Protein AF-A0A0S9NI67-F1 (afdb_monomer_lite)

Sequence (1006 aa):
MTTLAERILPFLQQALQQIPQDSADAERLDRALQRLTSRPRQDFFQALGRPPAPTCGIWAAYLLSLLAQWDDARAADHAVTLGARRELHPSTGDDACNRLLDAACGVLSLLGWMAWDGTTAHAAHAADAADAADLPVQLAAAADALAEMEQPDQAYDFLALALYAAGPALPALRERVAGQGMALALAAKRPHQVAVCAMALAKAVQEIADADAGQRLRAFKLTEIAIERLQQCPQPWRSEVARTLVDHVRMRDWLHVLAVPLLLLVDAEHQPPGLAQHIGLAEWQPRVATGRLQDHAAQLAEQVGLQRWELEIDQALHALESPPVLAAASVDPITWTLEHPAHRRAVPHSRSFLRERDFDRHLVELAHEITHVLSYLGHLGGALTCLRLANHDNEGTLWSLAVQPGTPREELLRRVGQGPAPLPAGDAGQLMRAEIGVELAAKARALQDVWTPWLEGLAVFGETAADPAADPSRIHRVAEALRGMVDFMAQGDGTAAQVRAQVDAHVREFEQRCAQAIGRRSPMRLDQVLRHDGRPYFAGYVAVRSVLASWRRTLGTPLHGAQAFDLLLHATRFSTSPAIPDLALPSETFERAARHAMADWVRGLADVGADVLALFLAPSSPDEGGSTLVWEGFALRAPAPGDAPVGEKQAAWIRDRMTQALASWNTPEDAQTRAAWGGSCAALADSYAMAMAAYRRSAPAVAMQQRLETLVDERITMGGLLPIGRTDASFHLVVDPDAAEAALTLQLRTTDAHVETGRPSSNLLWQPIPVDDAQAVAQRHADTAEPRMQVTRVIDLMGLVVPGQPTHLLAMRYGDWFAVRGTTPQADAALQADAGRAAHLRAMLRMRLHPTPAERMVGEQFFAEDGALQRTLHWLGEPVPWHTEADPVDMAPWVARVADRTRRTLDTGMRRARVAAASHAMLAALLPGAAALARGLVDEGFAQFTAGVPHLRSDTIDLLLATARAPLAGTAADALAAALQAHGVHLFQPTPAGWDVCPATPGHPT

pLDDT: mean 84.62, std 10.37, range [28.7, 96.81]

Structure (mmCIF, N/CA/C/O backbone):
data_AF-A0A0S9NI67-F1
#
_entry.id   AF-A0A0S9NI67-F1
#
loop_
_atom_site.group_PDB
_atom_site.id
_atom_site.type_symbol
_atom_site.label_atom_id
_atom_site.label_alt_id
_atom_site.label_comp_id
_atom_site.label_asym_id
_atom_site.label_entity_id
_atom_site.label_seq_id
_atom_site.pdbx_PDB_ins_code
_atom_site.Cartn_x
_atom_site.Cartn_y
_atom_site.Cartn_z
_atom_site.occupancy
_atom_site.B_iso_or_equiv
_atom_site.auth_seq_id
_atom_site.auth_comp_id
_atom_site.auth_asym_id
_atom_site.auth_atom_id
_atom_site.pdbx_PDB_model_num
ATOM 1 N N . MET A 1 1 ? 14.131 -13.755 -51.905 1.00 51.50 1 MET A N 1
ATOM 2 C CA . MET A 1 1 ? 15.291 -14.569 -51.478 1.00 51.50 1 MET A CA 1
ATOM 3 C C . MET A 1 1 ? 16.587 -13.935 -51.956 1.00 51.50 1 MET A C 1
ATOM 5 O O . MET A 1 1 ? 17.356 -13.530 -51.096 1.00 51.50 1 MET A O 1
ATOM 9 N N . THR A 1 2 ? 16.759 -13.700 -53.264 1.00 53.47 2 THR A N 1
ATOM 10 C CA . THR A 1 2 ? 17.839 -12.858 -53.834 1.00 53.47 2 THR A CA 1
ATOM 11 C C . THR A 1 2 ? 17.936 -11.503 -53.123 1.00 53.47 2 THR A C 1
ATOM 13 O O . THR A 1 2 ? 18.983 -11.144 -52.606 1.00 53.47 2 THR A O 1
ATOM 16 N N . THR A 1 3 ? 16.792 -10.857 -52.887 1.00 67.69 3 THR A N 1
ATOM 17 C CA . THR A 1 3 ? 16.691 -9.564 -52.189 1.00 67.69 3 THR A CA 1
ATOM 18 C C . THR A 1 3 ? 17.118 -9.542 -50.713 1.00 67.69 3 THR A C 1
ATOM 20 O O . THR A 1 3 ? 17.361 -8.458 -50.191 1.00 67.69 3 THR A O 1
ATOM 23 N N . LEU A 1 4 ? 17.164 -10.685 -50.010 1.00 76.50 4 LEU A N 1
ATOM 24 C CA . LEU A 1 4 ? 17.553 -10.745 -48.589 1.00 76.50 4 LEU A CA 1
ATOM 25 C C . LEU A 1 4 ? 19.059 -11.000 -48.449 1.00 76.50 4 LEU A C 1
ATOM 27 O O . LEU A 1 4 ? 19.723 -10.301 -47.690 1.00 76.50 4 LEU A O 1
ATOM 31 N N . ALA A 1 5 ? 19.603 -11.939 -49.228 1.00 80.62 5 ALA A N 1
ATOM 32 C CA . ALA A 1 5 ? 21.043 -12.185 -49.288 1.00 80.62 5 ALA A CA 1
ATOM 33 C C . ALA A 1 5 ? 21.797 -10.946 -49.809 1.00 80.62 5 ALA A C 1
ATOM 35 O O . ALA A 1 5 ? 22.738 -10.495 -49.163 1.00 80.62 5 ALA A O 1
ATOM 36 N N . GLU A 1 6 ? 21.306 -10.310 -50.883 1.00 83.31 6 GLU A N 1
ATOM 37 C CA . GLU A 1 6 ? 21.850 -9.045 -51.416 1.00 83.31 6 GLU A CA 1
ATOM 38 C C . GLU A 1 6 ? 21.914 -7.929 -50.362 1.00 83.31 6 GLU A C 1
ATOM 40 O O . GLU A 1 6 ? 22.778 -7.058 -50.428 1.00 83.31 6 GLU A O 1
ATOM 45 N N . ARG A 1 7 ? 21.007 -7.955 -49.376 1.00 85.69 7 ARG A N 1
ATOM 46 C CA . ARG A 1 7 ? 20.975 -6.984 -48.280 1.00 85.69 7 ARG A CA 1
ATOM 47 C C . ARG A 1 7 ? 21.879 -7.354 -47.117 1.00 85.69 7 ARG A C 1
ATOM 49 O O . ARG A 1 7 ? 22.389 -6.437 -46.505 1.00 85.69 7 ARG A O 1
ATOM 56 N N . ILE A 1 8 ? 22.056 -8.633 -46.785 1.00 89.69 8 ILE A N 1
ATOM 57 C CA . ILE A 1 8 ? 22.800 -9.068 -45.586 1.00 89.69 8 ILE A CA 1
ATOM 58 C C . ILE A 1 8 ? 24.306 -9.188 -45.855 1.00 89.69 8 ILE A C 1
ATOM 60 O O . ILE A 1 8 ? 25.120 -8.791 -45.020 1.00 89.69 8 ILE A O 1
ATOM 64 N N . LEU A 1 9 ? 24.689 -9.729 -47.015 1.00 90.75 9 LEU A N 1
ATOM 65 C CA . LEU A 1 9 ? 26.085 -10.064 -47.319 1.00 90.75 9 LEU A CA 1
ATOM 66 C C . LEU A 1 9 ? 27.042 -8.856 -47.262 1.00 90.75 9 LEU A C 1
ATOM 68 O O . LEU A 1 9 ? 28.126 -9.020 -46.699 1.00 90.75 9 LEU A O 1
ATOM 72 N N . PRO A 1 10 ? 26.674 -7.644 -47.737 1.00 92.75 10 PRO A N 1
ATOM 73 C CA . PRO A 1 10 ? 27.548 -6.475 -47.615 1.00 92.75 10 PRO A CA 1
ATOM 74 C C . PRO A 1 10 ? 27.863 -6.101 -46.158 1.00 92.75 10 PRO A C 1
ATOM 76 O O . PRO A 1 10 ? 29.004 -5.760 -45.846 1.00 92.75 10 PRO A O 1
ATOM 79 N N . PHE A 1 11 ? 26.889 -6.222 -45.248 1.00 92.31 11 PHE A N 1
ATOM 80 C CA . PHE A 1 11 ? 27.092 -5.912 -43.827 1.00 92.31 11 PHE A CA 1
ATOM 81 C C . PHE A 1 11 ? 27.949 -6.972 -43.133 1.00 92.31 11 PHE A C 1
ATOM 83 O O . PHE A 1 11 ? 28.836 -6.626 -42.357 1.00 92.31 11 PHE A O 1
ATOM 90 N N . LEU A 1 12 ? 27.758 -8.258 -43.457 1.00 92.56 12 LEU A N 1
ATOM 91 C CA . LEU A 1 12 ? 28.650 -9.331 -42.994 1.00 92.56 12 LEU A CA 1
ATOM 92 C C . LEU A 1 12 ? 30.088 -9.125 -43.451 1.00 92.56 12 LEU A C 1
ATOM 94 O O . LEU A 1 12 ? 31.010 -9.295 -42.657 1.00 92.56 12 LEU A O 1
ATOM 98 N N . GLN A 1 13 ? 30.285 -8.724 -44.705 1.00 93.75 13 GLN A N 1
ATOM 99 C CA . GLN A 1 13 ? 31.614 -8.419 -45.217 1.00 93.75 13 GLN A CA 1
ATOM 100 C C . GLN A 1 13 ? 32.269 -7.286 -44.417 1.00 93.75 13 GLN A C 1
ATOM 102 O O . GLN A 1 13 ? 33.420 -7.415 -44.003 1.00 93.75 13 GLN A O 1
ATOM 107 N N . GLN A 1 14 ? 31.536 -6.203 -44.158 1.00 93.19 14 GLN A N 1
ATOM 108 C CA . GLN A 1 14 ? 32.037 -5.064 -43.390 1.00 93.19 14 GLN A CA 1
ATOM 109 C C . GLN A 1 14 ? 32.339 -5.416 -41.921 1.00 93.19 14 GLN A C 1
ATOM 111 O O . GLN A 1 14 ? 33.360 -4.975 -41.388 1.00 93.19 14 GLN A O 1
ATOM 116 N N . ALA A 1 15 ? 31.495 -6.235 -41.287 1.00 92.88 15 ALA A N 1
ATOM 117 C CA . ALA A 1 15 ? 31.676 -6.693 -39.909 1.00 92.88 15 ALA A CA 1
ATOM 118 C C . ALA A 1 15 ? 32.904 -7.599 -39.759 1.00 92.88 15 ALA A C 1
ATOM 120 O O . ALA A 1 15 ? 33.728 -7.404 -38.869 1.00 92.88 15 ALA A O 1
ATOM 121 N N . LEU A 1 16 ? 33.082 -8.557 -40.673 1.00 94.06 16 LEU A N 1
ATOM 122 C CA . LEU A 1 16 ? 34.231 -9.466 -40.652 1.00 94.06 16 LEU A CA 1
ATOM 123 C C . LEU A 1 16 ? 35.561 -8.739 -40.894 1.00 94.06 16 LEU A C 1
ATOM 125 O O . LEU A 1 16 ? 36.592 -9.178 -40.391 1.00 94.06 16 LEU A O 1
ATOM 129 N N . GLN A 1 17 ? 35.550 -7.611 -41.611 1.00 93.50 17 GLN A N 1
ATOM 130 C CA . GLN A 1 17 ? 36.730 -6.755 -41.786 1.00 93.50 17 GLN A CA 1
ATOM 131 C C . GLN A 1 17 ? 37.182 -6.060 -40.492 1.00 93.50 17 GLN A C 1
ATOM 133 O O . GLN A 1 17 ? 38.319 -5.597 -40.438 1.00 93.50 17 GLN A O 1
ATOM 138 N N . GLN A 1 18 ? 36.334 -5.997 -39.458 1.00 90.81 18 GLN A N 1
ATOM 139 C CA . GLN A 1 18 ? 36.712 -5.438 -38.153 1.00 90.81 18 GLN A CA 1
ATOM 140 C C . GLN A 1 18 ? 37.578 -6.396 -37.330 1.00 90.81 18 GLN A C 1
ATOM 142 O O . GLN A 1 18 ? 38.221 -5.969 -36.374 1.00 90.81 18 GLN A O 1
ATOM 147 N N . ILE A 1 19 ? 37.607 -7.686 -37.681 1.00 91.75 19 ILE A N 1
ATOM 148 C CA . ILE A 1 19 ? 38.430 -8.669 -36.981 1.00 91.75 19 ILE A CA 1
ATOM 149 C C . ILE A 1 19 ? 39.880 -8.505 -37.460 1.00 91.75 19 ILE A C 1
ATOM 151 O O . ILE A 1 19 ? 40.165 -8.753 -38.638 1.00 91.75 19 ILE A O 1
ATOM 155 N N . PRO A 1 20 ? 40.815 -8.100 -36.578 1.00 86.81 20 PRO A N 1
ATOM 156 C CA . PRO A 1 20 ? 42.189 -7.852 -36.976 1.00 86.81 20 PRO A CA 1
ATOM 157 C C . PRO A 1 20 ? 42.858 -9.147 -37.443 1.00 86.81 20 PRO A C 1
ATOM 159 O O . PRO A 1 20 ? 42.723 -10.204 -36.825 1.00 86.81 20 PRO A O 1
ATOM 162 N N . GLN A 1 21 ? 43.610 -9.038 -38.534 1.00 87.69 21 GLN A N 1
ATOM 163 C CA . GLN A 1 21 ? 44.495 -10.087 -39.028 1.00 87.69 21 GLN A CA 1
ATOM 164 C C . GLN A 1 21 ? 45.925 -9.675 -38.720 1.00 87.69 21 GLN A C 1
ATOM 166 O O . GLN A 1 21 ? 46.374 -8.611 -39.157 1.00 87.69 21 GLN A O 1
ATOM 171 N N . ASP A 1 22 ? 46.639 -10.496 -37.957 1.00 84.62 22 ASP A N 1
ATOM 172 C CA . ASP A 1 22 ? 48.048 -10.235 -37.701 1.00 84.62 22 ASP A CA 1
ATOM 173 C C . ASP A 1 22 ? 48.934 -10.717 -38.869 1.00 84.62 22 ASP A C 1
ATOM 175 O O . ASP A 1 22 ? 48.500 -11.376 -39.821 1.00 84.62 22 ASP A O 1
ATOM 179 N N . SER A 1 23 ? 50.215 -10.351 -38.831 1.00 82.38 23 SER A N 1
ATOM 180 C CA . SER A 1 23 ? 51.167 -10.743 -39.874 1.00 82.38 23 SER A CA 1
ATOM 181 C C . SER A 1 23 ? 51.423 -12.255 -39.920 1.00 82.38 23 SER A C 1
ATOM 183 O O . SER A 1 23 ? 51.791 -12.775 -40.977 1.00 82.38 23 SER A O 1
ATOM 185 N N . ALA A 1 24 ? 51.210 -12.971 -38.811 1.00 82.69 24 ALA A N 1
ATOM 186 C CA . ALA A 1 24 ? 51.348 -14.421 -38.751 1.00 82.69 24 ALA A CA 1
ATOM 187 C C . ALA A 1 24 ? 50.158 -15.122 -39.424 1.00 82.69 24 ALA A C 1
ATOM 189 O O . ALA A 1 24 ? 50.347 -16.122 -40.122 1.00 82.69 24 ALA A O 1
ATOM 190 N N . ASP A 1 25 ? 48.953 -14.573 -39.286 1.00 84.56 25 ASP A N 1
ATOM 191 C CA . ASP A 1 25 ? 47.746 -15.020 -39.971 1.00 84.56 25 ASP A CA 1
ATOM 192 C C . ASP A 1 25 ? 47.911 -14.899 -41.483 1.00 84.56 25 ASP A C 1
ATOM 194 O O . ASP A 1 25 ? 47.687 -15.878 -42.197 1.00 84.56 25 ASP A O 1
ATOM 198 N N . ALA A 1 26 ? 48.401 -13.753 -41.968 1.00 82.19 26 ALA A N 1
ATOM 199 C CA . ALA A 1 26 ? 48.655 -13.527 -43.392 1.00 82.19 26 ALA A CA 1
ATOM 200 C C . ALA A 1 26 ? 49.644 -14.553 -43.985 1.00 82.19 26 ALA A C 1
ATOM 202 O O . ALA A 1 26 ? 49.389 -15.140 -45.039 1.00 82.19 26 ALA A O 1
ATOM 203 N N . GLU A 1 27 ? 50.746 -14.840 -43.282 1.00 83.75 27 GLU A N 1
ATOM 204 C CA . GLU A 1 27 ? 51.738 -15.836 -43.711 1.00 83.75 27 GLU A CA 1
ATOM 205 C C . GLU A 1 27 ? 51.172 -17.273 -43.677 1.00 83.75 27 GLU A C 1
ATOM 207 O O . GLU A 1 27 ? 51.515 -18.133 -44.495 1.00 83.75 27 GLU A O 1
ATOM 212 N N . ARG A 1 28 ? 50.293 -17.575 -42.713 1.00 85.00 28 ARG A N 1
ATOM 213 C CA . ARG A 1 28 ? 49.604 -18.874 -42.623 1.00 85.00 28 ARG A CA 1
ATOM 214 C C . ARG A 1 28 ? 48.576 -19.051 -43.738 1.00 85.00 28 ARG A C 1
ATOM 216 O O . ARG A 1 28 ? 48.523 -20.137 -44.317 1.00 85.00 28 ARG A O 1
ATOM 223 N N . LEU A 1 29 ? 47.814 -18.006 -44.051 1.00 85.00 29 LEU A N 1
ATOM 224 C CA . LEU A 1 29 ? 46.865 -17.965 -45.162 1.00 85.00 29 LEU A CA 1
ATOM 225 C C . LEU A 1 29 ? 47.575 -18.212 -46.498 1.00 85.00 29 LEU A C 1
ATOM 227 O O . LEU A 1 29 ? 47.173 -19.117 -47.228 1.00 85.00 29 LEU A O 1
ATOM 231 N N . ASP A 1 30 ? 48.680 -17.512 -46.777 1.00 82.62 30 ASP A N 1
ATOM 232 C CA . ASP A 1 30 ? 49.451 -17.695 -48.017 1.00 82.62 30 ASP A CA 1
ATOM 233 C C . ASP A 1 30 ? 49.990 -19.133 -48.158 1.00 82.62 30 ASP A C 1
ATOM 235 O O . ASP A 1 30 ? 49.796 -19.799 -49.179 1.00 82.62 30 ASP A O 1
ATOM 239 N N . ARG A 1 31 ? 50.556 -19.696 -47.079 1.00 83.44 31 ARG A N 1
ATOM 240 C CA . ARG A 1 31 ? 51.002 -21.103 -47.059 1.00 83.44 31 ARG A CA 1
ATOM 241 C C . ARG A 1 31 ? 49.861 -22.097 -47.283 1.00 83.44 31 ARG A C 1
ATOM 243 O O . ARG A 1 31 ? 50.063 -23.115 -47.952 1.00 83.44 31 ARG A O 1
ATOM 250 N N . ALA A 1 32 ? 48.681 -21.847 -46.717 1.00 83.25 32 ALA A N 1
ATOM 251 C CA . ALA A 1 32 ? 47.516 -22.703 -46.921 1.00 83.25 32 ALA A CA 1
ATOM 252 C C . ALA A 1 32 ? 47.019 -22.634 -48.372 1.00 83.25 32 ALA A C 1
ATOM 254 O O . ALA A 1 32 ? 46.774 -23.679 -48.976 1.00 83.25 32 ALA A O 1
ATOM 255 N N . LEU A 1 33 ? 46.966 -21.440 -48.968 1.00 82.06 33 LEU A N 1
ATOM 256 C CA . LEU A 1 33 ? 46.588 -21.242 -50.372 1.00 82.06 33 LEU A CA 1
ATOM 257 C C . LEU A 1 33 ? 47.565 -21.938 -51.337 1.00 82.06 33 LEU A C 1
ATOM 259 O O . LEU A 1 33 ? 47.136 -22.635 -52.261 1.00 82.06 33 LEU A O 1
ATOM 263 N N . GLN A 1 34 ? 48.876 -21.859 -51.083 1.00 82.44 34 GLN A N 1
ATOM 264 C CA . GLN A 1 34 ? 49.893 -22.594 -51.854 1.00 82.44 34 GLN A CA 1
ATOM 265 C C . GLN A 1 34 ? 49.700 -24.123 -51.769 1.00 82.44 34 GLN A C 1
ATOM 267 O O . GLN A 1 34 ? 49.846 -24.849 -52.762 1.00 82.44 34 GLN A O 1
ATOM 272 N N . ARG A 1 35 ? 49.316 -24.643 -50.594 1.00 83.00 35 ARG A N 1
ATOM 273 C CA . ARG A 1 35 ? 49.005 -26.072 -50.404 1.00 83.00 35 ARG A CA 1
ATOM 274 C C . ARG A 1 35 ? 47.723 -26.488 -51.117 1.00 83.00 35 ARG A C 1
ATOM 276 O O . ARG A 1 35 ? 47.720 -27.530 -51.761 1.00 83.00 35 ARG A O 1
ATOM 283 N N . LEU A 1 36 ? 46.670 -25.677 -51.062 1.00 80.38 36 LEU A N 1
ATOM 284 C CA . LEU A 1 36 ? 45.416 -25.946 -51.774 1.00 80.38 36 LEU A CA 1
ATOM 285 C C . LEU A 1 36 ? 45.613 -25.926 -53.295 1.00 80.38 36 LEU A C 1
ATOM 287 O O . LEU A 1 36 ? 45.056 -26.768 -53.993 1.00 80.38 36 LEU A O 1
ATOM 291 N N . THR A 1 37 ? 46.492 -25.055 -53.798 1.00 79.50 37 THR A N 1
ATOM 292 C CA . THR A 1 37 ? 46.861 -25.002 -55.225 1.00 79.50 37 THR A CA 1
ATOM 293 C C . THR A 1 37 ? 47.552 -26.290 -55.687 1.00 79.50 37 THR A C 1
ATOM 295 O O . THR A 1 37 ? 47.301 -26.782 -56.784 1.00 79.50 37 THR A O 1
ATOM 298 N N . SER A 1 38 ? 48.402 -26.876 -54.837 1.00 78.12 38 SER A N 1
ATOM 299 C CA . SER A 1 38 ? 49.089 -28.145 -55.128 1.00 78.12 38 SER A CA 1
ATOM 300 C C . SER A 1 38 ? 48.270 -29.396 -54.769 1.00 78.12 38 SER A C 1
ATOM 302 O O . SER A 1 38 ? 48.579 -30.487 -55.252 1.00 78.12 38 SER A O 1
ATOM 304 N N . ARG A 1 39 ? 47.224 -29.265 -53.939 1.00 79.69 39 ARG A N 1
ATOM 305 C CA . ARG A 1 39 ? 46.339 -30.350 -53.474 1.00 79.69 39 ARG A CA 1
ATOM 306 C C . ARG A 1 39 ? 44.876 -29.880 -53.402 1.00 79.69 39 ARG A C 1
ATOM 308 O O . ARG A 1 39 ? 44.337 -29.716 -52.308 1.00 79.69 39 ARG A O 1
ATOM 315 N N . PRO A 1 40 ? 44.183 -29.757 -54.546 1.00 70.50 40 PRO A N 1
ATOM 316 C CA . PRO A 1 40 ? 42.860 -29.124 -54.620 1.00 70.50 40 PRO A CA 1
ATOM 317 C C . PRO A 1 40 ? 41.718 -29.893 -53.930 1.00 70.50 40 PRO A C 1
ATOM 319 O O . PRO A 1 40 ? 40.606 -29.389 -53.860 1.00 70.50 40 PRO A O 1
ATOM 322 N N . ARG A 1 41 ? 41.958 -31.115 -53.428 1.00 74.19 41 ARG A N 1
ATOM 323 C CA . ARG A 1 41 ? 40.977 -31.911 -52.660 1.00 74.19 41 ARG A CA 1
ATOM 324 C C . ARG A 1 41 ? 41.138 -31.799 -51.137 1.00 74.19 41 ARG A C 1
ATOM 326 O O . ARG A 1 41 ? 40.405 -32.463 -50.411 1.00 74.19 41 ARG A O 1
ATOM 333 N N . GLN A 1 42 ? 42.128 -31.050 -50.653 1.00 77.12 42 GLN A N 1
ATOM 334 C CA . GLN A 1 42 ? 42.377 -30.878 -49.222 1.00 77.12 42 GLN A CA 1
ATOM 335 C C . GLN A 1 42 ? 41.449 -29.794 -48.650 1.00 77.12 42 GLN A C 1
ATOM 337 O O . GLN A 1 42 ? 41.224 -28.781 -49.302 1.00 77.12 42 GLN A O 1
ATOM 342 N N . ASP A 1 43 ? 40.912 -29.995 -47.442 1.00 82.00 43 ASP A N 1
ATOM 343 C CA . ASP A 1 43 ? 40.102 -28.971 -46.767 1.00 82.00 43 ASP A CA 1
ATOM 344 C C . ASP A 1 43 ? 40.963 -27.761 -46.344 1.00 82.00 43 ASP A C 1
ATOM 346 O O . ASP A 1 43 ? 42.137 -27.924 -45.996 1.00 82.00 43 ASP A O 1
ATOM 350 N N . PHE A 1 44 ? 40.391 -26.550 -46.351 1.00 84.00 44 PHE A N 1
ATOM 351 C CA . PHE A 1 44 ? 41.101 -25.312 -46.005 1.00 84.00 44 PHE A CA 1
ATOM 352 C C . PHE A 1 44 ? 41.756 -25.374 -44.617 1.00 84.00 44 PHE A C 1
ATOM 354 O O . PHE A 1 44 ? 42.949 -25.084 -44.482 1.00 84.00 44 PHE A O 1
ATOM 361 N N . PHE A 1 45 ? 41.031 -25.840 -43.594 1.00 84.38 45 PHE A N 1
ATOM 362 C CA . PHE A 1 45 ? 41.565 -25.924 -42.234 1.00 84.38 45 PHE A CA 1
ATOM 363 C C . PHE A 1 45 ? 42.590 -27.053 -42.087 1.00 84.38 45 PHE A C 1
ATOM 365 O O . PHE A 1 45 ? 43.533 -26.945 -41.302 1.00 84.38 45 PHE A O 1
ATOM 372 N N . GLN A 1 46 ? 42.497 -28.099 -42.912 1.00 82.88 46 GLN A N 1
ATOM 373 C CA . GLN A 1 46 ? 43.554 -29.110 -43.016 1.00 82.88 46 GLN A CA 1
ATOM 374 C C . GLN A 1 46 ? 44.811 -28.570 -43.714 1.00 82.88 46 GLN A C 1
ATOM 376 O O . GLN A 1 46 ? 45.922 -29.010 -43.404 1.00 82.88 46 GLN A O 1
ATOM 381 N N . ALA A 1 47 ? 44.664 -27.641 -44.662 1.00 82.44 47 ALA A N 1
ATOM 382 C CA . ALA A 1 47 ? 45.776 -27.016 -45.375 1.00 82.44 47 ALA A CA 1
ATOM 383 C C . ALA A 1 47 ? 46.578 -26.048 -44.488 1.00 82.44 47 ALA A C 1
ATOM 385 O O . ALA A 1 47 ? 47.785 -25.904 -44.704 1.00 82.44 47 ALA A O 1
ATOM 386 N N . LEU A 1 48 ? 45.968 -25.481 -43.438 1.00 81.81 48 LEU A N 1
ATOM 387 C CA . LEU A 1 48 ? 46.667 -24.683 -42.417 1.00 81.81 48 LEU A CA 1
ATOM 388 C C . LEU A 1 48 ? 47.749 -25.490 -41.661 1.00 81.81 48 LEU A C 1
ATOM 390 O O . LEU A 1 48 ? 48.771 -24.927 -41.270 1.00 81.81 48 LEU A O 1
ATOM 394 N N . GLY A 1 49 ? 47.605 -26.818 -41.546 1.00 73.62 49 GLY A N 1
ATOM 395 C CA . GLY A 1 49 ? 48.550 -27.712 -40.853 1.00 73.62 49 GLY A CA 1
ATOM 396 C C . GLY A 1 49 ? 48.295 -27.854 -39.341 1.00 73.62 49 GLY A C 1
ATOM 397 O O . GLY A 1 49 ? 47.463 -27.156 -38.774 1.00 73.62 49 GLY A O 1
ATOM 398 N N . ARG A 1 50 ? 48.987 -28.795 -38.675 1.00 70.69 50 ARG A N 1
ATOM 399 C CA . ARG A 1 50 ? 48.896 -29.035 -37.213 1.00 70.69 50 ARG A CA 1
ATOM 400 C C . ARG A 1 50 ? 50.033 -28.320 -36.455 1.00 70.69 50 ARG A C 1
ATOM 402 O O . ARG A 1 50 ? 51.150 -28.342 -36.971 1.00 70.69 50 ARG A O 1
ATOM 409 N N . PRO A 1 51 ? 49.843 -28.055 -35.144 1.00 66.81 51 PRO A N 1
ATOM 410 C CA . PRO A 1 51 ? 49.268 -26.854 -34.488 1.00 66.81 51 PRO A CA 1
ATOM 411 C C . PRO A 1 51 ? 50.126 -25.572 -34.649 1.00 66.81 51 PRO A C 1
ATOM 413 O O . PRO A 1 51 ? 51.291 -25.698 -35.033 1.00 66.81 51 PRO A O 1
ATOM 416 N N . PRO A 1 52 ? 49.610 -24.351 -34.340 1.00 66.44 52 PRO A N 1
ATOM 417 C CA . PRO A 1 52 ? 48.429 -24.006 -33.514 1.00 66.44 52 PRO A CA 1
ATOM 418 C C . PRO A 1 52 ? 47.076 -23.926 -34.246 1.00 66.44 52 PRO A C 1
ATOM 420 O O . PRO A 1 52 ? 47.018 -23.913 -35.474 1.00 66.44 52 PRO A O 1
ATOM 423 N N . ALA A 1 53 ? 45.988 -23.878 -33.464 1.00 79.62 53 ALA A N 1
ATOM 424 C CA . ALA A 1 53 ? 44.607 -23.655 -33.913 1.00 79.62 53 ALA A CA 1
ATOM 425 C C . ALA A 1 53 ? 44.475 -22.408 -34.825 1.00 79.62 53 ALA A C 1
ATOM 427 O O . ALA A 1 53 ? 45.376 -21.553 -34.838 1.00 79.62 53 ALA A O 1
ATOM 428 N N . PRO A 1 54 ? 43.418 -22.304 -35.654 1.00 86.69 54 PRO A N 1
ATOM 429 C CA . PRO A 1 54 ? 43.144 -21.064 -36.376 1.00 86.69 54 PRO A CA 1
ATOM 430 C C . PRO A 1 54 ? 42.894 -19.922 -35.378 1.00 86.69 54 PRO A C 1
ATOM 432 O O . PRO A 1 54 ? 42.407 -20.141 -34.274 1.00 86.69 54 PRO A O 1
ATOM 435 N N . THR A 1 55 ? 43.256 -18.702 -35.740 1.00 91.44 55 THR A N 1
ATOM 436 C CA . THR A 1 55 ? 42.907 -17.488 -34.986 1.00 91.44 55 THR A CA 1
ATOM 437 C C . THR A 1 55 ? 41.577 -16.930 -35.499 1.00 91.44 55 THR A C 1
ATOM 439 O O . THR A 1 55 ? 41.073 -17.373 -36.539 1.00 91.44 55 THR A O 1
ATOM 442 N N . CYS A 1 56 ? 41.014 -15.932 -34.811 1.00 91.50 56 CYS A N 1
ATOM 443 C CA . CYS A 1 56 ? 39.850 -15.202 -35.323 1.00 91.50 56 CYS A CA 1
ATOM 444 C C . CYS A 1 56 ? 40.143 -14.542 -36.687 1.00 91.50 56 CYS A C 1
ATOM 446 O O . CYS A 1 56 ? 39.296 -14.585 -37.578 1.00 91.50 56 CYS A O 1
ATOM 448 N N . GLY A 1 57 ? 41.357 -14.012 -36.892 1.00 90.88 57 GLY A N 1
ATOM 449 C CA . GLY A 1 57 ? 41.778 -13.395 -38.155 1.00 90.88 57 GLY A CA 1
ATOM 450 C C . GLY A 1 57 ? 41.777 -14.370 -39.338 1.00 90.88 57 GLY A C 1
ATOM 451 O O . GLY A 1 57 ? 41.275 -14.039 -40.415 1.00 90.88 57 GLY A O 1
ATOM 452 N N . ILE A 1 58 ? 42.248 -15.608 -39.135 1.00 91.50 58 ILE A N 1
ATOM 453 C CA . ILE A 1 58 ? 42.218 -16.665 -40.166 1.00 91.50 58 ILE A CA 1
ATOM 454 C C . ILE A 1 58 ? 40.781 -17.043 -40.543 1.00 91.50 58 ILE A C 1
ATOM 456 O O . ILE A 1 58 ? 40.480 -17.217 -41.726 1.00 91.50 58 ILE A O 1
ATOM 460 N N . TRP A 1 59 ? 39.891 -17.163 -39.557 1.00 93.25 59 TRP A N 1
ATOM 461 C CA . TRP A 1 59 ? 38.476 -17.440 -39.807 1.00 93.25 59 TRP A CA 1
ATOM 462 C C . TRP A 1 59 ? 37.788 -16.295 -40.552 1.00 93.25 59 TRP A C 1
ATOM 464 O O . TRP A 1 59 ? 37.086 -16.547 -41.531 1.00 93.25 59 TRP A O 1
ATOM 474 N N . ALA A 1 60 ? 38.038 -15.045 -40.157 1.00 93.00 60 ALA A N 1
ATOM 475 C CA . ALA A 1 60 ? 37.505 -13.875 -40.848 1.00 93.00 60 ALA A CA 1
ATOM 476 C C . ALA A 1 60 ? 37.953 -13.833 -42.318 1.00 93.00 60 ALA A C 1
ATOM 478 O O . ALA A 1 60 ? 37.126 -13.645 -43.208 1.00 93.00 60 ALA A O 1
ATOM 479 N N . ALA A 1 61 ? 39.238 -14.094 -42.595 1.00 90.44 61 ALA A N 1
ATOM 480 C CA . ALA A 1 61 ? 39.765 -14.176 -43.960 1.00 90.44 61 ALA A CA 1
ATOM 481 C C . ALA A 1 61 ? 39.075 -15.268 -44.792 1.00 90.44 61 ALA A C 1
ATOM 483 O O . ALA A 1 61 ? 38.721 -15.043 -45.952 1.00 90.44 61 ALA A O 1
ATOM 484 N N . TYR A 1 62 ? 38.867 -16.445 -44.195 1.00 91.12 62 TYR A N 1
ATOM 485 C CA . TYR A 1 62 ? 38.176 -17.556 -44.843 1.00 91.12 62 TYR A CA 1
ATOM 486 C C . TYR A 1 62 ? 36.733 -17.184 -45.208 1.00 91.12 62 TYR A C 1
ATOM 488 O O . TYR A 1 62 ? 36.340 -17.335 -46.366 1.00 91.12 62 TYR A O 1
ATOM 496 N N . LEU A 1 63 ? 35.971 -16.623 -44.264 1.00 92.50 63 LEU A N 1
ATOM 497 C CA . LEU A 1 63 ? 34.592 -16.194 -44.507 1.00 92.50 63 LEU A CA 1
ATOM 498 C C . LEU A 1 63 ? 34.505 -15.059 -45.539 1.00 92.50 63 LEU A C 1
ATOM 500 O O . LEU A 1 63 ? 33.650 -15.104 -46.418 1.00 92.50 63 LEU A O 1
ATOM 504 N N . LEU A 1 64 ? 35.423 -14.087 -45.508 1.00 91.88 64 LEU A N 1
ATOM 505 C CA . LEU A 1 64 ? 35.509 -13.027 -46.521 1.00 91.88 64 LEU A CA 1
ATOM 506 C C . LEU A 1 64 ? 35.791 -13.585 -47.924 1.00 91.88 64 LEU A C 1
ATOM 508 O O . LEU A 1 64 ? 35.221 -13.106 -48.904 1.00 91.88 64 LEU A O 1
ATOM 512 N N . SER A 1 65 ? 36.637 -14.617 -48.030 1.00 88.19 65 SER A N 1
ATOM 513 C CA . SER A 1 65 ? 36.905 -15.284 -49.311 1.00 88.19 65 SER A CA 1
ATOM 514 C C . SER A 1 65 ? 35.679 -16.023 -49.851 1.00 88.19 65 SER A C 1
ATOM 516 O O . SER A 1 65 ? 35.443 -16.011 -51.059 1.00 88.19 65 SER A O 1
ATOM 518 N N . LEU A 1 66 ? 34.880 -16.613 -48.956 1.00 87.88 66 LEU A N 1
ATOM 519 C CA . LEU A 1 66 ? 33.628 -17.275 -49.302 1.00 87.88 66 LEU A CA 1
ATOM 520 C C . LEU A 1 66 ? 32.578 -16.257 -49.770 1.00 87.88 66 LEU A C 1
ATOM 522 O O . LEU A 1 66 ? 31.943 -16.470 -50.798 1.00 87.88 66 LEU A O 1
ATOM 526 N N . LEU A 1 67 ? 32.450 -15.127 -49.065 1.00 88.31 67 LEU A N 1
ATOM 527 C CA . LEU A 1 67 ? 31.572 -14.013 -49.439 1.00 88.31 67 LEU A CA 1
ATOM 528 C C . LEU A 1 67 ? 31.904 -13.446 -50.826 1.00 88.31 67 LEU A C 1
ATOM 530 O O . LEU A 1 67 ? 31.004 -13.187 -51.617 1.00 88.31 67 LEU A O 1
ATOM 534 N N . ALA A 1 68 ? 33.190 -13.298 -51.156 1.00 87.12 68 ALA A N 1
ATOM 535 C CA . ALA A 1 68 ? 33.621 -12.806 -52.467 1.00 87.12 68 ALA A CA 1
ATOM 536 C C . ALA A 1 68 ? 33.258 -13.749 -53.632 1.00 87.12 68 ALA A C 1
ATOM 538 O O . ALA A 1 68 ? 33.268 -13.329 -54.786 1.00 87.12 68 ALA A O 1
ATOM 539 N N . GLN A 1 69 ? 32.965 -15.018 -53.336 1.00 87.12 69 GLN A N 1
ATOM 540 C CA . GLN A 1 69 ? 32.595 -16.047 -54.311 1.00 87.12 69 GLN A CA 1
ATOM 541 C C . GLN A 1 69 ? 31.109 -16.411 -54.230 1.00 87.12 69 GLN A C 1
ATOM 543 O O . GLN A 1 69 ? 30.708 -17.399 -54.831 1.00 87.12 69 GLN A O 1
ATOM 548 N N . TRP A 1 70 ? 30.293 -15.642 -53.500 1.00 83.12 70 TRP A N 1
ATOM 549 C CA . TRP A 1 70 ? 28.917 -16.024 -53.170 1.00 83.12 70 TRP A CA 1
ATOM 550 C C . TRP A 1 70 ? 28.020 -16.289 -54.393 1.00 83.12 70 TRP A C 1
ATOM 552 O O . TRP A 1 70 ? 27.136 -17.138 -54.326 1.00 83.12 70 TRP A O 1
ATOM 562 N N . ASP A 1 71 ? 28.277 -15.619 -55.521 1.00 79.75 71 ASP A N 1
ATOM 563 C CA . ASP A 1 71 ? 27.545 -15.826 -56.780 1.00 79.75 71 ASP A CA 1
ATOM 564 C C . ASP A 1 71 ? 27.909 -17.145 -57.506 1.00 79.75 71 ASP A C 1
ATOM 566 O O . ASP A 1 71 ? 27.250 -17.525 -58.477 1.00 79.75 71 ASP A O 1
ATOM 570 N N . ASP A 1 72 ? 28.946 -17.866 -57.060 1.00 77.88 72 ASP A N 1
ATOM 571 C CA . ASP A 1 72 ? 29.249 -19.230 -57.508 1.00 77.88 72 ASP A CA 1
ATOM 572 C C . ASP A 1 72 ? 28.362 -20.222 -56.740 1.00 77.88 72 ASP A C 1
ATOM 574 O O . ASP A 1 72 ? 28.395 -20.277 -55.510 1.00 77.88 72 ASP A O 1
ATOM 578 N N . ALA A 1 73 ? 27.611 -21.066 -57.456 1.00 68.00 73 ALA A N 1
ATOM 579 C CA . ALA A 1 73 ? 26.773 -22.113 -56.861 1.00 68.00 73 ALA A CA 1
ATOM 580 C C . ALA A 1 73 ? 27.541 -22.987 -55.846 1.00 68.00 73 ALA A C 1
ATOM 582 O O . ALA A 1 73 ? 26.976 -23.430 -54.852 1.00 68.00 73 ALA A O 1
ATOM 583 N N . ARG A 1 74 ? 28.856 -23.169 -56.032 1.00 71.50 74 ARG A N 1
ATOM 584 C CA . ARG A 1 74 ? 29.712 -23.926 -55.102 1.00 71.50 74 ARG A CA 1
ATOM 585 C C . ARG A 1 74 ? 29.963 -23.225 -53.764 1.00 71.50 74 ARG A C 1
ATOM 587 O O . ARG A 1 74 ? 30.306 -23.894 -52.790 1.00 71.50 74 ARG A O 1
ATOM 594 N N . ALA A 1 75 ? 29.852 -21.900 -53.698 1.00 73.88 75 ALA A N 1
ATOM 595 C CA . ALA A 1 75 ? 30.051 -21.146 -52.463 1.00 73.88 75 ALA A CA 1
ATOM 596 C C . ALA A 1 75 ? 28.852 -21.294 -51.515 1.00 73.88 75 ALA A C 1
ATOM 598 O O . ALA A 1 75 ? 29.054 -21.515 -50.320 1.00 73.88 75 ALA A O 1
ATOM 599 N N . ALA A 1 76 ? 27.625 -21.275 -52.047 1.00 69.06 76 ALA A N 1
ATOM 600 C CA . ALA A 1 76 ? 26.413 -21.582 -51.283 1.00 69.06 76 ALA A CA 1
ATOM 601 C C . ALA A 1 76 ? 26.448 -23.016 -50.719 1.00 69.06 76 ALA A C 1
ATOM 603 O O . ALA A 1 76 ? 26.168 -23.224 -49.536 1.00 69.06 76 ALA A O 1
ATOM 604 N N . ASP A 1 77 ? 26.910 -23.977 -51.528 1.00 76.75 77 ASP A N 1
ATOM 605 C CA . ASP A 1 77 ? 27.107 -25.371 -51.121 1.00 76.75 77 ASP A CA 1
ATOM 606 C C . ASP A 1 77 ? 28.103 -25.522 -49.964 1.00 76.75 77 ASP A C 1
ATOM 608 O O . ASP A 1 77 ? 27.896 -26.298 -49.028 1.00 76.75 77 ASP A O 1
ATOM 612 N N . HIS A 1 78 ? 29.201 -24.766 -50.000 1.00 79.19 78 HIS A N 1
ATOM 613 C CA . HIS A 1 78 ? 30.173 -24.758 -48.911 1.00 79.19 78 HIS A CA 1
ATOM 614 C C . HIS A 1 78 ? 29.628 -24.091 -47.642 1.00 79.19 78 HIS A C 1
ATOM 616 O O . HIS A 1 78 ? 29.930 -24.566 -46.539 1.00 79.19 78 HIS A O 1
ATOM 622 N N . ALA A 1 79 ? 28.819 -23.037 -47.790 1.00 84.31 79 ALA A N 1
ATOM 623 C CA . ALA A 1 79 ? 28.270 -22.268 -46.679 1.00 84.31 79 ALA A CA 1
ATOM 624 C C . ALA A 1 79 ? 27.401 -23.127 -45.744 1.00 84.31 79 ALA A C 1
ATOM 626 O O . ALA A 1 79 ? 27.533 -23.018 -44.528 1.00 84.31 79 ALA A O 1
ATOM 627 N N . VAL A 1 80 ? 26.624 -24.067 -46.297 1.00 83.81 80 VAL A N 1
ATOM 628 C CA . VAL A 1 80 ? 25.790 -25.040 -45.560 1.00 83.81 80 VAL A CA 1
ATOM 629 C C . VAL A 1 80 ? 26.556 -25.796 -44.458 1.00 83.81 80 VAL A C 1
ATOM 631 O O . VAL A 1 80 ? 25.989 -26.162 -43.431 1.00 83.81 80 VAL A O 1
ATOM 634 N N . THR A 1 81 ? 27.862 -26.018 -44.640 1.00 84.75 81 THR A N 1
ATOM 635 C CA . THR A 1 81 ? 28.690 -26.802 -43.704 1.00 84.75 81 THR A CA 1
ATOM 636 C C . THR A 1 81 ? 29.456 -25.962 -42.676 1.00 84.75 81 THR A C 1
ATOM 638 O O . THR A 1 81 ? 30.212 -26.525 -41.879 1.00 84.75 81 THR A O 1
ATOM 641 N N . LEU A 1 82 ? 29.305 -24.631 -42.677 1.00 87.69 82 LEU A N 1
ATOM 642 C CA . LEU A 1 82 ? 30.132 -23.739 -41.854 1.00 87.69 82 LEU A CA 1
ATOM 643 C C . LEU A 1 82 ? 29.939 -23.952 -40.352 1.00 87.69 82 LEU A C 1
ATOM 645 O O . LEU A 1 82 ? 30.938 -23.960 -39.637 1.00 87.69 82 LEU A O 1
ATOM 649 N N . GLY A 1 83 ? 28.709 -24.190 -39.881 1.00 83.62 83 GLY A N 1
ATOM 650 C CA . GLY A 1 83 ? 28.445 -24.475 -38.462 1.00 83.62 83 GLY A CA 1
ATOM 651 C C . GLY A 1 83 ? 29.262 -25.665 -37.939 1.00 83.62 83 GLY A C 1
ATOM 652 O O . GLY A 1 83 ? 30.051 -25.525 -37.007 1.00 83.62 83 GLY A O 1
ATOM 653 N N . ALA A 1 84 ? 29.190 -26.810 -38.626 1.00 82.88 84 ALA A N 1
ATOM 654 C CA . ALA A 1 84 ? 29.962 -28.003 -38.262 1.00 82.88 84 ALA A CA 1
ATOM 655 C C . ALA A 1 84 ? 31.484 -27.779 -38.363 1.00 82.88 84 ALA A C 1
ATOM 657 O O . ALA A 1 84 ? 32.258 -28.276 -37.544 1.00 82.88 84 ALA A O 1
ATOM 658 N N . ARG A 1 85 ? 31.944 -27.004 -39.356 1.00 87.50 85 ARG A N 1
ATOM 659 C CA . ARG A 1 85 ? 33.369 -26.653 -39.487 1.00 87.50 85 ARG A CA 1
ATOM 660 C C . ARG A 1 85 ? 33.846 -25.771 -38.334 1.00 87.50 85 ARG A C 1
ATOM 662 O O . ARG A 1 85 ? 34.979 -25.941 -37.883 1.00 87.50 85 ARG A O 1
ATOM 669 N N . ARG A 1 86 ? 33.002 -24.854 -37.859 1.00 90.50 86 ARG A N 1
ATOM 670 C CA . ARG A 1 86 ? 33.311 -23.948 -36.750 1.00 90.50 86 ARG A CA 1
ATOM 671 C C . ARG A 1 86 ? 33.497 -24.700 -35.434 1.00 90.50 86 ARG A C 1
ATOM 673 O O . ARG A 1 86 ? 34.446 -24.403 -34.710 1.00 90.50 86 ARG A O 1
ATOM 680 N N . GLU A 1 87 ? 32.668 -25.714 -35.185 1.00 86.25 87 GLU A N 1
ATOM 681 C CA . GLU A 1 87 ? 32.787 -26.616 -34.029 1.00 86.25 87 GLU A CA 1
ATOM 682 C C . GLU A 1 87 ? 34.058 -27.476 -34.080 1.00 86.25 87 GLU A C 1
ATOM 684 O O . GLU A 1 87 ? 34.742 -27.654 -33.072 1.00 86.25 87 GLU A O 1
ATOM 689 N N . LEU A 1 88 ? 34.409 -27.994 -35.261 1.00 86.44 88 LEU A N 1
ATOM 690 C CA . LEU A 1 88 ? 35.595 -28.839 -35.449 1.00 86.44 88 LEU A CA 1
ATOM 691 C C . LEU A 1 88 ? 36.914 -28.058 -35.376 1.00 86.44 88 LEU A C 1
ATOM 693 O O . LEU A 1 88 ? 37.965 -28.633 -35.070 1.00 86.44 88 LEU A O 1
ATOM 697 N N . HIS A 1 89 ? 36.877 -26.759 -35.674 1.00 88.25 89 HIS A N 1
ATOM 698 C CA . HIS A 1 89 ? 38.055 -25.902 -35.751 1.00 88.25 89 HIS A CA 1
ATOM 699 C C . HIS A 1 89 ? 37.850 -24.593 -34.977 1.00 88.25 89 HIS A C 1
ATOM 701 O O . HIS A 1 89 ? 37.813 -23.520 -35.586 1.00 88.25 89 HIS A O 1
ATOM 707 N N . PRO A 1 90 ? 37.750 -24.646 -33.636 1.00 87.31 90 PRO A N 1
ATOM 708 C CA . PRO A 1 90 ? 37.546 -23.448 -32.844 1.00 87.31 90 PRO A CA 1
ATOM 709 C C . PRO A 1 90 ? 38.728 -22.481 -32.985 1.00 87.31 90 PRO A C 1
ATOM 711 O O . PRO A 1 90 ? 39.886 -22.911 -32.951 1.00 87.31 90 PRO A O 1
ATOM 714 N N . SER A 1 91 ? 38.455 -21.184 -33.144 1.00 88.25 91 SER A N 1
ATOM 715 C CA . SER A 1 91 ? 39.496 -20.165 -33.089 1.00 88.25 91 SER A CA 1
ATOM 716 C C . SER A 1 91 ? 39.988 -19.903 -31.674 1.00 88.25 91 SER A C 1
ATOM 718 O O . SER A 1 91 ? 39.224 -19.914 -30.713 1.00 88.25 91 SER A O 1
ATOM 720 N N . THR A 1 92 ? 41.274 -19.591 -31.560 1.00 83.38 92 THR A N 1
ATOM 721 C CA . THR A 1 92 ? 41.837 -18.934 -30.376 1.00 83.38 92 THR A CA 1
ATOM 722 C C . THR A 1 92 ? 41.780 -17.420 -30.564 1.00 83.38 92 THR A C 1
ATOM 724 O O . THR A 1 92 ? 42.174 -16.936 -31.628 1.00 83.38 92 THR A O 1
ATOM 727 N N . GLY A 1 93 ? 41.339 -16.668 -29.555 1.00 78.88 93 GLY A N 1
ATOM 728 C CA . GLY A 1 93 ? 41.303 -15.206 -29.623 1.00 78.88 93 GLY A CA 1
ATOM 729 C C . GLY A 1 93 ? 40.243 -14.589 -28.719 1.00 78.88 93 GLY A C 1
ATOM 730 O O . GLY A 1 93 ? 39.715 -15.261 -27.841 1.00 78.88 93 GLY A O 1
ATOM 731 N N . ASP A 1 94 ? 39.962 -13.312 -28.966 1.00 87.75 94 ASP A N 1
ATOM 732 C CA . ASP A 1 94 ? 38.957 -12.507 -28.272 1.00 87.75 94 ASP A CA 1
ATOM 733 C C . ASP A 1 94 ? 37.543 -13.123 -28.342 1.00 87.75 94 ASP A C 1
ATOM 735 O O . ASP A 1 94 ? 37.122 -13.637 -29.386 1.00 87.75 94 ASP A O 1
ATOM 739 N N . ASP A 1 95 ? 36.815 -13.082 -27.224 1.00 91.44 95 ASP A N 1
ATOM 740 C CA . ASP A 1 95 ? 35.500 -13.717 -27.088 1.00 91.44 95 ASP A CA 1
ATOM 741 C C . ASP A 1 95 ? 34.437 -13.043 -27.968 1.00 91.44 95 ASP A C 1
ATOM 743 O O . ASP A 1 95 ? 33.604 -13.740 -28.555 1.00 91.44 95 ASP A O 1
ATOM 747 N N . ALA A 1 96 ? 34.469 -11.713 -28.113 1.00 90.06 96 ALA A N 1
ATOM 748 C CA . ALA A 1 96 ? 33.522 -10.990 -28.962 1.00 90.06 96 ALA A CA 1
ATOM 749 C C . ALA A 1 96 ? 33.763 -11.306 -30.446 1.00 90.06 96 ALA A C 1
ATOM 751 O O . ALA A 1 96 ? 32.820 -11.621 -31.174 1.00 90.06 96 ALA A O 1
ATOM 752 N N . CYS A 1 97 ? 35.028 -11.367 -30.873 1.00 93.12 97 CYS A N 1
ATOM 753 C CA . CYS A 1 97 ? 35.392 -11.821 -32.217 1.00 93.12 97 CYS A CA 1
ATOM 754 C C . CYS A 1 97 ? 34.912 -13.255 -32.494 1.00 93.12 97 CYS A C 1
ATOM 756 O O . CYS A 1 97 ? 34.398 -13.538 -33.575 1.00 93.12 97 CYS A O 1
ATOM 758 N N . ASN A 1 98 ? 35.058 -14.166 -31.525 1.00 92.88 98 ASN A N 1
ATOM 759 C CA . ASN A 1 98 ? 34.573 -15.540 -31.662 1.00 92.88 98 ASN A CA 1
ATOM 760 C C . ASN A 1 98 ? 33.047 -15.600 -31.812 1.00 92.88 98 ASN A C 1
ATOM 762 O O . ASN A 1 98 ? 32.570 -16.300 -32.704 1.00 92.88 98 ASN A O 1
ATOM 766 N N . ARG A 1 99 ? 32.295 -14.833 -31.011 1.00 94.19 99 ARG A N 1
ATOM 767 C CA . ARG A 1 99 ? 30.829 -14.761 -31.129 1.00 94.19 99 ARG A CA 1
ATOM 768 C C . ARG A 1 99 ? 30.376 -14.152 -32.455 1.00 94.19 99 ARG A C 1
ATOM 770 O O . ARG A 1 99 ? 29.423 -14.653 -33.047 1.00 94.19 99 ARG A O 1
ATOM 777 N N . LEU A 1 100 ? 31.076 -13.131 -32.961 1.00 95.44 100 LEU A N 1
ATOM 778 C CA . LEU A 1 100 ? 30.800 -12.568 -34.286 1.00 95.44 100 LEU A CA 1
ATOM 779 C C . LEU A 1 100 ? 31.018 -13.608 -35.394 1.00 95.44 100 LEU A C 1
ATOM 781 O O . LEU A 1 100 ? 30.203 -13.715 -36.308 1.00 95.44 100 LEU A O 1
ATOM 785 N N . LEU A 1 101 ? 32.092 -14.399 -35.308 1.00 95.12 101 LEU A N 1
ATOM 786 C CA . LEU A 1 101 ? 32.371 -15.475 -36.263 1.00 95.12 101 LEU A CA 1
ATOM 787 C C . LEU A 1 101 ? 31.333 -16.597 -36.199 1.00 95.12 101 LEU A C 1
ATOM 789 O O . LEU A 1 101 ? 30.929 -17.097 -37.249 1.00 95.12 101 LEU A O 1
ATOM 793 N N . ASP A 1 102 ? 30.891 -16.976 -35.000 1.00 94.50 102 ASP A N 1
ATOM 794 C CA . ASP A 1 102 ? 29.842 -17.985 -34.804 1.00 94.50 102 ASP A CA 1
ATOM 795 C C . ASP A 1 102 ? 28.530 -17.524 -35.443 1.00 94.50 102 ASP A C 1
ATOM 797 O O . ASP A 1 102 ? 27.944 -18.245 -36.255 1.00 94.50 102 ASP A O 1
ATOM 801 N N . ALA A 1 103 ? 28.137 -16.278 -35.168 1.00 93.56 103 ALA A N 1
ATOM 802 C CA . ALA A 1 103 ? 26.962 -15.656 -35.758 1.00 93.56 103 ALA A CA 1
ATOM 803 C C . ALA A 1 103 ? 27.068 -15.543 -37.287 1.00 93.56 103 ALA A C 1
ATOM 805 O O . ALA A 1 103 ? 26.143 -15.924 -38.003 1.00 93.56 103 ALA A O 1
ATOM 806 N N . ALA A 1 104 ? 28.211 -15.091 -37.816 1.00 94.31 104 ALA A N 1
ATOM 807 C CA . ALA A 1 104 ? 28.447 -14.991 -39.256 1.00 94.31 104 ALA A CA 1
ATOM 808 C C . ALA A 1 104 ? 28.402 -16.364 -39.951 1.00 94.31 104 ALA A C 1
ATOM 810 O O . ALA A 1 104 ? 27.798 -16.490 -41.017 1.00 94.31 104 ALA A O 1
ATOM 811 N N . CYS A 1 105 ? 28.984 -17.404 -39.342 1.00 92.94 105 CYS A N 1
ATOM 812 C CA . CYS A 1 105 ? 28.884 -18.779 -39.837 1.00 92.94 105 CYS A CA 1
ATOM 813 C C . CYS A 1 105 ? 27.432 -19.267 -39.835 1.00 92.94 105 CYS A C 1
ATOM 815 O O . CYS A 1 105 ? 27.008 -19.890 -40.810 1.00 92.94 105 CYS A O 1
ATOM 817 N N . GLY A 1 106 ? 26.670 -18.967 -38.779 1.00 90.56 106 GLY A N 1
ATOM 818 C CA . GLY A 1 106 ? 25.244 -19.279 -38.688 1.00 90.56 106 GLY A CA 1
ATOM 819 C C . GLY A 1 106 ? 24.435 -18.602 -39.796 1.00 90.56 106 GLY A C 1
ATOM 820 O O . GLY A 1 106 ? 23.740 -19.282 -40.548 1.00 90.56 106 GLY A O 1
ATOM 821 N N . VAL A 1 107 ? 24.592 -17.283 -39.971 1.00 91.06 107 VAL A N 1
ATOM 822 C CA . VAL A 1 107 ? 23.914 -16.522 -41.034 1.00 91.06 107 VAL A CA 1
ATOM 823 C C . VAL A 1 107 ? 24.259 -17.075 -42.418 1.00 91.06 107 VAL A C 1
ATOM 825 O O . VAL A 1 107 ? 23.358 -17.321 -43.216 1.00 91.06 107 VAL A O 1
ATOM 828 N N . LEU A 1 108 ? 25.543 -17.308 -42.711 1.00 90.69 108 LEU A N 1
ATOM 829 C CA . LEU A 1 108 ? 25.969 -17.830 -44.013 1.00 90.69 108 LEU A CA 1
ATOM 830 C C . LEU A 1 108 ? 25.491 -19.264 -44.250 1.00 90.69 108 LEU A C 1
ATOM 832 O O . LEU A 1 108 ? 25.084 -19.576 -45.365 1.00 90.69 108 LEU A O 1
ATOM 836 N N . SER A 1 109 ? 25.475 -20.114 -43.220 1.00 88.94 109 SER A N 1
ATOM 837 C CA . SER A 1 109 ? 24.922 -21.472 -43.329 1.00 88.94 109 SER A CA 1
ATOM 838 C C . SER A 1 109 ? 23.445 -21.431 -43.699 1.00 88.94 109 SER A C 1
ATOM 840 O O . SER A 1 109 ? 23.032 -22.115 -44.632 1.00 88.94 109 SER A O 1
ATOM 842 N N . LEU A 1 110 ? 22.663 -20.588 -43.020 1.00 86.62 110 LEU A N 1
ATOM 843 C CA . LEU A 1 110 ? 21.231 -20.429 -43.277 1.00 86.62 110 LEU A CA 1
ATOM 844 C C . LEU A 1 110 ? 20.964 -19.845 -44.669 1.00 86.62 110 LEU A C 1
ATOM 846 O O . LEU A 1 110 ? 20.129 -20.368 -45.402 1.00 86.62 110 LEU A O 1
ATOM 850 N N . LEU A 1 111 ? 21.714 -18.818 -45.083 1.00 85.38 111 LEU A N 1
ATOM 851 C CA . LEU A 1 111 ? 21.616 -18.274 -46.442 1.00 85.38 111 LEU A CA 1
ATOM 852 C C . LEU A 1 111 ? 22.035 -19.301 -47.509 1.00 85.38 111 LEU A C 1
ATOM 854 O O . LEU A 1 111 ? 21.433 -19.331 -48.581 1.00 85.38 111 LEU A O 1
ATOM 858 N N . GLY A 1 112 ? 23.023 -20.153 -47.216 1.00 83.81 112 GLY A N 1
ATOM 859 C CA . GLY A 1 112 ? 23.446 -21.261 -48.073 1.00 83.81 112 GLY A CA 1
ATOM 860 C C . GLY A 1 112 ? 22.352 -22.315 -48.236 1.00 83.81 112 GLY A C 1
ATOM 861 O O . GLY A 1 112 ? 22.010 -22.666 -49.362 1.00 83.81 112 GLY A O 1
ATOM 862 N N . TRP A 1 113 ? 21.730 -22.743 -47.131 1.00 80.75 113 TRP A N 1
ATOM 863 C CA . TRP A 1 113 ? 20.572 -23.646 -47.150 1.00 80.75 113 TRP A CA 1
ATOM 864 C C . TRP A 1 113 ? 19.405 -23.063 -47.954 1.00 80.75 113 TRP A C 1
ATOM 866 O O . TRP A 1 113 ? 18.823 -23.747 -48.795 1.00 80.75 113 TRP A O 1
ATOM 876 N N . MET A 1 114 ? 19.113 -21.775 -47.757 1.00 77.00 114 MET A N 1
ATOM 877 C CA . MET A 1 114 ? 18.087 -21.051 -48.509 1.00 77.00 114 MET A CA 1
ATOM 878 C C . MET A 1 114 ? 18.405 -20.961 -50.012 1.00 77.00 114 MET A C 1
ATOM 880 O O . MET A 1 114 ? 17.497 -21.045 -50.836 1.00 77.00 114 MET A O 1
ATOM 884 N N . ALA A 1 115 ? 19.672 -20.779 -50.393 1.00 76.06 115 ALA A N 1
ATOM 885 C CA . ALA A 1 115 ? 20.090 -20.727 -51.796 1.00 76.06 115 ALA A CA 1
ATOM 886 C C . ALA A 1 115 ? 20.068 -22.113 -52.470 1.00 76.06 115 ALA A C 1
ATOM 888 O O . ALA A 1 115 ? 19.684 -22.215 -53.637 1.00 76.06 115 ALA A O 1
ATOM 889 N N . TRP A 1 116 ? 20.414 -23.171 -51.727 1.00 70.44 116 TRP A N 1
ATOM 890 C CA . TRP A 1 116 ? 20.416 -24.562 -52.195 1.00 70.44 116 TRP A CA 1
ATOM 891 C C . TRP A 1 116 ? 19.010 -25.040 -52.611 1.00 70.44 116 TRP A C 1
ATOM 893 O O . TRP A 1 116 ? 18.843 -25.707 -53.637 1.00 70.44 116 TRP A O 1
ATOM 903 N N . ASP A 1 117 ? 17.972 -24.650 -51.862 1.00 62.19 117 ASP A N 1
ATOM 904 C CA . ASP A 1 117 ? 16.581 -25.097 -52.062 1.00 62.19 117 ASP A CA 1
ATOM 905 C C . ASP A 1 117 ? 15.927 -24.560 -53.360 1.00 62.19 117 ASP A C 1
ATOM 907 O O . ASP A 1 117 ? 14.936 -25.098 -53.855 1.00 62.19 117 ASP A O 1
ATOM 911 N N . GLY A 1 118 ? 16.530 -23.550 -54.004 1.00 56.69 118 GLY A N 1
ATOM 912 C CA . GLY A 1 118 ? 16.101 -23.044 -55.317 1.00 56.69 118 GLY A CA 1
ATOM 913 C C . GLY A 1 118 ? 16.319 -24.020 -56.485 1.00 56.69 118 GLY A C 1
ATOM 914 O O . GLY A 1 118 ? 15.819 -23.779 -57.588 1.00 56.69 118 GLY A O 1
ATOM 915 N N . THR A 1 119 ? 17.037 -25.128 -56.263 1.00 53.28 119 THR A N 1
ATOM 916 C CA . THR A 1 119 ? 17.362 -26.137 -57.281 1.00 53.28 119 THR A CA 1
ATOM 917 C C . THR A 1 119 ? 16.771 -27.508 -56.921 1.00 53.28 119 THR A C 1
ATOM 919 O O . THR A 1 119 ? 17.342 -28.283 -56.169 1.00 53.28 119 THR A O 1
ATOM 922 N N . THR A 1 120 ? 15.571 -27.788 -57.444 1.00 50.38 120 THR A N 1
ATOM 923 C CA . THR A 1 120 ? 14.844 -29.081 -57.492 1.00 50.38 120 THR A CA 1
ATOM 924 C C . THR A 1 120 ? 15.432 -30.286 -56.722 1.00 50.38 120 THR A C 1
ATOM 926 O O . THR A 1 120 ? 16.398 -30.885 -57.190 1.00 50.38 120 THR A O 1
ATOM 929 N N . ALA A 1 121 ? 14.733 -30.722 -55.655 1.00 44.84 121 ALA A N 1
ATOM 930 C CA . ALA A 1 121 ? 14.375 -32.121 -55.301 1.00 44.84 121 ALA A CA 1
ATOM 931 C C . ALA A 1 121 ? 14.414 -32.470 -53.793 1.00 44.84 121 ALA A C 1
ATOM 933 O O . ALA A 1 121 ? 14.062 -33.599 -53.453 1.00 44.84 121 ALA A O 1
ATOM 934 N N . HIS A 1 122 ? 14.801 -31.575 -52.877 1.00 47.22 122 HIS A N 1
ATOM 935 C CA . HIS A 1 122 ? 14.911 -31.884 -51.431 1.00 47.22 122 HIS A CA 1
ATOM 936 C C . HIS A 1 122 ? 14.108 -30.930 -50.519 1.00 47.22 122 HIS A C 1
ATOM 938 O O . HIS A 1 122 ? 14.523 -30.605 -49.413 1.00 47.22 122 HIS A O 1
ATOM 944 N N . ALA A 1 123 ? 12.889 -30.574 -50.934 1.00 45.12 123 ALA A N 1
ATOM 945 C CA . ALA A 1 123 ? 11.973 -29.674 -50.213 1.00 45.12 123 ALA A CA 1
ATOM 946 C C . ALA A 1 123 ? 11.420 -30.209 -48.864 1.00 45.12 123 ALA A C 1
ATOM 948 O O . ALA A 1 123 ? 10.570 -29.573 -48.250 1.00 45.12 123 ALA A O 1
ATOM 949 N N . ALA A 1 124 ? 11.843 -31.392 -48.401 1.00 46.56 124 ALA A N 1
ATOM 950 C CA . ALA A 1 124 ? 11.266 -32.061 -47.228 1.00 46.56 124 ALA A CA 1
ATOM 951 C C . ALA A 1 124 ? 12.096 -31.928 -45.934 1.00 46.56 124 ALA A C 1
ATOM 953 O O . ALA A 1 124 ? 11.627 -32.360 -44.886 1.00 46.56 124 ALA A O 1
ATOM 954 N N . HIS A 1 125 ? 13.308 -31.358 -45.984 1.00 46.44 125 HIS A N 1
ATOM 955 C CA . HIS A 1 125 ? 14.158 -31.180 -44.792 1.00 46.44 125 HIS A CA 1
ATOM 956 C C . HIS A 1 125 ? 14.350 -29.722 -44.352 1.00 46.44 125 HIS A C 1
ATOM 958 O O . HIS A 1 125 ? 14.585 -29.506 -43.175 1.00 46.44 125 HIS A O 1
ATOM 964 N N . ALA A 1 126 ? 14.171 -28.733 -45.234 1.00 43.66 126 ALA A N 1
ATOM 965 C CA . ALA A 1 126 ? 14.302 -27.306 -44.894 1.00 43.66 126 ALA A CA 1
ATOM 966 C C . ALA A 1 126 ? 12.972 -26.632 -44.480 1.00 43.66 126 ALA A C 1
ATOM 968 O O . ALA A 1 126 ? 12.934 -25.443 -44.179 1.00 43.66 126 ALA A O 1
ATOM 969 N N . ALA A 1 127 ? 11.863 -27.380 -44.495 1.00 42.97 127 ALA A N 1
ATOM 970 C CA . ALA A 1 127 ? 10.521 -26.877 -44.196 1.00 42.97 127 ALA A CA 1
ATOM 971 C C . ALA A 1 127 ? 10.104 -27.054 -42.725 1.00 42.97 127 ALA A C 1
ATOM 973 O O . ALA A 1 127 ? 8.931 -26.857 -42.403 1.00 42.97 127 ALA A O 1
ATOM 974 N N . ASP A 1 128 ? 11.033 -27.400 -41.829 1.00 48.69 128 ASP A N 1
ATOM 975 C CA . ASP A 1 128 ? 10.794 -27.169 -40.410 1.00 48.69 128 ASP A CA 1
ATOM 976 C C . ASP A 1 128 ? 10.967 -25.670 -40.154 1.00 48.69 128 ASP A C 1
ATOM 978 O O . ASP A 1 128 ? 12.036 -25.094 -40.333 1.00 48.69 128 ASP A O 1
ATOM 982 N N . ALA A 1 129 ? 9.884 -25.018 -39.728 1.00 48.28 129 ALA A N 1
ATOM 983 C CA . ALA A 1 129 ? 9.820 -23.587 -39.422 1.00 48.28 129 ALA A CA 1
ATOM 984 C C . ALA A 1 129 ? 10.856 -23.103 -38.375 1.00 48.28 129 ALA A C 1
ATOM 986 O O . ALA A 1 129 ? 10.934 -21.904 -38.110 1.00 48.28 129 ALA A O 1
ATOM 987 N N . ALA A 1 130 ? 11.634 -24.019 -37.789 1.00 49.16 130 ALA A N 1
ATOM 988 C CA . ALA A 1 130 ? 12.719 -23.753 -36.857 1.00 49.16 130 ALA A CA 1
ATOM 989 C C . ALA A 1 130 ? 13.901 -23.012 -37.517 1.00 49.16 130 ALA A C 1
ATOM 991 O O . ALA A 1 130 ? 14.357 -22.013 -36.967 1.00 49.16 130 ALA A O 1
ATOM 992 N N . ASP A 1 131 ? 14.319 -23.392 -38.730 1.00 60.31 131 ASP A N 1
ATOM 993 C CA . ASP A 1 131 ? 15.570 -22.875 -39.320 1.00 60.31 131 ASP A CA 1
ATOM 994 C C . ASP A 1 131 ? 15.440 -21.428 -39.841 1.00 60.31 131 ASP A C 1
ATOM 996 O O . ASP A 1 131 ? 16.382 -20.635 -39.795 1.00 60.31 131 ASP A O 1
ATOM 1000 N N . ALA A 1 132 ? 14.248 -21.021 -40.294 1.00 62.59 132 ALA A N 1
ATOM 1001 C CA . ALA A 1 132 ? 13.999 -19.644 -40.739 1.00 62.59 132 ALA A CA 1
ATOM 1002 C C . ALA A 1 132 ? 13.950 -18.635 -39.573 1.00 62.59 132 ALA A C 1
ATOM 1004 O O . ALA A 1 132 ? 14.204 -17.444 -39.775 1.00 62.59 132 ALA A O 1
ATOM 1005 N N . ALA A 1 133 ? 13.640 -19.096 -38.356 1.00 71.75 133 ALA A N 1
ATOM 1006 C CA . ALA A 1 133 ? 13.645 -18.264 -37.155 1.00 71.75 133 ALA A CA 1
ATOM 1007 C C . ALA A 1 133 ? 15.063 -17.987 -36.633 1.00 71.75 133 ALA A C 1
ATOM 1009 O O . ALA A 1 133 ? 15.282 -16.966 -35.976 1.00 71.75 133 ALA A O 1
ATOM 1010 N N . ASP A 1 134 ? 16.029 -18.840 -36.979 1.00 85.06 134 ASP A N 1
ATOM 1011 C CA . ASP A 1 134 ? 17.407 -18.722 -36.512 1.00 85.06 134 ASP A CA 1
ATOM 1012 C C . ASP A 1 134 ? 18.175 -17.594 -37.203 1.00 85.06 134 ASP A C 1
ATOM 1014 O O . ASP A 1 134 ? 19.025 -16.964 -36.579 1.00 85.06 134 ASP A O 1
ATOM 1018 N N . LEU A 1 135 ? 17.850 -17.252 -38.452 1.00 87.81 135 LEU A N 1
ATOM 1019 C CA . LEU A 1 135 ? 18.535 -16.176 -39.181 1.00 87.81 135 LEU A CA 1
ATOM 1020 C C . LEU A 1 135 ? 18.493 -14.831 -38.421 1.00 87.81 135 LEU A C 1
ATOM 1022 O O . LEU A 1 135 ? 19.553 -14.257 -38.158 1.00 87.81 135 LEU A O 1
ATOM 1026 N N . PRO A 1 136 ? 17.320 -14.318 -38.012 1.00 88.94 136 PRO A N 1
ATOM 1027 C CA . PRO A 1 136 ? 17.246 -13.106 -37.202 1.00 88.94 136 PRO A CA 1
ATOM 1028 C C . PRO A 1 136 ? 17.849 -13.255 -35.794 1.00 88.94 136 PRO A C 1
ATOM 1030 O O . PRO A 1 136 ? 18.292 -12.255 -35.231 1.00 88.94 136 PRO A O 1
ATOM 1033 N N . VAL A 1 137 ? 17.935 -14.469 -35.232 1.00 89.81 137 VAL A N 1
ATOM 1034 C CA . VAL A 1 137 ? 18.672 -14.720 -33.976 1.00 89.81 137 VAL A CA 1
ATOM 1035 C C . VAL A 1 137 ? 20.177 -14.552 -34.184 1.00 89.81 137 VAL A C 1
ATOM 1037 O O . VAL A 1 137 ? 20.818 -13.862 -33.394 1.00 89.81 137 VAL A O 1
ATOM 1040 N N . GLN A 1 138 ? 20.729 -15.121 -35.256 1.00 92.38 138 GLN A N 1
ATOM 1041 C CA . GLN A 1 138 ? 22.152 -15.007 -35.579 1.00 92.38 138 GLN A CA 1
ATOM 1042 C C . GLN A 1 138 ? 22.532 -13.565 -35.942 1.00 92.38 138 GLN A C 1
ATOM 1044 O O . GLN A 1 138 ? 23.564 -13.070 -35.502 1.00 92.38 138 GLN A O 1
ATOM 1049 N N . LEU A 1 139 ? 21.672 -12.842 -36.666 1.00 93.06 139 LEU A N 1
ATOM 1050 C CA . LEU A 1 139 ? 21.877 -11.415 -36.937 1.00 93.06 139 LEU A CA 1
ATOM 1051 C C . LEU A 1 139 ? 21.904 -10.578 -35.646 1.00 93.06 139 LEU A C 1
ATOM 1053 O O . LEU A 1 139 ? 22.756 -9.704 -35.506 1.00 93.06 139 LEU A O 1
ATOM 1057 N N . ALA A 1 140 ? 21.022 -10.866 -34.684 1.00 90.44 140 ALA A N 1
ATOM 1058 C CA . ALA A 1 140 ? 21.042 -10.202 -33.380 1.00 90.44 140 ALA A CA 1
ATOM 1059 C C . ALA A 1 140 ? 22.298 -10.558 -32.561 1.00 90.44 140 ALA A C 1
ATOM 1061 O O . ALA A 1 140 ? 22.902 -9.679 -31.957 1.00 90.44 140 ALA A O 1
ATOM 1062 N N . ALA A 1 141 ? 22.743 -11.818 -32.598 1.00 91.31 141 ALA A N 1
ATOM 1063 C CA . ALA A 1 141 ? 23.979 -12.243 -31.938 1.00 91.31 141 ALA A CA 1
ATOM 1064 C C . ALA A 1 141 ? 25.228 -11.570 -32.540 1.00 91.31 141 ALA A C 1
ATOM 1066 O O . ALA A 1 141 ? 26.134 -11.173 -31.806 1.00 91.31 141 ALA A O 1
ATOM 1067 N N . ALA A 1 142 ? 25.262 -11.386 -33.866 1.00 93.56 142 ALA A N 1
ATOM 1068 C CA . ALA A 1 142 ? 26.310 -10.613 -34.531 1.00 93.56 142 ALA A CA 1
ATOM 1069 C C . ALA A 1 142 ? 26.305 -9.147 -34.072 1.00 93.56 142 ALA A C 1
ATOM 1071 O O . ALA A 1 142 ? 27.370 -8.576 -33.846 1.00 93.56 142 ALA A O 1
ATOM 1072 N N . ALA A 1 143 ? 25.123 -8.550 -33.886 1.00 92.19 143 A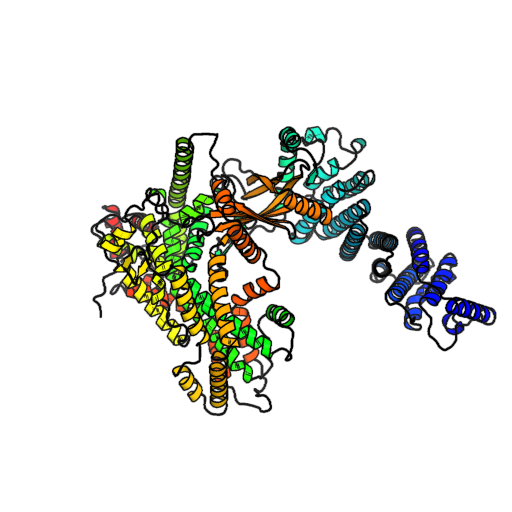LA A N 1
ATOM 1073 C CA . ALA A 1 143 ? 25.008 -7.197 -33.356 1.00 92.19 143 ALA A CA 1
ATOM 1074 C C . ALA A 1 143 ? 25.529 -7.070 -31.917 1.00 92.19 143 ALA A C 1
ATOM 1076 O O . ALA A 1 143 ? 26.262 -6.125 -31.633 1.00 92.19 143 ALA A O 1
ATOM 1077 N N . ASP A 1 144 ? 25.201 -8.017 -31.032 1.00 89.94 144 ASP A N 1
ATOM 1078 C CA . ASP A 1 144 ? 25.703 -8.029 -29.650 1.00 89.94 144 ASP A CA 1
ATOM 1079 C C . ASP A 1 144 ? 27.242 -8.110 -29.628 1.00 89.94 144 ASP A C 1
ATOM 1081 O O . ASP A 1 144 ? 27.905 -7.343 -28.929 1.00 89.94 144 ASP A O 1
ATOM 1085 N N . ALA A 1 145 ? 27.827 -8.971 -30.469 1.00 92.25 145 ALA A N 1
ATOM 1086 C CA . ALA A 1 145 ? 29.277 -9.074 -30.609 1.00 92.25 145 ALA A CA 1
ATOM 1087 C C . ALA A 1 145 ? 29.914 -7.775 -31.141 1.00 92.25 145 ALA A C 1
ATOM 1089 O O . ALA A 1 145 ? 30.918 -7.315 -30.602 1.00 92.25 145 ALA A O 1
ATOM 1090 N N . LEU A 1 146 ? 29.316 -7.147 -32.158 1.00 92.00 146 LEU A N 1
ATOM 1091 C CA . LEU A 1 146 ? 29.787 -5.869 -32.704 1.00 92.00 146 LEU A CA 1
ATOM 1092 C C . LEU A 1 146 ? 29.685 -4.726 -31.687 1.00 92.00 146 LEU A C 1
ATOM 1094 O O . LEU A 1 146 ? 30.573 -3.877 -31.636 1.00 92.00 146 LEU A O 1
ATOM 1098 N N . ALA A 1 147 ? 28.638 -4.705 -30.863 1.00 88.50 147 ALA A N 1
ATOM 1099 C CA . ALA A 1 147 ? 28.495 -3.724 -29.794 1.00 88.50 147 ALA A CA 1
ATOM 1100 C C . ALA A 1 147 ? 29.621 -3.852 -28.753 1.00 88.50 147 ALA A C 1
ATOM 1102 O O . ALA A 1 147 ? 30.186 -2.838 -28.344 1.00 88.50 147 ALA A O 1
ATOM 1103 N N . GLU A 1 148 ? 29.990 -5.079 -28.374 1.00 90.44 148 GLU A N 1
ATOM 1104 C CA . GLU A 1 148 ? 31.124 -5.343 -27.476 1.00 90.44 148 GLU A CA 1
ATOM 1105 C C . GLU A 1 148 ? 32.484 -5.011 -28.103 1.00 90.44 148 GLU A C 1
ATOM 1107 O O . GLU A 1 148 ? 33.401 -4.599 -27.398 1.00 90.44 148 GLU A O 1
ATOM 1112 N N . MET A 1 149 ? 32.600 -5.116 -29.429 1.00 91.19 149 MET A N 1
ATOM 1113 C CA . MET A 1 149 ? 33.769 -4.666 -30.196 1.00 91.19 149 MET A CA 1
ATOM 1114 C C . MET A 1 149 ? 33.798 -3.140 -30.432 1.00 91.19 149 MET A C 1
ATOM 1116 O O . MET A 1 149 ? 34.580 -2.662 -31.256 1.00 91.19 149 MET A O 1
ATOM 1120 N N . GLU A 1 150 ? 32.938 -2.373 -29.753 1.00 89.75 150 GLU A N 1
ATOM 1121 C CA . GLU A 1 150 ? 32.802 -0.917 -29.897 1.00 89.75 150 GLU A CA 1
ATOM 1122 C C . GLU A 1 150 ? 32.449 -0.465 -31.334 1.00 89.75 150 GLU A C 1
ATOM 1124 O O . GLU A 1 150 ? 32.844 0.612 -31.781 1.00 89.75 150 GLU A O 1
ATOM 1129 N N . GLN A 1 151 ? 31.657 -1.267 -32.064 1.00 90.19 151 GLN A N 1
ATOM 1130 C CA . GLN A 1 151 ? 31.153 -0.980 -33.421 1.00 90.19 151 GLN A CA 1
ATOM 1131 C C . GLN A 1 151 ? 29.626 -0.728 -33.444 1.00 90.19 151 GLN A C 1
ATOM 1133 O O . GLN A 1 151 ? 28.876 -1.484 -34.071 1.00 90.19 151 GLN A O 1
ATOM 1138 N N . PRO A 1 152 ? 29.114 0.332 -32.785 1.00 84.56 152 PRO A N 1
ATOM 1139 C CA . PRO A 1 152 ? 27.677 0.522 -32.560 1.00 84.56 152 PRO A CA 1
ATOM 1140 C C . PRO A 1 152 ? 26.862 0.783 -33.835 1.00 84.56 152 PRO A C 1
ATOM 1142 O O . PRO A 1 152 ? 25.718 0.340 -33.915 1.00 84.56 152 PRO A O 1
ATOM 1145 N N . ASP A 1 153 ? 27.430 1.465 -34.838 1.00 85.19 153 ASP A N 1
ATOM 1146 C CA . ASP A 1 153 ? 26.726 1.731 -36.103 1.00 85.19 153 ASP A CA 1
ATOM 1147 C C . ASP A 1 153 ? 26.480 0.410 -36.869 1.00 85.19 153 ASP A C 1
ATOM 1149 O O . ASP A 1 153 ? 25.367 0.153 -37.321 1.00 85.19 153 ASP A O 1
ATOM 1153 N N . GLN A 1 154 ? 27.477 -0.484 -36.917 1.00 88.94 154 GLN A N 1
ATOM 1154 C CA . GLN A 1 154 ? 27.325 -1.803 -37.545 1.00 88.94 154 GLN A CA 1
ATOM 1155 C C . GLN A 1 154 ? 26.399 -2.705 -36.724 1.00 88.94 154 GLN A C 1
ATOM 1157 O O . GLN A 1 154 ? 25.540 -3.378 -37.288 1.00 88.94 154 GLN A O 1
ATOM 1162 N N . ALA A 1 155 ? 26.509 -2.688 -35.391 1.00 89.25 155 ALA A N 1
ATOM 1163 C CA . ALA A 1 155 ? 25.586 -3.418 -34.524 1.00 89.25 155 ALA A CA 1
ATOM 1164 C C . ALA A 1 155 ? 24.121 -3.017 -34.786 1.00 89.25 155 ALA A C 1
ATOM 1166 O O . ALA A 1 155 ? 23.244 -3.876 -34.886 1.00 89.25 155 ALA A O 1
ATOM 1167 N N . TYR A 1 156 ? 23.855 -1.719 -34.968 1.00 87.81 156 TYR A N 1
ATOM 1168 C CA . TYR A 1 156 ? 22.525 -1.227 -35.317 1.00 87.81 156 TYR A CA 1
ATOM 1169 C C . TYR A 1 156 ? 22.031 -1.766 -36.666 1.00 87.81 156 TYR A C 1
ATOM 1171 O O . TYR A 1 156 ? 20.898 -2.245 -36.752 1.00 87.81 156 TYR A O 1
ATOM 1179 N N . ASP A 1 157 ? 22.871 -1.732 -37.703 1.00 88.75 157 ASP A N 1
ATOM 1180 C CA . ASP A 1 157 ? 22.510 -2.238 -39.031 1.00 88.75 157 ASP A CA 1
ATOM 1181 C C . ASP A 1 157 ? 22.128 -3.725 -38.990 1.00 88.75 157 ASP A C 1
ATOM 1183 O O . ASP A 1 157 ? 21.128 -4.140 -39.584 1.00 88.75 157 ASP A O 1
ATOM 1187 N N . PHE A 1 158 ? 22.861 -4.528 -38.212 1.00 90.94 158 PHE A N 1
ATOM 1188 C CA . PHE A 1 158 ? 22.538 -5.938 -37.998 1.00 90.94 158 PHE A CA 1
ATOM 1189 C C . PHE A 1 158 ? 21.210 -6.143 -37.262 1.00 90.94 158 PHE A C 1
ATOM 1191 O O . PHE A 1 158 ? 20.454 -7.049 -37.618 1.00 90.94 158 PHE A O 1
ATOM 1198 N N . LEU A 1 159 ? 20.863 -5.287 -36.298 1.00 90.38 159 LEU A N 1
ATOM 1199 C CA . LEU A 1 159 ? 19.551 -5.337 -35.641 1.00 90.38 159 LEU A CA 1
ATOM 1200 C C . LEU A 1 159 ? 18.421 -4.903 -36.576 1.00 90.38 159 LEU A C 1
ATOM 1202 O O . LEU A 1 159 ? 17.342 -5.496 -36.544 1.00 90.38 159 LEU A O 1
ATOM 1206 N N . ALA A 1 160 ? 18.654 -3.926 -37.454 1.00 86.94 160 ALA A N 1
ATOM 1207 C CA . ALA A 1 160 ? 17.691 -3.550 -38.487 1.00 86.94 160 ALA A CA 1
ATOM 1208 C C . ALA A 1 160 ? 17.452 -4.706 -39.478 1.00 86.94 160 ALA A C 1
ATOM 1210 O O . ALA A 1 160 ? 16.302 -5.008 -39.817 1.00 86.94 160 ALA A O 1
ATOM 1211 N N . LEU A 1 161 ? 18.517 -5.408 -39.885 1.00 89.19 161 LEU A N 1
ATOM 1212 C CA . LEU A 1 161 ? 18.424 -6.628 -40.692 1.00 89.19 161 LEU A CA 1
ATOM 1213 C C . LEU A 1 161 ? 17.701 -7.756 -39.943 1.00 89.19 161 LEU A C 1
ATOM 1215 O O . LEU A 1 161 ? 16.860 -8.431 -40.535 1.00 89.19 161 LEU A O 1
ATOM 1219 N N . ALA A 1 162 ? 17.967 -7.931 -38.646 1.00 89.62 162 ALA A N 1
ATOM 1220 C CA . ALA A 1 162 ? 17.276 -8.908 -37.809 1.00 89.62 162 ALA A CA 1
ATOM 1221 C C . ALA A 1 162 ? 15.771 -8.601 -37.695 1.00 89.62 162 ALA A C 1
ATOM 1223 O O . ALA A 1 162 ? 14.946 -9.503 -37.846 1.00 89.62 162 ALA A O 1
ATOM 1224 N N . LEU A 1 163 ? 15.384 -7.331 -37.511 1.00 86.06 163 LEU A N 1
ATOM 1225 C CA . LEU A 1 163 ? 13.976 -6.910 -37.513 1.00 86.06 163 LEU A CA 1
ATOM 1226 C C . LEU A 1 163 ? 13.296 -7.180 -38.855 1.00 86.06 163 LEU A C 1
ATOM 1228 O O . LEU A 1 163 ? 12.143 -7.614 -38.881 1.00 86.06 163 LEU A O 1
ATOM 1232 N N . TYR A 1 164 ? 14.005 -6.931 -39.958 1.00 84.69 164 TYR A N 1
ATOM 1233 C CA . TYR A 1 164 ? 13.513 -7.209 -41.303 1.00 84.69 164 TYR A CA 1
ATOM 1234 C C . TYR A 1 164 ? 13.331 -8.717 -41.542 1.00 84.69 164 TYR A C 1
ATOM 1236 O O . TYR A 1 164 ? 12.302 -9.128 -42.079 1.00 84.69 164 TYR A O 1
ATOM 1244 N N . ALA A 1 165 ? 14.289 -9.539 -41.103 1.00 84.12 165 ALA A N 1
ATOM 1245 C CA . ALA A 1 165 ? 14.278 -10.989 -41.290 1.00 84.12 165 ALA A CA 1
ATOM 1246 C C . ALA A 1 165 ? 13.260 -11.722 -40.395 1.00 84.12 165 ALA A C 1
ATOM 1248 O O . ALA A 1 165 ? 12.684 -12.713 -40.832 1.00 84.12 165 ALA A O 1
ATOM 1249 N N . ALA A 1 166 ? 12.992 -11.238 -39.175 1.00 82.44 166 ALA A N 1
ATOM 1250 C CA . ALA A 1 166 ? 12.072 -11.886 -38.231 1.00 82.44 166 ALA A CA 1
ATOM 1251 C C . ALA A 1 166 ? 10.612 -11.952 -38.710 1.00 82.44 166 ALA A C 1
ATOM 1253 O O . ALA A 1 166 ? 9.891 -12.879 -38.342 1.00 82.44 166 ALA A O 1
ATOM 1254 N N . GLY A 1 167 ? 10.169 -11.006 -39.548 1.00 73.94 167 GLY A N 1
ATOM 1255 C CA . GLY A 1 167 ? 8.804 -10.977 -40.084 1.00 73.94 167 GLY A CA 1
ATOM 1256 C C . GLY A 1 167 ? 7.691 -10.939 -39.010 1.00 73.94 167 GLY A C 1
ATOM 1257 O O . GLY A 1 167 ? 7.941 -10.987 -37.808 1.00 73.94 167 GLY A O 1
ATOM 1258 N N . PRO A 1 168 ? 6.409 -10.833 -39.394 1.00 71.00 168 PRO A N 1
ATOM 1259 C CA . PRO A 1 168 ? 5.294 -10.778 -38.436 1.00 71.00 168 PRO A CA 1
ATOM 1260 C C . PRO A 1 168 ? 5.032 -12.095 -37.683 1.00 71.00 168 PRO A C 1
ATOM 1262 O O . PRO A 1 168 ? 4.297 -12.098 -36.703 1.00 71.00 168 PRO A O 1
ATOM 1265 N N . ALA A 1 169 ? 5.636 -13.209 -38.103 1.00 75.00 169 ALA A N 1
ATOM 1266 C CA . ALA A 1 169 ? 5.445 -14.517 -37.475 1.00 75.00 169 ALA A CA 1
ATOM 1267 C C . ALA A 1 169 ? 6.270 -14.725 -36.185 1.00 75.00 169 ALA A C 1
ATOM 1269 O O . ALA A 1 169 ? 5.981 -15.656 -35.437 1.00 75.00 169 ALA A O 1
ATOM 1270 N N . LEU A 1 170 ? 7.269 -13.872 -35.902 1.00 81.94 170 LEU A N 1
ATOM 1271 C CA . LEU A 1 170 ? 8.172 -13.998 -34.742 1.00 81.94 170 LEU A CA 1
ATOM 1272 C C . LEU A 1 170 ? 8.149 -12.744 -33.837 1.00 81.94 170 LEU A C 1
ATOM 1274 O O . LEU A 1 170 ? 9.166 -12.063 -33.668 1.00 81.94 170 LEU A O 1
ATOM 1278 N N . PRO A 1 171 ? 7.001 -12.409 -33.226 1.00 81.81 171 PRO A N 1
ATOM 1279 C CA . PRO A 1 171 ? 6.813 -11.164 -32.477 1.00 81.81 171 PRO A CA 1
ATOM 1280 C C . PRO A 1 171 ? 7.715 -11.043 -31.240 1.00 81.81 171 PRO A C 1
ATOM 1282 O O . PRO A 1 171 ? 8.261 -9.971 -30.996 1.00 81.81 171 PRO A O 1
ATOM 1285 N N . ALA A 1 172 ? 7.954 -12.133 -30.501 1.00 84.25 172 ALA A N 1
ATOM 1286 C CA . ALA A 1 172 ? 8.842 -12.123 -29.332 1.00 84.25 172 ALA A CA 1
ATOM 1287 C C . ALA A 1 172 ? 10.302 -11.803 -29.705 1.00 84.25 172 ALA A C 1
ATOM 1289 O O . ALA A 1 172 ? 10.993 -11.066 -29.001 1.00 84.25 172 ALA A O 1
ATOM 1290 N N . LEU A 1 173 ? 10.765 -12.318 -30.849 1.00 84.56 173 LEU A N 1
ATOM 1291 C CA . LEU A 1 173 ? 12.088 -12.002 -31.378 1.00 84.56 173 LEU A CA 1
ATOM 1292 C C . LEU A 1 173 ? 12.164 -10.535 -31.808 1.00 84.56 173 LEU A C 1
ATOM 1294 O O . LEU A 1 173 ? 13.121 -9.849 -31.460 1.00 84.56 173 LEU A O 1
ATOM 1298 N N . ARG A 1 174 ? 11.136 -10.031 -32.501 1.00 87.44 174 ARG A N 1
ATOM 1299 C CA . ARG A 1 174 ? 11.059 -8.617 -32.901 1.00 87.44 174 ARG A CA 1
ATOM 1300 C C . ARG A 1 174 ? 11.037 -7.674 -31.710 1.00 87.44 174 ARG A C 1
ATOM 1302 O O . ARG A 1 174 ? 11.705 -6.648 -31.758 1.00 87.44 174 ARG A O 1
ATOM 1309 N N . GLU A 1 175 ? 10.321 -8.029 -30.649 1.00 89.75 175 GLU A N 1
ATOM 1310 C CA . GLU A 1 175 ? 10.315 -7.276 -29.397 1.00 89.75 175 GLU A CA 1
ATOM 1311 C C . GLU A 1 175 ? 11.733 -7.171 -28.816 1.00 89.75 175 GLU A C 1
ATOM 1313 O O . GLU A 1 175 ? 12.221 -6.067 -28.570 1.00 89.75 175 GLU A O 1
ATOM 1318 N N . ARG A 1 176 ? 12.425 -8.310 -28.668 1.00 88.38 176 ARG A N 1
ATOM 1319 C CA . ARG A 1 176 ? 13.797 -8.359 -28.145 1.00 88.38 176 ARG A CA 1
ATOM 1320 C C . ARG A 1 176 ? 14.763 -7.525 -28.990 1.00 88.38 176 ARG A C 1
ATOM 1322 O O . ARG A 1 176 ? 15.471 -6.683 -28.445 1.00 88.38 176 ARG A O 1
ATOM 1329 N N . VAL A 1 177 ? 14.758 -7.735 -30.306 1.00 89.69 177 VAL A N 1
ATOM 1330 C CA . VAL A 1 177 ? 15.665 -7.056 -31.245 1.00 89.69 177 VAL A CA 1
ATOM 1331 C C . VAL A 1 177 ? 15.386 -5.551 -31.285 1.00 89.69 177 VAL A C 1
ATOM 1333 O O . VAL A 1 177 ? 16.322 -4.755 -31.259 1.00 89.69 177 VAL A O 1
ATOM 1336 N N . ALA A 1 178 ? 14.116 -5.131 -31.285 1.00 91.06 178 ALA A N 1
ATOM 1337 C CA . ALA A 1 178 ? 13.764 -3.713 -31.237 1.00 91.06 178 ALA A CA 1
ATOM 1338 C C . ALA A 1 178 ? 14.187 -3.067 -29.908 1.00 91.06 178 ALA A C 1
ATOM 1340 O O . ALA A 1 178 ? 14.677 -1.938 -29.905 1.00 91.06 178 ALA A O 1
ATOM 1341 N N . GLY A 1 179 ? 14.055 -3.791 -28.790 1.00 90.69 179 GLY A N 1
ATOM 1342 C CA . GLY A 1 179 ? 14.544 -3.358 -27.481 1.00 90.69 179 GLY A CA 1
ATOM 1343 C C . GLY A 1 179 ? 16.064 -3.164 -27.450 1.00 90.69 179 GLY A C 1
ATOM 1344 O O . GLY A 1 179 ? 16.532 -2.104 -27.032 1.00 90.69 179 GLY A O 1
ATOM 1345 N N . GLN A 1 180 ? 16.828 -4.139 -27.955 1.00 88.50 180 GLN A N 1
ATOM 1346 C CA . GLN A 1 180 ? 18.289 -4.041 -28.099 1.00 88.50 180 GLN A CA 1
ATOM 1347 C C . GLN A 1 180 ? 18.687 -2.864 -29.002 1.00 88.50 180 GLN A C 1
ATOM 1349 O O . GLN A 1 180 ? 19.525 -2.042 -28.629 1.00 88.50 180 GLN A O 1
ATOM 1354 N N . GLY A 1 181 ? 18.032 -2.729 -30.160 1.00 88.75 181 GLY A N 1
ATOM 1355 C CA . GLY A 1 181 ? 18.310 -1.658 -31.118 1.00 88.75 181 GLY A CA 1
ATOM 1356 C C . GLY A 1 181 ? 18.012 -0.274 -30.552 1.00 88.75 181 GLY A C 1
ATOM 1357 O O . GLY A 1 181 ? 18.759 0.670 -30.801 1.00 88.75 181 GLY A O 1
ATOM 1358 N N . MET A 1 182 ? 16.952 -0.144 -29.750 1.00 89.94 182 MET A N 1
ATOM 1359 C CA . MET A 1 182 ? 16.637 1.101 -29.051 1.00 89.94 182 MET A CA 1
ATOM 1360 C C . MET A 1 182 ? 17.717 1.455 -28.021 1.00 89.94 182 MET A C 1
ATOM 1362 O O . MET A 1 182 ? 18.132 2.611 -27.964 1.00 89.94 182 MET A O 1
ATOM 1366 N N . ALA A 1 183 ? 18.199 0.481 -27.241 1.00 88.38 183 ALA A N 1
ATOM 1367 C CA . ALA A 1 183 ? 19.251 0.699 -26.248 1.00 88.38 183 ALA A CA 1
ATOM 1368 C C . ALA A 1 183 ? 20.570 1.165 -26.891 1.00 88.38 183 ALA A C 1
ATOM 1370 O O . ALA A 1 183 ? 21.167 2.140 -26.432 1.00 88.38 183 ALA A O 1
ATOM 1371 N N . LEU A 1 184 ? 20.982 0.532 -27.995 1.00 87.12 184 LEU A N 1
ATOM 1372 C CA . LEU A 1 184 ? 22.169 0.942 -28.754 1.00 87.12 184 LEU A CA 1
ATOM 1373 C C . LEU A 1 184 ? 22.010 2.334 -29.369 1.00 87.12 184 LEU A C 1
ATOM 1375 O O . LEU A 1 184 ? 22.899 3.173 -29.233 1.00 87.12 184 LEU A O 1
ATOM 1379 N N . ALA A 1 185 ? 20.862 2.614 -29.991 1.00 87.69 185 ALA A N 1
ATOM 1380 C CA . ALA A 1 185 ? 20.594 3.919 -30.589 1.00 87.69 185 ALA A CA 1
ATOM 1381 C C . ALA A 1 185 ? 20.571 5.053 -29.546 1.00 87.69 185 ALA A C 1
ATOM 1383 O O . ALA A 1 185 ? 21.025 6.165 -29.833 1.00 87.69 185 ALA A O 1
ATOM 1384 N N . LEU A 1 186 ? 20.081 4.777 -28.329 1.00 87.06 186 LEU A N 1
ATOM 1385 C CA . LEU A 1 186 ? 20.137 5.707 -27.197 1.00 87.06 186 LEU A CA 1
ATOM 1386 C C . LEU A 1 186 ? 21.582 5.956 -26.753 1.00 87.06 186 LEU A C 1
ATOM 1388 O O . LEU A 1 186 ? 21.982 7.115 -26.632 1.00 87.06 186 LEU A O 1
ATOM 1392 N N . ALA A 1 187 ? 22.381 4.898 -26.582 1.00 85.75 187 ALA A N 1
ATOM 1393 C CA . ALA A 1 187 ? 23.797 5.016 -26.225 1.00 85.75 187 ALA A CA 1
ATOM 1394 C C . ALA A 1 187 ? 24.591 5.822 -27.272 1.00 85.75 187 ALA A C 1
ATOM 1396 O O . ALA A 1 187 ? 25.412 6.670 -26.920 1.00 85.75 187 ALA A O 1
ATOM 1397 N N . ALA A 1 188 ? 24.279 5.627 -28.557 1.00 84.81 188 ALA A N 1
ATOM 1398 C CA . ALA A 1 188 ? 24.875 6.352 -29.677 1.00 84.81 188 ALA A CA 1
ATOM 1399 C C . ALA A 1 188 ? 24.273 7.755 -29.917 1.00 84.81 188 ALA A C 1
ATOM 1401 O O . ALA A 1 188 ? 24.727 8.472 -30.811 1.00 84.81 188 ALA A O 1
ATOM 1402 N N . LYS A 1 189 ? 23.251 8.167 -29.146 1.00 87.88 189 LYS A N 1
ATOM 1403 C CA . LYS A 1 189 ? 22.534 9.451 -29.286 1.00 87.88 189 LYS A CA 1
ATOM 1404 C C . LYS A 1 189 ? 21.998 9.699 -30.707 1.00 87.88 189 LYS A C 1
ATOM 1406 O O . LYS A 1 189 ? 22.107 10.802 -31.246 1.00 87.88 189 LYS A O 1
ATOM 1411 N N . ARG A 1 190 ? 21.408 8.672 -31.331 1.00 89.00 190 ARG A N 1
ATOM 1412 C CA . ARG A 1 190 ? 20.853 8.711 -32.699 1.00 89.00 190 ARG A CA 1
ATOM 1413 C C . ARG A 1 190 ? 19.312 8.768 -32.664 1.00 89.00 190 ARG A C 1
ATOM 1415 O O . ARG A 1 190 ? 18.658 7.730 -32.739 1.00 89.00 190 ARG A O 1
ATOM 1422 N N . PRO A 1 191 ? 18.677 9.954 -32.592 1.00 88.38 191 PRO A N 1
ATOM 1423 C CA . PRO A 1 191 ? 17.237 10.068 -32.310 1.00 88.38 191 PRO A CA 1
ATOM 1424 C C . PRO A 1 191 ? 16.322 9.437 -33.375 1.00 88.38 191 PRO A C 1
ATOM 1426 O O . PRO A 1 191 ? 15.264 8.912 -33.046 1.00 88.38 191 PRO A O 1
ATOM 1429 N N . HIS A 1 192 ? 16.725 9.435 -34.648 1.00 89.69 192 HIS A N 1
ATOM 1430 C CA . HIS A 1 192 ? 15.970 8.775 -35.722 1.00 89.69 192 HIS A CA 1
ATOM 1431 C C . HIS A 1 192 ? 15.961 7.249 -35.575 1.00 89.69 192 HIS A C 1
ATOM 1433 O O . HIS A 1 192 ? 14.908 6.627 -35.683 1.00 89.69 192 HIS A O 1
ATOM 1439 N N . GLN A 1 193 ? 17.105 6.655 -35.234 1.00 89.88 193 GLN A N 1
ATOM 1440 C CA . GLN A 1 193 ? 17.220 5.224 -34.966 1.00 89.88 193 GLN A CA 1
ATOM 1441 C C . GLN A 1 193 ? 16.408 4.810 -33.733 1.00 89.88 193 GLN A C 1
ATOM 1443 O O . GLN A 1 193 ? 15.725 3.786 -33.764 1.00 89.88 193 GLN A O 1
ATOM 1448 N N . VAL A 1 194 ? 16.420 5.636 -32.678 1.00 91.00 194 VAL A N 1
ATOM 1449 C CA . VAL A 1 194 ? 15.587 5.432 -31.481 1.00 91.00 194 VAL A CA 1
ATOM 1450 C C . VAL A 1 194 ? 14.103 5.425 -31.848 1.00 91.00 194 VAL A C 1
ATOM 1452 O O . VAL A 1 194 ? 13.385 4.521 -31.427 1.00 91.00 194 VAL A O 1
ATOM 1455 N N . ALA A 1 195 ? 13.641 6.382 -32.659 1.00 91.19 195 ALA A N 1
ATOM 1456 C CA . ALA A 1 195 ? 12.244 6.456 -33.086 1.00 91.19 195 ALA A CA 1
ATOM 1457 C C . ALA A 1 195 ? 11.814 5.233 -33.920 1.00 91.19 195 ALA A C 1
ATOM 1459 O O . ALA A 1 195 ? 10.745 4.670 -33.676 1.00 91.19 195 ALA A O 1
ATOM 1460 N N . VAL A 1 196 ? 12.662 4.773 -34.850 1.00 90.69 196 VAL A N 1
ATOM 1461 C CA . VAL A 1 196 ? 12.410 3.556 -35.645 1.00 90.69 196 VAL A CA 1
ATOM 1462 C C . VAL A 1 196 ? 12.310 2.320 -34.748 1.00 90.69 196 VAL A C 1
ATOM 1464 O O . VAL A 1 196 ? 11.364 1.542 -34.881 1.00 90.69 196 VAL A O 1
ATOM 1467 N N . CYS A 1 197 ? 13.240 2.149 -33.804 1.00 92.00 197 CYS A N 1
ATOM 1468 C CA . CYS A 1 197 ? 13.225 1.017 -32.877 1.00 92.00 197 CYS A CA 1
ATOM 1469 C C . CYS A 1 197 ? 12.035 1.071 -31.911 1.00 92.00 197 CYS A C 1
ATOM 1471 O O . CYS A 1 197 ? 11.403 0.043 -31.678 1.00 92.00 197 CYS A O 1
ATOM 1473 N N . ALA A 1 198 ? 11.671 2.252 -31.401 1.00 92.75 198 ALA A N 1
ATOM 1474 C CA . ALA A 1 198 ? 10.501 2.426 -30.541 1.00 92.75 198 ALA A CA 1
ATOM 1475 C C . ALA A 1 198 ? 9.196 2.082 -31.281 1.00 92.75 198 ALA A C 1
ATOM 1477 O O . ALA A 1 198 ? 8.360 1.348 -30.753 1.00 92.75 198 ALA A O 1
ATOM 1478 N N . MET A 1 199 ? 9.050 2.529 -32.535 1.00 93.88 199 MET A N 1
ATOM 1479 C CA . MET A 1 199 ? 7.935 2.132 -33.401 1.00 93.88 199 MET A CA 1
ATOM 1480 C C . MET A 1 199 ? 7.926 0.615 -33.644 1.00 93.88 199 MET A C 1
ATOM 1482 O O . MET A 1 199 ? 6.874 -0.018 -33.536 1.00 93.88 199 MET A O 1
ATOM 1486 N N . ALA A 1 200 ? 9.076 0.019 -33.975 1.00 91.06 200 ALA A N 1
ATOM 1487 C CA . ALA A 1 200 ? 9.182 -1.416 -34.233 1.00 91.06 200 ALA A CA 1
ATOM 1488 C C . ALA A 1 200 ? 8.818 -2.250 -32.994 1.00 91.06 200 ALA A C 1
ATOM 1490 O O . ALA A 1 200 ? 8.103 -3.247 -33.126 1.00 91.06 200 ALA A O 1
ATOM 1491 N N . LEU A 1 201 ? 9.250 -1.808 -31.809 1.00 92.25 201 LEU A N 1
ATOM 1492 C CA . LEU A 1 201 ? 8.918 -2.407 -30.520 1.00 92.25 201 LEU A CA 1
ATOM 1493 C C . LEU A 1 201 ? 7.415 -2.318 -30.243 1.00 92.25 201 LEU A C 1
ATOM 1495 O O . LEU A 1 201 ? 6.786 -3.340 -29.969 1.00 92.25 201 LEU A O 1
ATOM 1499 N N . ALA A 1 202 ? 6.826 -1.124 -30.371 1.00 92.56 202 ALA A N 1
ATOM 1500 C CA . ALA A 1 202 ? 5.390 -0.929 -30.193 1.00 92.56 202 ALA A CA 1
ATOM 1501 C C . ALA A 1 202 ? 4.595 -1.853 -31.128 1.00 92.56 202 ALA A C 1
ATOM 1503 O O . ALA A 1 202 ? 3.741 -2.607 -30.667 1.00 92.56 202 ALA A O 1
ATOM 1504 N N . LYS A 1 203 ? 4.940 -1.888 -32.422 1.00 90.56 203 LYS A N 1
ATOM 1505 C CA . LYS A 1 203 ? 4.294 -2.758 -33.413 1.00 90.56 203 LYS A CA 1
ATOM 1506 C C . LYS A 1 203 ? 4.418 -4.249 -33.069 1.00 90.56 203 LYS A C 1
ATOM 1508 O O . LYS A 1 203 ? 3.431 -4.969 -33.187 1.00 90.56 203 LYS A O 1
ATOM 1513 N N . ALA A 1 204 ? 5.592 -4.714 -32.639 1.00 89.06 204 ALA A N 1
ATOM 1514 C CA . ALA A 1 204 ? 5.801 -6.120 -32.283 1.00 89.06 204 ALA A CA 1
ATOM 1515 C C . ALA A 1 204 ? 4.893 -6.562 -31.122 1.00 89.06 204 ALA A C 1
ATOM 1517 O O . ALA A 1 204 ? 4.279 -7.625 -31.192 1.00 89.06 204 ALA A O 1
ATOM 1518 N N . VAL A 1 205 ? 4.741 -5.720 -30.093 1.00 90.19 205 VAL A N 1
ATOM 1519 C CA . VAL A 1 205 ? 3.850 -6.017 -28.958 1.00 90.19 205 VAL A CA 1
ATOM 1520 C C . VAL A 1 205 ? 2.376 -5.913 -29.368 1.00 90.19 205 VAL A C 1
ATOM 1522 O O . VAL A 1 205 ? 1.569 -6.745 -28.962 1.00 90.19 205 VAL A O 1
ATOM 1525 N N . GLN A 1 206 ? 2.011 -4.956 -30.231 1.00 89.75 206 GLN A N 1
ATOM 1526 C CA . GLN A 1 206 ? 0.649 -4.837 -30.773 1.00 89.75 206 GLN A CA 1
ATOM 1527 C C . GLN A 1 206 ? 0.196 -6.088 -31.548 1.00 89.75 206 GLN A C 1
ATOM 1529 O O . GLN A 1 206 ? -0.982 -6.439 -31.500 1.00 89.75 206 GLN A O 1
ATOM 1534 N N . GLU A 1 207 ? 1.102 -6.758 -32.270 1.00 86.19 207 GLU A N 1
ATOM 1535 C CA . GLU A 1 207 ? 0.806 -7.960 -33.071 1.00 86.19 207 GLU A CA 1
ATOM 1536 C C . GLU A 1 207 ? 0.373 -9.168 -32.216 1.00 86.19 207 GLU A C 1
ATOM 1538 O O . GLU A 1 207 ? -0.380 -10.008 -32.703 1.00 86.19 207 GLU A O 1
ATOM 1543 N N . ILE A 1 208 ? 0.776 -9.231 -30.942 1.00 85.25 208 ILE A N 1
ATOM 1544 C CA . ILE A 1 208 ? 0.401 -10.308 -30.001 1.00 85.25 208 ILE A CA 1
ATOM 1545 C C . ILE A 1 208 ? -0.583 -9.870 -28.915 1.00 85.25 208 ILE A C 1
ATOM 1547 O O . ILE A 1 208 ? -1.047 -10.696 -28.130 1.00 85.25 208 ILE A O 1
ATOM 1551 N N . ALA A 1 209 ? -0.910 -8.579 -28.856 1.00 86.75 209 ALA A N 1
ATOM 1552 C CA . ALA A 1 209 ? -1.706 -8.012 -27.777 1.00 86.75 209 ALA A CA 1
ATOM 1553 C C . ALA A 1 209 ? -3.196 -8.364 -27.847 1.00 86.75 209 ALA A C 1
ATOM 1555 O O . ALA A 1 209 ? -3.877 -8.337 -26.825 1.00 86.75 209 ALA A O 1
ATOM 1556 N N . ASP A 1 210 ? -3.731 -8.712 -29.019 1.00 80.38 210 ASP A N 1
ATOM 1557 C CA . ASP A 1 210 ? -5.182 -8.833 -29.200 1.00 80.38 210 ASP A CA 1
ATOM 1558 C C . ASP A 1 210 ? -5.828 -9.920 -28.320 1.00 80.38 210 ASP A C 1
ATOM 1560 O O . ASP A 1 210 ? -7.014 -9.809 -28.014 1.00 80.38 210 ASP A O 1
ATOM 1564 N N . ALA A 1 211 ? -5.077 -10.914 -27.837 1.00 75.50 211 ALA A N 1
ATOM 1565 C CA . ALA A 1 211 ? -5.601 -11.978 -26.974 1.00 75.50 211 ALA A CA 1
ATOM 1566 C C . ALA A 1 211 ? -5.544 -11.681 -25.459 1.00 75.50 211 ALA A C 1
ATOM 1568 O O . ALA A 1 211 ? -6.239 -12.354 -24.700 1.00 75.50 211 ALA A O 1
ATOM 1569 N N . ASP A 1 212 ? -4.758 -10.697 -25.004 1.00 83.62 212 ASP A N 1
ATOM 1570 C CA . ASP A 1 212 ? -4.507 -10.451 -23.575 1.00 83.62 212 ASP A CA 1
ATOM 1571 C C . ASP A 1 212 ? -4.635 -8.966 -23.203 1.00 83.62 212 ASP A C 1
ATOM 1573 O O . ASP A 1 212 ? -3.944 -8.107 -23.749 1.00 83.62 212 ASP A O 1
ATOM 1577 N N . ALA A 1 213 ? -5.490 -8.650 -22.226 1.00 83.94 213 ALA A N 1
ATOM 1578 C CA . ALA A 1 213 ? -5.717 -7.271 -21.781 1.00 83.94 213 ALA A CA 1
ATOM 1579 C C . ALA A 1 213 ? -4.440 -6.614 -21.221 1.00 83.94 213 ALA A C 1
ATOM 1581 O O . ALA A 1 213 ? -4.200 -5.429 -21.464 1.00 83.94 213 ALA A O 1
ATOM 1582 N N . GLY A 1 214 ? -3.585 -7.387 -20.538 1.00 87.56 214 GLY A N 1
ATOM 1583 C CA . GLY A 1 214 ? -2.292 -6.911 -20.045 1.00 87.56 214 GLY A CA 1
ATOM 1584 C C . GLY A 1 214 ? -1.352 -6.500 -21.181 1.00 87.56 214 GLY A C 1
ATOM 1585 O O . GLY A 1 214 ? -0.757 -5.420 -21.137 1.00 87.56 214 GLY A O 1
ATOM 1586 N N . GLN A 1 215 ? -1.271 -7.310 -22.239 1.00 89.19 215 GLN A N 1
ATOM 1587 C CA . GLN A 1 215 ? -0.504 -6.986 -23.442 1.00 89.19 215 GLN A CA 1
ATOM 1588 C C . GLN A 1 215 ? -1.091 -5.797 -24.212 1.00 89.19 215 GLN A C 1
ATOM 1590 O O . GLN A 1 215 ? -0.315 -4.985 -24.713 1.00 89.19 215 GLN A O 1
ATOM 1595 N N . ARG A 1 216 ? -2.422 -5.620 -24.269 1.00 92.38 216 ARG A N 1
ATOM 1596 C CA . ARG A 1 216 ? -3.032 -4.407 -24.862 1.00 92.38 216 ARG A CA 1
ATOM 1597 C C . ARG A 1 216 ? -2.613 -3.149 -24.116 1.00 92.38 216 ARG A C 1
ATOM 1599 O O . ARG A 1 216 ? -2.157 -2.193 -24.739 1.00 92.38 216 ARG A O 1
ATOM 1606 N N . LEU A 1 217 ? -2.694 -3.165 -22.784 1.00 92.50 217 LEU A N 1
ATOM 1607 C CA . LEU A 1 217 ? -2.249 -2.046 -21.953 1.00 92.50 217 LEU A CA 1
ATOM 1608 C C . LEU A 1 217 ? -0.758 -1.744 -22.171 1.00 92.50 217 LEU A C 1
ATOM 1610 O O . LEU A 1 217 ? -0.365 -0.586 -22.320 1.00 92.50 217 LEU A O 1
ATOM 1614 N N . ARG A 1 218 ? 0.080 -2.785 -22.237 1.00 92.62 218 ARG A N 1
ATOM 1615 C CA . ARG A 1 218 ? 1.514 -2.653 -22.521 1.00 92.62 218 ARG A CA 1
ATOM 1616 C C . ARG A 1 218 ? 1.775 -2.058 -23.907 1.00 92.62 218 ARG A C 1
ATOM 1618 O O . ARG A 1 218 ? 2.572 -1.132 -24.026 1.00 92.62 218 ARG A O 1
ATOM 1625 N N . ALA A 1 219 ? 1.102 -2.562 -24.939 1.00 93.75 219 ALA A N 1
ATOM 1626 C CA . ALA A 1 219 ? 1.213 -2.065 -26.305 1.00 93.75 219 ALA A CA 1
ATOM 1627 C C . ALA A 1 219 ? 0.764 -0.602 -26.423 1.00 93.75 219 ALA A C 1
ATOM 1629 O O . ALA A 1 219 ? 1.415 0.178 -27.119 1.00 93.75 219 ALA A O 1
ATOM 1630 N N . PHE A 1 220 ? -0.297 -0.210 -25.710 1.00 95.69 220 PHE A N 1
ATOM 1631 C CA . PHE A 1 220 ? -0.746 1.180 -25.634 1.00 95.69 220 PHE A CA 1
ATOM 1632 C C . PHE A 1 220 ? 0.358 2.079 -25.065 1.00 95.69 220 PHE A C 1
ATOM 1634 O O . PHE A 1 220 ? 0.779 3.022 -25.732 1.00 95.69 220 PHE A O 1
ATOM 1641 N N . LYS A 1 221 ? 0.917 1.726 -23.896 1.00 95.12 221 LYS A N 1
ATOM 1642 C CA . LYS A 1 221 ? 2.008 2.484 -23.253 1.00 95.12 221 LYS A CA 1
ATOM 1643 C C . LYS A 1 221 ? 3.264 2.576 -24.129 1.00 95.12 221 LYS A C 1
ATOM 1645 O O . LYS A 1 221 ? 3.867 3.639 -24.230 1.00 95.12 221 LYS A O 1
ATOM 1650 N N . LEU A 1 222 ? 3.648 1.487 -24.800 1.00 95.31 222 LEU A N 1
ATOM 1651 C CA . LEU A 1 222 ? 4.778 1.491 -25.740 1.00 95.31 222 LEU A CA 1
ATOM 1652 C C . LEU A 1 222 ? 4.518 2.374 -26.966 1.00 95.31 222 LEU A C 1
ATOM 1654 O O . LEU A 1 222 ? 5.448 2.978 -27.494 1.00 95.31 222 LEU A O 1
ATOM 1658 N N . THR A 1 223 ? 3.264 2.471 -27.408 1.00 96.50 223 THR A N 1
ATOM 1659 C CA . THR A 1 223 ? 2.875 3.358 -28.510 1.00 96.50 223 THR A CA 1
ATOM 1660 C C . THR A 1 223 ? 2.933 4.824 -28.082 1.00 96.50 223 THR A C 1
ATOM 1662 O O . THR A 1 223 ? 3.435 5.640 -28.851 1.00 96.50 223 THR A O 1
ATOM 1665 N N . GLU A 1 224 ? 2.508 5.163 -26.856 1.00 96.38 224 GLU A N 1
ATOM 1666 C CA . GLU A 1 224 ? 2.721 6.509 -26.300 1.00 96.38 224 GLU A CA 1
ATOM 1667 C C . GLU A 1 224 ? 4.223 6.846 -26.242 1.00 96.38 224 GLU A C 1
ATOM 1669 O O . GLU A 1 224 ? 4.628 7.888 -26.745 1.00 96.38 224 GLU A O 1
ATOM 1674 N N . ILE A 1 225 ? 5.076 5.936 -25.749 1.00 95.69 225 ILE A N 1
ATOM 1675 C CA . ILE A 1 225 ? 6.541 6.132 -25.746 1.00 95.69 225 ILE A CA 1
ATOM 1676 C C . ILE A 1 225 ? 7.076 6.358 -27.170 1.00 95.69 225 ILE A C 1
ATOM 1678 O O . ILE A 1 225 ? 7.909 7.235 -27.391 1.00 95.69 225 ILE A O 1
ATOM 1682 N N . ALA A 1 226 ? 6.598 5.599 -28.162 1.00 96.31 226 ALA A N 1
ATOM 1683 C CA . ALA A 1 226 ? 7.007 5.788 -29.554 1.00 96.31 226 ALA A CA 1
ATOM 1684 C C . ALA A 1 226 ? 6.612 7.174 -30.100 1.00 96.31 226 ALA A C 1
ATOM 1686 O O . ALA A 1 226 ? 7.403 7.782 -30.820 1.00 96.31 226 ALA A O 1
ATOM 1687 N N . ILE A 1 227 ? 5.439 7.702 -29.728 1.00 96.06 227 ILE A N 1
ATOM 1688 C CA . ILE A 1 227 ? 5.004 9.068 -30.072 1.00 96.06 227 ILE A CA 1
ATOM 1689 C C . ILE A 1 227 ? 5.964 10.110 -29.484 1.00 96.06 227 ILE A C 1
ATOM 1691 O O . ILE A 1 227 ? 6.424 10.995 -30.208 1.00 96.06 227 ILE A O 1
ATOM 1695 N N . GLU A 1 228 ? 6.329 9.974 -28.209 1.00 95.31 228 GLU A N 1
ATOM 1696 C CA . GLU A 1 228 ? 7.275 10.883 -27.545 1.00 95.31 228 GLU A CA 1
ATOM 1697 C C . GLU A 1 228 ? 8.674 10.826 -28.198 1.00 95.31 228 GLU A C 1
ATOM 1699 O O . GLU A 1 228 ? 9.327 11.851 -28.415 1.00 95.31 228 GLU A O 1
ATOM 1704 N N . ARG A 1 229 ? 9.134 9.636 -28.613 1.00 94.62 229 ARG A N 1
ATOM 1705 C CA . ARG A 1 229 ? 10.387 9.489 -29.383 1.00 94.62 229 ARG A CA 1
ATOM 1706 C C . ARG A 1 229 ? 10.316 10.124 -30.765 1.00 94.62 229 ARG A C 1
ATOM 1708 O O . ARG A 1 229 ? 11.307 10.690 -31.226 1.00 94.62 229 ARG A O 1
ATOM 1715 N N . LEU A 1 230 ? 9.162 10.057 -31.423 1.00 94.69 230 LEU A N 1
ATOM 1716 C CA . LEU A 1 230 ? 8.951 10.705 -32.716 1.00 94.69 230 LEU A CA 1
ATOM 1717 C C . LEU A 1 230 ? 8.992 12.228 -32.602 1.00 94.69 230 LEU A C 1
ATOM 1719 O O . LEU A 1 230 ? 9.594 12.878 -33.455 1.00 94.69 230 LEU A O 1
ATOM 1723 N N . GLN A 1 231 ? 8.445 12.808 -31.532 1.00 91.50 231 GLN A N 1
ATOM 1724 C CA . GLN A 1 231 ? 8.579 14.246 -31.277 1.00 91.50 231 GLN A CA 1
ATOM 1725 C C . GLN A 1 231 ? 10.045 14.689 -31.166 1.00 91.50 231 GLN A C 1
ATOM 1727 O O . GLN A 1 231 ? 10.420 15.728 -31.711 1.00 91.50 231 GLN A O 1
ATOM 1732 N N . GLN A 1 232 ? 10.892 13.876 -30.530 1.00 89.75 232 GLN A N 1
ATOM 1733 C CA . GLN A 1 232 ? 12.336 14.124 -30.403 1.00 89.75 232 GLN A CA 1
ATOM 1734 C C . GLN A 1 232 ? 13.111 13.884 -31.717 1.00 89.75 232 GLN A C 1
ATOM 1736 O O . GLN A 1 232 ? 14.268 14.287 -31.849 1.00 89.75 232 GLN A O 1
ATOM 1741 N N . CYS A 1 233 ? 12.494 13.231 -32.705 1.00 91.81 233 CYS A N 1
ATOM 1742 C CA . CYS A 1 233 ? 13.106 12.901 -33.987 1.00 91.81 233 CYS A CA 1
ATOM 1743 C C . CYS A 1 233 ? 13.102 14.110 -34.945 1.00 91.81 233 CYS A C 1
ATOM 1745 O O . CYS A 1 233 ? 12.078 14.790 -35.044 1.00 91.81 233 CYS A O 1
ATOM 1747 N N . PRO A 1 234 ? 14.197 14.404 -35.673 1.00 90.94 234 PRO A N 1
ATOM 1748 C CA . PRO A 1 234 ? 14.203 15.443 -36.706 1.00 90.94 234 PRO A CA 1
ATOM 1749 C C . PRO A 1 234 ? 13.439 15.022 -37.977 1.00 90.94 234 PRO A C 1
ATOM 1751 O O . PRO A 1 234 ? 13.250 13.837 -38.253 1.00 90.94 234 PRO A O 1
ATOM 1754 N N . GLN A 1 235 ? 13.042 16.002 -38.793 1.00 88.19 235 GLN A N 1
ATOM 1755 C CA . GLN A 1 235 ? 12.521 15.756 -40.147 1.00 88.19 235 GLN A CA 1
ATOM 1756 C C . GLN A 1 235 ? 13.638 15.285 -41.104 1.00 88.19 235 GLN A C 1
ATOM 1758 O O . GLN A 1 235 ? 14.796 15.657 -40.889 1.00 88.19 235 GLN A O 1
ATOM 1763 N N . PRO A 1 236 ? 13.339 14.496 -42.160 1.00 90.50 236 PRO A N 1
ATOM 1764 C CA . PRO A 1 236 ? 12.022 13.964 -42.559 1.00 90.50 236 PRO A CA 1
ATOM 1765 C C . PRO A 1 236 ? 11.600 12.684 -41.807 1.00 90.50 236 PRO A C 1
ATOM 1767 O O . PRO A 1 236 ? 10.455 12.246 -41.905 1.00 90.50 236 PRO A O 1
ATOM 1770 N N . TRP A 1 237 ? 12.510 12.086 -41.031 1.00 89.50 237 TRP A N 1
ATOM 1771 C CA . TRP A 1 237 ? 12.306 10.796 -40.361 1.00 89.50 237 TRP A CA 1
ATOM 1772 C C . TRP A 1 237 ? 11.093 10.777 -39.430 1.00 89.50 237 TRP A C 1
ATOM 1774 O O . TRP A 1 237 ? 10.378 9.778 -39.379 1.00 89.50 237 TRP A O 1
ATOM 1784 N N . ARG A 1 238 ? 10.824 11.886 -38.730 1.00 92.62 238 ARG A N 1
ATOM 1785 C CA . ARG A 1 238 ? 9.615 12.041 -37.909 1.00 92.62 238 ARG A CA 1
ATOM 1786 C C . ARG A 1 238 ? 8.348 11.719 -38.705 1.00 92.62 238 ARG A C 1
ATOM 1788 O O . ARG A 1 238 ? 7.575 10.864 -38.281 1.00 92.62 238 ARG A O 1
ATOM 1795 N N . SER A 1 239 ? 8.158 12.376 -39.849 1.00 92.12 239 SER A N 1
ATOM 1796 C CA . SER A 1 239 ? 6.974 12.225 -40.700 1.00 92.12 239 SER A CA 1
ATOM 1797 C C . SER A 1 239 ? 6.872 10.816 -41.297 1.00 92.12 239 SER A C 1
ATOM 1799 O O . SER A 1 239 ? 5.812 10.187 -41.242 1.00 92.12 239 SER A O 1
ATOM 1801 N N . GLU A 1 240 ? 7.984 10.263 -41.791 1.00 91.25 240 GLU A N 1
ATOM 1802 C CA . GLU A 1 240 ? 8.024 8.920 -42.392 1.00 91.25 240 GLU A CA 1
ATOM 1803 C C . GLU A 1 240 ? 7.673 7.805 -41.393 1.00 91.25 240 GLU A C 1
ATOM 1805 O O . GLU A 1 240 ? 6.850 6.921 -41.674 1.00 91.25 240 GLU A O 1
ATOM 1810 N N . VAL A 1 241 ? 8.267 7.854 -40.198 1.00 92.12 241 VAL A N 1
ATOM 1811 C CA . VAL A 1 241 ? 8.039 6.847 -39.156 1.00 92.12 241 VAL A CA 1
ATOM 1812 C C . VAL A 1 241 ? 6.649 7.029 -38.531 1.00 92.12 241 VAL A C 1
ATOM 1814 O O . VAL A 1 241 ? 5.945 6.037 -38.325 1.00 92.12 241 VAL A O 1
ATOM 1817 N N . ALA A 1 242 ? 6.192 8.272 -38.319 1.00 93.81 242 ALA A N 1
ATOM 1818 C CA . ALA A 1 242 ? 4.840 8.548 -37.830 1.00 93.81 242 ALA A CA 1
ATOM 1819 C C . ALA A 1 242 ? 3.767 7.992 -38.776 1.00 93.81 242 ALA A C 1
ATOM 1821 O O . ALA A 1 242 ? 2.866 7.292 -38.317 1.00 93.81 242 ALA A O 1
ATOM 1822 N N . ARG A 1 243 ? 3.895 8.210 -40.095 1.00 92.75 243 ARG A N 1
ATOM 1823 C CA . ARG A 1 243 ? 2.986 7.632 -41.105 1.00 92.75 243 ARG A CA 1
ATOM 1824 C C . ARG A 1 243 ? 2.896 6.114 -40.997 1.00 92.75 243 ARG A C 1
ATOM 1826 O O . ARG A 1 243 ? 1.801 5.561 -40.975 1.00 92.75 243 ARG A O 1
ATOM 1833 N N . THR A 1 244 ? 4.047 5.455 -40.877 1.00 90.06 244 THR A N 1
ATOM 1834 C CA . THR A 1 244 ? 4.104 3.995 -40.736 1.00 90.06 244 THR A CA 1
ATOM 1835 C C . THR A 1 244 ? 3.356 3.532 -39.485 1.00 90.06 244 THR A C 1
ATOM 1837 O O . THR A 1 244 ? 2.628 2.540 -39.532 1.00 90.06 244 THR A O 1
ATOM 1840 N N . LEU A 1 245 ? 3.488 4.249 -38.366 1.00 91.75 245 LEU A N 1
ATOM 1841 C CA . LEU A 1 245 ? 2.806 3.905 -37.119 1.00 91.75 245 LEU A CA 1
ATOM 1842 C C . LEU A 1 245 ? 1.295 4.201 -37.160 1.00 91.75 245 LEU A C 1
ATOM 1844 O O . LEU A 1 245 ? 0.521 3.395 -36.639 1.00 91.75 245 LEU A O 1
ATOM 1848 N N . VAL A 1 246 ? 0.862 5.288 -37.819 1.00 93.31 246 VAL A N 1
ATOM 1849 C CA . VAL A 1 246 ? -0.566 5.636 -38.006 1.00 93.31 246 VAL A CA 1
ATOM 1850 C C . VAL A 1 246 ? -1.338 4.464 -38.603 1.00 93.31 246 VAL A C 1
ATOM 1852 O O . VAL A 1 246 ? -2.401 4.108 -38.089 1.00 93.31 246 VAL A O 1
ATOM 1855 N N . ASP A 1 247 ? -0.795 3.846 -39.652 1.00 86.31 247 ASP A N 1
ATOM 1856 C CA . ASP A 1 247 ? -1.454 2.736 -40.344 1.00 86.31 247 ASP A CA 1
ATOM 1857 C C . ASP A 1 247 ? -1.659 1.525 -39.423 1.00 86.31 247 ASP A C 1
ATOM 1859 O O . ASP A 1 247 ? -2.664 0.833 -39.529 1.00 86.31 247 ASP A O 1
ATOM 1863 N N . HIS A 1 248 ? -0.760 1.291 -38.463 1.00 86.50 248 HIS A N 1
ATOM 1864 C CA . HIS A 1 248 ? -0.864 0.163 -37.528 1.00 86.50 248 HIS A CA 1
ATOM 1865 C C . HIS A 1 248 ? -1.808 0.444 -36.359 1.00 86.50 248 HIS A C 1
ATOM 1867 O O . HIS A 1 248 ? -2.551 -0.444 -35.933 1.00 86.50 248 HIS A O 1
ATOM 1873 N N . VAL A 1 249 ? -1.789 1.680 -35.858 1.00 92.12 249 VAL A N 1
ATOM 1874 C CA . VAL A 1 249 ? -2.635 2.148 -34.753 1.00 92.12 249 VAL A CA 1
ATOM 1875 C C . VAL A 1 249 ? -4.105 2.198 -35.174 1.00 92.12 249 VAL A C 1
ATOM 1877 O O . VAL A 1 249 ? -4.974 1.784 -34.411 1.00 92.12 249 VAL A O 1
ATOM 1880 N N . ARG A 1 250 ? -4.399 2.630 -36.409 1.00 88.69 250 ARG A N 1
ATOM 1881 C CA . ARG A 1 250 ? -5.775 2.705 -36.938 1.00 88.69 250 ARG A CA 1
ATOM 1882 C C . ARG A 1 250 ? -6.448 1.350 -37.144 1.00 88.69 250 ARG A C 1
ATOM 1884 O O . ARG A 1 250 ? -7.670 1.292 -37.157 1.00 88.69 250 ARG A O 1
ATOM 1891 N N . MET A 1 251 ? -5.676 0.276 -37.293 1.00 86.88 251 MET A N 1
ATOM 1892 C CA . MET A 1 251 ? -6.211 -1.079 -37.484 1.00 86.88 251 MET A CA 1
ATOM 1893 C C . MET A 1 251 ? -6.733 -1.710 -36.185 1.00 86.88 251 MET A C 1
ATOM 1895 O O . MET A 1 251 ? -7.249 -2.824 -36.220 1.00 86.88 251 MET A O 1
ATOM 1899 N N . ARG A 1 252 ? -6.572 -1.035 -35.037 1.00 89.81 252 ARG A N 1
ATOM 1900 C CA . ARG A 1 252 ? -6.934 -1.548 -33.712 1.00 89.81 252 ARG A CA 1
ATOM 1901 C C . ARG A 1 252 ? -7.800 -0.545 -32.963 1.00 89.81 252 ARG A C 1
ATOM 1903 O O . ARG A 1 252 ? -7.335 0.526 -32.572 1.00 89.81 252 ARG A O 1
ATOM 1910 N N . ASP A 1 253 ? -9.033 -0.943 -32.670 1.00 89.69 253 ASP A N 1
ATOM 1911 C CA . ASP A 1 253 ? -10.021 -0.094 -31.993 1.00 89.69 253 ASP A CA 1
ATOM 1912 C C . ASP A 1 253 ? -9.545 0.409 -30.624 1.00 89.69 253 ASP A C 1
ATOM 1914 O O . ASP A 1 253 ? -9.937 1.481 -30.185 1.00 89.69 253 ASP A O 1
ATOM 1918 N N . TRP A 1 254 ? -8.661 -0.315 -29.940 1.00 90.62 254 TRP A N 1
ATOM 1919 C CA . TRP A 1 254 ? -8.141 0.082 -28.630 1.00 90.62 254 TRP A CA 1
ATOM 1920 C C . TRP A 1 254 ? -6.913 1.010 -28.684 1.00 90.62 254 TRP A C 1
ATOM 1922 O O . TRP A 1 254 ? -6.468 1.483 -27.641 1.00 90.62 254 TRP A O 1
ATOM 1932 N N . LEU A 1 255 ? -6.379 1.307 -29.875 1.00 93.75 255 LEU A N 1
ATOM 1933 C CA . LEU A 1 255 ? -5.277 2.260 -30.079 1.00 93.75 255 LEU A CA 1
ATOM 1934 C C . LEU A 1 255 ? -5.698 3.520 -30.838 1.00 93.75 255 LEU A C 1
ATOM 1936 O O . LEU A 1 255 ? -4.949 4.490 -30.831 1.00 93.75 255 LEU A O 1
ATOM 1940 N N . HIS A 1 256 ? -6.864 3.529 -31.492 1.00 90.81 256 HIS A N 1
ATOM 1941 C CA . HIS A 1 256 ? -7.251 4.563 -32.461 1.00 90.81 256 HIS A CA 1
ATOM 1942 C C . HIS A 1 256 ? -7.092 6.013 -31.960 1.00 90.81 256 HIS A C 1
ATOM 1944 O O . HIS A 1 256 ? -6.758 6.891 -32.754 1.00 90.81 256 HIS A O 1
ATOM 1950 N N . VAL A 1 257 ? -7.278 6.270 -30.659 1.00 92.44 257 VAL A N 1
ATOM 1951 C CA . VAL A 1 257 ? -7.098 7.602 -30.055 1.00 92.44 257 VAL A CA 1
ATOM 1952 C C . VAL A 1 257 ? -5.663 8.129 -30.209 1.00 92.44 257 VAL A C 1
ATOM 1954 O O . VAL A 1 257 ? -5.458 9.322 -30.414 1.00 92.44 257 VAL A O 1
ATOM 1957 N N . LEU A 1 258 ? -4.668 7.235 -30.225 1.00 95.38 258 LEU A N 1
ATOM 1958 C CA . LEU A 1 258 ? -3.256 7.558 -30.443 1.00 95.38 258 LEU A CA 1
ATOM 1959 C C . LEU A 1 258 ? -2.947 7.903 -31.909 1.00 95.38 258 LEU A C 1
ATOM 1961 O O . LEU A 1 258 ? -1.848 8.357 -32.216 1.00 95.38 258 LEU A O 1
ATOM 1965 N N . ALA A 1 259 ? -3.898 7.739 -32.837 1.00 93.25 259 ALA A N 1
ATOM 1966 C CA . ALA A 1 259 ? -3.707 8.184 -34.215 1.00 93.25 259 ALA A CA 1
ATOM 1967 C C . ALA A 1 259 ? -3.681 9.715 -34.319 1.00 93.25 259 ALA A C 1
ATOM 1969 O O . ALA A 1 259 ? -2.999 10.246 -35.189 1.00 93.25 259 ALA A O 1
ATOM 1970 N N . VAL A 1 260 ? -4.395 10.428 -33.442 1.00 91.56 260 VAL A N 1
ATOM 1971 C CA . VAL A 1 260 ? -4.424 11.899 -33.420 1.00 91.56 260 VAL A CA 1
ATOM 1972 C C . VAL A 1 260 ? -3.036 12.511 -33.225 1.00 91.56 260 VAL A C 1
ATOM 1974 O O . VAL A 1 260 ? -2.616 13.254 -34.115 1.00 91.56 260 VAL A O 1
ATOM 1977 N N . PRO A 1 261 ? -2.296 12.205 -32.140 1.00 92.94 261 PRO A N 1
ATOM 1978 C CA . PRO A 1 261 ? -0.960 12.759 -31.961 1.00 92.94 261 PRO A CA 1
ATOM 1979 C C . PRO A 1 261 ? -0.036 12.385 -33.123 1.00 92.94 261 PRO A C 1
ATOM 1981 O O . PRO A 1 261 ? 0.682 13.240 -33.625 1.00 92.94 261 PRO A O 1
ATOM 1984 N N . LEU A 1 262 ? -0.117 11.154 -33.638 1.00 94.44 262 LEU A N 1
ATOM 1985 C CA . LEU A 1 262 ? 0.695 10.729 -34.779 1.00 94.44 262 LEU A CA 1
ATOM 1986 C C . LEU A 1 262 ? 0.399 11.515 -36.060 1.00 94.44 262 LEU A C 1
ATOM 1988 O O . LEU A 1 262 ? 1.333 11.919 -36.743 1.00 94.44 262 LEU A O 1
ATOM 1992 N N . LEU A 1 263 ? -0.873 11.768 -36.382 1.00 93.31 263 LEU A N 1
ATOM 1993 C CA . LEU A 1 263 ? -1.257 12.552 -37.562 1.00 93.31 263 LEU A CA 1
ATOM 1994 C C . LEU A 1 263 ? -0.747 13.992 -37.486 1.00 93.31 263 LEU A C 1
ATOM 1996 O O . LEU A 1 263 ? -0.394 14.556 -38.514 1.00 93.31 263 LEU A O 1
ATOM 2000 N N . LEU A 1 264 ? -0.671 14.565 -36.284 1.00 91.81 264 LEU A N 1
ATOM 2001 C CA . LEU A 1 264 ? -0.110 15.900 -36.065 1.00 91.81 264 LEU A CA 1
ATOM 2002 C C . LEU A 1 264 ? 1.429 15.931 -36.140 1.00 91.81 264 LEU A C 1
ATOM 2004 O O . LEU A 1 264 ? 2.001 17.011 -36.254 1.00 91.81 264 LEU A O 1
ATOM 2008 N N . LEU A 1 265 ? 2.104 14.774 -36.105 1.00 92.31 265 LEU A N 1
ATOM 2009 C CA . LEU A 1 265 ? 3.554 14.649 -36.328 1.00 92.31 265 LEU A CA 1
ATOM 2010 C C . LEU A 1 265 ? 3.927 14.404 -37.797 1.00 92.31 265 LEU A C 1
ATOM 2012 O O . LEU A 1 265 ? 5.106 14.470 -38.148 1.00 92.31 265 LEU A O 1
ATOM 2016 N N . VAL A 1 266 ? 2.940 14.114 -38.645 1.00 91.81 266 VAL A N 1
ATOM 2017 C CA . VAL A 1 266 ? 3.104 13.955 -40.094 1.00 91.81 266 VAL A CA 1
ATOM 2018 C C . VAL A 1 266 ? 3.099 15.328 -40.772 1.00 91.81 266 VAL A C 1
ATOM 2020 O O . VAL A 1 266 ? 2.397 16.237 -40.329 1.00 91.81 266 VAL A O 1
ATOM 2023 N N . ASP A 1 267 ? 3.854 15.487 -41.862 1.00 89.19 267 ASP A N 1
ATOM 2024 C CA . ASP A 1 267 ? 3.886 16.744 -42.623 1.00 89.19 267 ASP A CA 1
ATOM 2025 C C . ASP A 1 267 ? 2.492 17.152 -43.114 1.00 89.19 267 ASP A C 1
ATOM 2027 O O . ASP A 1 267 ? 1.707 16.311 -43.553 1.00 89.19 267 ASP A O 1
ATOM 2031 N N . ALA A 1 268 ? 2.201 18.456 -43.096 1.00 84.88 268 ALA A N 1
ATOM 2032 C CA . ALA A 1 268 ? 0.876 19.006 -43.398 1.00 84.88 268 ALA A CA 1
ATOM 2033 C C . ALA A 1 268 ? 0.295 18.547 -44.752 1.00 84.88 268 ALA A C 1
ATOM 2035 O O . ALA A 1 268 ? -0.916 18.393 -44.878 1.00 84.88 268 ALA A O 1
ATOM 2036 N N . GLU A 1 269 ? 1.143 18.284 -45.752 1.00 85.88 269 GLU A N 1
ATOM 2037 C CA . GLU A 1 269 ? 0.734 17.779 -47.074 1.00 85.88 269 GLU A CA 1
ATOM 2038 C C . GLU A 1 269 ? 0.161 16.349 -47.045 1.00 85.88 269 GLU A C 1
ATOM 2040 O O . GLU A 1 269 ? -0.622 15.968 -47.913 1.00 85.88 269 GLU A O 1
ATOM 2045 N N . HIS A 1 270 ? 0.536 15.568 -46.032 1.00 85.38 270 HIS A N 1
ATOM 2046 C CA . HIS A 1 270 ? 0.102 14.191 -45.816 1.00 85.38 270 HIS A CA 1
ATOM 2047 C C . HIS A 1 270 ? -0.987 14.089 -44.728 1.00 85.38 270 HIS A C 1
ATOM 2049 O O . HIS A 1 270 ? -1.497 12.996 -44.465 1.00 85.38 270 HIS A O 1
ATOM 2055 N N . GLN A 1 271 ? -1.358 15.205 -44.090 1.00 88.44 271 GLN A N 1
ATOM 2056 C CA . GLN A 1 271 ? -2.441 15.249 -43.110 1.00 88.44 271 GLN A CA 1
ATOM 2057 C C . GLN A 1 271 ? -3.820 15.258 -43.798 1.00 88.44 271 GLN A C 1
ATOM 2059 O O . GLN A 1 271 ? -3.981 15.831 -44.879 1.00 88.44 271 GLN A O 1
ATOM 2064 N N . PRO A 1 272 ? -4.863 14.676 -43.175 1.00 87.44 272 PRO A N 1
ATOM 2065 C CA . PRO A 1 272 ? -6.235 14.838 -43.640 1.00 87.44 272 PRO A CA 1
ATOM 2066 C C . PRO A 1 272 ? -6.635 16.326 -43.750 1.00 87.44 272 PRO A C 1
ATOM 2068 O O . PRO A 1 272 ? -6.378 17.095 -42.819 1.00 87.44 272 PRO A O 1
ATOM 2071 N N . PRO A 1 273 ? -7.313 16.754 -44.832 1.00 87.94 273 PRO A N 1
ATOM 2072 C CA . PRO A 1 273 ? -7.770 18.134 -44.968 1.00 87.94 273 PRO A CA 1
ATOM 2073 C C . PRO A 1 273 ? -8.664 18.564 -43.796 1.00 87.94 273 PRO A C 1
ATOM 2075 O O . PRO A 1 273 ? -9.623 17.875 -43.453 1.00 87.94 273 PRO A O 1
ATOM 2078 N N . GLY A 1 274 ? -8.360 19.714 -43.188 1.00 85.00 274 GLY A N 1
ATOM 2079 C CA . GLY A 1 274 ? -9.133 20.259 -42.064 1.00 85.00 274 GLY A CA 1
ATOM 2080 C C . GLY A 1 274 ? -8.891 19.578 -40.709 1.00 85.00 274 GLY A C 1
ATOM 2081 O O . GLY A 1 274 ? -9.620 19.877 -39.762 1.00 85.00 274 GLY A O 1
ATOM 2082 N N . LEU A 1 275 ? -7.875 18.706 -40.587 1.00 86.69 275 LEU A N 1
ATOM 2083 C CA . LEU A 1 275 ? -7.530 17.992 -39.348 1.00 86.69 275 LEU A CA 1
ATOM 2084 C C . LEU A 1 275 ? -7.451 18.931 -38.135 1.00 86.69 275 LEU A C 1
ATOM 2086 O O . LEU A 1 275 ? -8.166 18.725 -37.157 1.00 86.69 275 LEU A O 1
ATOM 2090 N N . ALA A 1 276 ? -6.642 19.991 -38.227 1.00 83.94 276 ALA A N 1
ATOM 2091 C CA . ALA A 1 276 ? -6.431 20.933 -37.128 1.00 83.94 276 ALA A CA 1
ATOM 2092 C C . ALA A 1 276 ? -7.729 21.616 -36.664 1.00 83.94 276 ALA A C 1
ATOM 2094 O O . ALA A 1 276 ? -7.947 21.794 -35.468 1.00 83.94 276 ALA A O 1
ATOM 2095 N N . GLN A 1 277 ? -8.633 21.941 -37.596 1.00 84.88 277 GLN A N 1
ATOM 2096 C CA . GLN A 1 277 ? -9.925 22.555 -37.280 1.00 84.88 277 GLN A CA 1
ATOM 2097 C C . GLN A 1 277 ? -10.889 21.560 -36.618 1.00 84.88 277 GLN A C 1
ATOM 2099 O O . GLN A 1 277 ? -11.645 21.938 -35.727 1.00 84.88 277 GLN A O 1
ATOM 2104 N N . HIS A 1 278 ? -10.860 20.292 -37.038 1.00 84.56 278 HIS A N 1
ATOM 2105 C CA . HIS A 1 278 ? -11.700 19.240 -36.466 1.00 84.56 278 HIS A CA 1
ATOM 2106 C C . HIS A 1 278 ? -11.246 18.831 -35.058 1.00 84.56 278 HIS A C 1
ATOM 2108 O O . HIS A 1 278 ? -12.065 18.652 -34.156 1.00 84.56 278 HIS A O 1
ATOM 2114 N N . ILE A 1 279 ? -9.932 18.697 -34.876 1.00 82.50 279 ILE A N 1
ATOM 2115 C CA . ILE A 1 279 ? -9.294 18.296 -33.618 1.00 82.50 279 ILE A CA 1
ATOM 2116 C C . ILE A 1 279 ? -9.232 19.470 -32.633 1.00 82.50 279 ILE A C 1
ATOM 2118 O O . ILE A 1 279 ? -9.265 19.243 -31.423 1.00 82.50 279 ILE A O 1
ATOM 2122 N N . GLY A 1 280 ? -9.202 20.708 -33.138 1.00 83.88 280 GLY A N 1
ATOM 2123 C CA . GLY A 1 280 ? -9.024 21.919 -32.338 1.00 83.88 280 GLY A CA 1
ATOM 2124 C C . GLY A 1 280 ? -7.584 22.109 -31.858 1.00 83.88 280 GLY A C 1
ATOM 2125 O O . GLY A 1 280 ? -7.374 22.735 -30.825 1.00 83.88 280 GLY A O 1
ATOM 2126 N N . LEU A 1 281 ? -6.612 21.528 -32.569 1.00 83.25 281 LEU A N 1
ATOM 2127 C CA . LEU A 1 281 ? -5.188 21.553 -32.234 1.00 83.25 281 LEU A CA 1
ATOM 2128 C C . LEU A 1 281 ? -4.364 21.544 -33.529 1.00 83.25 281 LEU A C 1
ATOM 2130 O O . LEU A 1 281 ? -4.585 20.688 -34.384 1.00 83.25 281 LEU A O 1
ATOM 2134 N N . ALA A 1 282 ? -3.440 22.496 -33.682 1.00 83.50 282 ALA A N 1
ATOM 2135 C CA . ALA A 1 282 ? -2.618 22.626 -34.889 1.00 83.50 282 ALA A CA 1
ATOM 2136 C C . ALA A 1 282 ? -1.385 21.710 -34.885 1.00 83.50 282 ALA A C 1
ATOM 2138 O O . ALA A 1 282 ? -0.982 21.223 -35.938 1.00 83.50 282 ALA A O 1
ATOM 2139 N N . GLU A 1 283 ? -0.813 21.452 -33.710 1.00 85.69 283 GLU A N 1
ATOM 2140 C CA . GLU A 1 283 ? 0.385 20.633 -33.536 1.00 85.69 283 GLU A CA 1
ATOM 2141 C C . GLU A 1 283 ? 0.330 19.857 -32.214 1.00 85.69 283 GLU A C 1
ATOM 2143 O O . GLU A 1 283 ? -0.279 20.305 -31.240 1.00 85.69 283 GLU A O 1
ATOM 2148 N N . TRP A 1 284 ? 0.966 18.685 -32.174 1.00 88.38 284 TRP A N 1
ATOM 2149 C CA . TRP A 1 284 ? 1.096 17.917 -30.937 1.00 88.38 284 TRP A CA 1
ATOM 2150 C C . TRP A 1 284 ? 2.259 18.470 -30.107 1.00 88.38 284 TRP A C 1
ATOM 2152 O O . TRP A 1 284 ? 3.420 18.345 -30.505 1.00 88.38 284 TRP A O 1
ATOM 2162 N N . GLN A 1 285 ? 1.940 19.088 -28.968 1.00 85.81 285 GLN A N 1
ATOM 2163 C CA . GLN A 1 285 ? 2.908 19.790 -28.121 1.00 85.81 285 GLN A CA 1
ATOM 2164 C C . GLN A 1 285 ? 3.882 18.818 -27.431 1.00 85.81 285 GLN A C 1
ATOM 2166 O O . GLN A 1 285 ? 3.453 17.750 -26.983 1.00 85.81 285 GLN A O 1
ATOM 2171 N N . PRO A 1 286 ? 5.184 19.149 -27.337 1.00 89.12 286 PRO A N 1
ATOM 2172 C CA . PRO A 1 286 ? 6.144 18.331 -26.606 1.00 89.12 286 PRO A CA 1
ATOM 2173 C C . PRO A 1 286 ? 5.883 18.403 -25.100 1.00 89.12 286 PRO A C 1
ATOM 2175 O O . PRO A 1 286 ? 5.615 19.478 -24.565 1.00 89.12 286 PRO A O 1
ATOM 2178 N N . ARG A 1 287 ? 6.053 17.279 -24.392 1.00 90.44 287 ARG A N 1
ATOM 2179 C CA . ARG A 1 287 ? 5.897 17.245 -22.925 1.00 90.44 287 ARG A CA 1
ATOM 2180 C C . ARG A 1 287 ? 6.903 18.096 -22.173 1.00 90.44 287 ARG A C 1
ATOM 2182 O O . ARG A 1 287 ? 6.631 18.508 -21.054 1.00 90.44 287 ARG A O 1
ATOM 2189 N N . VAL A 1 288 ? 8.078 18.322 -22.750 1.00 92.62 288 VAL A N 1
ATOM 2190 C CA . VAL A 1 288 ? 9.109 19.185 -22.175 1.00 92.62 288 VAL A CA 1
ATOM 2191 C C . VAL A 1 288 ? 9.416 20.279 -23.182 1.00 92.62 288 VAL A C 1
ATOM 2193 O O . VAL A 1 288 ? 9.916 19.997 -24.272 1.00 92.62 288 VAL A O 1
ATOM 2196 N N . ALA A 1 289 ? 9.125 21.517 -22.805 1.00 90.00 289 ALA A N 1
ATOM 2197 C CA . ALA A 1 289 ? 9.399 22.701 -23.601 1.00 90.00 289 ALA A CA 1
ATOM 2198 C C . ALA A 1 289 ? 10.379 23.624 -22.870 1.00 90.00 289 ALA A C 1
ATOM 2200 O O . ALA A 1 289 ? 10.368 23.721 -21.642 1.00 90.00 289 ALA A O 1
ATOM 2201 N N . THR A 1 290 ? 11.201 24.335 -23.639 1.00 89.00 290 THR A N 1
ATOM 2202 C CA . THR A 1 290 ? 12.067 25.402 -23.128 1.00 89.00 290 THR A CA 1
ATOM 2203 C C . THR A 1 290 ? 11.551 26.732 -23.651 1.00 89.00 290 THR A C 1
ATOM 2205 O O . THR A 1 290 ? 11.399 26.901 -24.860 1.00 89.00 290 THR A O 1
ATOM 2208 N N . GLY A 1 291 ? 11.282 27.681 -22.760 1.00 86.62 291 GLY A N 1
ATOM 2209 C CA . GLY A 1 291 ? 10.735 28.981 -23.138 1.00 86.62 291 GLY A CA 1
ATOM 2210 C C . GLY A 1 291 ? 10.306 29.799 -21.929 1.00 86.62 291 GLY A C 1
ATOM 2211 O O . GLY A 1 291 ? 10.264 29.288 -20.812 1.00 86.62 291 GLY A O 1
ATOM 2212 N N . ARG A 1 292 ? 9.982 31.075 -22.154 1.00 84.81 292 ARG A N 1
ATOM 2213 C CA . ARG A 1 292 ? 9.552 31.963 -21.071 1.00 84.81 292 ARG A CA 1
ATOM 2214 C C . ARG A 1 292 ? 8.199 31.530 -20.525 1.00 84.81 292 ARG A C 1
ATOM 2216 O O . ARG A 1 292 ? 7.258 31.320 -21.294 1.00 84.81 292 ARG A O 1
ATOM 2223 N N . LEU A 1 293 ? 8.061 31.493 -19.199 1.00 80.00 293 LEU A N 1
ATOM 2224 C CA . LEU A 1 293 ? 6.793 31.107 -18.559 1.00 80.00 293 LEU A CA 1
ATOM 2225 C C . LEU A 1 293 ? 5.622 32.013 -18.972 1.00 80.00 293 LEU A C 1
ATOM 2227 O O . LEU A 1 293 ? 4.491 31.548 -19.102 1.00 80.00 293 LEU A O 1
ATOM 2231 N N . GLN A 1 294 ? 5.892 33.300 -19.206 1.00 76.00 294 GLN A N 1
ATOM 2232 C CA . GLN A 1 294 ? 4.891 34.285 -19.632 1.00 76.00 294 GLN A CA 1
ATOM 2233 C C . GLN A 1 294 ? 4.312 33.967 -21.017 1.00 76.00 294 GLN A C 1
ATOM 2235 O O . GLN A 1 294 ? 3.107 34.104 -21.224 1.00 76.00 294 GLN A O 1
ATOM 2240 N N . ASP A 1 295 ? 5.153 33.492 -21.938 1.00 77.62 295 ASP A N 1
ATOM 2241 C CA . ASP A 1 295 ? 4.741 33.138 -23.298 1.00 77.62 295 ASP A CA 1
ATOM 2242 C C . ASP A 1 295 ? 3.890 31.862 -23.276 1.00 77.62 295 ASP A C 1
ATOM 2244 O O . ASP A 1 295 ? 2.843 31.785 -23.921 1.00 77.62 295 ASP A O 1
ATOM 2248 N N . HIS A 1 296 ? 4.273 30.894 -22.441 1.00 72.44 296 HIS A N 1
ATOM 2249 C CA . HIS A 1 296 ? 3.482 29.686 -22.230 1.00 72.44 296 HIS A CA 1
ATOM 2250 C C . HIS A 1 296 ? 2.124 29.979 -21.577 1.00 72.44 296 HIS A C 1
ATOM 2252 O O . HIS A 1 296 ? 1.103 29.409 -21.962 1.00 72.44 296 HIS A O 1
ATOM 2258 N N . ALA A 1 297 ? 2.083 30.912 -20.620 1.00 68.62 297 ALA A N 1
ATOM 2259 C CA . ALA A 1 297 ? 0.836 31.325 -19.990 1.00 68.62 297 ALA A CA 1
ATOM 2260 C C . ALA A 1 297 ? -0.142 31.964 -20.997 1.00 68.62 297 ALA A C 1
ATOM 2262 O O . ALA A 1 297 ? -1.354 31.793 -20.875 1.00 68.62 297 ALA A O 1
ATOM 2263 N N . ALA A 1 298 ? 0.365 32.656 -22.022 1.00 66.25 298 ALA A N 1
ATOM 2264 C CA . ALA A 1 298 ? -0.456 33.179 -23.113 1.00 66.25 298 ALA A CA 1
ATOM 2265 C C . ALA A 1 298 ? -0.977 32.070 -24.055 1.00 66.25 298 ALA A C 1
ATOM 2267 O O . ALA A 1 298 ? -2.075 32.196 -24.599 1.00 66.25 298 ALA A O 1
ATOM 2268 N N . GLN A 1 299 ? -0.237 30.965 -24.198 1.00 68.75 299 GLN A N 1
ATOM 2269 C CA . GLN A 1 299 ? -0.602 29.796 -25.014 1.00 68.75 299 GLN A CA 1
ATOM 2270 C C . GLN A 1 299 ? -1.593 28.834 -24.331 1.00 68.75 299 GLN A C 1
ATOM 2272 O O . GLN A 1 299 ? -2.139 27.950 -24.989 1.00 68.75 299 GLN A O 1
ATOM 2277 N N . LEU A 1 300 ? -1.908 29.019 -23.041 1.00 62.12 300 LEU A N 1
ATOM 2278 C CA . LEU A 1 300 ? -2.901 28.213 -22.302 1.00 62.12 300 LEU A CA 1
ATOM 2279 C C . LEU A 1 300 ? -4.274 28.136 -22.996 1.00 62.12 300 LEU A C 1
ATOM 2281 O O . LEU A 1 300 ? -4.982 27.141 -22.850 1.00 62.12 300 LEU A O 1
ATOM 2285 N N . ALA A 1 301 ? -4.653 29.147 -23.785 1.00 54.22 301 ALA A N 1
ATOM 2286 C CA . ALA A 1 301 ? -5.893 29.125 -24.564 1.00 54.22 301 ALA A CA 1
ATOM 2287 C C . ALA A 1 301 ? -5.895 28.049 -25.673 1.00 54.22 301 ALA A C 1
ATOM 2289 O O . ALA A 1 301 ? -6.946 27.486 -25.979 1.00 54.22 301 ALA A O 1
ATOM 2290 N N . GLU A 1 302 ? -4.729 27.718 -26.236 1.00 58.59 302 GLU A N 1
ATOM 2291 C CA . GLU A 1 302 ? -4.553 26.659 -27.242 1.00 58.59 302 GLU A CA 1
ATOM 2292 C C . GLU A 1 302 ? -4.509 25.258 -26.602 1.00 58.59 302 GLU A C 1
ATOM 2294 O O . GLU A 1 302 ? -4.790 24.250 -27.253 1.00 58.59 302 GLU A O 1
ATOM 2299 N N . GLN A 1 303 ? -4.257 25.181 -25.290 1.00 66.00 303 GLN A N 1
ATOM 2300 C CA . GLN A 1 303 ? -4.175 23.919 -24.550 1.00 66.00 303 GLN A CA 1
ATOM 2301 C C . GLN A 1 303 ? -5.532 23.257 -24.290 1.00 66.00 303 GLN A C 1
ATOM 2303 O O . GLN A 1 303 ? -5.562 22.084 -23.933 1.00 66.00 303 GLN A O 1
ATOM 2308 N N . VAL A 1 304 ? -6.664 23.939 -24.501 1.00 72.56 304 VAL A N 1
ATOM 2309 C CA . VAL A 1 304 ? -7.998 23.324 -24.330 1.00 72.56 304 VAL A CA 1
ATOM 2310 C C . VAL A 1 304 ? -8.183 22.129 -25.275 1.00 72.56 304 VAL A C 1
ATOM 2312 O O . VAL A 1 304 ? -8.735 21.100 -24.877 1.00 72.56 304 VAL A O 1
ATOM 2315 N N . GLY A 1 305 ? -7.691 22.240 -26.515 1.00 76.75 305 GLY A N 1
ATOM 2316 C CA . GLY A 1 305 ? -7.689 21.137 -27.478 1.00 76.75 305 GLY A CA 1
ATOM 2317 C C . GLY A 1 305 ? -6.793 19.984 -27.024 1.00 76.75 305 GLY A C 1
ATOM 2318 O O . GLY A 1 305 ? -7.224 18.832 -27.032 1.00 76.75 305 GLY A O 1
ATOM 2319 N N . LEU A 1 306 ? -5.582 20.298 -26.556 1.00 81.69 306 LEU A N 1
ATOM 2320 C CA . LEU A 1 306 ? -4.627 19.317 -26.032 1.00 81.69 306 LEU A CA 1
ATOM 2321 C C . LEU A 1 306 ? -5.189 18.561 -24.818 1.00 81.69 306 LEU A C 1
ATOM 2323 O O . LEU A 1 306 ? -5.244 17.337 -24.842 1.00 81.69 306 LEU A O 1
ATOM 2327 N N . GLN A 1 307 ? -5.692 19.277 -23.810 1.00 80.69 307 GLN A N 1
ATOM 2328 C CA . GLN A 1 307 ? -6.282 18.699 -22.595 1.00 80.69 307 GLN A CA 1
ATOM 2329 C C . GLN A 1 307 ? -7.451 17.764 -22.908 1.00 80.69 307 GLN A C 1
ATOM 2331 O O . GLN A 1 307 ? -7.600 16.714 -22.282 1.00 80.69 307 GLN A O 1
ATOM 2336 N N . ARG A 1 308 ? -8.289 18.132 -23.889 1.00 84.38 308 ARG A N 1
ATOM 2337 C CA . ARG A 1 308 ? -9.375 17.267 -24.353 1.00 84.38 308 ARG A CA 1
ATOM 2338 C C . ARG A 1 308 ? -8.827 15.944 -24.882 1.00 84.38 308 ARG A C 1
ATOM 2340 O O . ARG A 1 308 ? -9.351 14.902 -24.513 1.00 84.38 308 ARG A O 1
ATOM 2347 N N . TRP A 1 309 ? -7.801 15.973 -25.728 1.00 87.38 309 TRP A N 1
ATOM 2348 C CA . TRP A 1 309 ? -7.243 14.750 -26.306 1.00 87.38 309 TRP A CA 1
ATOM 2349 C C . TRP A 1 309 ? -6.426 13.930 -25.314 1.00 87.38 309 TRP A C 1
ATOM 2351 O O . TRP A 1 309 ? -6.534 12.709 -25.339 1.00 87.38 309 TRP A O 1
ATOM 2361 N N . GLU A 1 310 ? -5.688 14.556 -24.396 1.00 87.81 310 GLU A N 1
ATOM 2362 C CA . GLU A 1 310 ? -5.042 13.821 -23.303 1.00 87.81 310 GLU A CA 1
ATOM 2363 C C . GLU A 1 310 ? -6.076 13.114 -22.414 1.00 87.81 310 GLU A C 1
ATOM 2365 O O . GLU A 1 310 ? -5.874 11.962 -22.036 1.00 87.81 310 GLU A O 1
ATOM 2370 N N . LEU A 1 311 ? -7.238 13.737 -22.177 1.00 86.88 311 LEU A N 1
ATOM 2371 C CA . LEU A 1 311 ? -8.346 13.086 -21.479 1.00 86.88 311 LEU A CA 1
ATOM 2372 C C . LEU A 1 311 ? -8.896 11.871 -22.252 1.00 86.88 311 LEU A C 1
ATOM 2374 O O . LEU A 1 311 ? -9.171 10.843 -21.638 1.00 86.88 311 LEU A O 1
ATOM 2378 N N . GLU A 1 312 ? -9.067 11.963 -23.574 1.00 88.94 312 GLU A N 1
ATOM 2379 C CA . GLU A 1 312 ? -9.500 10.823 -24.404 1.00 88.94 312 GLU A CA 1
ATOM 2380 C C . GLU A 1 312 ? -8.461 9.684 -24.382 1.00 88.94 312 GLU A C 1
ATOM 2382 O O . GLU A 1 312 ? -8.820 8.510 -24.270 1.00 88.94 312 GLU A O 1
ATOM 2387 N N . ILE A 1 313 ? -7.164 10.018 -24.428 1.00 91.50 313 ILE A N 1
ATOM 2388 C CA . ILE A 1 313 ? -6.067 9.045 -24.308 1.00 91.50 313 ILE A CA 1
ATOM 2389 C C . ILE A 1 313 ? -6.111 8.360 -22.937 1.00 91.50 313 ILE A C 1
ATOM 2391 O O . ILE A 1 313 ? -6.041 7.133 -22.862 1.00 91.50 313 ILE A O 1
ATOM 2395 N N . ASP A 1 314 ? -6.295 9.124 -21.858 1.00 88.56 314 ASP A N 1
ATOM 2396 C CA . ASP A 1 314 ? -6.422 8.585 -20.503 1.00 88.56 314 ASP A CA 1
ATOM 2397 C C . ASP A 1 314 ? -7.629 7.651 -20.361 1.00 88.56 314 ASP A C 1
ATOM 2399 O O . ASP A 1 314 ? -7.532 6.625 -19.685 1.00 88.56 314 ASP A O 1
ATOM 2403 N N . GLN A 1 315 ? -8.760 7.978 -20.988 1.00 86.75 315 GLN A N 1
ATOM 2404 C CA . GLN A 1 315 ? -9.951 7.126 -20.986 1.00 86.75 315 GLN A CA 1
ATOM 2405 C C . GLN A 1 315 ? -9.721 5.817 -21.742 1.00 86.75 315 GLN A C 1
ATOM 2407 O O . GLN A 1 315 ? -10.093 4.751 -21.247 1.00 86.75 315 GLN A O 1
ATOM 2412 N N . ALA A 1 316 ? -9.078 5.878 -22.910 1.00 89.75 316 ALA A N 1
ATOM 2413 C CA . ALA A 1 316 ? -8.739 4.684 -23.676 1.00 89.75 316 ALA A CA 1
ATOM 2414 C C . ALA A 1 316 ? -7.752 3.789 -22.915 1.00 89.75 316 ALA A C 1
ATOM 2416 O O . ALA A 1 316 ? -7.955 2.577 -22.845 1.00 89.75 316 ALA A O 1
ATOM 2417 N N . LEU A 1 317 ? -6.736 4.386 -22.279 1.00 88.62 317 LEU A N 1
ATOM 2418 C CA . LEU A 1 317 ? -5.816 3.663 -21.407 1.00 88.62 317 LEU A CA 1
ATOM 2419 C C . LEU A 1 317 ? -6.580 2.994 -20.261 1.00 88.62 317 LEU A C 1
ATOM 2421 O O . LEU A 1 317 ? -6.384 1.810 -20.012 1.00 88.62 317 LEU A O 1
ATOM 2425 N N . HIS A 1 318 ? -7.484 3.721 -19.599 1.00 84.00 318 HIS A N 1
ATOM 2426 C CA . HIS A 1 318 ? -8.283 3.186 -18.497 1.00 84.00 318 HIS A CA 1
ATOM 2427 C C . HIS A 1 318 ? -9.130 1.979 -18.906 1.00 84.00 318 HIS A C 1
ATOM 2429 O O . HIS A 1 318 ? -9.170 0.988 -18.182 1.00 84.00 318 HIS A O 1
ATOM 2435 N N . ALA A 1 319 ? -9.764 2.039 -20.080 1.00 85.00 319 ALA A N 1
ATOM 2436 C CA . ALA A 1 319 ? -10.579 0.948 -20.608 1.00 85.00 319 ALA A CA 1
ATOM 2437 C C . ALA A 1 319 ? -9.777 -0.347 -20.853 1.00 85.00 319 ALA A C 1
ATOM 2439 O O . ALA A 1 319 ? -10.365 -1.427 -20.926 1.00 85.00 319 ALA A O 1
ATOM 2440 N N . LEU A 1 320 ? -8.448 -0.248 -20.978 1.00 87.38 320 LEU A N 1
ATOM 2441 C CA . LEU A 1 320 ? -7.538 -1.387 -21.118 1.00 87.38 320 LEU A CA 1
ATOM 2442 C C . LEU A 1 320 ? -7.052 -1.950 -19.784 1.00 87.38 320 LEU A C 1
ATOM 2444 O O . LEU A 1 320 ? -6.569 -3.081 -19.730 1.00 87.38 320 LEU A O 1
ATOM 2448 N N . GLU A 1 321 ? -7.141 -1.178 -18.708 1.00 82.56 321 GLU A N 1
ATOM 2449 C CA . GLU A 1 321 ? -6.743 -1.655 -17.398 1.00 82.56 321 GLU A CA 1
ATOM 2450 C C . GLU A 1 321 ? -7.821 -2.595 -16.848 1.00 82.56 321 GLU A C 1
ATOM 2452 O O . GLU A 1 321 ? -9.008 -2.277 -16.883 1.00 82.56 321 GLU A O 1
ATOM 2457 N N . SER A 1 322 ? -7.430 -3.738 -16.271 1.00 71.50 322 SER A N 1
ATOM 2458 C CA . SER A 1 322 ? -8.403 -4.658 -15.669 1.00 71.50 322 SER A CA 1
ATOM 2459 C C . SER A 1 322 ? -9.278 -3.899 -14.673 1.00 71.50 322 SER A C 1
ATOM 2461 O O . SER A 1 322 ? -8.704 -3.245 -13.789 1.00 71.50 322 SER A O 1
ATOM 2463 N N . PRO A 1 323 ? -10.619 -3.939 -14.786 1.00 65.75 323 PRO A N 1
ATOM 2464 C CA . PRO A 1 323 ? -11.466 -3.239 -13.842 1.00 65.75 323 PRO A CA 1
ATOM 2465 C C . PRO A 1 323 ? -11.102 -3.719 -12.439 1.00 65.75 323 PRO A C 1
ATOM 2467 O O . PRO A 1 323 ? -10.860 -4.920 -12.253 1.00 65.75 323 PRO A O 1
ATOM 2470 N N . PRO A 1 324 ? -10.990 -2.807 -11.462 1.00 60.84 324 PRO A N 1
ATOM 2471 C CA . PRO A 1 324 ? -10.821 -3.238 -10.092 1.00 60.84 324 PRO A CA 1
ATOM 2472 C C . PRO A 1 324 ? -11.935 -4.239 -9.778 1.00 60.84 324 PRO A C 1
ATOM 2474 O O . PRO A 1 324 ? -13.109 -3.964 -10.038 1.00 60.84 324 PRO A O 1
ATOM 2477 N N . VAL A 1 325 ? -11.579 -5.413 -9.248 1.00 60.62 325 VAL A N 1
ATOM 2478 C CA . VAL A 1 325 ? -12.586 -6.287 -8.640 1.00 60.62 325 VAL A CA 1
ATOM 2479 C C . VAL A 1 325 ? -13.307 -5.410 -7.624 1.00 60.62 325 VAL A C 1
ATOM 2481 O O . VAL A 1 325 ? -12.633 -4.766 -6.818 1.00 60.62 325 VAL A O 1
ATOM 2484 N N . LEU A 1 326 ? -14.639 -5.315 -7.721 1.00 53.31 326 LEU A N 1
ATOM 2485 C CA . LEU A 1 326 ? -15.477 -4.556 -6.790 1.00 53.31 326 LEU A CA 1
ATOM 2486 C C . LEU A 1 326 ? -15.398 -5.211 -5.403 1.00 53.31 326 LEU A C 1
ATOM 2488 O O . LEU A 1 326 ? -16.316 -5.892 -4.961 1.00 53.31 326 LEU A O 1
ATOM 2492 N N . ALA A 1 327 ? -14.259 -5.040 -4.749 1.00 59.28 327 ALA A N 1
ATOM 2493 C CA . ALA A 1 327 ? -14.035 -5.303 -3.348 1.00 59.28 327 ALA A CA 1
ATOM 2494 C C . ALA A 1 327 ? -14.389 -4.032 -2.564 1.00 59.28 327 ALA A C 1
ATOM 2496 O O . ALA A 1 327 ? -14.473 -2.939 -3.131 1.00 59.28 327 ALA A O 1
ATOM 2497 N N . ALA A 1 328 ? -14.637 -4.170 -1.268 1.00 68.25 328 ALA A N 1
ATOM 2498 C CA . ALA A 1 328 ? -14.612 -3.014 -0.383 1.00 68.25 328 ALA A CA 1
ATOM 2499 C C . ALA A 1 328 ? -13.180 -2.455 -0.323 1.00 68.25 328 ALA A C 1
ATOM 2501 O O . ALA A 1 328 ? -12.219 -3.158 -0.657 1.00 68.25 328 ALA A O 1
ATOM 2502 N N . ALA A 1 329 ? -13.035 -1.202 0.110 1.00 75.75 329 ALA A N 1
ATOM 2503 C CA . ALA A 1 329 ? -11.754 -0.760 0.642 1.00 75.75 329 ALA A CA 1
ATOM 2504 C C . ALA A 1 329 ? -11.277 -1.747 1.719 1.00 75.75 329 ALA A C 1
ATOM 2506 O O . ALA A 1 329 ? -12.090 -2.338 2.425 1.00 75.75 329 ALA A O 1
ATOM 2507 N N . SER A 1 330 ? -9.969 -1.953 1.810 1.00 78.31 330 SER A N 1
ATOM 2508 C CA . SER A 1 330 ? -9.400 -2.825 2.831 1.00 78.31 330 SER A CA 1
ATOM 2509 C C . SER A 1 330 ? -8.110 -2.241 3.360 1.00 78.31 330 SER A C 1
ATOM 2511 O O . S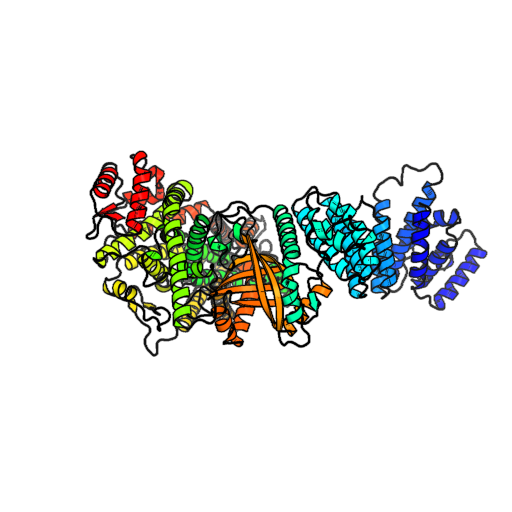ER A 1 330 ? -7.243 -1.838 2.578 1.00 78.31 330 SER A O 1
ATOM 2513 N N . VAL A 1 331 ? -7.959 -2.259 4.676 1.00 79.12 331 VAL A N 1
ATOM 2514 C CA . VAL A 1 331 ? -6.681 -2.049 5.333 1.00 79.12 331 VAL A CA 1
ATOM 2515 C C . VAL A 1 331 ? -5.978 -3.374 5.497 1.00 79.12 331 VAL A C 1
ATOM 2517 O O . VAL A 1 331 ? -6.524 -4.338 6.030 1.00 79.12 331 VAL A O 1
ATOM 2520 N N . ASP A 1 332 ? -4.723 -3.401 5.080 1.00 74.31 332 ASP A N 1
ATOM 2521 C CA . ASP A 1 332 ? -3.815 -4.436 5.518 1.00 74.31 332 ASP A CA 1
ATOM 2522 C C . ASP A 1 332 ? -3.380 -4.118 6.966 1.00 74.31 332 ASP A C 1
ATOM 2524 O O . ASP A 1 332 ? -2.603 -3.179 7.174 1.00 74.31 332 ASP A O 1
ATOM 2528 N N . PRO A 1 333 ? -3.820 -4.881 7.991 1.00 64.56 333 PRO A N 1
ATOM 2529 C CA . PRO A 1 333 ? -3.429 -4.658 9.391 1.00 64.56 333 PRO A CA 1
ATOM 2530 C C . PRO A 1 333 ? -1.940 -4.948 9.630 1.00 64.56 333 PRO A C 1
ATOM 2532 O O . PRO A 1 333 ? -1.417 -4.813 10.745 1.00 64.56 333 PRO A O 1
ATOM 2535 N N . ILE A 1 334 ? -1.254 -5.417 8.592 1.00 66.88 334 ILE A N 1
ATOM 2536 C CA . ILE A 1 334 ? 0.135 -5.779 8.616 1.00 66.88 334 ILE A CA 1
ATOM 2537 C C . ILE A 1 334 ? 1.006 -4.623 8.117 1.00 66.88 334 ILE A C 1
ATOM 2539 O O . ILE A 1 334 ? 1.853 -4.138 8.866 1.00 66.88 334 ILE A O 1
ATOM 2543 N N . THR A 1 335 ? 0.759 -4.134 6.902 1.00 68.06 335 THR A N 1
ATOM 2544 C CA . THR A 1 335 ? 1.492 -2.985 6.348 1.00 68.06 335 THR A CA 1
ATOM 2545 C C . THR A 1 335 ? 0.859 -1.631 6.669 1.00 68.06 335 THR A C 1
ATOM 2547 O O . THR A 1 335 ? 1.439 -0.608 6.303 1.00 68.06 335 THR A O 1
ATOM 2550 N N . TRP A 1 336 ? -0.319 -1.604 7.300 1.00 74.88 336 TRP A N 1
ATOM 2551 C CA . TRP A 1 336 ? -1.148 -0.415 7.574 1.00 74.88 336 TRP A CA 1
ATOM 2552 C C . TRP A 1 336 ? -1.388 0.404 6.303 1.00 74.88 336 TRP A C 1
ATOM 2554 O O . TRP A 1 336 ? -1.334 1.633 6.301 1.00 74.88 336 TRP A O 1
ATOM 2564 N N . THR A 1 337 ? -1.539 -0.300 5.179 1.00 73.50 337 THR A N 1
ATOM 2565 C CA . THR A 1 337 ? -1.891 0.294 3.891 1.00 73.50 337 THR A CA 1
ATOM 2566 C C . THR A 1 337 ? -3.388 0.190 3.704 1.00 73.50 337 THR A C 1
ATOM 2568 O O . THR A 1 337 ? -3.972 -0.854 3.972 1.00 73.50 337 THR A O 1
ATOM 2571 N N . LEU A 1 338 ? -4.001 1.275 3.244 1.00 83.56 338 LEU A N 1
ATOM 2572 C CA . LEU A 1 338 ? -5.372 1.266 2.765 1.00 83.56 338 LEU A CA 1
ATOM 2573 C C . LEU A 1 338 ? -5.325 1.063 1.257 1.00 83.56 338 LEU A C 1
ATOM 2575 O O . LEU A 1 338 ? -4.647 1.800 0.540 1.00 83.56 338 LEU A O 1
ATOM 2579 N N . GLU A 1 339 ? -6.064 0.074 0.775 1.00 81.69 339 GLU A N 1
ATOM 2580 C CA . GLU A 1 339 ? -6.248 -0.141 -0.649 1.00 81.69 339 GLU A CA 1
ATOM 2581 C C . GLU A 1 339 ? -7.723 0.059 -1.004 1.00 81.69 339 GLU A C 1
ATOM 2583 O O . GLU A 1 339 ? -8.575 -0.764 -0.680 1.00 81.69 339 GLU A O 1
ATOM 2588 N N . HIS A 1 340 ? -8.033 1.169 -1.677 1.00 84.62 340 HIS A N 1
ATOM 2589 C CA . HIS A 1 340 ? -9.383 1.458 -2.155 1.00 84.62 340 HIS A CA 1
ATOM 2590 C C . HIS A 1 340 ? -9.454 1.219 -3.666 1.00 84.62 340 HIS A C 1
ATOM 2592 O O . HIS A 1 340 ? -8.759 1.916 -4.411 1.00 84.62 340 HIS A O 1
ATOM 2598 N N . PRO A 1 341 ? -10.294 0.295 -4.164 1.00 79.69 341 PRO A N 1
ATOM 2599 C CA . PRO A 1 341 ? -10.316 -0.078 -5.579 1.00 79.69 341 PRO A CA 1
ATOM 2600 C C . PRO A 1 341 ? -10.467 1.104 -6.551 1.00 79.69 341 PRO A C 1
ATOM 2602 O O . PRO A 1 341 ? -9.717 1.176 -7.523 1.00 79.69 341 PRO A O 1
ATOM 2605 N N . ALA A 1 342 ? -11.339 2.074 -6.244 1.00 79.88 342 ALA A N 1
ATOM 2606 C CA . ALA A 1 342 ? -11.509 3.288 -7.058 1.00 79.88 342 ALA A CA 1
ATOM 2607 C C . ALA A 1 342 ? -10.297 4.244 -7.031 1.00 79.88 342 ALA A C 1
ATOM 2609 O O . ALA A 1 342 ? -10.049 4.959 -7.997 1.00 79.88 342 ALA A O 1
ATOM 2610 N N . HIS A 1 343 ? -9.508 4.250 -5.952 1.00 85.88 343 HIS A N 1
ATOM 2611 C CA . HIS A 1 343 ? -8.358 5.147 -5.806 1.00 85.88 343 HIS A CA 1
ATOM 2612 C C . HIS A 1 343 ? -7.016 4.458 -6.120 1.00 85.88 343 HIS A C 1
ATOM 2614 O O . HIS A 1 343 ? -5.980 5.114 -6.184 1.00 85.88 343 HIS A O 1
ATOM 2620 N N . ARG A 1 344 ? -7.003 3.152 -6.438 1.00 81.00 344 ARG A N 1
ATOM 2621 C CA . ARG A 1 344 ? -5.798 2.459 -6.953 1.00 81.00 344 ARG A CA 1
ATOM 2622 C C . ARG A 1 344 ? -5.218 3.126 -8.203 1.00 81.00 344 ARG A C 1
ATOM 2624 O O . ARG A 1 344 ? -4.024 2.990 -8.462 1.00 81.00 344 ARG A O 1
ATOM 2631 N N . ARG A 1 345 ? -6.077 3.774 -8.994 1.00 82.12 345 ARG A N 1
ATOM 2632 C CA . ARG A 1 345 ? -5.736 4.411 -10.276 1.00 82.12 345 ARG A CA 1
ATOM 2633 C C . ARG A 1 345 ? -6.251 5.842 -10.383 1.00 82.12 345 ARG A C 1
ATOM 2635 O O . ARG A 1 345 ? -6.380 6.365 -11.486 1.00 82.12 345 ARG A O 1
ATOM 2642 N N . ALA A 1 346 ? -6.592 6.451 -9.253 1.00 88.44 346 ALA A N 1
ATOM 2643 C CA . ALA A 1 346 ? -7.089 7.807 -9.206 1.00 88.44 346 ALA A CA 1
ATOM 2644 C C . ALA A 1 346 ? -6.651 8.504 -7.914 1.00 88.44 346 ALA A C 1
ATOM 2646 O O . ALA A 1 346 ? -6.489 7.882 -6.865 1.00 88.44 346 ALA A O 1
ATOM 2647 N N . VAL A 1 347 ? -6.449 9.812 -7.995 1.00 90.62 347 VAL A N 1
ATOM 2648 C CA . VAL A 1 347 ? -6.061 10.671 -6.883 1.00 90.62 347 VAL A CA 1
ATOM 2649 C C . VAL A 1 347 ? -7.119 11.756 -6.727 1.00 90.62 347 VAL A C 1
ATOM 2651 O O . VAL A 1 347 ? -7.205 12.626 -7.592 1.00 90.62 347 VAL A O 1
ATOM 2654 N N . PRO A 1 348 ? -7.900 11.774 -5.637 1.00 88.75 348 PRO A N 1
ATOM 2655 C CA . PRO A 1 348 ? -8.794 12.891 -5.382 1.00 88.75 348 PRO A CA 1
ATOM 2656 C C . PRO A 1 348 ? -7.961 14.162 -5.236 1.00 88.75 348 PRO A C 1
ATOM 2658 O O . PRO A 1 348 ? -6.911 14.167 -4.600 1.00 88.75 348 PRO A O 1
ATOM 2661 N N . HIS A 1 349 ? -8.404 15.231 -5.877 1.00 88.12 349 HIS A N 1
ATOM 2662 C CA . HIS A 1 349 ? -7.744 16.533 -5.900 1.00 88.12 349 HIS A CA 1
ATOM 2663 C C . HIS A 1 349 ? -8.776 17.649 -6.061 1.00 88.12 349 HIS A C 1
ATOM 2665 O O . HIS A 1 349 ? -9.846 17.430 -6.646 1.00 88.12 349 HIS A O 1
ATOM 2671 N N . SER A 1 350 ? -8.467 18.853 -5.581 1.00 85.75 350 SER A N 1
ATOM 2672 C CA . SER A 1 350 ? -9.389 19.986 -5.616 1.00 85.75 350 SER A CA 1
ATOM 2673 C C . SER A 1 350 ? -10.731 19.577 -4.996 1.00 85.75 350 SER A C 1
ATOM 2675 O O . SER A 1 350 ? -10.772 18.992 -3.919 1.00 85.75 350 SER A O 1
ATOM 2677 N N . ARG A 1 351 ? -11.845 19.812 -5.693 1.00 86.75 351 ARG A N 1
ATOM 2678 C CA . ARG A 1 351 ? -13.191 19.444 -5.234 1.00 86.75 351 ARG A CA 1
ATOM 2679 C C . ARG A 1 351 ? -13.737 18.163 -5.870 1.00 86.75 351 ARG A C 1
ATOM 2681 O O . ARG A 1 351 ? -14.944 17.939 -5.819 1.00 86.75 351 ARG A O 1
ATOM 2688 N N . SER A 1 352 ? -12.884 17.347 -6.497 1.00 86.88 352 SER A N 1
ATOM 2689 C CA . SER A 1 352 ? -13.323 16.125 -7.198 1.00 86.88 352 SER A CA 1
ATOM 2690 C C . SER A 1 352 ? -14.016 15.132 -6.274 1.00 86.88 352 SER A C 1
ATOM 2692 O O . SER A 1 352 ? -15.058 14.622 -6.666 1.00 86.88 352 SER A O 1
ATOM 2694 N N . PHE A 1 353 ? -13.520 14.955 -5.044 1.00 88.62 353 PHE A N 1
ATOM 2695 C CA . PHE A 1 353 ? -14.103 14.032 -4.067 1.00 88.62 353 PHE A CA 1
ATOM 2696 C C . PHE A 1 353 ? -15.597 14.310 -3.816 1.00 88.62 353 PHE A C 1
ATOM 2698 O O . PHE A 1 353 ? -16.420 13.405 -3.823 1.00 88.62 353 PHE A O 1
ATOM 2705 N N . LEU A 1 354 ? -16.001 15.584 -3.731 1.00 88.31 354 LEU A N 1
ATOM 2706 C CA . LEU A 1 354 ? -17.411 15.969 -3.551 1.00 88.31 354 LEU A CA 1
ATOM 2707 C C . LEU A 1 354 ? -18.296 15.740 -4.789 1.00 88.31 354 LEU A C 1
ATOM 2709 O O . LEU A 1 354 ? -19.522 15.826 -4.691 1.00 88.31 354 LEU A O 1
ATOM 2713 N N . ARG A 1 355 ? -17.692 15.541 -5.963 1.00 87.19 355 ARG A N 1
ATOM 2714 C CA . ARG A 1 355 ? -18.384 15.383 -7.253 1.00 87.19 355 ARG A CA 1
ATOM 2715 C C . ARG A 1 355 ? -18.481 13.928 -7.691 1.00 87.19 355 ARG A C 1
ATOM 2717 O O . ARG A 1 355 ? -19.076 13.662 -8.734 1.00 87.19 355 ARG A O 1
ATOM 2724 N N . GLU A 1 356 ? -17.896 13.004 -6.941 1.00 87.69 356 GLU A N 1
ATOM 2725 C CA . GLU A 1 356 ? -17.893 11.585 -7.274 1.00 87.69 356 GLU A CA 1
ATOM 2726 C C . GLU A 1 356 ? -19.315 11.025 -7.288 1.00 87.69 356 GLU A C 1
ATOM 2728 O O . GLU A 1 356 ? -20.107 11.277 -6.378 1.00 87.69 356 GLU A O 1
ATOM 2733 N N . ARG A 1 357 ? -19.638 10.223 -8.310 1.00 86.94 357 ARG A N 1
ATOM 2734 C CA . ARG A 1 357 ? -20.934 9.530 -8.398 1.00 86.94 357 ARG A CA 1
ATOM 2735 C C . ARG A 1 357 ? -21.219 8.672 -7.163 1.00 86.94 357 ARG A C 1
ATOM 2737 O O . ARG A 1 357 ? -22.349 8.636 -6.688 1.00 86.94 357 ARG A O 1
ATOM 2744 N N . ASP A 1 358 ? -20.186 8.011 -6.652 1.00 87.56 358 ASP A N 1
ATOM 2745 C CA . ASP A 1 358 ? -20.266 7.068 -5.540 1.00 87.56 358 ASP A CA 1
ATOM 2746 C C . ASP A 1 358 ? -19.749 7.672 -4.213 1.00 87.56 358 ASP A C 1
ATOM 2748 O O . ASP A 1 358 ? -19.441 6.930 -3.281 1.00 87.56 358 ASP A O 1
ATOM 2752 N N . PHE A 1 359 ? -19.727 9.015 -4.097 1.00 89.56 359 PHE A N 1
ATOM 2753 C CA . PHE A 1 359 ? -19.232 9.770 -2.929 1.00 89.56 359 PHE A CA 1
ATOM 2754 C C . PHE A 1 359 ? -19.692 9.188 -1.589 1.00 89.56 359 PHE A C 1
ATOM 2756 O O . PHE A 1 359 ? -18.867 8.882 -0.733 1.00 89.56 359 PHE A O 1
ATOM 2763 N N . ASP A 1 360 ? -21.004 8.983 -1.415 1.00 91.62 360 ASP A N 1
ATOM 2764 C CA . ASP A 1 360 ? -21.552 8.497 -0.146 1.00 91.62 360 ASP A CA 1
ATOM 2765 C C . ASP A 1 360 ? -20.955 7.142 0.270 1.00 91.62 360 ASP A C 1
ATOM 2767 O O . ASP A 1 360 ? -20.789 6.880 1.457 1.00 91.62 360 ASP A O 1
ATOM 2771 N N . ARG A 1 361 ? -20.669 6.268 -0.706 1.00 89.25 361 ARG A N 1
ATOM 2772 C CA . ARG A 1 361 ? -20.083 4.944 -0.469 1.00 89.25 361 ARG A CA 1
ATOM 2773 C C . ARG A 1 361 ? -18.603 5.074 -0.114 1.00 89.25 361 ARG A C 1
ATOM 2775 O O . ARG A 1 361 ? -18.184 4.511 0.891 1.00 89.25 361 ARG A O 1
ATOM 2782 N N . HIS A 1 362 ? -17.841 5.827 -0.905 1.00 88.94 362 HIS A N 1
ATOM 2783 C CA . HIS A 1 362 ? -16.413 6.029 -0.657 1.00 88.94 362 HIS A CA 1
ATOM 2784 C C . HIS A 1 362 ? -16.167 6.701 0.695 1.00 88.94 362 HIS A C 1
ATOM 2786 O O . HIS A 1 362 ? -15.255 6.310 1.414 1.00 88.94 362 HIS A O 1
ATOM 2792 N N . LEU A 1 363 ? -17.012 7.661 1.086 1.00 91.81 363 LEU A N 1
ATOM 2793 C CA . LEU A 1 363 ? -16.902 8.332 2.378 1.00 91.81 363 LEU A CA 1
ATOM 2794 C C . LEU A 1 363 ? -16.977 7.340 3.548 1.00 91.81 363 LEU A C 1
ATOM 2796 O O . LEU A 1 363 ? -16.113 7.373 4.422 1.00 91.81 363 LEU A O 1
ATOM 2800 N N . VAL A 1 364 ? -17.994 6.469 3.572 1.00 91.44 364 VAL A N 1
ATOM 2801 C CA . VAL A 1 364 ? -18.181 5.520 4.683 1.00 91.44 364 VAL A CA 1
ATOM 2802 C C . VAL A 1 364 ? -17.126 4.412 4.676 1.00 91.44 364 VAL A C 1
ATOM 2804 O O . VAL A 1 364 ? -16.634 4.056 5.742 1.00 91.44 364 VAL A O 1
ATOM 2807 N N . GLU A 1 365 ? -16.717 3.924 3.498 1.00 90.75 365 GLU A N 1
ATOM 2808 C CA . GLU A 1 365 ? -15.642 2.928 3.366 1.00 90.75 365 GLU A CA 1
ATOM 2809 C C . GLU A 1 365 ? -14.291 3.502 3.823 1.00 90.75 365 GLU A C 1
ATOM 2811 O O . GLU A 1 365 ? -13.594 2.890 4.627 1.00 90.75 365 GLU A O 1
ATOM 2816 N N . LEU A 1 366 ? -13.932 4.717 3.396 1.00 91.81 366 LEU A N 1
ATOM 2817 C CA . LEU A 1 366 ? -12.700 5.365 3.848 1.00 91.81 366 LEU A CA 1
ATOM 2818 C C . LEU A 1 366 ? -12.744 5.693 5.347 1.00 91.81 366 LEU A C 1
ATOM 2820 O O . LEU A 1 366 ? -11.729 5.541 6.023 1.00 91.81 366 LEU A O 1
ATOM 2824 N N . ALA A 1 367 ? -13.894 6.112 5.889 1.00 93.31 367 ALA A N 1
ATOM 2825 C CA . ALA A 1 367 ? -14.040 6.352 7.326 1.00 93.31 367 ALA A CA 1
ATOM 2826 C C . ALA A 1 367 ? -13.789 5.076 8.147 1.00 93.31 367 ALA A C 1
ATOM 2828 O O . ALA A 1 367 ? -13.080 5.124 9.157 1.00 93.31 367 ALA A O 1
ATOM 2829 N N . HIS A 1 368 ? -14.324 3.940 7.691 1.00 93.12 368 HIS A N 1
ATOM 2830 C CA . HIS A 1 368 ? -14.097 2.628 8.291 1.00 93.12 368 HIS A CA 1
ATOM 2831 C C . HIS A 1 368 ? -12.605 2.283 8.330 1.00 93.12 368 HIS A C 1
ATOM 2833 O O . HIS A 1 368 ? -12.022 2.066 9.393 1.00 93.12 368 HIS A O 1
ATOM 2839 N N . GLU A 1 369 ? -11.960 2.320 7.168 1.00 92.56 369 GLU A N 1
ATOM 2840 C CA . GLU A 1 369 ? -10.569 1.906 7.016 1.00 92.56 369 GLU A CA 1
ATOM 2841 C C . GLU A 1 369 ? -9.585 2.850 7.730 1.00 92.56 369 GLU A C 1
ATOM 2843 O O . GLU A 1 369 ? -8.663 2.405 8.417 1.00 92.56 369 GLU A O 1
ATOM 2848 N N . ILE A 1 370 ? -9.798 4.169 7.671 1.00 93.38 370 ILE A N 1
ATOM 2849 C CA . ILE A 1 370 ? -8.963 5.131 8.412 1.00 93.38 370 ILE A CA 1
ATOM 2850 C C . ILE A 1 370 ? -9.087 4.905 9.929 1.00 93.38 370 ILE A C 1
ATOM 2852 O O . ILE A 1 370 ? -8.106 5.089 10.654 1.00 93.38 370 ILE A O 1
ATOM 2856 N N . THR A 1 371 ? -10.249 4.458 10.422 1.00 94.00 371 THR A N 1
ATOM 2857 C CA . THR A 1 371 ? -10.433 4.112 11.843 1.00 94.00 371 THR A CA 1
ATOM 2858 C C . THR A 1 371 ? -9.537 2.946 12.261 1.00 94.00 371 THR A C 1
ATOM 2860 O O . THR A 1 371 ? -8.900 3.019 13.320 1.00 94.00 371 THR A O 1
ATOM 2863 N N . HIS A 1 372 ? -9.420 1.907 11.426 1.00 92.44 372 HIS A N 1
ATOM 2864 C CA . HIS A 1 372 ? -8.489 0.795 11.659 1.00 92.44 372 HIS A CA 1
ATOM 2865 C C . HIS A 1 372 ? -7.042 1.275 11.694 1.00 92.44 372 HIS A C 1
ATOM 2867 O O . HIS A 1 372 ? -6.336 1.005 12.668 1.00 92.44 372 HIS A O 1
ATOM 2873 N N . VAL A 1 373 ? -6.613 2.047 10.686 1.00 91.94 373 VAL A N 1
ATOM 2874 C CA . VAL A 1 373 ? -5.243 2.590 10.633 1.00 91.94 373 VAL A CA 1
ATOM 2875 C C . VAL A 1 373 ? -4.942 3.387 11.898 1.00 91.94 373 VAL A C 1
ATOM 2877 O O . VAL A 1 373 ? -3.985 3.070 12.600 1.00 91.94 373 VAL A O 1
ATOM 2880 N N . LEU A 1 374 ? -5.787 4.364 12.247 1.00 91.12 374 LEU A N 1
ATOM 2881 C CA . LEU A 1 374 ? -5.589 5.199 13.432 1.00 91.12 374 LEU A CA 1
ATOM 2882 C C . LEU A 1 374 ? -5.517 4.372 14.720 1.00 91.12 374 LEU A C 1
ATOM 2884 O O . LEU A 1 374 ? -4.679 4.678 15.567 1.00 91.12 374 LEU A O 1
ATOM 2888 N N . SER A 1 375 ? -6.337 3.327 14.854 1.00 91.25 375 SER A N 1
ATOM 2889 C CA . SER A 1 375 ? -6.324 2.423 16.013 1.00 91.25 375 SER A CA 1
ATOM 2890 C C . SER A 1 375 ? -4.998 1.660 16.145 1.00 91.25 375 SER A C 1
ATOM 2892 O O . SER A 1 375 ? -4.496 1.486 17.258 1.00 91.25 375 SER A O 1
ATOM 2894 N N . TYR A 1 376 ? -4.383 1.263 15.024 1.00 89.50 376 TYR A N 1
ATOM 2895 C CA . TYR A 1 376 ? -3.075 0.601 15.015 1.00 89.50 376 TYR A CA 1
ATOM 2896 C C . TYR A 1 376 ? -1.890 1.551 15.246 1.00 89.50 376 TYR A C 1
ATOM 2898 O O . TYR A 1 376 ? -0.850 1.091 15.705 1.00 89.50 376 TYR A O 1
ATOM 2906 N N . LEU A 1 377 ? -2.036 2.870 15.071 1.00 87.19 377 LEU A N 1
ATOM 2907 C CA . LEU A 1 377 ? -0.972 3.846 15.390 1.00 87.19 377 LEU A CA 1
ATOM 2908 C C . LEU A 1 377 ? -0.692 4.005 16.901 1.00 87.19 377 LEU A C 1
ATOM 2910 O O . LEU A 1 377 ? 0.075 4.880 17.296 1.00 87.19 377 LEU A O 1
ATOM 2914 N N . GLY A 1 378 ? -1.333 3.202 17.752 1.00 87.38 378 GLY A N 1
ATOM 2915 C CA . GLY A 1 378 ? -1.137 3.172 19.200 1.00 87.38 378 GLY A CA 1
ATOM 2916 C C . GLY A 1 378 ? -0.334 1.968 19.709 1.00 87.38 378 GLY A C 1
ATOM 2917 O O . GLY A 1 378 ? 0.407 1.306 18.980 1.00 87.38 378 GLY A O 1
ATOM 2918 N N . HIS A 1 379 ? -0.529 1.640 20.990 1.00 91.00 379 HIS A N 1
ATOM 2919 C CA . HIS A 1 379 ? 0.164 0.528 21.657 1.00 91.00 379 HIS A CA 1
ATOM 2920 C C . HIS A 1 379 ? -0.136 -0.837 21.017 1.00 91.00 379 HIS A C 1
ATOM 2922 O O . HIS A 1 379 ? 0.742 -1.694 20.960 1.00 91.00 379 HIS A O 1
ATOM 2928 N N . LEU A 1 380 ? -1.344 -1.043 20.480 1.00 91.94 380 LEU A N 1
ATOM 2929 C CA . LEU A 1 380 ? -1.702 -2.297 19.815 1.00 91.94 380 LEU A CA 1
ATOM 2930 C C . LEU A 1 380 ? -0.817 -2.576 18.588 1.00 91.94 380 LEU A C 1
ATOM 2932 O O . LEU A 1 380 ? -0.221 -3.650 18.492 1.00 91.94 380 LEU A O 1
ATOM 2936 N N . GLY A 1 381 ? -0.686 -1.614 17.667 1.00 90.31 381 GLY A N 1
ATOM 2937 C CA . GLY A 1 381 ? 0.188 -1.784 16.502 1.00 90.31 381 GLY A CA 1
ATOM 2938 C C . GLY A 1 381 ? 1.669 -1.772 16.868 1.00 90.31 381 GLY A C 1
ATOM 2939 O O . GLY A 1 381 ? 2.443 -2.511 16.260 1.00 90.31 381 GLY A O 1
ATOM 2940 N N . GLY A 1 382 ? 2.070 -1.038 17.913 1.00 91.50 382 GLY A N 1
ATOM 2941 C CA . GLY A 1 382 ? 3.427 -1.122 18.462 1.00 91.50 382 GLY A CA 1
ATOM 2942 C C . GLY A 1 382 ? 3.788 -2.530 18.954 1.00 91.50 382 GLY A C 1
ATOM 2943 O O . GLY A 1 382 ? 4.845 -3.052 18.599 1.00 91.50 382 GLY A O 1
ATOM 2944 N N . ALA A 1 383 ? 2.891 -3.190 19.695 1.00 94.56 383 ALA A N 1
ATOM 2945 C CA . ALA A 1 383 ? 3.091 -4.560 20.174 1.00 94.56 383 ALA A CA 1
ATOM 2946 C C . ALA A 1 383 ? 3.144 -5.580 19.024 1.00 94.56 383 ALA A C 1
ATOM 2948 O O . ALA A 1 383 ? 4.027 -6.441 19.001 1.00 94.56 383 ALA A O 1
ATOM 2949 N N . LEU A 1 384 ? 2.241 -5.456 18.042 1.00 92.06 384 LEU A N 1
ATOM 2950 C CA . LEU A 1 384 ? 2.252 -6.295 16.838 1.00 92.06 384 LEU A CA 1
ATOM 2951 C C . LEU A 1 384 ? 3.559 -6.137 16.053 1.00 92.06 384 LEU A C 1
ATOM 2953 O O . LEU A 1 384 ? 4.165 -7.131 15.655 1.00 92.06 384 LEU A O 1
ATOM 2957 N N . THR A 1 385 ? 4.023 -4.899 15.876 1.00 90.31 385 THR A N 1
ATOM 2958 C CA . THR A 1 385 ? 5.297 -4.607 15.210 1.00 90.31 385 THR A CA 1
ATOM 2959 C C . THR A 1 385 ? 6.475 -5.205 15.979 1.00 90.31 385 THR A C 1
ATOM 2961 O O . THR A 1 385 ? 7.348 -5.805 15.357 1.00 90.31 385 THR A O 1
ATOM 2964 N N . CYS A 1 386 ? 6.480 -5.151 17.317 1.00 93.00 386 CYS A N 1
ATOM 2965 C CA . CYS A 1 386 ? 7.522 -5.793 18.127 1.00 93.00 386 CYS A CA 1
ATOM 2966 C C . CYS A 1 386 ? 7.591 -7.313 17.899 1.00 93.00 386 CYS A C 1
ATOM 2968 O O . CYS A 1 386 ? 8.672 -7.843 17.650 1.00 93.00 386 CYS A O 1
ATOM 2970 N N . LEU A 1 387 ? 6.448 -8.011 17.935 1.00 92.75 387 LEU A N 1
ATOM 2971 C CA . LEU A 1 387 ? 6.386 -9.463 17.705 1.00 92.75 387 LEU A CA 1
ATOM 2972 C C . LEU A 1 387 ? 6.902 -9.849 16.311 1.00 92.75 387 LEU A C 1
ATOM 2974 O O . LEU A 1 387 ? 7.654 -10.813 16.165 1.00 92.75 387 LEU A O 1
ATOM 2978 N N . ARG A 1 388 ? 6.535 -9.073 15.289 1.00 88.81 388 ARG A N 1
ATOM 2979 C CA . ARG A 1 388 ? 6.917 -9.321 13.891 1.00 88.81 388 ARG A CA 1
ATOM 2980 C C . ARG A 1 388 ? 8.386 -9.032 13.613 1.00 88.81 388 ARG A C 1
ATOM 2982 O O . ARG A 1 388 ? 9.051 -9.827 12.955 1.00 88.81 388 ARG A O 1
ATOM 2989 N N . LEU A 1 389 ? 8.916 -7.938 14.156 1.00 87.06 389 LEU A N 1
ATOM 2990 C CA . LEU A 1 389 ? 10.339 -7.617 14.055 1.00 87.06 389 LEU A CA 1
ATOM 2991 C C . LEU A 1 389 ? 11.204 -8.647 14.796 1.00 87.06 389 LEU A C 1
ATOM 2993 O O . LEU A 1 389 ? 12.237 -9.054 14.268 1.00 87.06 389 LEU A O 1
ATOM 2997 N N . ALA A 1 390 ? 10.760 -9.131 15.962 1.00 89.50 390 ALA A N 1
ATOM 2998 C CA . ALA A 1 390 ? 11.423 -10.235 16.658 1.00 89.50 390 ALA A CA 1
ATOM 2999 C C . ALA A 1 390 ? 11.400 -11.533 15.827 1.00 89.50 390 ALA A C 1
ATOM 3001 O O . ALA A 1 390 ? 12.396 -12.254 15.774 1.00 89.50 390 ALA A O 1
ATOM 3002 N N . ASN A 1 391 ? 10.291 -11.820 15.135 1.00 87.69 391 ASN A N 1
ATOM 3003 C CA . ASN A 1 391 ? 10.198 -12.985 14.253 1.00 87.69 391 ASN A CA 1
ATOM 3004 C C . ASN A 1 391 ? 11.130 -12.856 13.036 1.00 87.69 391 ASN A C 1
ATOM 3006 O O . ASN A 1 391 ? 11.761 -13.823 12.618 1.00 87.69 391 ASN A O 1
ATOM 3010 N N . HIS A 1 392 ? 11.281 -11.649 12.498 1.00 82.12 392 HIS A N 1
ATOM 3011 C CA . HIS A 1 392 ? 12.213 -11.394 11.406 1.00 82.12 392 HIS A CA 1
ATOM 3012 C C . HIS A 1 392 ? 13.678 -11.522 11.823 1.00 82.12 392 HIS A C 1
ATOM 3014 O O . HIS A 1 392 ? 14.461 -12.109 11.082 1.00 82.12 392 HIS A O 1
ATOM 3020 N N . ASP A 1 393 ? 14.061 -11.027 13.002 1.00 84.44 393 ASP A N 1
ATOM 3021 C CA . ASP A 1 393 ? 15.405 -11.270 13.545 1.00 84.44 393 ASP A CA 1
ATOM 3022 C C . ASP A 1 393 ? 15.691 -12.780 13.670 1.00 84.44 393 ASP A C 1
ATOM 3024 O O . ASP A 1 393 ? 16.772 -13.273 13.321 1.00 84.44 393 ASP A O 1
ATOM 3028 N N . ASN A 1 394 ? 14.672 -13.547 14.071 1.00 85.88 394 ASN A N 1
ATOM 3029 C CA . ASN A 1 394 ? 14.743 -15.000 14.116 1.00 85.88 394 ASN A CA 1
ATOM 3030 C C . ASN A 1 394 ? 14.924 -15.636 12.718 1.00 85.88 394 ASN A C 1
ATOM 3032 O O . ASN A 1 394 ? 15.793 -16.495 12.561 1.00 85.88 394 ASN A O 1
ATOM 3036 N N . GLU A 1 395 ? 14.191 -15.185 11.694 1.00 84.12 395 GLU A N 1
ATOM 3037 C CA . GLU A 1 395 ? 14.377 -15.627 10.297 1.00 84.12 395 GLU A CA 1
ATOM 3038 C C . GLU A 1 395 ? 15.741 -15.218 9.718 1.00 84.12 395 GLU A C 1
ATOM 3040 O O . GLU A 1 395 ? 16.394 -16.015 9.045 1.00 84.12 395 GLU A O 1
ATOM 3045 N N . GLY A 1 396 ? 16.231 -14.014 10.026 1.00 80.12 396 GLY A N 1
ATOM 3046 C CA . GLY A 1 396 ? 17.577 -13.574 9.652 1.00 80.12 396 GLY A CA 1
ATOM 3047 C C . GLY A 1 396 ? 18.666 -14.463 10.258 1.00 80.12 396 GLY A C 1
ATOM 3048 O O . GLY A 1 396 ? 19.685 -14.729 9.618 1.00 80.12 396 GLY A O 1
ATOM 3049 N N . THR A 1 397 ? 18.425 -14.989 11.464 1.00 81.50 397 THR A N 1
ATOM 3050 C CA . THR A 1 397 ? 19.312 -15.982 12.080 1.00 81.50 397 THR A CA 1
ATOM 3051 C C . THR A 1 397 ? 19.233 -17.344 11.386 1.00 81.50 397 THR A C 1
ATOM 3053 O O . THR A 1 397 ? 20.264 -17.968 11.170 1.00 81.50 397 THR A O 1
ATOM 3056 N N . LEU A 1 398 ? 18.047 -17.816 10.990 1.00 84.50 398 LEU A N 1
ATOM 3057 C CA . LEU A 1 398 ? 17.935 -19.052 10.199 1.00 84.50 398 LEU A CA 1
ATOM 3058 C C . LEU A 1 398 ? 18.682 -18.932 8.862 1.00 84.50 398 LEU A C 1
ATOM 3060 O O . LEU A 1 398 ? 19.422 -19.834 8.476 1.00 84.50 398 LEU A O 1
ATOM 3064 N N . TRP A 1 399 ? 18.574 -17.782 8.194 1.00 83.19 399 TRP A N 1
ATOM 3065 C CA . TRP A 1 399 ? 19.328 -17.506 6.973 1.00 83.19 399 TRP A CA 1
ATOM 3066 C C . TRP A 1 399 ? 20.841 -17.515 7.189 1.00 83.19 399 TRP A C 1
ATOM 3068 O O . TRP A 1 399 ? 21.560 -18.034 6.338 1.00 83.19 399 TRP A O 1
ATOM 3078 N N . SER A 1 400 ? 21.337 -16.980 8.310 1.00 78.56 400 SER A N 1
ATOM 3079 C CA . SER A 1 400 ? 22.776 -16.994 8.602 1.00 78.56 400 SER A CA 1
ATOM 3080 C C . SER A 1 400 ? 23.319 -18.404 8.859 1.00 78.56 400 SER A C 1
ATOM 3082 O O . SER A 1 400 ? 24.477 -18.660 8.542 1.00 78.56 400 SER A O 1
ATOM 3084 N N . LEU A 1 401 ? 22.480 -19.320 9.360 1.00 79.44 401 LEU A N 1
ATOM 3085 C CA . LEU A 1 401 ? 22.806 -20.743 9.517 1.00 79.44 401 LEU A CA 1
ATOM 3086 C C . LEU A 1 401 ? 22.767 -21.509 8.187 1.00 79.44 401 LEU A C 1
ATOM 3088 O O . LEU A 1 401 ? 23.523 -22.458 8.000 1.00 79.44 401 LEU A O 1
ATOM 3092 N N . ALA A 1 402 ? 21.909 -21.095 7.254 1.00 76.75 402 ALA A N 1
ATOM 3093 C CA . ALA A 1 402 ? 21.767 -21.736 5.950 1.00 76.75 402 ALA A CA 1
ATOM 3094 C C . ALA A 1 402 ? 22.850 -21.344 4.925 1.00 76.75 402 ALA A C 1
ATOM 3096 O O . ALA A 1 402 ? 22.995 -22.007 3.895 1.00 76.75 402 ALA A O 1
ATOM 3097 N N . VAL A 1 403 ? 23.592 -20.255 5.156 1.00 77.31 403 VAL A N 1
ATOM 3098 C CA . VAL A 1 403 ? 24.643 -19.775 4.242 1.00 77.31 403 VAL A CA 1
ATOM 3099 C C . VAL A 1 403 ? 26.045 -20.086 4.763 1.00 77.31 403 VAL A C 1
ATOM 3101 O O . VAL A 1 403 ? 26.263 -20.282 5.954 1.00 77.31 403 VAL A O 1
ATOM 3104 N N . GLN A 1 404 ? 27.033 -20.098 3.863 1.00 74.19 404 GLN A N 1
ATOM 3105 C CA . GLN A 1 404 ? 28.422 -20.328 4.256 1.00 74.19 404 GLN A CA 1
ATOM 3106 C C . GLN A 1 404 ? 28.927 -19.211 5.192 1.00 74.19 404 GLN A C 1
ATOM 3108 O O . GLN A 1 404 ? 28.672 -18.026 4.921 1.00 74.19 404 GLN A O 1
ATOM 3113 N N . PRO A 1 405 ? 29.684 -19.551 6.255 1.00 73.06 405 PRO A N 1
ATOM 3114 C CA . PRO A 1 405 ? 30.329 -18.564 7.113 1.00 73.06 405 PRO A CA 1
ATOM 3115 C C . PRO A 1 405 ? 31.152 -17.562 6.292 1.00 73.06 405 PRO A C 1
ATOM 3117 O O . PRO A 1 405 ? 31.936 -17.951 5.432 1.00 73.06 405 PRO A O 1
ATOM 3120 N N . GLY A 1 406 ? 30.968 -16.265 6.552 1.00 69.12 406 GLY A N 1
ATOM 3121 C CA . GLY A 1 406 ? 31.648 -15.191 5.813 1.00 69.12 406 GLY A CA 1
ATOM 3122 C C . GLY A 1 406 ? 30.900 -14.668 4.581 1.00 69.12 406 GLY A C 1
ATOM 3123 O O . GLY A 1 406 ? 31.416 -13.777 3.909 1.00 69.12 406 GLY A O 1
ATOM 3124 N N . THR A 1 407 ? 29.685 -15.160 4.300 1.00 74.06 407 THR A N 1
ATOM 3125 C CA . THR A 1 407 ? 28.812 -14.571 3.268 1.00 74.06 407 THR A CA 1
ATOM 3126 C C . THR A 1 407 ? 28.631 -13.064 3.527 1.00 74.06 407 THR A C 1
ATOM 3128 O O . THR A 1 407 ? 28.237 -12.691 4.638 1.00 74.06 407 THR A O 1
ATOM 3131 N N . PRO A 1 408 ? 28.900 -12.181 2.541 1.00 76.25 408 PRO A N 1
ATOM 3132 C CA . PRO A 1 408 ? 28.725 -10.743 2.706 1.00 76.25 408 PRO A CA 1
ATOM 3133 C C . PRO A 1 408 ? 27.300 -10.392 3.134 1.00 76.25 408 PRO A C 1
ATOM 3135 O O . PRO A 1 408 ? 26.331 -10.984 2.660 1.00 76.25 408 PRO A O 1
ATOM 3138 N N . ARG A 1 409 ? 27.159 -9.381 3.996 1.00 65.69 409 ARG A N 1
ATOM 3139 C CA . ARG A 1 409 ? 25.854 -8.946 4.518 1.00 65.69 409 ARG A CA 1
ATOM 3140 C C . ARG A 1 409 ? 24.854 -8.608 3.409 1.00 65.69 409 ARG A C 1
ATOM 3142 O O . ARG A 1 409 ? 23.677 -8.901 3.555 1.00 65.69 409 ARG A O 1
ATOM 3149 N N . GLU A 1 410 ? 25.311 -7.997 2.324 1.00 65.88 410 GLU A N 1
ATOM 3150 C CA . GLU A 1 410 ? 24.464 -7.637 1.180 1.00 65.88 410 GLU A CA 1
ATOM 3151 C C . GLU A 1 410 ? 23.907 -8.872 0.468 1.00 65.88 410 GLU A C 1
ATOM 3153 O O . GLU A 1 410 ? 22.725 -8.912 0.139 1.00 65.88 410 GLU A O 1
ATOM 3158 N N . GLU A 1 411 ? 24.724 -9.914 0.313 1.00 70.00 411 GLU A N 1
ATOM 3159 C CA . GLU A 1 411 ? 24.300 -11.191 -0.261 1.00 70.00 411 GLU A CA 1
ATOM 3160 C C . GLU A 1 411 ? 23.347 -11.937 0.682 1.00 70.00 411 GLU A C 1
ATOM 3162 O O . GLU A 1 411 ? 22.351 -12.499 0.228 1.00 70.00 411 GLU A O 1
ATOM 3167 N N . LEU A 1 412 ? 23.596 -11.891 1.997 1.00 67.50 412 LEU A N 1
ATOM 3168 C CA . LEU A 1 412 ? 22.665 -12.417 2.996 1.00 67.50 412 LEU A CA 1
ATOM 3169 C C . LEU A 1 412 ? 21.320 -11.687 2.924 1.00 67.50 412 LEU A C 1
ATOM 3171 O O . LEU A 1 412 ? 20.294 -12.347 2.858 1.00 67.50 412 LEU A O 1
ATOM 3175 N N . LEU A 1 413 ? 21.310 -10.351 2.882 1.00 64.44 413 LEU A N 1
ATOM 3176 C CA . LEU A 1 413 ? 20.080 -9.567 2.742 1.00 64.44 413 LEU A CA 1
ATOM 3177 C C . LEU A 1 413 ? 19.354 -9.917 1.438 1.00 64.44 413 LEU A C 1
ATOM 3179 O O . LEU A 1 413 ? 18.163 -10.202 1.467 1.00 64.44 413 LEU A O 1
ATOM 3183 N N . ARG A 1 414 ? 20.064 -9.995 0.307 1.00 67.88 414 ARG A N 1
ATOM 3184 C CA . ARG A 1 414 ? 19.477 -10.390 -0.983 1.00 67.88 414 ARG A CA 1
ATOM 3185 C C . ARG A 1 414 ? 18.815 -11.771 -0.925 1.00 67.88 414 ARG A C 1
ATOM 3187 O O . ARG A 1 414 ? 17.743 -11.950 -1.498 1.00 67.88 414 ARG A O 1
ATOM 3194 N N . ARG A 1 415 ? 19.446 -12.738 -0.249 1.00 68.06 415 ARG A N 1
ATOM 3195 C CA . ARG A 1 415 ? 18.916 -14.099 -0.064 1.00 68.06 415 ARG A CA 1
ATOM 3196 C C . ARG A 1 415 ? 17.755 -14.150 0.903 1.00 68.06 415 ARG A C 1
ATOM 3198 O O . ARG A 1 415 ? 16.758 -14.776 0.560 1.00 68.06 415 ARG A O 1
ATOM 3205 N N . VAL A 1 416 ? 17.870 -13.441 2.035 1.00 65.25 416 VAL A N 1
ATOM 3206 C CA . VAL A 1 416 ? 16.783 -13.258 3.004 1.00 65.25 416 VAL A CA 1
ATOM 3207 C C . VAL A 1 416 ? 15.513 -12.949 2.251 1.00 65.25 416 VAL A C 1
ATOM 3209 O O . VAL A 1 416 ? 14.506 -13.584 2.498 1.00 65.25 416 VAL A O 1
ATOM 3212 N N . GLY A 1 417 ? 15.611 -12.130 1.213 1.00 61.06 417 GLY A N 1
ATOM 3213 C CA . GLY A 1 417 ? 14.487 -11.768 0.390 1.00 61.06 417 GLY A CA 1
ATOM 3214 C C . GLY A 1 417 ? 13.828 -12.678 -0.584 1.00 61.06 417 GLY A C 1
ATOM 3215 O O . GLY A 1 417 ? 12.784 -12.319 -1.123 1.00 61.06 417 GLY A O 1
ATOM 3216 N N . GLN A 1 418 ? 14.438 -13.809 -0.863 1.00 68.06 418 GLN A N 1
ATOM 3217 C CA . GLN A 1 418 ? 13.886 -14.741 -1.832 1.00 68.06 418 GLN A CA 1
ATOM 3218 C C . GLN A 1 418 ? 12.755 -15.567 -1.214 1.00 68.06 418 GLN A C 1
ATOM 3220 O O . GLN A 1 418 ? 12.012 -16.228 -1.933 1.00 68.06 418 GLN A O 1
ATOM 3225 N N . GLY A 1 419 ? 12.598 -15.500 0.108 1.00 73.12 419 GLY A N 1
ATOM 3226 C CA . GLY A 1 419 ? 11.542 -16.159 0.852 1.00 73.12 419 GLY A CA 1
ATOM 3227 C C . GLY A 1 419 ? 11.981 -16.493 2.278 1.00 73.12 419 GLY A C 1
ATOM 3228 O O . GLY A 1 419 ? 13.050 -16.070 2.725 1.00 73.12 419 GLY A O 1
ATOM 3229 N N . PRO A 1 420 ? 11.166 -17.272 2.999 1.00 82.75 420 PRO A N 1
ATOM 3230 C CA . PRO A 1 420 ? 11.553 -17.830 4.289 1.00 82.75 420 PRO A CA 1
ATOM 3231 C C . PRO A 1 420 ? 12.884 -18.602 4.190 1.00 82.75 420 PRO A C 1
ATOM 3233 O O . PRO A 1 420 ? 13.138 -19.251 3.174 1.00 82.75 420 PRO A O 1
ATOM 3236 N N . ALA A 1 421 ? 13.717 -18.566 5.238 1.00 84.31 421 ALA A N 1
ATOM 3237 C CA . ALA A 1 421 ? 15.006 -19.270 5.256 1.00 84.31 421 ALA A CA 1
ATOM 3238 C C . ALA A 1 421 ? 14.849 -20.768 4.952 1.00 84.31 421 ALA A C 1
ATOM 3240 O O . ALA A 1 421 ? 13.928 -21.374 5.507 1.00 84.31 421 ALA A O 1
ATOM 3241 N N . PRO A 1 422 ? 15.704 -21.385 4.115 1.00 86.06 422 PRO A N 1
ATOM 3242 C CA . PRO A 1 422 ? 15.637 -22.820 3.874 1.00 86.06 422 PRO A CA 1
ATOM 3243 C C . PRO A 1 422 ? 16.018 -23.581 5.148 1.00 86.06 422 PRO A C 1
ATOM 3245 O O . PRO A 1 422 ? 16.953 -23.200 5.849 1.00 86.06 422 PRO A O 1
ATOM 3248 N N . LEU A 1 423 ? 15.297 -24.666 5.426 1.00 88.69 423 LEU A N 1
ATOM 3249 C CA . LEU A 1 423 ? 15.548 -25.549 6.563 1.00 88.69 423 LEU A CA 1
ATOM 3250 C C . LEU A 1 423 ? 16.126 -26.871 6.024 1.00 88.69 423 LEU A C 1
ATOM 3252 O O . LEU A 1 423 ? 15.424 -27.566 5.287 1.00 88.69 423 LEU A O 1
ATOM 3256 N N . PRO A 1 424 ? 17.395 -27.218 6.314 1.00 86.88 424 PRO A N 1
ATOM 3257 C CA . PRO A 1 424 ? 18.010 -28.457 5.849 1.00 86.88 424 PRO A CA 1
ATOM 3258 C C . PRO A 1 424 ? 17.299 -29.690 6.407 1.00 86.88 424 PRO A C 1
ATOM 3260 O O . PRO A 1 424 ? 16.885 -29.716 7.568 1.00 86.88 424 PRO A O 1
ATOM 3263 N N . ALA A 1 425 ? 17.182 -30.734 5.589 1.00 83.56 425 ALA A N 1
ATOM 3264 C CA . ALA A 1 425 ? 16.484 -31.955 5.970 1.00 83.56 425 ALA A CA 1
ATOM 3265 C C . ALA A 1 425 ? 17.104 -32.591 7.231 1.00 83.56 425 ALA A C 1
ATOM 3267 O O . ALA A 1 425 ? 18.310 -32.856 7.290 1.00 83.56 425 ALA A O 1
ATOM 3268 N N . GLY A 1 426 ? 16.265 -32.820 8.244 1.00 81.75 426 GLY A N 1
ATOM 3269 C CA . GLY A 1 426 ? 16.651 -33.467 9.499 1.00 81.75 426 GLY A CA 1
ATOM 3270 C C . GLY A 1 426 ? 17.540 -32.645 10.442 1.00 81.75 426 GLY A C 1
ATOM 3271 O O . GLY A 1 426 ? 18.009 -33.202 11.424 1.00 81.75 426 GLY A O 1
ATOM 3272 N N . ASP A 1 427 ? 17.793 -31.355 10.204 1.00 87.31 427 ASP A N 1
ATOM 3273 C CA . ASP A 1 427 ? 18.654 -30.558 11.094 1.00 87.31 427 ASP A CA 1
ATOM 3274 C C . ASP A 1 427 ? 17.942 -30.201 12.415 1.00 87.31 427 ASP A C 1
ATOM 3276 O O . ASP A 1 427 ? 17.134 -29.268 12.496 1.00 87.31 427 ASP A O 1
ATOM 3280 N N . ALA A 1 428 ? 18.264 -30.934 13.486 1.00 83.94 428 ALA A N 1
ATOM 3281 C CA . ALA A 1 428 ? 17.694 -30.710 14.813 1.00 83.94 428 ALA A CA 1
ATOM 3282 C C . ALA A 1 428 ? 18.099 -29.351 15.408 1.00 83.94 428 ALA A C 1
ATOM 3284 O O . ALA A 1 428 ? 17.386 -28.812 16.260 1.00 83.94 428 ALA A O 1
ATOM 3285 N N . GLY A 1 429 ? 19.211 -28.769 14.948 1.00 80.56 429 GLY A N 1
ATOM 3286 C CA . GLY A 1 429 ? 19.730 -27.508 15.457 1.00 80.56 429 GLY A CA 1
ATOM 3287 C C . GLY A 1 429 ? 18.894 -26.285 15.086 1.00 80.56 429 GLY A C 1
ATOM 3288 O O . GLY A 1 429 ? 18.922 -25.269 15.785 1.00 80.56 429 GLY A O 1
ATOM 3289 N N . GLN A 1 430 ? 18.085 -26.394 14.032 1.00 87.94 430 GLN A N 1
ATOM 3290 C CA . GLN A 1 430 ? 17.197 -25.319 13.582 1.00 87.94 430 GLN A CA 1
ATOM 3291 C C . GLN A 1 430 ? 15.786 -25.411 14.175 1.00 87.94 430 GLN A C 1
ATOM 3293 O O . GLN A 1 430 ? 15.026 -24.441 14.108 1.00 87.94 430 GLN A O 1
ATOM 3298 N N . LEU A 1 431 ? 15.438 -26.527 14.826 1.00 88.38 431 LEU A N 1
ATOM 3299 C CA . LEU A 1 431 ? 14.086 -26.769 15.337 1.00 88.38 431 LEU A CA 1
ATOM 3300 C C . LEU A 1 431 ? 13.668 -25.754 16.413 1.00 88.38 431 LEU A C 1
ATOM 3302 O O . LEU A 1 431 ? 12.537 -25.273 16.393 1.00 88.38 431 LEU A O 1
ATOM 3306 N N . MET A 1 432 ? 14.593 -25.345 17.291 1.00 86.62 432 MET A N 1
ATOM 3307 C CA . MET A 1 432 ? 14.332 -24.297 18.289 1.00 86.62 432 MET A CA 1
ATOM 3308 C C . MET A 1 432 ? 13.993 -22.954 17.639 1.00 86.62 432 MET A C 1
ATOM 3310 O O . MET A 1 432 ? 13.077 -22.258 18.068 1.00 86.62 432 MET A O 1
ATOM 3314 N N . ARG A 1 433 ? 14.714 -22.587 16.578 1.00 87.88 433 ARG A N 1
ATOM 3315 C CA . ARG A 1 433 ? 14.481 -21.335 15.853 1.00 87.88 433 ARG A CA 1
ATOM 3316 C C . ARG A 1 433 ? 13.161 -21.372 15.095 1.00 87.88 433 ARG A C 1
ATOM 3318 O O . ARG A 1 433 ? 12.413 -20.397 15.144 1.00 87.88 433 ARG A O 1
ATOM 3325 N N . ALA A 1 434 ? 12.834 -22.501 14.473 1.00 90.00 434 ALA A N 1
ATOM 3326 C CA . ALA A 1 434 ? 11.527 -22.707 13.863 1.00 90.00 434 ALA A CA 1
ATOM 3327 C C . ALA A 1 434 ? 10.391 -22.603 14.902 1.00 90.00 434 ALA A C 1
ATOM 3329 O O . ALA A 1 434 ? 9.397 -21.927 14.644 1.00 90.00 434 ALA A O 1
ATOM 3330 N N . GLU A 1 435 ? 10.547 -23.195 16.094 1.00 90.81 435 GLU A N 1
ATOM 3331 C CA . GLU A 1 435 ? 9.540 -23.104 17.161 1.00 90.81 435 GLU A CA 1
ATOM 3332 C C . GLU A 1 435 ? 9.349 -21.668 17.666 1.00 90.81 435 GLU A C 1
ATOM 3334 O O . GLU A 1 435 ? 8.208 -21.227 17.782 1.00 90.81 435 GLU A O 1
ATOM 3339 N N . ILE A 1 436 ? 10.430 -20.913 17.902 1.00 90.12 436 ILE A N 1
ATOM 3340 C CA . ILE A 1 436 ? 10.350 -19.488 18.281 1.00 90.12 436 ILE A CA 1
ATOM 3341 C C . ILE A 1 436 ? 9.599 -18.691 17.205 1.00 90.12 436 ILE A C 1
ATOM 3343 O O . ILE A 1 436 ? 8.766 -17.848 17.541 1.00 90.12 436 ILE A O 1
ATOM 3347 N N . GLY A 1 437 ? 9.846 -18.967 15.921 1.00 90.81 437 GLY A N 1
ATOM 3348 C CA . GLY A 1 437 ? 9.141 -18.283 14.836 1.00 90.81 437 GLY A CA 1
ATOM 3349 C C . GLY A 1 437 ? 7.636 -18.574 14.825 1.00 90.81 437 GLY A C 1
ATOM 3350 O O . GLY A 1 437 ? 6.816 -17.659 14.725 1.00 90.81 437 GLY A O 1
ATOM 3351 N N . VAL A 1 438 ? 7.257 -19.843 15.020 1.00 92.69 438 VAL A N 1
ATOM 3352 C CA . VAL A 1 438 ? 5.849 -20.263 15.158 1.00 92.69 438 VAL A CA 1
ATOM 3353 C C . VAL A 1 438 ? 5.196 -19.619 16.382 1.00 92.69 438 VAL A C 1
ATOM 3355 O O . VAL A 1 438 ? 4.051 -19.175 16.309 1.00 92.69 438 VAL A O 1
ATOM 3358 N N . GLU A 1 439 ? 5.923 -19.548 17.493 1.00 93.06 439 GLU A N 1
ATOM 3359 C CA . GLU A 1 439 ? 5.484 -18.963 18.757 1.00 93.06 439 GLU A CA 1
ATOM 3360 C C . GLU A 1 439 ? 5.195 -17.458 18.628 1.00 93.06 439 GLU A C 1
ATOM 3362 O O . GLU A 1 439 ? 4.141 -16.988 19.062 1.00 93.06 439 GLU A O 1
ATOM 3367 N N . LEU A 1 440 ? 6.092 -16.699 17.991 1.00 93.19 440 LEU A N 1
ATOM 3368 C CA . LEU A 1 440 ? 5.916 -15.261 17.763 1.00 93.19 440 LEU A CA 1
ATOM 3369 C C . LEU A 1 440 ? 4.748 -14.970 16.811 1.00 93.19 440 LEU A C 1
ATOM 3371 O O . LEU A 1 440 ? 3.925 -14.100 17.106 1.00 93.19 440 LEU A O 1
ATOM 3375 N N . ALA A 1 441 ? 4.622 -15.737 15.723 1.00 92.12 441 ALA A N 1
ATOM 3376 C CA . ALA A 1 441 ? 3.489 -15.630 14.801 1.00 92.12 441 ALA A CA 1
ATOM 3377 C C . ALA A 1 441 ? 2.154 -15.980 15.487 1.00 92.12 441 ALA A C 1
ATOM 3379 O O . ALA A 1 441 ? 1.149 -15.292 15.307 1.00 92.12 441 ALA A O 1
ATOM 3380 N N . ALA A 1 442 ? 2.137 -17.011 16.341 1.00 92.81 442 ALA A N 1
ATOM 3381 C CA . ALA A 1 442 ? 0.951 -17.380 17.112 1.00 92.81 442 ALA A CA 1
ATOM 3382 C C . ALA A 1 442 ? 0.502 -16.251 18.056 1.00 92.81 442 ALA A C 1
ATOM 3384 O O . ALA A 1 442 ? -0.692 -15.955 18.120 1.00 92.81 442 ALA A O 1
ATOM 3385 N N . LYS A 1 443 ? 1.439 -15.579 18.742 1.00 95.06 443 LYS A N 1
ATOM 3386 C CA . LYS A 1 443 ? 1.138 -14.416 19.600 1.00 95.06 443 LYS A CA 1
ATOM 3387 C C . LYS A 1 443 ? 0.601 -13.232 18.806 1.00 95.06 443 LYS A C 1
ATOM 3389 O O . LYS A 1 443 ? -0.378 -12.621 19.231 1.00 95.06 443 LYS A O 1
ATOM 3394 N N . ALA A 1 444 ? 1.208 -12.924 17.657 1.00 92.81 444 ALA A N 1
ATOM 3395 C CA . ALA A 1 444 ? 0.761 -11.827 16.801 1.00 92.81 444 ALA A CA 1
ATOM 3396 C C . ALA A 1 444 ? -0.687 -12.055 16.336 1.00 92.81 444 ALA A C 1
ATOM 3398 O O . ALA A 1 444 ? -1.535 -11.178 16.513 1.00 92.81 444 ALA A O 1
ATOM 3399 N N . ARG A 1 445 ? -1.003 -13.269 15.863 1.00 91.19 445 ARG A N 1
ATOM 3400 C CA . ARG A 1 445 ? -2.374 -13.656 15.486 1.00 91.19 445 ARG A CA 1
ATOM 3401 C C . ARG A 1 445 ? -3.337 -13.642 16.657 1.00 91.19 445 ARG A C 1
ATOM 3403 O O . ARG A 1 445 ? -4.435 -13.122 16.516 1.00 91.19 445 ARG A O 1
ATOM 3410 N N . ALA A 1 446 ? -2.939 -14.176 17.811 1.00 94.00 446 ALA A N 1
ATOM 3411 C CA . ALA A 1 446 ? -3.774 -14.156 19.007 1.00 94.00 446 ALA A CA 1
ATOM 3412 C C . ALA A 1 446 ? -4.148 -12.720 19.399 1.00 94.00 446 ALA A C 1
ATOM 3414 O O . ALA A 1 446 ? -5.315 -12.446 19.668 1.00 94.00 446 ALA A O 1
ATOM 3415 N N . LEU A 1 447 ? -3.184 -11.792 19.373 1.00 94.69 447 LEU A N 1
ATOM 3416 C CA . LEU A 1 447 ? -3.434 -10.386 19.673 1.00 94.69 447 LEU A CA 1
ATOM 3417 C C . LEU A 1 447 ? -4.368 -9.740 18.634 1.00 94.69 447 LEU A C 1
ATOM 3419 O O . LEU A 1 447 ? -5.314 -9.058 19.015 1.00 94.69 447 LEU A O 1
ATOM 3423 N N . GLN A 1 448 ? -4.165 -9.996 17.336 1.00 92.06 448 GLN A N 1
ATOM 3424 C CA . GLN A 1 448 ? -5.075 -9.513 16.288 1.00 92.06 448 GLN A CA 1
ATOM 3425 C C . GLN A 1 448 ? -6.497 -10.069 16.453 1.00 92.06 448 GLN A C 1
ATOM 3427 O O . GLN A 1 448 ? -7.463 -9.306 16.436 1.00 92.06 448 GLN A O 1
ATOM 3432 N N . ASP A 1 449 ? -6.634 -11.380 16.651 1.00 92.69 449 ASP A N 1
ATOM 3433 C CA . ASP A 1 449 ? -7.921 -12.070 16.767 1.00 92.69 449 ASP A CA 1
ATOM 3434 C C . ASP A 1 449 ? -8.706 -11.600 18.005 1.00 92.69 449 ASP A C 1
ATOM 3436 O O . ASP A 1 449 ? -9.921 -11.418 17.930 1.00 92.69 449 ASP A O 1
ATOM 3440 N N . VAL A 1 450 ? -8.022 -11.356 19.132 1.00 95.12 450 VAL A N 1
ATOM 3441 C CA . VAL A 1 450 ? -8.647 -10.863 20.372 1.00 95.12 450 VAL A CA 1
ATOM 3442 C C . VAL A 1 450 ? -9.204 -9.449 20.215 1.00 95.12 450 VAL A C 1
ATOM 3444 O O . VAL A 1 450 ? -10.282 -9.162 20.734 1.00 95.12 450 VAL A O 1
ATOM 3447 N N . TRP A 1 451 ? -8.494 -8.573 19.499 1.00 94.94 451 TRP A N 1
ATOM 3448 C CA . TRP A 1 451 ? -8.896 -7.174 19.324 1.00 94.94 451 TRP A CA 1
ATOM 3449 C C . TRP A 1 451 ? -9.828 -6.937 18.132 1.00 94.94 451 TRP A C 1
ATOM 3451 O O . TRP A 1 451 ? -10.526 -5.924 18.115 1.00 94.94 451 TRP A O 1
ATOM 3461 N N . THR A 1 452 ? -9.893 -7.869 17.174 1.00 93.12 452 THR A N 1
ATOM 3462 C CA . THR A 1 452 ? -10.735 -7.758 15.967 1.00 93.12 452 THR A CA 1
ATOM 3463 C C . THR A 1 452 ? -12.181 -7.345 16.287 1.00 93.12 452 THR A C 1
ATOM 3465 O O . THR A 1 452 ? -12.639 -6.369 15.698 1.00 93.12 452 THR A O 1
ATOM 3468 N N . PRO A 1 453 ? -12.908 -7.975 17.239 1.00 94.06 453 PRO A N 1
ATOM 3469 C CA . PRO A 1 453 ? -14.286 -7.578 17.533 1.00 94.06 453 PRO A CA 1
ATOM 3470 C C . PRO A 1 453 ? -14.424 -6.105 17.942 1.00 94.06 453 PRO A C 1
ATOM 3472 O O . PRO A 1 453 ? -15.317 -5.420 17.455 1.00 94.06 453 PRO A O 1
ATOM 3475 N N . TRP A 1 454 ? -13.542 -5.605 18.813 1.00 96.06 454 TRP A N 1
ATOM 3476 C CA . TRP A 1 454 ? -13.584 -4.212 19.268 1.00 96.06 454 TRP A CA 1
ATOM 3477 C C . TRP A 1 454 ? -13.297 -3.234 18.127 1.00 96.06 454 TRP A C 1
ATOM 3479 O O . TRP A 1 454 ? -14.057 -2.289 17.929 1.00 96.06 454 TRP A O 1
ATOM 3489 N N . LEU A 1 455 ? -12.224 -3.477 17.365 1.00 94.81 455 LEU A N 1
ATOM 3490 C CA . LEU A 1 455 ? -11.789 -2.590 16.281 1.00 94.81 455 LEU A CA 1
ATOM 3491 C C . LEU A 1 455 ? -12.859 -2.452 15.195 1.00 94.81 455 LEU A C 1
ATOM 3493 O O . LEU A 1 455 ? -13.151 -1.350 14.743 1.00 94.81 455 LEU A O 1
ATOM 3497 N N . GLU A 1 456 ? -13.502 -3.558 14.841 1.00 92.44 456 GLU A N 1
ATOM 3498 C CA . GLU A 1 456 ? -14.560 -3.595 13.830 1.00 92.44 456 GLU A CA 1
ATOM 3499 C C . GLU A 1 456 ? -15.841 -2.940 14.343 1.00 92.44 456 GLU A C 1
ATOM 3501 O O . GLU A 1 456 ? -16.476 -2.156 13.641 1.00 92.44 456 GLU A O 1
ATOM 3506 N N . GLY A 1 457 ? -16.187 -3.175 15.614 1.00 94.50 457 GLY A N 1
ATOM 3507 C CA . GLY A 1 457 ? -17.277 -2.462 16.274 1.00 94.50 457 GLY A CA 1
ATOM 3508 C C . GLY A 1 457 ? -17.069 -0.947 16.287 1.00 94.50 457 GLY A C 1
ATOM 3509 O O . GLY A 1 457 ? -18.011 -0.194 16.034 1.00 94.50 457 GLY A O 1
ATOM 3510 N N . LEU A 1 458 ? -15.835 -0.505 16.544 1.00 96.19 458 LEU A N 1
ATOM 3511 C CA . LEU A 1 458 ? -15.455 0.904 16.564 1.00 96.19 458 LEU A CA 1
ATOM 3512 C C . LEU A 1 458 ? -15.494 1.522 15.161 1.00 96.19 458 LEU A C 1
ATOM 3514 O O . LEU A 1 458 ? -16.023 2.622 15.010 1.00 96.19 458 LEU A O 1
ATOM 3518 N N . ALA A 1 459 ? -14.994 0.818 14.143 1.00 94.19 459 ALA A N 1
ATOM 3519 C CA . ALA A 1 459 ? -15.036 1.262 12.750 1.00 94.19 459 ALA A CA 1
ATOM 3520 C C . ALA A 1 459 ? -16.479 1.382 12.230 1.00 94.19 459 ALA A C 1
ATOM 3522 O O . ALA A 1 459 ? -16.851 2.423 11.684 1.00 94.19 459 ALA A O 1
ATOM 3523 N N . VAL A 1 460 ? -17.331 0.383 12.502 1.00 93.56 460 VAL A N 1
ATOM 3524 C CA . VAL A 1 460 ? -18.768 0.419 12.166 1.00 93.56 460 VAL A CA 1
ATOM 3525 C C . VAL A 1 460 ? -19.479 1.557 12.905 1.00 93.56 460 VAL A C 1
ATOM 3527 O O . VAL A 1 460 ? -20.326 2.245 12.332 1.00 93.56 460 VAL A O 1
ATOM 3530 N N . PHE A 1 461 ? -19.144 1.796 14.175 1.00 94.81 461 PHE A N 1
ATOM 3531 C CA . PHE A 1 461 ? -19.684 2.935 14.918 1.00 94.81 461 PHE A CA 1
ATOM 3532 C C . PHE A 1 461 ? -19.248 4.276 14.306 1.00 94.81 461 PHE A C 1
ATOM 3534 O O . PHE A 1 461 ? -20.095 5.146 14.098 1.00 94.81 461 PHE A O 1
ATOM 3541 N N . GLY A 1 462 ? -17.971 4.414 13.944 1.00 93.62 462 GLY A N 1
ATOM 3542 C CA . GLY A 1 462 ? -17.429 5.592 13.268 1.00 93.62 462 GLY A CA 1
ATOM 3543 C C . GLY A 1 462 ? -18.143 5.906 11.953 1.00 93.62 462 GLY A C 1
ATOM 3544 O O . GLY A 1 462 ? -18.640 7.015 11.781 1.00 93.62 462 GLY A O 1
ATOM 3545 N N . GLU A 1 463 ? -18.287 4.928 11.051 1.00 92.06 463 GLU A N 1
ATOM 3546 C CA . GLU A 1 463 ? -18.922 5.160 9.740 1.00 92.06 463 GLU A CA 1
ATOM 3547 C C . GLU A 1 463 ? -20.445 5.410 9.818 1.00 92.06 463 GLU A C 1
ATOM 3549 O O . GLU A 1 463 ? -21.025 5.982 8.892 1.00 92.06 463 GLU A O 1
ATOM 3554 N N . THR A 1 464 ? -21.121 4.971 10.894 1.00 92.19 464 THR A N 1
ATOM 3555 C CA . THR A 1 464 ? -22.594 5.054 11.005 1.00 92.19 464 THR A CA 1
ATOM 3556 C C . THR A 1 464 ? -23.118 6.156 11.927 1.00 92.19 464 THR A C 1
ATOM 3558 O O . THR A 1 464 ? -24.254 6.621 11.750 1.00 92.19 464 THR A O 1
ATOM 3561 N N . ALA A 1 465 ? -22.329 6.572 12.921 1.00 91.19 465 ALA A N 1
ATOM 3562 C CA . ALA A 1 465 ? -22.791 7.437 14.006 1.00 91.19 465 ALA A CA 1
ATOM 3563 C C . ALA A 1 465 ? -21.956 8.708 14.215 1.00 91.19 465 ALA A C 1
ATOM 3565 O O . ALA A 1 465 ? -22.463 9.643 14.842 1.00 91.19 465 ALA A O 1
ATOM 3566 N N . ALA A 1 466 ? -20.721 8.772 13.704 1.00 90.50 466 ALA A N 1
ATOM 3567 C CA . ALA A 1 466 ? -19.857 9.942 13.851 1.00 90.50 466 ALA A CA 1
ATOM 3568 C C . ALA A 1 466 ? -20.208 11.030 12.821 1.00 90.50 466 ALA A C 1
ATOM 3570 O O . ALA A 1 466 ? -19.491 11.256 11.853 1.00 90.50 466 ALA A O 1
ATOM 3571 N N . ASP A 1 467 ? -21.354 11.684 13.017 1.00 89.38 467 ASP A N 1
ATOM 3572 C CA . ASP A 1 467 ? -21.770 12.833 12.209 1.00 89.38 467 ASP A CA 1
ATOM 3573 C C . ASP A 1 467 ? -20.954 14.082 12.594 1.00 89.38 467 ASP A C 1
ATOM 3575 O O . ASP A 1 467 ? -21.156 14.614 13.691 1.00 89.38 467 ASP A O 1
ATOM 3579 N N . PRO A 1 468 ? -20.062 14.591 11.722 1.00 84.19 468 PRO A N 1
ATOM 3580 C CA . PRO A 1 468 ? -19.239 15.748 12.055 1.00 84.19 468 PRO A CA 1
ATOM 3581 C C . PRO A 1 468 ? -20.064 17.034 12.236 1.00 84.19 468 PRO A C 1
ATOM 3583 O O . PRO A 1 468 ? -19.638 17.919 12.968 1.00 84.19 468 PRO A O 1
ATOM 3586 N N . ALA A 1 469 ? -21.271 17.134 11.661 1.00 85.94 469 ALA A N 1
ATOM 3587 C CA . ALA A 1 469 ? -22.142 18.295 11.863 1.00 85.94 469 ALA A CA 1
ATOM 3588 C C . ALA A 1 469 ? -22.775 18.337 13.271 1.00 85.94 469 ALA A C 1
ATOM 3590 O O . ALA A 1 469 ? -23.308 19.373 13.677 1.00 85.94 469 ALA A O 1
ATOM 3591 N N . ALA A 1 470 ? -22.729 17.225 14.016 1.00 83.12 470 ALA A N 1
ATOM 3592 C CA . ALA A 1 470 ? -23.261 17.125 15.373 1.00 83.12 470 ALA A CA 1
ATOM 3593 C C . ALA A 1 470 ? -22.277 17.603 16.460 1.00 83.12 470 ALA A C 1
ATOM 3595 O O . ALA A 1 470 ? -22.695 17.786 17.603 1.00 83.12 470 ALA A O 1
ATOM 3596 N N . ASP A 1 471 ? -21.000 17.828 16.123 1.00 75.94 471 ASP A N 1
ATOM 3597 C CA . ASP A 1 471 ? -20.005 18.439 17.013 1.00 75.94 471 ASP A CA 1
ATOM 3598 C C . ASP A 1 471 ? -19.285 19.610 16.316 1.00 75.94 471 ASP A C 1
ATOM 3600 O O . ASP A 1 471 ? -18.147 19.484 15.867 1.00 75.94 471 ASP A O 1
ATOM 3604 N N . PRO A 1 472 ? -19.919 20.794 16.240 1.00 66.38 472 PRO A N 1
ATOM 3605 C CA . PRO A 1 472 ? -19.325 21.955 15.576 1.00 66.38 472 PRO A CA 1
ATOM 3606 C C . PRO A 1 472 ? -18.116 22.525 16.333 1.00 66.38 472 PRO A C 1
ATOM 3608 O O . PRO A 1 472 ? -17.434 23.411 15.822 1.00 66.38 472 PRO A O 1
ATOM 3611 N N . SER A 1 473 ? -17.881 22.078 17.573 1.00 64.75 473 SER A N 1
ATOM 3612 C CA . SER A 1 473 ? -16.766 22.542 18.396 1.00 64.75 473 SER A CA 1
ATOM 3613 C C . SER A 1 473 ? -15.486 21.752 18.139 1.00 64.75 473 SER A C 1
ATOM 3615 O O . SER A 1 473 ? -14.393 22.281 18.354 1.00 64.75 473 SER A O 1
ATOM 3617 N N . ARG A 1 474 ? -15.614 20.498 17.680 1.00 69.94 474 ARG A N 1
ATOM 3618 C CA . ARG A 1 474 ? -14.506 19.573 17.455 1.00 69.94 474 ARG A CA 1
ATOM 3619 C C . ARG A 1 474 ? -14.817 18.624 16.304 1.00 69.94 474 ARG A C 1
ATOM 3621 O O . ARG A 1 474 ? -15.718 17.796 16.380 1.00 69.94 474 ARG A O 1
ATOM 3628 N N . ILE A 1 475 ? -13.996 18.681 15.263 1.00 70.31 475 ILE A N 1
ATOM 3629 C CA . ILE A 1 475 ? -14.006 17.664 14.215 1.00 70.31 475 ILE A CA 1
ATOM 3630 C C . ILE A 1 475 ? -13.181 16.459 14.682 1.00 70.31 475 ILE A C 1
ATOM 3632 O O . ILE A 1 475 ? -12.023 16.602 15.070 1.00 70.31 475 ILE A O 1
ATOM 3636 N N . HIS A 1 476 ? -13.768 15.262 14.666 1.00 81.06 476 HIS A N 1
ATOM 3637 C CA . HIS A 1 476 ? -13.030 14.047 15.018 1.00 81.06 476 HIS A CA 1
ATOM 3638 C C . HIS A 1 476 ? -11.957 13.736 13.960 1.00 81.06 476 HIS A C 1
ATOM 3640 O O . HIS A 1 476 ? -12.132 14.025 12.770 1.00 81.06 476 HIS A O 1
ATOM 3646 N N . ARG A 1 477 ? -10.858 13.081 14.363 1.00 84.75 477 ARG A N 1
ATOM 3647 C CA . ARG A 1 477 ? -9.665 12.912 13.499 1.00 84.75 477 ARG A CA 1
ATOM 3648 C C . ARG A 1 477 ? -9.926 12.254 12.141 1.00 84.75 477 ARG A C 1
ATOM 3650 O O . ARG A 1 477 ? -9.270 12.596 11.163 1.00 84.75 477 ARG A O 1
ATOM 3657 N N . VAL A 1 478 ? -10.869 11.312 12.065 1.00 90.56 478 VAL A N 1
ATOM 3658 C CA . VAL A 1 478 ? -11.244 10.665 10.792 1.00 90.56 478 VAL A CA 1
ATOM 3659 C C . VAL A 1 478 ? -11.921 11.660 9.846 1.00 90.56 478 VAL A C 1
ATOM 3661 O O . VAL A 1 478 ? -11.545 11.734 8.681 1.00 90.56 478 VAL A O 1
ATOM 3664 N N . ALA A 1 479 ? -12.877 12.461 10.329 1.00 88.19 479 ALA A N 1
ATOM 3665 C CA . ALA A 1 479 ? -13.514 13.485 9.505 1.00 88.19 479 ALA A CA 1
ATOM 3666 C C . ALA A 1 479 ? -12.522 14.581 9.109 1.00 88.19 479 ALA A C 1
ATOM 3668 O O . ALA A 1 479 ? -12.604 15.086 7.995 1.00 88.19 479 ALA A O 1
ATOM 3669 N N . GLU A 1 480 ? -11.555 14.909 9.967 1.00 86.94 480 GLU A N 1
ATOM 3670 C CA . GLU A 1 480 ? -10.487 15.848 9.625 1.00 86.94 480 GLU A CA 1
ATOM 3671 C C . GLU A 1 480 ? -9.586 15.318 8.498 1.00 86.94 480 GLU A C 1
ATOM 3673 O O . GLU A 1 480 ? -9.327 16.038 7.532 1.00 86.94 480 GLU A O 1
ATOM 3678 N N . ALA A 1 481 ? -9.190 14.042 8.571 1.00 90.75 481 ALA A N 1
ATOM 3679 C CA . ALA A 1 481 ? -8.452 13.366 7.505 1.00 90.75 481 ALA A CA 1
ATOM 3680 C C . ALA A 1 481 ? -9.267 13.268 6.202 1.00 90.75 481 ALA A C 1
ATOM 3682 O O . ALA A 1 481 ? -8.722 13.406 5.116 1.00 90.75 481 ALA A O 1
ATOM 3683 N N . LEU A 1 482 ? -10.585 13.067 6.268 1.00 91.38 482 LEU A N 1
ATOM 3684 C CA . LEU A 1 482 ? -11.425 13.038 5.066 1.00 91.38 482 LEU A CA 1
ATOM 3685 C C . LEU A 1 482 ? -11.690 14.437 4.500 1.00 91.38 482 LEU A C 1
ATOM 3687 O O . LEU A 1 482 ? -11.760 14.598 3.284 1.00 91.38 482 LEU A O 1
ATOM 3691 N N . ARG A 1 483 ? -11.796 15.461 5.353 1.00 88.12 483 ARG A N 1
ATOM 3692 C CA . ARG A 1 483 ? -11.984 16.859 4.937 1.00 88.12 483 ARG A CA 1
ATOM 3693 C C . ARG A 1 483 ? -10.854 17.307 4.030 1.00 88.12 483 ARG A C 1
ATOM 3695 O O . ARG A 1 483 ? -11.100 17.946 3.011 1.00 88.12 483 ARG A O 1
ATOM 3702 N N . GLY A 1 484 ? -9.629 16.925 4.375 1.00 85.31 484 GLY A N 1
ATOM 3703 C CA . GLY A 1 484 ? -8.460 17.250 3.581 1.00 85.31 484 GLY A CA 1
ATOM 3704 C C . GLY A 1 484 ? -8.435 16.586 2.204 1.00 85.31 484 GLY A C 1
ATOM 3705 O O . GLY A 1 484 ? -7.593 16.969 1.412 1.00 85.31 484 GLY A O 1
ATOM 3706 N N . MET A 1 485 ? -9.348 15.663 1.859 1.00 88.38 485 MET A N 1
ATOM 3707 C CA . MET A 1 485 ? -9.535 15.147 0.487 1.00 88.38 485 MET A CA 1
ATOM 3708 C C . MET A 1 485 ? -10.155 16.179 -0.462 1.00 88.38 485 MET A C 1
ATOM 3710 O O . MET A 1 485 ? -10.155 15.985 -1.680 1.00 88.38 485 MET A O 1
ATOM 3714 N N . VAL A 1 486 ? -10.682 17.266 0.100 1.00 88.50 486 VAL A N 1
ATOM 3715 C CA . VAL A 1 486 ? -11.205 18.414 -0.624 1.00 88.50 486 VAL A CA 1
ATOM 3716 C C . VAL A 1 486 ? -10.235 19.576 -0.429 1.00 88.50 486 VAL A C 1
ATOM 3718 O O . VAL A 1 486 ? -10.143 20.152 0.652 1.00 88.50 486 VAL A O 1
ATOM 3721 N N . ASP A 1 487 ? -9.482 19.913 -1.475 1.00 85.81 487 ASP A N 1
ATOM 3722 C CA . ASP A 1 487 ? -8.465 20.960 -1.378 1.00 85.81 487 ASP A CA 1
ATOM 3723 C C . ASP A 1 487 ? -9.138 22.345 -1.411 1.00 85.81 487 ASP A C 1
ATOM 3725 O O . ASP A 1 487 ? -9.883 22.674 -2.343 1.00 85.81 487 ASP A O 1
ATOM 3729 N N . PHE A 1 488 ? -8.877 23.162 -0.388 1.00 80.44 488 PHE A N 1
ATOM 3730 C CA . PHE A 1 488 ? -9.398 24.524 -0.290 1.00 80.44 488 PHE A CA 1
ATOM 3731 C C . PHE A 1 488 ? -8.370 25.548 -0.783 1.00 80.44 488 PHE A C 1
ATOM 3733 O O . PHE A 1 488 ? -7.272 25.661 -0.240 1.00 80.44 488 PHE A O 1
ATOM 3740 N N . MET A 1 489 ? -8.771 26.339 -1.779 1.00 75.81 489 MET A N 1
ATOM 3741 C CA . MET A 1 489 ? -8.021 27.480 -2.302 1.00 75.81 489 MET A CA 1
ATOM 3742 C C . MET A 1 489 ? -8.865 28.737 -2.097 1.00 75.81 489 MET A C 1
ATOM 3744 O O . MET A 1 489 ? -9.935 28.863 -2.698 1.00 75.81 489 MET A O 1
ATOM 3748 N N . ALA A 1 490 ? -8.407 29.650 -1.238 1.00 73.19 490 ALA A N 1
ATOM 3749 C CA . ALA A 1 490 ? -9.100 30.916 -1.018 1.00 73.19 490 ALA A CA 1
ATOM 3750 C C . ALA A 1 490 ? -9.149 31.726 -2.322 1.00 73.19 490 ALA A C 1
ATOM 3752 O O . ALA A 1 490 ? -8.164 31.798 -3.057 1.00 73.19 490 ALA A O 1
ATOM 3753 N N . GLN A 1 491 ? -10.298 32.333 -2.617 1.00 72.19 491 GLN A N 1
ATOM 3754 C CA . GLN A 1 491 ? -10.454 33.179 -3.796 1.00 72.19 491 GLN A CA 1
ATOM 3755 C C . GLN A 1 491 ? -10.078 34.631 -3.475 1.00 72.19 491 GLN A C 1
ATOM 3757 O O . GLN A 1 491 ? -10.704 35.256 -2.613 1.00 72.19 491 GLN A O 1
ATOM 3762 N N . GLY A 1 492 ? -9.104 35.158 -4.227 1.00 66.31 492 GLY A N 1
ATOM 3763 C CA . GLY A 1 492 ? -8.664 36.558 -4.213 1.00 66.31 492 GLY A CA 1
ATOM 3764 C C . GLY A 1 492 ? -7.763 36.952 -3.036 1.00 66.31 492 GLY A C 1
ATOM 3765 O O . GLY A 1 492 ? -7.619 36.212 -2.066 1.00 66.31 492 GLY A O 1
ATOM 3766 N N . ASP A 1 493 ? -7.209 38.167 -3.099 1.00 67.50 493 ASP A N 1
ATOM 3767 C CA . ASP A 1 493 ? -6.319 38.756 -2.078 1.00 67.50 493 ASP A CA 1
ATOM 3768 C C . ASP A 1 493 ? -7.103 39.325 -0.876 1.00 67.50 493 ASP A C 1
ATOM 3770 O O . ASP A 1 493 ? -6.893 40.454 -0.425 1.00 67.50 493 ASP A O 1
ATOM 3774 N N . GLY A 1 494 ? -8.091 38.570 -0.391 1.00 72.38 494 GLY A N 1
ATOM 3775 C CA . GLY A 1 494 ? -8.945 38.990 0.716 1.00 72.38 494 GLY A CA 1
ATOM 3776 C C . GLY A 1 494 ? -8.166 39.195 2.018 1.00 72.38 494 GLY A C 1
ATOM 3777 O O . GLY A 1 494 ? -7.126 38.589 2.265 1.00 72.38 494 GLY A O 1
ATOM 3778 N N . THR A 1 495 ? -8.711 40.021 2.912 1.00 81.69 495 THR A N 1
ATOM 3779 C CA . THR A 1 495 ? -8.208 40.135 4.290 1.00 81.69 495 THR A CA 1
ATOM 3780 C C . THR A 1 495 ? -8.228 38.770 4.991 1.00 81.69 495 THR A C 1
ATOM 3782 O O . THR A 1 495 ? -9.046 37.906 4.669 1.00 81.69 495 THR A O 1
ATOM 3785 N N . ALA A 1 496 ? -7.397 38.582 6.021 1.00 79.69 496 ALA A N 1
ATOM 3786 C CA . ALA A 1 496 ? -7.365 37.336 6.797 1.00 79.69 496 ALA A CA 1
ATOM 3787 C C . ALA A 1 496 ? -8.753 36.907 7.325 1.00 79.69 496 ALA A C 1
ATOM 3789 O O . ALA A 1 496 ? -9.056 35.717 7.383 1.00 79.69 496 ALA A O 1
ATOM 3790 N N . ALA A 1 497 ? -9.624 37.868 7.657 1.00 81.44 497 ALA A N 1
ATOM 3791 C CA . ALA A 1 497 ? -11.001 37.605 8.074 1.00 81.44 497 ALA A CA 1
ATOM 3792 C C . ALA A 1 497 ? -11.873 37.046 6.935 1.00 81.44 497 ALA A C 1
ATOM 3794 O O . ALA A 1 497 ? -12.680 36.147 7.160 1.00 81.44 497 ALA A O 1
ATOM 3795 N N . GLN A 1 498 ? -11.694 37.540 5.707 1.00 81.69 498 GLN A N 1
ATOM 3796 C CA . GLN A 1 498 ? -12.405 37.035 4.529 1.00 81.69 498 GLN A CA 1
ATOM 3797 C C . GLN A 1 498 ? -11.929 35.632 4.152 1.00 81.69 498 GLN A C 1
ATOM 3799 O O . GLN A 1 498 ? -12.761 34.766 3.892 1.00 81.69 498 GLN A O 1
ATOM 3804 N N . VAL A 1 499 ? -10.615 35.382 4.191 1.00 79.44 499 VAL A N 1
ATOM 3805 C CA . VAL A 1 499 ? -10.052 34.038 3.983 1.00 79.44 499 VAL A CA 1
ATOM 3806 C C . VAL A 1 499 ? -10.606 33.064 5.023 1.00 79.44 499 VAL A C 1
ATOM 3808 O O . VAL A 1 499 ? -11.088 31.994 4.660 1.00 79.44 499 VAL A O 1
ATOM 3811 N N . ARG A 1 500 ? -10.632 33.458 6.304 1.00 80.19 500 ARG A N 1
ATOM 3812 C CA . ARG A 1 500 ? -11.209 32.643 7.383 1.00 80.19 500 ARG A CA 1
ATOM 3813 C C . ARG A 1 500 ? -12.692 32.341 7.153 1.00 80.19 500 ARG A C 1
ATOM 3815 O O . ARG A 1 500 ? -13.088 31.188 7.234 1.00 80.19 500 ARG A O 1
ATOM 3822 N N . ALA A 1 501 ? -13.492 33.335 6.765 1.00 84.19 501 ALA A N 1
ATOM 3823 C CA . ALA A 1 501 ? -14.907 33.121 6.461 1.00 84.19 501 ALA A CA 1
ATOM 3824 C C . ALA A 1 501 ? -15.132 32.142 5.290 1.00 84.19 501 ALA A C 1
ATOM 3826 O O . ALA A 1 501 ? -16.087 31.362 5.320 1.00 84.19 501 ALA A O 1
ATOM 3827 N N . GLN A 1 502 ? -14.259 32.159 4.273 1.00 83.62 502 GLN A N 1
ATOM 3828 C CA . GLN A 1 502 ? -14.309 31.194 3.170 1.00 83.62 502 GLN A CA 1
ATOM 3829 C C . GLN A 1 502 ? -13.933 29.776 3.633 1.00 83.62 502 GLN A C 1
ATOM 3831 O O . GLN A 1 502 ? -14.620 28.825 3.260 1.00 83.62 502 GLN A O 1
ATOM 3836 N N . VAL A 1 503 ? -12.900 29.636 4.476 1.00 81.38 503 VAL A N 1
ATOM 3837 C CA . VAL A 1 503 ? -12.528 28.352 5.100 1.00 81.38 503 VAL A CA 1
ATOM 3838 C C . VAL A 1 503 ? -13.703 27.803 5.909 1.00 81.38 503 VAL A C 1
ATOM 3840 O O . VAL A 1 503 ? -14.117 26.669 5.690 1.00 81.38 503 VAL A O 1
ATOM 3843 N N . ASP A 1 504 ? -14.312 28.617 6.771 1.00 83.06 504 ASP A N 1
ATOM 3844 C CA . ASP A 1 504 ? -15.432 28.188 7.615 1.00 83.06 504 ASP A CA 1
ATOM 3845 C C . ASP A 1 504 ? -16.650 27.755 6.783 1.00 83.06 504 ASP A C 1
ATOM 3847 O O . ASP A 1 504 ? -17.354 26.805 7.128 1.00 83.06 504 ASP A O 1
ATOM 3851 N N . ALA A 1 505 ? -16.925 28.448 5.672 1.00 85.50 505 ALA A N 1
ATOM 3852 C CA . ALA A 1 505 ? -17.991 28.061 4.752 1.00 85.50 505 ALA A CA 1
ATOM 3853 C C . ALA A 1 505 ? -17.694 26.719 4.068 1.00 85.50 505 ALA A C 1
ATOM 3855 O O . ALA A 1 505 ? -18.597 25.895 3.925 1.00 85.50 505 ALA A O 1
ATOM 3856 N N . HIS A 1 506 ? -16.436 26.491 3.689 1.00 83.56 506 HIS A N 1
ATOM 3857 C CA . HIS A 1 506 ? -15.993 25.242 3.086 1.00 83.56 506 HIS A CA 1
ATOM 3858 C C . HIS A 1 506 ? -16.098 24.055 4.050 1.00 83.56 506 HIS A C 1
ATOM 3860 O O . HIS A 1 506 ? -16.624 23.006 3.679 1.00 83.56 506 HIS A O 1
ATOM 3866 N N . VAL A 1 507 ? -15.656 24.245 5.296 1.00 84.25 507 VAL A N 1
ATOM 3867 C CA . VAL A 1 507 ? -15.769 23.248 6.368 1.00 84.25 507 VAL A CA 1
ATOM 3868 C C . VAL A 1 507 ? -17.232 22.846 6.562 1.00 84.25 507 VAL A C 1
ATOM 3870 O O . VAL A 1 507 ? -17.554 21.664 6.466 1.00 84.25 507 VAL A O 1
ATOM 3873 N N . ARG A 1 508 ? -18.136 23.827 6.705 1.00 87.19 508 ARG A N 1
ATOM 3874 C CA . ARG A 1 508 ? -19.576 23.560 6.855 1.00 87.19 508 ARG A CA 1
ATOM 3875 C C . ARG A 1 508 ? -20.173 22.803 5.670 1.00 87.19 508 ARG A C 1
ATOM 3877 O O . ARG A 1 508 ? -21.024 21.943 5.872 1.00 87.19 508 ARG A O 1
ATOM 3884 N N . GLU A 1 509 ? -19.760 23.117 4.441 1.00 88.56 509 GLU A N 1
ATOM 3885 C CA . GLU A 1 509 ? -20.234 22.400 3.252 1.00 88.56 509 GLU A CA 1
ATOM 3886 C C . GLU A 1 509 ? -19.843 20.916 3.302 1.00 88.56 509 GLU A C 1
ATOM 3888 O O . GLU A 1 509 ? -20.683 20.044 3.063 1.00 88.56 509 GLU A O 1
ATOM 3893 N N . PHE A 1 510 ? -18.577 20.629 3.620 1.00 88.62 510 PHE A N 1
ATOM 3894 C CA . PHE A 1 510 ? -18.080 19.262 3.740 1.00 88.62 510 PHE A CA 1
ATOM 3895 C C . PHE A 1 510 ? -18.823 18.496 4.841 1.00 88.62 510 PHE A C 1
ATOM 3897 O O . PHE A 1 510 ? -19.358 17.419 4.582 1.00 88.62 510 PHE A O 1
ATOM 3904 N N . GLU A 1 511 ? -18.933 19.075 6.038 1.00 89.25 511 GLU A N 1
ATOM 3905 C CA . GLU A 1 511 ? -19.614 18.457 7.183 1.00 89.25 511 GLU A CA 1
ATOM 3906 C C . GLU A 1 511 ? -21.082 18.143 6.879 1.00 89.25 511 GLU A C 1
ATOM 3908 O O . GLU A 1 511 ? -21.546 17.036 7.149 1.00 89.25 511 GLU A O 1
ATOM 3913 N N . GLN A 1 512 ? -21.803 19.066 6.232 1.00 90.69 512 GLN A N 1
ATOM 3914 C CA . GLN A 1 512 ? -23.189 18.839 5.816 1.00 90.69 512 GLN A CA 1
ATOM 3915 C C . GLN A 1 512 ? -23.316 17.704 4.796 1.00 90.69 512 GLN A C 1
ATOM 3917 O O . GLN A 1 512 ? -24.248 16.900 4.881 1.00 90.69 512 GLN A O 1
ATOM 3922 N N . ARG A 1 513 ? -22.394 17.610 3.828 1.00 89.88 513 ARG A N 1
ATOM 3923 C CA . ARG A 1 513 ? -22.389 16.500 2.862 1.00 89.88 513 ARG A CA 1
ATOM 3924 C C . ARG A 1 513 ? -22.078 15.167 3.536 1.00 89.88 513 ARG A C 1
ATOM 3926 O O . ARG A 1 513 ? -22.730 14.177 3.209 1.00 89.88 513 ARG A O 1
ATOM 3933 N N . CYS A 1 514 ? -21.155 15.146 4.494 1.00 90.50 514 CYS A N 1
ATOM 3934 C CA . CYS A 1 514 ? -20.863 13.960 5.294 1.00 90.50 514 CYS A CA 1
ATOM 3935 C C . CYS A 1 514 ? -22.081 13.515 6.108 1.00 90.50 514 CYS A C 1
ATOM 3937 O O . CYS A 1 514 ? -22.475 12.354 6.019 1.00 90.50 514 CYS A O 1
ATOM 3939 N N . ALA A 1 515 ? -22.741 14.440 6.808 1.00 90.56 515 ALA A N 1
ATOM 3940 C CA . ALA A 1 515 ? -23.962 14.169 7.566 1.00 90.56 515 ALA A CA 1
ATOM 3941 C C . ALA A 1 515 ? -25.059 13.536 6.689 1.00 90.56 515 ALA A C 1
ATOM 3943 O O . ALA A 1 515 ? -25.686 12.540 7.060 1.00 90.56 515 ALA A O 1
ATOM 3944 N N . GLN A 1 516 ? -25.262 14.076 5.480 1.00 92.56 516 GLN A N 1
ATOM 3945 C CA . GLN A 1 516 ? -26.225 13.541 4.513 1.00 92.56 516 GLN A CA 1
ATOM 3946 C C . GLN A 1 516 ? -25.833 12.150 4.002 1.00 92.56 516 GLN A C 1
ATOM 3948 O O . GLN A 1 516 ? -26.691 11.269 3.928 1.00 92.56 516 GLN A O 1
ATOM 3953 N N . ALA A 1 517 ? -24.559 11.942 3.661 1.00 91.50 517 ALA A N 1
ATOM 3954 C CA . ALA A 1 517 ? -24.047 10.657 3.191 1.00 91.50 517 ALA A CA 1
ATOM 3955 C C . ALA A 1 517 ? -24.200 9.562 4.257 1.00 91.50 517 ALA A C 1
ATOM 3957 O O . ALA A 1 517 ? -24.748 8.496 3.966 1.00 91.50 517 ALA A O 1
ATOM 3958 N N . ILE A 1 518 ? -23.814 9.859 5.503 1.00 91.12 518 ILE A N 1
ATOM 3959 C CA . ILE A 1 518 ? -24.031 8.992 6.669 1.00 91.12 518 ILE A CA 1
ATOM 3960 C C . ILE A 1 518 ? -25.537 8.711 6.806 1.00 91.12 518 ILE A C 1
ATOM 3962 O O . ILE A 1 518 ? -25.961 7.558 6.804 1.00 91.12 518 ILE A O 1
ATOM 3966 N N . GLY A 1 519 ? -26.384 9.745 6.797 1.00 89.62 519 GLY A N 1
ATOM 3967 C CA . GLY A 1 519 ? -27.845 9.607 6.820 1.00 89.62 519 GLY A CA 1
ATOM 3968 C C . GLY A 1 519 ? -28.413 8.634 5.778 1.00 89.62 519 GLY A C 1
ATOM 3969 O O . GLY A 1 519 ? -29.271 7.820 6.117 1.00 89.62 519 GLY A O 1
ATOM 3970 N N . ARG A 1 520 ? -27.917 8.682 4.534 1.00 91.12 520 ARG A N 1
ATOM 3971 C CA . ARG A 1 520 ? -28.386 7.830 3.426 1.00 91.12 520 ARG A CA 1
ATOM 3972 C C . ARG A 1 520 ? -27.807 6.414 3.446 1.00 91.12 520 ARG A C 1
ATOM 3974 O O . ARG A 1 520 ? -28.493 5.485 3.022 1.00 91.12 520 ARG A O 1
ATOM 3981 N N . ARG A 1 521 ? -26.556 6.230 3.886 1.00 90.88 521 ARG A N 1
ATOM 3982 C CA . ARG A 1 521 ? -25.840 4.943 3.775 1.00 90.88 521 ARG A CA 1
ATOM 3983 C C . ARG A 1 521 ? -25.843 4.101 5.041 1.00 90.88 521 ARG A C 1
ATOM 3985 O O . ARG A 1 521 ? -25.802 2.878 4.910 1.00 90.88 521 ARG A O 1
ATOM 3992 N N . SER A 1 522 ? -25.921 4.698 6.232 1.00 89.94 522 SER A N 1
ATOM 3993 C CA . SER A 1 522 ? -25.822 3.940 7.487 1.00 89.94 522 SER A CA 1
ATOM 3994 C C . SER A 1 522 ? -26.848 2.804 7.632 1.00 89.94 522 SER A C 1
ATOM 3996 O O . SER A 1 522 ? -26.429 1.744 8.088 1.00 89.94 522 SER A O 1
ATOM 3998 N N . PRO A 1 523 ? -28.134 2.933 7.224 1.00 89.31 523 PRO A N 1
ATOM 3999 C CA . PRO A 1 523 ? -29.098 1.824 7.302 1.00 89.31 523 PRO A CA 1
ATOM 4000 C C . PRO A 1 523 ? -28.668 0.599 6.501 1.00 89.31 523 PRO A C 1
ATOM 4002 O O . PRO A 1 523 ? -28.608 -0.507 7.030 1.00 89.31 523 PRO A O 1
ATOM 4005 N N . MET A 1 524 ? -28.293 0.811 5.238 1.00 87.56 524 MET A N 1
ATOM 4006 C CA . MET A 1 524 ? -27.831 -0.255 4.349 1.00 87.56 524 MET A CA 1
ATOM 4007 C C . MET A 1 524 ? -26.522 -0.874 4.851 1.00 87.56 524 MET A C 1
ATOM 4009 O O . MET A 1 524 ? -26.376 -2.093 4.837 1.00 87.56 524 MET A O 1
ATOM 4013 N N . ARG A 1 525 ? -25.576 -0.041 5.305 1.00 86.38 525 ARG A N 1
ATOM 4014 C CA . ARG A 1 525 ? -24.283 -0.497 5.830 1.00 86.38 525 ARG A CA 1
ATOM 4015 C C . ARG A 1 525 ? -24.438 -1.321 7.100 1.00 86.38 525 ARG A C 1
ATOM 4017 O O . ARG A 1 525 ? -23.887 -2.415 7.177 1.00 86.38 525 ARG A O 1
ATOM 4024 N N . LEU A 1 526 ? -25.230 -0.846 8.060 1.00 88.38 526 LEU A N 1
ATOM 4025 C CA . LEU A 1 526 ? -25.478 -1.592 9.286 1.00 88.38 526 LEU A CA 1
ATOM 4026 C C . LEU A 1 526 ? -26.228 -2.898 8.985 1.00 88.38 526 LEU A C 1
ATOM 4028 O O . LEU A 1 526 ? -25.832 -3.940 9.493 1.00 88.38 526 LEU A O 1
ATOM 4032 N N . ASP A 1 527 ? -27.237 -2.896 8.106 1.00 86.50 527 ASP A N 1
ATOM 4033 C CA . ASP A 1 527 ? -27.918 -4.134 7.693 1.00 86.50 527 ASP A CA 1
ATOM 4034 C C . ASP A 1 527 ? -26.950 -5.150 7.062 1.00 86.50 527 ASP A C 1
ATOM 4036 O O . ASP A 1 527 ? -26.977 -6.330 7.422 1.00 86.50 527 ASP A O 1
ATOM 4040 N N . GLN A 1 528 ? -26.047 -4.694 6.185 1.00 83.69 528 GLN A N 1
ATOM 4041 C CA . GLN A 1 528 ? -25.020 -5.538 5.572 1.00 83.69 528 GLN A CA 1
ATOM 4042 C C . GLN A 1 528 ? -24.110 -6.174 6.633 1.00 83.69 528 GLN A C 1
ATOM 4044 O O . GLN A 1 528 ? -24.000 -7.402 6.673 1.00 83.69 528 GLN A O 1
ATOM 4049 N N . VAL A 1 529 ? -23.523 -5.365 7.522 1.00 80.00 529 VAL A N 1
ATOM 4050 C CA . VAL A 1 529 ? -22.627 -5.837 8.594 1.00 80.00 529 VAL A CA 1
ATOM 4051 C C . VAL A 1 529 ? -23.335 -6.849 9.496 1.00 80.00 529 VAL A C 1
ATOM 4053 O O . VAL A 1 529 ? -22.779 -7.897 9.828 1.00 80.00 529 VAL A O 1
ATOM 4056 N N . LEU A 1 530 ? -24.589 -6.570 9.861 1.00 81.56 530 LEU A N 1
ATOM 4057 C CA . LEU A 1 530 ? -25.370 -7.426 10.749 1.00 81.56 530 LEU A CA 1
ATOM 4058 C C . LEU A 1 530 ? -25.803 -8.748 10.097 1.00 81.56 530 LEU A C 1
ATOM 4060 O O . LEU A 1 530 ? -25.968 -9.746 10.805 1.00 81.56 530 LEU A O 1
ATOM 4064 N N . ARG A 1 531 ? -26.023 -8.775 8.774 1.00 71.50 531 ARG A N 1
ATOM 4065 C CA . ARG A 1 531 ? -26.593 -9.942 8.074 1.00 71.50 531 ARG A CA 1
ATOM 4066 C C . ARG A 1 531 ? -25.596 -10.784 7.279 1.00 71.50 531 ARG A C 1
ATOM 4068 O O . ARG A 1 531 ? -25.846 -11.980 7.154 1.00 71.50 531 ARG A O 1
ATOM 4075 N N . HIS A 1 532 ? -24.537 -10.196 6.722 1.00 61.59 532 HIS A N 1
ATOM 4076 C CA . HIS A 1 532 ? -23.695 -10.851 5.708 1.00 61.59 532 HIS A CA 1
ATOM 4077 C C . HIS A 1 532 ? -22.257 -11.121 6.182 1.00 61.59 532 HIS A C 1
ATOM 4079 O O . HIS A 1 532 ? -21.723 -12.175 5.842 1.00 61.59 532 HIS A O 1
ATOM 4085 N N . ASP A 1 533 ? -21.663 -10.248 7.009 1.00 55.16 533 ASP A N 1
ATOM 4086 C CA . ASP A 1 533 ? -20.194 -10.212 7.148 1.00 55.16 533 ASP A CA 1
ATOM 4087 C C . ASP A 1 533 ? -19.606 -10.786 8.457 1.00 55.16 533 ASP A C 1
ATOM 4089 O O . ASP A 1 533 ? -18.438 -11.166 8.468 1.00 55.16 533 ASP A O 1
ATOM 4093 N N . GLY A 1 534 ? -20.359 -10.985 9.549 1.00 56.28 534 GLY A N 1
ATOM 4094 C CA . GLY A 1 534 ? -19.812 -11.750 10.683 1.00 56.28 534 GLY A CA 1
ATOM 4095 C C . GLY A 1 534 ? -20.505 -11.569 12.027 1.00 56.28 534 GLY A C 1
ATOM 4096 O O . GLY A 1 534 ? -20.623 -10.462 12.545 1.00 56.28 534 GLY A O 1
ATOM 4097 N N . ARG A 1 535 ? -20.861 -12.690 12.671 1.00 70.12 535 ARG A N 1
ATOM 4098 C CA . ARG A 1 535 ? -21.317 -12.721 14.076 1.00 70.12 535 ARG A CA 1
ATOM 4099 C C . ARG A 1 535 ? -20.403 -11.919 15.034 1.00 70.12 535 ARG A C 1
ATOM 4101 O O . ARG A 1 535 ? -20.934 -11.211 15.889 1.00 70.12 535 ARG A O 1
ATOM 4108 N N . PRO A 1 536 ? -19.060 -11.932 14.878 1.00 67.88 536 PRO A N 1
ATOM 4109 C CA . PRO A 1 536 ? -18.177 -11.137 15.733 1.00 67.88 536 PRO A CA 1
ATOM 4110 C C . PRO A 1 536 ? -18.288 -9.618 15.560 1.00 67.88 536 PRO A C 1
ATOM 4112 O O . PRO A 1 536 ? -18.088 -8.892 16.532 1.00 67.88 536 PRO A O 1
ATOM 4115 N N . TYR A 1 537 ? -18.624 -9.129 14.361 1.00 76.25 537 TYR A N 1
ATOM 4116 C CA . TYR A 1 537 ? -18.727 -7.693 14.073 1.00 76.25 537 TYR A CA 1
ATOM 4117 C C . TYR A 1 537 ? -19.951 -7.071 14.735 1.00 76.25 537 TYR A C 1
ATOM 4119 O O . TYR A 1 537 ? -19.869 -5.991 15.319 1.00 76.25 537 TYR A O 1
ATOM 4127 N N . PHE A 1 538 ? -21.070 -7.800 14.746 1.00 84.19 538 PHE A N 1
ATOM 4128 C CA . PHE A 1 538 ? -22.244 -7.382 15.504 1.00 84.19 538 PHE A CA 1
ATOM 4129 C C . PHE A 1 538 ? -21.957 -7.319 17.010 1.00 84.19 538 PHE A C 1
ATOM 4131 O O . PHE A 1 538 ? -22.285 -6.327 17.659 1.00 84.19 538 PHE A O 1
ATOM 4138 N N . ALA A 1 539 ? -21.302 -8.345 17.562 1.00 88.75 539 ALA A N 1
ATOM 4139 C CA . ALA A 1 539 ? -20.916 -8.365 18.971 1.00 88.75 539 ALA A CA 1
ATOM 4140 C C . ALA A 1 539 ? -19.988 -7.190 19.337 1.00 88.75 539 ALA A C 1
ATOM 4142 O O . ALA A 1 539 ? -20.177 -6.555 20.373 1.00 88.75 539 ALA A O 1
ATOM 4143 N N . GLY A 1 540 ? -19.035 -6.870 18.459 1.00 93.06 540 GLY A N 1
ATOM 4144 C CA . GLY A 1 540 ? -18.185 -5.685 18.549 1.00 93.06 540 GLY A CA 1
ATOM 4145 C C . GLY A 1 540 ? -18.959 -4.377 18.604 1.00 93.06 540 GLY A C 1
ATOM 4146 O O . GLY A 1 540 ? -18.787 -3.585 19.531 1.00 93.06 540 GLY A O 1
ATOM 4147 N N . TYR A 1 541 ? -19.852 -4.172 17.636 1.00 93.19 541 TYR A N 1
ATOM 4148 C CA . TYR A 1 541 ? -20.687 -2.975 17.565 1.00 93.19 541 TYR A CA 1
ATOM 4149 C C . TYR A 1 541 ? -21.534 -2.799 18.833 1.00 93.19 541 TYR A C 1
ATOM 4151 O O . TYR A 1 541 ? -21.579 -1.710 19.405 1.00 93.19 541 TYR A O 1
ATOM 4159 N N . VAL A 1 542 ? -22.156 -3.875 19.328 1.00 91.75 542 VAL A N 1
ATOM 4160 C CA . VAL A 1 542 ? -22.932 -3.839 20.577 1.00 91.75 542 VAL A CA 1
ATOM 4161 C C . VAL A 1 542 ? -22.045 -3.508 21.779 1.00 91.75 542 VAL A C 1
ATOM 4163 O O . VAL A 1 542 ? -22.444 -2.680 22.591 1.00 91.75 542 VAL A O 1
ATOM 4166 N N . ALA A 1 543 ? -20.840 -4.076 21.880 1.00 94.44 543 ALA A N 1
ATOM 4167 C CA . ALA A 1 543 ? -19.919 -3.783 22.980 1.00 94.44 543 ALA A CA 1
ATOM 4168 C C . ALA A 1 543 ? -19.527 -2.297 23.036 1.00 94.44 543 ALA A C 1
ATOM 4170 O O . ALA A 1 543 ? -19.631 -1.671 24.093 1.00 94.44 543 ALA A O 1
ATOM 4171 N N . VAL A 1 544 ? -19.162 -1.706 21.892 1.00 96.19 544 VAL A N 1
ATOM 4172 C CA . VAL A 1 544 ? -18.874 -0.263 21.782 1.00 96.19 544 VAL A CA 1
ATOM 4173 C C . VAL A 1 544 ? -20.086 0.570 22.212 1.00 96.19 544 VAL A C 1
ATOM 4175 O O . VAL A 1 544 ? -19.962 1.538 22.966 1.00 96.19 544 VAL A O 1
ATOM 4178 N N . ARG A 1 545 ? -21.288 0.163 21.793 1.00 93.81 545 ARG A N 1
ATOM 4179 C CA . ARG A 1 545 ? -22.541 0.835 22.158 1.00 93.81 545 ARG A CA 1
ATOM 4180 C C . ARG A 1 545 ? -22.898 0.696 23.639 1.00 93.81 545 ARG A C 1
ATOM 4182 O O . ARG A 1 545 ? -23.411 1.653 24.211 1.00 93.81 545 ARG A O 1
ATOM 4189 N N . SER A 1 546 ? -22.577 -0.426 24.279 1.00 93.25 546 SER A N 1
ATOM 4190 C CA . SER A 1 546 ? -22.751 -0.625 25.724 1.00 93.25 546 SER A CA 1
ATOM 4191 C C . SER A 1 546 ? -21.827 0.267 26.560 1.00 93.25 546 SER A C 1
ATOM 4193 O O . SER A 1 546 ? -22.263 0.779 27.595 1.00 93.25 546 SER A O 1
ATOM 4195 N N . VAL A 1 547 ? -20.585 0.498 26.110 1.00 94.94 547 VAL A N 1
ATOM 4196 C CA . VAL A 1 547 ? -19.660 1.474 26.722 1.00 94.94 547 VAL A CA 1
ATOM 4197 C C . VAL A 1 547 ? -20.242 2.886 26.620 1.00 94.94 547 VAL A C 1
ATOM 4199 O O . VAL A 1 547 ? -20.384 3.569 27.633 1.00 94.94 547 VAL A O 1
ATOM 4202 N N . LEU A 1 548 ? -20.678 3.296 25.424 1.00 93.06 548 LEU A N 1
ATOM 4203 C CA . LEU A 1 548 ? -21.312 4.601 25.203 1.00 93.06 548 LEU A CA 1
ATOM 4204 C C . LEU A 1 548 ? -22.564 4.806 26.070 1.00 93.06 548 LEU A C 1
ATOM 4206 O O . LEU A 1 548 ? -22.731 5.855 26.694 1.00 93.06 548 LEU A O 1
ATOM 4210 N N . ALA A 1 549 ? -23.439 3.805 26.141 1.00 90.88 549 ALA A N 1
ATOM 4211 C CA . ALA A 1 549 ? -24.635 3.868 26.970 1.00 90.88 549 ALA A CA 1
ATOM 4212 C C . ALA A 1 549 ? -24.289 4.009 28.469 1.00 90.88 549 ALA A C 1
ATOM 4214 O O . ALA A 1 549 ? -24.989 4.717 29.199 1.00 90.88 549 ALA A O 1
ATOM 4215 N N . SER A 1 550 ? -23.181 3.406 28.926 1.00 91.31 550 SER A N 1
ATOM 4216 C CA . SER A 1 550 ? -22.645 3.626 30.278 1.00 91.31 550 SER A CA 1
ATOM 4217 C C . SER A 1 550 ? -22.186 5.072 30.475 1.00 91.31 550 SER A C 1
ATOM 4219 O O . SER A 1 550 ? -22.621 5.732 31.416 1.00 91.31 550 SER A O 1
ATOM 4221 N N . TRP A 1 551 ? -21.402 5.624 29.545 1.00 92.06 551 TRP A N 1
ATOM 4222 C CA . TRP A 1 551 ? -20.944 7.017 29.616 1.00 92.06 551 TRP A CA 1
ATOM 4223 C C . TRP A 1 551 ? -22.086 8.028 29.633 1.00 92.06 551 TRP A C 1
ATOM 4225 O O . TRP A 1 551 ? -22.063 8.968 30.423 1.00 92.06 551 TRP A O 1
ATOM 4235 N N . ARG A 1 552 ? -23.119 7.820 28.810 1.00 90.25 552 ARG A N 1
ATOM 4236 C CA . ARG A 1 552 ? -24.332 8.655 28.803 1.00 90.25 552 ARG A CA 1
ATOM 4237 C C . ARG A 1 552 ? -25.047 8.628 30.147 1.00 90.25 552 ARG A C 1
ATOM 4239 O O . ARG A 1 552 ? -25.495 9.667 30.627 1.00 90.25 552 ARG A O 1
ATOM 4246 N N . ARG A 1 553 ? -25.120 7.454 30.781 1.00 88.38 553 ARG A N 1
ATOM 4247 C CA . ARG A 1 553 ? -25.660 7.319 32.138 1.00 88.38 553 ARG A CA 1
ATOM 4248 C C . ARG A 1 553 ? -24.797 8.070 33.157 1.00 88.38 553 ARG A C 1
ATOM 4250 O O . ARG A 1 553 ? -25.358 8.765 33.998 1.00 88.38 553 ARG A O 1
ATOM 4257 N N . THR A 1 554 ? -23.474 7.938 33.077 1.00 89.56 554 THR A N 1
ATOM 4258 C CA . THR A 1 554 ? -22.520 8.566 34.004 1.00 89.56 554 THR A CA 1
ATOM 4259 C C . THR A 1 554 ? -22.513 10.091 33.894 1.00 89.56 554 THR A C 1
ATOM 4261 O O . THR A 1 554 ? -22.516 10.774 34.915 1.00 89.56 554 THR A O 1
ATOM 4264 N N . LEU A 1 555 ? -22.543 10.639 32.676 1.00 87.88 555 LEU A N 1
ATOM 4265 C CA . LEU A 1 555 ? -22.575 12.085 32.434 1.00 87.88 555 LEU A CA 1
ATOM 4266 C C . LEU A 1 555 ? -23.911 12.724 32.824 1.00 87.88 555 LEU A C 1
ATOM 4268 O O . LEU A 1 555 ? -23.946 13.887 33.221 1.00 87.88 555 LEU A O 1
ATOM 4272 N N . GLY A 1 556 ? -25.022 12.000 32.658 1.00 79.62 556 GLY A N 1
ATOM 4273 C CA . GLY A 1 556 ? -26.367 12.550 32.853 1.00 79.62 556 GLY A CA 1
ATOM 4274 C C . GLY A 1 556 ? -26.760 13.629 31.831 1.00 79.62 556 GLY A C 1
ATOM 4275 O O . GLY A 1 556 ? -27.841 14.204 31.940 1.00 79.62 556 GLY A O 1
ATOM 4276 N N . THR A 1 557 ? -25.913 13.895 30.833 1.00 75.00 557 THR A N 1
ATOM 4277 C CA . THR A 1 557 ? -26.140 14.823 29.719 1.00 75.00 557 THR A CA 1
ATOM 4278 C C . THR A 1 557 ? -26.012 14.095 28.373 1.00 75.00 557 THR A C 1
ATOM 4280 O O . THR A 1 557 ? -25.418 13.012 28.308 1.00 75.00 557 THR A O 1
ATOM 4283 N N . PRO A 1 558 ? -26.584 14.637 27.278 1.00 79.38 558 PRO A N 1
ATOM 4284 C CA . PRO A 1 558 ? -26.475 14.008 25.965 1.00 79.38 558 PRO A CA 1
ATOM 4285 C C . PRO A 1 558 ? -25.023 13.976 25.468 1.00 79.38 558 PRO A C 1
ATOM 4287 O O . PRO A 1 558 ? -24.422 15.020 25.240 1.00 79.38 558 PRO A O 1
ATOM 4290 N N . LEU A 1 559 ? -24.486 12.770 25.264 1.00 87.31 559 LEU A N 1
ATOM 4291 C CA . LEU A 1 559 ? -23.222 12.536 24.560 1.00 87.31 559 LEU A CA 1
ATOM 4292 C C . LEU A 1 559 ? -23.519 12.096 23.122 1.00 87.31 559 LEU A C 1
ATOM 4294 O O . LEU A 1 559 ? -24.111 11.027 22.906 1.00 87.31 559 LEU A O 1
ATOM 4298 N N . HIS A 1 560 ? -23.128 12.914 22.145 1.00 88.69 560 HIS A N 1
ATOM 4299 C CA . HIS A 1 560 ? -23.392 12.649 20.731 1.00 88.69 560 HIS A CA 1
ATOM 4300 C C . HIS A 1 560 ? -22.438 11.607 20.135 1.00 88.69 560 HIS A C 1
ATOM 4302 O O . HIS A 1 560 ? -21.347 11.367 20.649 1.00 88.69 560 HIS A O 1
ATOM 4308 N N . GLY A 1 561 ? -22.857 10.984 19.030 1.00 90.19 561 GLY A N 1
ATOM 4309 C CA . GLY A 1 561 ? -22.091 9.932 18.354 1.00 90.19 561 GLY A CA 1
ATOM 4310 C C . GLY A 1 561 ? -20.673 10.353 17.949 1.00 90.19 561 GLY A C 1
ATOM 4311 O O . GLY A 1 561 ? -19.732 9.615 18.221 1.00 90.19 561 GLY A O 1
ATOM 4312 N N . ALA A 1 562 ? -20.496 11.553 17.383 1.00 89.12 562 ALA A N 1
ATOM 4313 C CA . ALA A 1 562 ? -19.179 12.064 16.980 1.00 89.12 562 ALA A CA 1
ATOM 4314 C C . ALA A 1 562 ? -18.229 12.284 18.170 1.00 89.12 562 ALA A C 1
ATOM 4316 O O . ALA A 1 562 ? -17.082 11.843 18.131 1.00 89.12 562 ALA A O 1
ATOM 4317 N N . GLN A 1 563 ? -18.736 12.873 19.255 1.00 89.88 563 GLN A N 1
ATOM 4318 C CA . GLN A 1 563 ? -17.996 13.069 20.507 1.00 89.88 563 GLN A CA 1
ATOM 4319 C C . GLN A 1 563 ? -17.568 11.735 21.126 1.00 89.88 563 GLN A C 1
ATOM 4321 O O . GLN A 1 563 ? -16.416 11.553 21.519 1.00 89.88 563 GLN A O 1
ATOM 4326 N N . ALA A 1 564 ? -18.503 10.784 21.192 1.00 91.81 564 ALA A N 1
ATOM 4327 C CA . ALA A 1 564 ? -18.236 9.444 21.689 1.00 91.81 564 ALA A CA 1
ATOM 4328 C C . ALA A 1 564 ? -17.190 8.723 20.837 1.00 91.81 564 ALA A C 1
ATOM 4330 O O . ALA A 1 564 ? -16.297 8.082 21.383 1.00 91.81 564 ALA A O 1
ATOM 4331 N N . PHE A 1 565 ? -17.293 8.834 19.511 1.00 94.50 565 PHE A N 1
ATOM 4332 C CA . PHE A 1 565 ? -16.368 8.196 18.586 1.00 94.50 565 PHE A CA 1
ATOM 4333 C C . PHE A 1 565 ? -14.942 8.719 18.761 1.00 94.50 565 PHE A C 1
ATOM 4335 O O . PHE A 1 565 ? -14.019 7.915 18.872 1.00 94.50 565 PHE A O 1
ATOM 4342 N N . ASP A 1 566 ? -14.761 10.039 18.849 1.00 89.81 566 ASP A N 1
ATOM 4343 C CA . ASP A 1 566 ? -13.437 10.635 19.043 1.00 89.81 566 ASP A CA 1
ATOM 4344 C C . ASP A 1 566 ? -12.804 10.188 20.370 1.00 89.81 566 ASP A C 1
ATOM 4346 O O . ASP A 1 566 ? -11.645 9.772 20.399 1.00 89.81 566 ASP A O 1
ATOM 4350 N N . LEU A 1 567 ? -13.590 10.151 21.453 1.00 91.06 567 LEU A N 1
ATOM 4351 C CA . LEU A 1 567 ? -13.133 9.649 22.751 1.00 91.06 567 LEU A CA 1
ATOM 4352 C C . LEU A 1 567 ? -12.781 8.149 22.714 1.00 91.06 567 LEU A C 1
ATOM 4354 O O . LEU A 1 567 ? -11.735 7.753 23.231 1.00 91.06 567 LEU A O 1
ATOM 4358 N N . LEU A 1 568 ? -13.623 7.311 22.097 1.00 95.06 568 LEU A N 1
ATOM 4359 C CA . LEU A 1 568 ? -13.381 5.868 21.948 1.00 95.06 568 LEU A CA 1
ATOM 4360 C C . LEU A 1 568 ? -12.127 5.587 21.114 1.00 95.06 568 LEU A C 1
ATOM 4362 O O . LEU A 1 568 ? -11.322 4.723 21.474 1.00 95.06 568 LEU A O 1
ATOM 4366 N N . LEU A 1 569 ? -11.939 6.326 20.020 1.00 93.44 569 LEU A N 1
ATOM 4367 C CA . LEU A 1 569 ? -10.757 6.222 19.173 1.00 93.44 569 LEU A CA 1
ATOM 4368 C C . LEU A 1 569 ? -9.507 6.691 19.925 1.00 93.44 569 LEU A C 1
ATOM 4370 O O . LEU A 1 569 ? -8.481 6.010 19.897 1.00 93.44 569 LEU A O 1
ATOM 4374 N N . HIS A 1 570 ? -9.593 7.805 20.655 1.00 90.31 570 HIS A N 1
ATOM 4375 C CA . HIS A 1 570 ? -8.505 8.302 21.494 1.00 90.31 570 HIS A CA 1
ATOM 4376 C C . HIS A 1 570 ? -8.108 7.284 22.578 1.00 90.31 570 HIS A C 1
ATOM 4378 O O . HIS A 1 570 ? -6.924 6.989 22.748 1.00 90.31 570 HIS A O 1
ATOM 4384 N N . ALA A 1 571 ? -9.085 6.693 23.273 1.00 92.56 571 ALA A N 1
ATOM 4385 C CA . ALA A 1 571 ? -8.858 5.632 24.254 1.00 92.56 571 ALA A CA 1
ATOM 4386 C C . ALA A 1 571 ? -8.205 4.397 23.616 1.00 92.56 571 ALA A C 1
ATOM 4388 O O . ALA A 1 571 ? -7.161 3.943 24.075 1.00 92.56 571 ALA A O 1
ATOM 4389 N N . THR A 1 572 ? -8.752 3.898 22.506 1.00 93.94 572 THR A N 1
ATOM 4390 C CA . THR A 1 572 ? -8.218 2.716 21.805 1.00 93.94 572 THR A CA 1
ATOM 4391 C C . THR A 1 572 ? -6.746 2.903 21.411 1.00 93.94 572 THR A C 1
ATOM 4393 O O . THR A 1 572 ? -5.932 1.986 21.540 1.00 93.94 572 THR A O 1
ATOM 4396 N N . ARG A 1 573 ? -6.366 4.115 20.994 1.00 88.56 573 ARG A N 1
ATOM 4397 C CA . ARG A 1 573 ? -4.983 4.439 20.614 1.00 88.56 573 ARG A CA 1
ATOM 4398 C C . ARG A 1 573 ? -4.043 4.516 21.813 1.00 88.56 573 ARG A C 1
ATOM 4400 O O . ARG A 1 573 ? -2.940 3.965 21.780 1.00 88.56 573 ARG A O 1
ATOM 4407 N N . PHE A 1 574 ? -4.464 5.200 22.872 1.00 87.69 574 PHE A N 1
ATOM 4408 C CA . PHE A 1 574 ? -3.532 5.679 23.891 1.00 87.69 574 PHE A CA 1
ATOM 4409 C C . PHE A 1 574 ? -3.689 5.022 25.269 1.00 87.69 574 PHE A C 1
ATOM 4411 O O . PHE A 1 574 ? -2.733 5.055 26.038 1.00 87.69 574 PHE A O 1
ATOM 4418 N N . SER A 1 575 ? -4.811 4.361 25.577 1.00 91.00 575 SER A N 1
ATOM 4419 C CA . SER A 1 575 ? -5.043 3.698 26.876 1.00 91.00 575 SER A CA 1
ATOM 4420 C C . SER A 1 575 ? -4.904 2.172 26.844 1.00 91.00 575 SER A C 1
ATOM 4422 O O . SER A 1 575 ? -5.102 1.514 27.863 1.00 91.00 575 SER A O 1
ATOM 4424 N N . THR A 1 576 ? -4.542 1.583 25.701 1.00 92.38 576 THR A N 1
ATOM 4425 C CA . THR A 1 576 ? -4.445 0.120 25.523 1.00 92.38 576 THR A CA 1
ATOM 4426 C C . THR A 1 576 ? -3.142 -0.497 26.029 1.00 92.38 576 THR A C 1
ATOM 4428 O O . THR A 1 576 ? -3.044 -1.716 26.097 1.00 92.38 576 THR A O 1
ATOM 4431 N N . SER A 1 577 ? -2.160 0.305 26.450 1.00 91.31 577 SER A N 1
ATOM 4432 C CA . SER A 1 577 ? -0.886 -0.172 27.014 1.00 91.31 577 SER A CA 1
ATOM 4433 C C . SER A 1 577 ? -1.028 -1.265 28.097 1.00 91.31 577 SER A C 1
ATOM 4435 O O . SER A 1 577 ? -0.450 -2.338 27.912 1.00 91.31 577 SER A O 1
ATOM 4437 N N . PRO A 1 578 ? -1.827 -1.085 29.176 1.00 88.44 578 PRO A N 1
ATOM 4438 C CA . PRO A 1 578 ? -2.034 -2.125 30.193 1.00 88.44 578 PRO A CA 1
ATOM 4439 C C . PRO A 1 578 ? -2.823 -3.341 29.684 1.00 88.44 578 PRO A C 1
ATOM 4441 O O . PRO A 1 578 ? -2.821 -4.384 30.330 1.00 88.44 578 PRO A O 1
ATOM 4444 N N . ALA A 1 579 ? -3.495 -3.219 28.536 1.00 92.38 579 ALA A N 1
ATOM 4445 C CA . ALA A 1 579 ? -4.261 -4.293 27.917 1.00 92.38 579 ALA A CA 1
ATOM 4446 C C . ALA A 1 579 ? -3.401 -5.191 27.000 1.00 92.38 579 ALA A C 1
ATOM 4448 O O . ALA A 1 579 ? -3.906 -6.166 26.439 1.00 92.38 579 ALA A O 1
ATOM 4449 N N . ILE A 1 580 ? -2.108 -4.875 26.842 1.00 95.44 580 ILE A N 1
ATOM 4450 C CA . ILE A 1 580 ? -1.127 -5.714 26.148 1.00 95.44 580 ILE A CA 1
ATOM 4451 C C . ILE A 1 580 ? -0.412 -6.597 27.184 1.00 95.44 580 ILE A C 1
ATOM 4453 O O . ILE A 1 580 ? 0.347 -6.075 28.008 1.00 95.44 580 ILE A O 1
ATOM 4457 N N . PRO A 1 581 ? -0.597 -7.932 27.150 1.00 95.44 581 PRO A N 1
ATOM 4458 C CA . PRO A 1 581 ? 0.106 -8.827 28.063 1.00 95.44 581 PRO A CA 1
ATOM 4459 C C . PRO A 1 581 ? 1.620 -8.786 27.856 1.00 95.44 581 PRO A C 1
ATOM 4461 O O . PRO A 1 581 ? 2.121 -8.296 26.842 1.00 95.44 581 PRO A O 1
ATOM 4464 N N . ASP A 1 582 ? 2.353 -9.351 28.809 1.00 94.56 582 ASP A N 1
ATOM 4465 C CA . ASP A 1 582 ? 3.784 -9.594 28.649 1.00 94.56 582 ASP A CA 1
ATOM 4466 C C . ASP A 1 582 ? 4.035 -10.474 27.410 1.00 94.56 582 ASP A C 1
ATOM 4468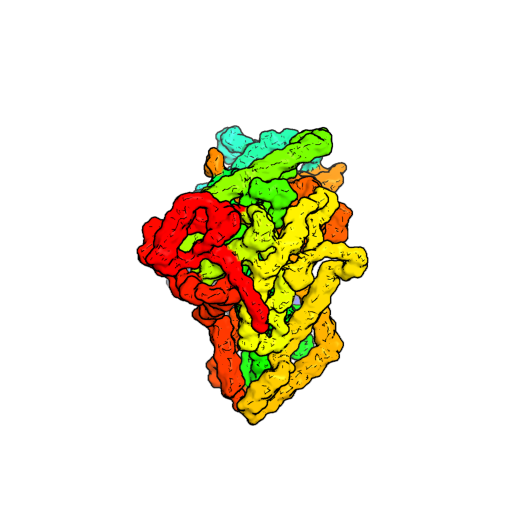 O O . ASP A 1 582 ? 3.523 -11.595 27.307 1.00 94.56 582 ASP A O 1
ATOM 4472 N N . LEU A 1 583 ? 4.817 -9.954 26.457 1.00 95.31 583 LEU A N 1
ATOM 4473 C CA . LEU A 1 583 ? 5.108 -10.647 25.198 1.00 95.31 583 LEU A CA 1
ATOM 4474 C C . LEU A 1 583 ? 6.023 -11.870 25.399 1.00 95.31 583 LEU A C 1
ATOM 4476 O O . LEU A 1 583 ? 6.137 -12.698 24.490 1.00 95.31 583 LEU A O 1
ATOM 4480 N N . ALA A 1 584 ? 6.639 -12.024 26.577 1.00 91.75 584 ALA A N 1
ATOM 4481 C CA . ALA A 1 584 ? 7.465 -13.174 26.931 1.00 91.75 584 ALA A CA 1
ATOM 4482 C C . ALA A 1 584 ? 6.637 -14.433 27.248 1.00 91.75 584 ALA A C 1
ATOM 4484 O O . ALA A 1 584 ? 7.146 -15.541 27.072 1.00 91.75 584 ALA A O 1
ATOM 4485 N N . LEU A 1 585 ? 5.367 -14.283 27.652 1.00 91.75 585 LEU A N 1
ATOM 4486 C CA . LEU A 1 585 ? 4.482 -15.398 28.022 1.00 91.75 585 LEU A CA 1
ATOM 4487 C C . LEU A 1 585 ? 4.349 -16.429 26.896 1.00 91.75 585 LEU A C 1
ATOM 4489 O O . LEU A 1 585 ? 4.227 -16.015 25.749 1.00 91.75 585 LEU A O 1
ATOM 4493 N N . PRO A 1 586 ? 4.264 -17.740 27.172 1.00 90.56 586 PRO A N 1
ATOM 4494 C CA . PRO A 1 586 ? 3.990 -18.741 26.139 1.00 90.56 586 PRO A CA 1
ATOM 4495 C C . PRO A 1 586 ? 2.658 -18.479 25.417 1.00 90.56 586 PRO A C 1
ATOM 4497 O O . PRO A 1 586 ? 1.696 -18.066 26.058 1.00 90.56 586 PRO A O 1
ATOM 4500 N N . SER A 1 587 ? 2.557 -18.757 24.117 1.00 91.25 587 SER A N 1
ATOM 4501 C CA . SER A 1 587 ? 1.458 -18.360 23.218 1.00 91.25 587 SER A CA 1
ATOM 4502 C C . SER A 1 587 ? 0.069 -18.762 23.722 1.00 91.25 587 SER A C 1
ATOM 4504 O O . SER A 1 587 ? -0.863 -17.964 23.656 1.00 91.25 587 SER A O 1
ATOM 4506 N N . GLU A 1 588 ? -0.071 -19.951 24.311 1.00 86.06 588 GLU A N 1
ATOM 4507 C CA . GLU A 1 588 ? -1.328 -20.428 24.913 1.00 86.06 588 GLU A CA 1
ATOM 4508 C C . GLU A 1 588 ? -1.730 -19.642 26.177 1.00 86.06 588 GLU A C 1
ATOM 4510 O O . GLU A 1 588 ? -2.911 -19.391 26.439 1.00 86.06 588 GLU A O 1
ATOM 4515 N N . THR A 1 589 ? -0.752 -19.244 26.992 1.00 91.81 589 THR A N 1
ATOM 4516 C CA . THR A 1 589 ? -0.972 -18.391 28.168 1.00 91.81 589 THR A CA 1
ATOM 4517 C C 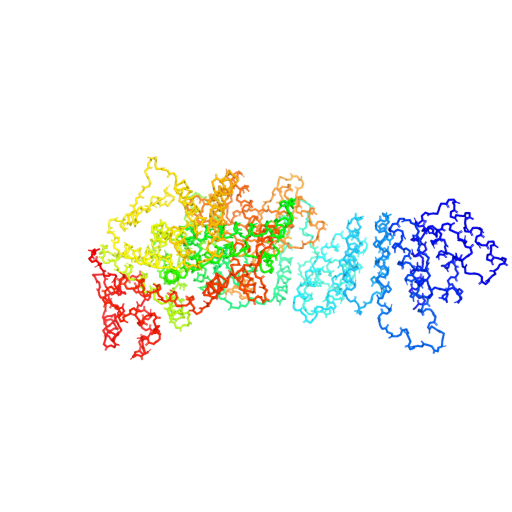. THR A 1 589 ? -1.188 -16.943 27.745 1.00 91.81 589 THR A C 1
ATOM 4519 O O . THR A 1 589 ? -2.088 -16.287 28.263 1.00 91.81 589 THR A O 1
ATOM 4522 N N . PHE A 1 590 ? -0.434 -16.481 26.750 1.00 94.81 590 PHE A N 1
ATOM 4523 C CA . PHE A 1 590 ? -0.549 -15.163 26.149 1.00 94.81 590 PHE A CA 1
ATOM 4524 C C . PHE A 1 590 ? -1.943 -14.929 25.565 1.00 94.81 590 PHE A C 1
ATOM 4526 O O . PHE A 1 590 ? -2.544 -13.904 25.856 1.00 94.81 590 PHE A O 1
ATOM 4533 N N . GLU A 1 591 ? -2.506 -15.880 24.810 1.00 94.75 591 GLU A N 1
ATOM 4534 C CA . GLU A 1 591 ? -3.855 -15.743 24.242 1.00 94.75 591 GLU A CA 1
ATOM 4535 C C . GLU A 1 591 ? -4.917 -15.546 25.338 1.00 94.75 591 GLU A C 1
ATOM 4537 O O . GLU A 1 591 ? -5.778 -14.666 25.240 1.00 94.75 591 GLU A O 1
ATOM 4542 N N . ARG A 1 592 ? -4.848 -16.344 26.412 1.00 95.12 592 ARG A N 1
ATOM 4543 C CA . ARG A 1 592 ? -5.763 -16.215 27.556 1.00 95.12 592 ARG A CA 1
ATOM 4544 C C . ARG A 1 592 ? -5.574 -14.879 28.272 1.00 95.12 592 ARG A C 1
ATOM 4546 O O . ARG A 1 592 ? -6.566 -14.219 28.575 1.00 95.12 592 ARG A O 1
ATOM 4553 N N . ALA A 1 593 ? -4.325 -14.476 28.499 1.00 96.38 593 ALA A N 1
ATOM 4554 C CA . ALA A 1 593 ? -3.990 -13.202 29.123 1.00 96.38 593 ALA A CA 1
ATOM 4555 C C . ALA A 1 593 ? -4.461 -12.013 28.273 1.00 96.38 593 ALA A C 1
ATOM 4557 O O . ALA A 1 593 ? -5.058 -11.093 28.816 1.00 96.38 593 ALA A O 1
ATOM 4558 N N . ALA A 1 594 ? -4.284 -12.055 26.949 1.00 96.81 594 ALA A N 1
ATOM 4559 C CA . ALA A 1 594 ? -4.731 -11.012 26.024 1.00 96.81 594 ALA A CA 1
ATOM 4560 C C . ALA A 1 594 ? -6.248 -10.847 26.073 1.00 96.81 594 ALA A C 1
ATOM 4562 O O . ALA A 1 594 ? -6.758 -9.732 26.156 1.00 96.81 594 ALA A O 1
ATOM 4563 N N . ARG A 1 595 ? -6.977 -11.966 26.082 1.00 96.12 595 ARG A N 1
ATOM 4564 C CA . ARG A 1 595 ? -8.438 -11.962 26.178 1.00 96.12 595 ARG A CA 1
ATOM 4565 C C . ARG A 1 595 ? -8.927 -11.384 27.503 1.00 96.12 595 ARG A C 1
ATOM 4567 O O . ARG A 1 595 ? -9.882 -10.614 27.506 1.00 96.12 595 ARG A O 1
ATOM 4574 N N . HIS A 1 596 ? -8.284 -11.754 28.610 1.00 96.31 596 HIS A N 1
ATOM 4575 C CA . HIS A 1 596 ? -8.616 -11.233 29.934 1.00 96.31 596 HIS A CA 1
ATOM 4576 C C . HIS A 1 596 ? -8.302 -9.737 30.043 1.00 96.31 596 HIS A C 1
ATOM 4578 O O . HIS A 1 596 ? -9.173 -8.965 30.424 1.00 96.31 596 HIS A O 1
ATOM 4584 N N . ALA A 1 597 ? -7.115 -9.321 29.600 1.00 96.25 597 ALA A N 1
ATOM 4585 C CA . ALA A 1 597 ? -6.682 -7.930 29.626 1.00 96.25 597 ALA A CA 1
ATOM 4586 C C . ALA A 1 597 ? -7.565 -7.023 28.750 1.00 96.25 597 ALA A C 1
ATOM 4588 O O . ALA A 1 597 ? -7.921 -5.927 29.170 1.00 96.25 597 ALA A O 1
ATOM 4589 N N . MET A 1 598 ? -7.989 -7.492 27.568 1.00 96.25 598 MET A N 1
ATOM 4590 C CA . MET A 1 598 ? -8.974 -6.787 26.737 1.00 96.25 598 MET A CA 1
ATOM 4591 C C . MET A 1 598 ? -10.330 -6.676 27.449 1.00 96.25 598 MET A C 1
ATOM 4593 O O . MET A 1 598 ? -10.913 -5.594 27.478 1.00 96.25 598 MET A O 1
ATOM 4597 N N . ALA A 1 599 ? -10.810 -7.761 28.066 1.00 95.19 599 ALA A N 1
ATOM 4598 C CA . ALA A 1 599 ? -12.073 -7.777 28.805 1.00 95.19 599 ALA A CA 1
ATOM 4599 C C . ALA A 1 599 ? -12.062 -6.819 30.017 1.00 95.19 599 ALA A C 1
ATOM 4601 O O . ALA A 1 599 ? -13.046 -6.122 30.270 1.00 95.19 599 ALA A O 1
ATOM 4602 N N . ASP A 1 600 ? -10.947 -6.744 30.741 1.00 95.00 600 ASP A N 1
ATOM 4603 C CA . ASP A 1 600 ? -10.774 -5.799 31.846 1.00 95.00 600 ASP A CA 1
ATOM 4604 C C . ASP A 1 600 ? -10.645 -4.360 31.345 1.00 95.00 600 ASP A C 1
ATOM 4606 O O . ASP A 1 600 ? -11.204 -3.444 31.950 1.00 95.00 600 ASP A O 1
ATOM 4610 N N . TRP A 1 601 ? -9.976 -4.157 30.207 1.00 95.69 601 TRP A N 1
ATOM 4611 C CA . TRP A 1 601 ? -9.863 -2.844 29.585 1.00 95.69 601 TRP A CA 1
ATOM 4612 C C . TRP A 1 601 ? -11.219 -2.289 29.146 1.00 95.69 601 TRP A C 1
ATOM 4614 O O . TRP A 1 601 ? -11.538 -1.157 29.501 1.00 95.69 601 TRP A O 1
ATOM 4624 N N . VAL A 1 602 ? -12.055 -3.073 28.449 1.00 95.31 602 VAL A N 1
ATOM 4625 C CA . VAL A 1 602 ? -13.395 -2.601 28.044 1.00 95.31 602 VAL A CA 1
ATOM 4626 C C . VAL A 1 602 ? -14.287 -2.314 29.252 1.00 95.31 602 VAL A C 1
ATOM 4628 O O . VAL A 1 602 ? -15.070 -1.366 29.214 1.00 95.31 602 VAL A O 1
ATOM 4631 N N . ARG A 1 603 ? -14.151 -3.090 30.338 1.00 93.75 603 ARG A N 1
ATOM 4632 C CA . ARG A 1 603 ? -14.879 -2.848 31.590 1.00 93.75 603 ARG A CA 1
ATOM 4633 C C . ARG A 1 603 ? -14.451 -1.524 32.215 1.00 93.75 603 ARG A C 1
ATOM 4635 O O . ARG A 1 603 ? -15.295 -0.669 32.448 1.00 93.75 603 ARG A O 1
ATOM 4642 N N . GLY A 1 604 ? -13.147 -1.327 32.410 1.00 93.62 604 GLY A N 1
ATOM 4643 C CA . GLY A 1 604 ? -12.628 -0.081 32.973 1.00 93.62 604 GLY A CA 1
ATOM 4644 C C . GLY A 1 604 ? -12.928 1.135 32.096 1.00 93.62 604 GLY A C 1
ATOM 4645 O O . GLY A 1 604 ? -13.212 2.210 32.615 1.00 93.62 604 GLY A O 1
ATOM 4646 N N . LEU A 1 605 ? -12.971 0.956 30.772 1.00 94.25 605 LEU A N 1
ATOM 4647 C CA . LEU A 1 605 ? -13.403 1.997 29.847 1.00 94.25 605 LEU A CA 1
ATOM 4648 C C . LEU A 1 605 ? -14.882 2.363 30.049 1.00 94.25 605 LEU A C 1
ATOM 4650 O O . LEU A 1 605 ? -15.222 3.542 30.018 1.00 94.25 605 LEU A O 1
ATOM 4654 N N . ALA A 1 606 ? -15.762 1.389 30.289 1.00 93.62 606 ALA A N 1
ATOM 4655 C CA . ALA A 1 606 ? -17.176 1.641 30.574 1.00 93.62 606 ALA A CA 1
ATOM 4656 C C . ALA A 1 606 ? -17.423 2.336 31.927 1.00 93.62 606 ALA A C 1
ATOM 4658 O O . ALA A 1 606 ? -18.440 3.020 32.076 1.00 93.62 606 ALA A O 1
ATOM 4659 N N . ASP A 1 607 ? -16.491 2.179 32.871 1.00 92.31 607 ASP A N 1
ATOM 4660 C CA . ASP A 1 607 ? -16.537 2.725 34.234 1.00 92.31 607 ASP A CA 1
ATOM 4661 C C . ASP A 1 607 ? -15.832 4.095 34.373 1.00 92.31 607 ASP A C 1
ATOM 4663 O O . ASP A 1 607 ? -15.679 4.609 35.483 1.00 92.31 607 ASP A O 1
ATOM 4667 N N . VAL A 1 608 ? -15.407 4.715 33.262 1.00 92.38 608 VAL A N 1
ATOM 4668 C CA . VAL A 1 608 ? -14.786 6.054 33.267 1.00 92.38 608 VAL A CA 1
ATOM 4669 C C . VAL A 1 608 ? -15.723 7.090 33.908 1.00 92.38 608 VAL A C 1
ATOM 4671 O O . VAL A 1 608 ? -16.899 7.204 33.551 1.00 92.38 608 VAL A O 1
ATOM 4674 N N . GLY A 1 609 ? -15.179 7.863 34.853 1.00 91.44 609 GLY A N 1
ATOM 4675 C CA . GLY A 1 609 ? -15.907 8.859 35.640 1.00 91.44 609 GLY A CA 1
ATOM 4676 C C . GLY A 1 609 ? -16.378 10.079 34.842 1.00 91.44 609 GLY A C 1
ATOM 4677 O O . GLY A 1 609 ? -15.806 10.450 33.816 1.00 91.44 609 GLY A O 1
ATOM 4678 N N . ALA A 1 610 ? -17.429 10.738 35.340 1.00 90.75 610 ALA A N 1
ATOM 4679 C CA . ALA A 1 610 ? -18.028 11.910 34.696 1.00 90.75 610 ALA A CA 1
ATOM 4680 C C . ALA A 1 610 ? -17.048 13.088 34.548 1.00 90.75 610 ALA A C 1
ATOM 4682 O O . ALA A 1 610 ? -17.140 13.840 33.584 1.00 90.75 610 ALA A O 1
ATOM 4683 N N . ASP A 1 611 ? -16.108 13.237 35.481 1.00 89.44 611 ASP A N 1
ATOM 4684 C CA . ASP A 1 611 ? -15.048 14.246 35.475 1.00 89.44 611 ASP A CA 1
ATOM 4685 C C . ASP A 1 611 ? -14.055 14.040 34.324 1.00 89.44 611 ASP A C 1
ATOM 4687 O O . ASP A 1 611 ? -13.720 14.994 33.624 1.00 89.44 611 ASP A O 1
ATOM 4691 N N . VAL A 1 612 ? -13.649 12.794 34.077 1.00 88.50 612 VAL A N 1
ATOM 4692 C CA . VAL A 1 612 ? -12.764 12.424 32.963 1.00 88.50 612 VAL A CA 1
ATOM 4693 C C . VAL A 1 612 ? -13.458 12.662 31.623 1.00 88.50 612 VAL A C 1
ATOM 4695 O O . VAL A 1 612 ? -12.879 13.266 30.718 1.00 88.50 612 VAL A O 1
ATOM 4698 N N . LEU A 1 613 ? -14.721 12.239 31.506 1.00 89.50 613 LEU A N 1
ATOM 4699 C CA . LEU A 1 613 ? -15.531 12.472 30.309 1.00 89.50 613 LEU A CA 1
ATOM 4700 C C . LEU A 1 613 ? -15.734 13.976 30.061 1.00 89.50 613 LEU A C 1
ATOM 4702 O O . LEU A 1 613 ? -15.547 14.447 28.941 1.00 89.50 613 LEU A O 1
ATOM 4706 N N . ALA A 1 614 ? -16.053 14.749 31.103 1.00 88.19 614 ALA A N 1
ATOM 4707 C CA . ALA A 1 614 ? -16.221 16.197 31.004 1.00 88.19 614 ALA A CA 1
ATOM 4708 C C . ALA A 1 614 ? -14.913 16.919 30.644 1.00 88.19 614 ALA A C 1
ATOM 4710 O O . ALA A 1 614 ? -14.945 17.854 29.846 1.00 88.19 614 ALA A O 1
ATOM 4711 N N . LEU A 1 615 ? -13.769 16.471 31.178 1.00 86.00 615 LEU A N 1
ATOM 4712 C CA . LEU A 1 615 ? -12.453 17.003 30.819 1.00 86.00 615 LEU A CA 1
ATOM 4713 C C . LEU A 1 615 ? -12.161 16.787 29.336 1.00 86.00 615 LEU A C 1
ATOM 4715 O O . LEU A 1 615 ? -11.708 17.715 28.667 1.00 86.00 615 LEU A O 1
ATOM 4719 N N . PHE A 1 616 ? -12.446 15.588 28.813 1.00 84.81 616 PHE A N 1
ATOM 4720 C CA . PHE A 1 616 ? -12.283 15.345 27.387 1.00 84.81 616 PHE A CA 1
ATOM 4721 C C . PHE A 1 616 ? -13.181 16.269 26.580 1.00 84.81 616 PHE A C 1
ATOM 4723 O O . PHE A 1 616 ? -12.687 16.843 25.630 1.00 84.81 616 PHE A O 1
ATOM 4730 N N . LEU A 1 617 ? -14.451 16.451 26.950 1.00 84.44 617 LEU A N 1
ATOM 4731 C CA . LEU A 1 617 ? -15.436 17.222 26.176 1.00 84.44 617 LEU A CA 1
ATOM 4732 C C . LEU A 1 617 ? -15.311 18.752 26.313 1.00 84.44 617 LEU A C 1
ATOM 4734 O O . LEU A 1 617 ? -15.970 19.481 25.573 1.00 84.44 617 LEU A O 1
ATOM 4738 N N . ALA A 1 618 ? -14.497 19.260 27.242 1.00 81.81 618 ALA A N 1
ATOM 4739 C CA . ALA A 1 618 ? -14.331 20.697 27.463 1.00 81.81 618 ALA A CA 1
ATOM 4740 C C . ALA A 1 618 ? -13.781 21.406 26.205 1.00 81.81 618 ALA A C 1
ATOM 4742 O O . ALA A 1 618 ? -12.878 20.870 25.576 1.00 81.81 618 ALA A O 1
ATOM 4743 N N . PRO A 1 619 ? -14.242 22.605 25.810 1.00 67.56 619 PRO A N 1
ATOM 4744 C CA . PRO A 1 619 ? -13.746 23.276 24.603 1.00 67.56 619 PRO A CA 1
ATOM 4745 C C . PRO A 1 619 ? -12.216 23.415 24.617 1.00 67.56 619 PRO A C 1
ATOM 4747 O O . PRO A 1 619 ? -11.655 23.912 25.590 1.00 67.56 619 PRO A O 1
ATOM 4750 N N . SER A 1 620 ? -11.539 22.978 23.554 1.00 63.16 620 SER A N 1
ATOM 4751 C CA . SER A 1 620 ? -10.101 23.228 23.387 1.00 63.16 620 SER A CA 1
ATOM 4752 C C . SER A 1 620 ? -9.901 24.676 22.937 1.00 63.16 620 SER A C 1
ATOM 4754 O O . SER A 1 620 ? -10.692 25.171 22.129 1.00 63.16 620 SER A O 1
ATOM 4756 N N . SER A 1 621 ? -8.868 25.372 23.426 1.00 51.34 621 SER A N 1
ATOM 4757 C CA . SER A 1 621 ? -8.560 26.701 22.886 1.00 51.34 621 SER A CA 1
ATOM 4758 C C . SER A 1 621 ? -8.187 26.584 21.395 1.00 51.34 621 SER A C 1
ATOM 4760 O O . SER A 1 621 ? -7.461 25.654 21.033 1.00 51.34 621 SER A O 1
ATOM 4762 N N . PRO A 1 622 ? -8.623 27.509 20.516 1.00 44.62 622 PRO A N 1
ATOM 4763 C CA . PRO A 1 622 ? -8.225 27.519 19.104 1.00 44.62 622 PRO A CA 1
ATOM 4764 C C . PRO A 1 622 ? -6.701 27.568 18.905 1.00 44.62 622 PRO A C 1
ATOM 4766 O O . PRO A 1 622 ? -6.199 27.090 17.892 1.00 44.62 622 PRO A O 1
ATOM 4769 N N . ASP A 1 623 ? -5.982 28.124 19.885 1.00 38.91 623 ASP A N 1
ATOM 4770 C CA . ASP A 1 623 ? -4.523 28.265 19.882 1.00 38.91 623 ASP A CA 1
ATOM 4771 C C . ASP A 1 623 ? -3.792 27.030 20.449 1.00 38.91 623 ASP A C 1
ATOM 4773 O O . ASP A 1 623 ? -2.574 26.929 20.331 1.00 38.91 623 ASP A O 1
ATOM 4777 N N . GLU A 1 624 ? -4.506 26.074 21.059 1.00 41.81 624 GLU A N 1
ATOM 4778 C CA . GLU A 1 624 ? -3.904 24.930 21.768 1.00 41.81 624 GLU A CA 1
ATOM 4779 C C . GLU A 1 624 ? -3.632 23.705 20.887 1.00 41.81 624 GLU A C 1
ATOM 4781 O O . GLU A 1 624 ? -3.114 22.714 21.391 1.00 41.81 624 GLU A O 1
ATOM 4786 N N . GLY A 1 625 ? -3.927 23.758 19.582 1.00 40.25 625 GLY A N 1
ATOM 4787 C CA . GLY A 1 625 ? -3.502 22.714 18.642 1.00 40.25 625 GLY A CA 1
ATOM 4788 C C . GLY A 1 625 ? -3.923 21.302 19.064 1.00 40.25 625 GLY A C 1
ATOM 4789 O O . GLY A 1 625 ? -3.092 20.405 19.094 1.00 40.25 625 GLY A O 1
ATOM 4790 N N . GLY A 1 626 ? -5.201 21.110 19.411 1.00 49.53 626 GLY A N 1
ATOM 4791 C CA . GLY A 1 626 ? -5.734 19.832 19.893 1.00 49.53 626 GLY A CA 1
ATOM 4792 C C . GLY A 1 626 ? -5.225 19.484 21.295 1.00 49.53 626 GLY A C 1
ATOM 4793 O O . GLY A 1 626 ? -4.029 19.358 21.534 1.00 49.53 626 GLY A O 1
ATOM 4794 N N . SER A 1 627 ? -6.132 19.298 22.255 1.00 49.47 627 SER A N 1
ATOM 4795 C CA . SER A 1 627 ? -5.738 18.973 23.628 1.00 49.47 627 SER A CA 1
ATOM 4796 C C . SER A 1 627 ? -4.844 17.723 23.659 1.00 49.47 627 SER A C 1
ATOM 4798 O O . SER A 1 627 ? -5.286 16.634 23.289 1.00 49.47 627 SER A O 1
ATOM 4800 N N . THR A 1 628 ? -3.604 17.866 24.127 1.00 65.19 628 THR A N 1
ATOM 4801 C CA . THR A 1 628 ? -2.597 16.799 24.284 1.00 65.19 628 THR A CA 1
ATOM 4802 C C . THR A 1 628 ? -2.897 15.915 25.496 1.00 65.19 628 THR A C 1
ATOM 4804 O O . THR A 1 628 ? -2.021 15.610 26.299 1.00 65.19 628 THR A O 1
ATOM 4807 N N . LEU A 1 629 ? -4.163 15.537 25.680 1.00 78.06 629 LEU A N 1
ATOM 4808 C CA . LEU A 1 629 ? -4.580 14.734 26.819 1.00 78.06 629 LEU A CA 1
ATOM 4809 C C . LEU A 1 629 ? -3.883 13.374 26.781 1.00 78.06 629 LEU A C 1
ATOM 4811 O O . LEU A 1 629 ? -3.845 12.700 25.753 1.00 78.06 629 LEU A O 1
ATOM 4815 N N . VAL A 1 630 ? -3.358 12.963 27.929 1.00 81.62 630 VAL A N 1
ATOM 4816 C CA . VAL A 1 630 ? -2.693 11.674 28.100 1.00 81.62 630 VAL A CA 1
ATOM 4817 C C . VAL A 1 630 ? -3.559 10.799 28.993 1.00 81.62 630 VAL A C 1
ATOM 4819 O O . VAL A 1 630 ? -4.092 11.261 30.005 1.00 81.62 630 VAL A O 1
ATOM 4822 N N . TRP A 1 631 ? -3.688 9.531 28.611 1.00 84.56 631 TRP A N 1
ATOM 4823 C CA . TRP A 1 631 ? -4.297 8.514 29.456 1.00 84.56 631 TRP A CA 1
ATOM 4824 C C . TRP A 1 631 ? -3.286 7.981 30.466 1.00 84.56 631 TRP A C 1
ATOM 4826 O O . TRP A 1 631 ? -2.199 7.538 30.095 1.00 84.56 631 TRP A O 1
ATOM 4836 N N . GLU A 1 632 ? -3.680 7.954 31.734 1.00 83.31 632 GLU A N 1
ATOM 4837 C CA . GLU A 1 632 ? -2.997 7.207 32.787 1.00 83.31 632 GLU A CA 1
ATOM 4838 C C . GLU A 1 632 ? -4.007 6.258 33.431 1.00 83.31 632 GLU A C 1
ATOM 4840 O O . GLU A 1 632 ? -4.874 6.657 34.209 1.00 83.31 632 GLU A O 1
ATOM 4845 N N . GLY A 1 633 ? -3.950 4.988 33.025 1.00 82.88 633 GLY A N 1
ATOM 4846 C CA . GLY A 1 633 ? -5.048 4.056 33.272 1.00 82.88 633 GLY A CA 1
ATOM 4847 C C . GLY A 1 633 ? -6.330 4.546 32.592 1.00 82.88 633 GLY A C 1
ATOM 4848 O O . GLY A 1 633 ? -6.339 4.776 31.384 1.00 82.88 633 GLY A O 1
ATOM 4849 N N . PHE A 1 634 ? -7.395 4.730 33.376 1.00 85.19 634 PHE A N 1
ATOM 4850 C CA . PHE A 1 634 ? -8.694 5.242 32.915 1.00 85.19 634 PHE A CA 1
ATOM 4851 C C . PHE A 1 634 ? -8.936 6.717 33.281 1.00 85.19 634 PHE A C 1
ATOM 4853 O O . PHE A 1 634 ? -10.062 7.199 33.179 1.00 85.19 634 PHE A O 1
ATOM 4860 N N . ALA A 1 635 ? -7.892 7.441 33.700 1.00 86.44 635 ALA A N 1
ATOM 4861 C CA . ALA A 1 635 ? -7.941 8.882 33.919 1.00 86.44 635 ALA A CA 1
ATOM 4862 C C . ALA A 1 635 ? -7.326 9.639 32.734 1.00 86.44 635 ALA A C 1
ATOM 4864 O O . ALA A 1 635 ? -6.360 9.177 32.121 1.00 86.44 635 ALA A O 1
ATOM 4865 N N . LEU A 1 636 ? -7.865 10.826 32.447 1.00 85.19 636 LEU A N 1
ATOM 4866 C CA . LEU A 1 636 ? -7.278 11.784 31.512 1.00 85.19 636 LEU A CA 1
ATOM 4867 C C . LEU A 1 636 ? -6.620 12.916 32.286 1.00 85.19 636 LEU A C 1
ATOM 4869 O O . LEU A 1 636 ? -7.197 13.449 33.234 1.00 85.19 636 LEU A O 1
ATOM 4873 N N . ARG A 1 637 ? -5.435 13.328 31.838 1.00 83.62 637 ARG A N 1
ATOM 4874 C CA . ARG A 1 637 ? -4.783 14.537 32.338 1.00 83.62 637 ARG A CA 1
ATOM 4875 C C . ARG A 1 637 ? -4.117 15.323 31.221 1.00 83.62 637 ARG A C 1
ATOM 4877 O O . ARG A 1 637 ? -3.691 14.756 30.216 1.00 83.62 637 ARG A O 1
ATOM 4884 N N . ALA A 1 638 ? -3.990 16.628 31.430 1.00 77.31 638 ALA A N 1
ATOM 4885 C CA . ALA A 1 638 ? -3.105 17.452 30.622 1.00 77.31 638 ALA A CA 1
ATOM 4886 C C . ALA A 1 638 ? -1.630 17.114 30.942 1.00 77.31 638 ALA A C 1
ATOM 4888 O O . ALA A 1 638 ? -1.318 16.763 32.091 1.00 77.31 638 ALA A O 1
ATOM 4889 N N . PRO A 1 639 ? -0.711 17.215 29.967 1.00 72.12 639 PRO A N 1
ATOM 4890 C CA . PRO A 1 639 ? 0.713 17.093 30.234 1.00 72.12 639 PRO A CA 1
ATOM 4891 C C . PRO A 1 639 ? 1.178 18.272 31.098 1.00 72.12 639 PRO A C 1
ATOM 4893 O O . PRO A 1 639 ? 0.815 19.422 30.850 1.00 72.12 639 PRO A O 1
ATOM 4896 N N . ALA A 1 640 ? 1.976 17.989 32.124 1.00 73.31 640 ALA A N 1
ATOM 4897 C CA . ALA A 1 640 ? 2.538 18.992 33.020 1.00 73.31 640 ALA A CA 1
ATOM 4898 C C . ALA A 1 640 ? 3.921 19.464 32.525 1.00 73.31 640 ALA A C 1
ATOM 4900 O O . ALA A 1 640 ? 4.643 18.695 31.883 1.00 73.31 640 ALA A O 1
ATOM 4901 N N . PRO A 1 641 ? 4.351 20.700 32.854 1.00 68.31 641 PRO A N 1
ATOM 4902 C CA . PRO A 1 641 ? 5.718 21.145 32.590 1.00 68.31 641 PRO A CA 1
ATOM 4903 C C . PRO A 1 641 ? 6.737 20.197 33.245 1.00 68.31 641 PRO A C 1
ATOM 4905 O O . PRO A 1 641 ? 6.741 20.040 34.464 1.00 68.31 641 PRO A O 1
ATOM 4908 N N . GLY A 1 642 ? 7.597 19.567 32.438 1.00 60.06 642 GLY A N 1
ATOM 4909 C CA . GLY A 1 642 ? 8.596 18.594 32.901 1.00 60.06 642 GLY A CA 1
ATOM 4910 C C . GLY A 1 642 ? 8.189 17.121 32.778 1.00 60.06 642 GLY A C 1
ATOM 4911 O O . GLY A 1 642 ? 9.014 16.258 33.077 1.00 60.06 642 GLY A O 1
ATOM 4912 N N . ASP A 1 643 ? 6.972 16.808 32.312 1.00 66.44 643 ASP A N 1
ATOM 4913 C CA . ASP A 1 643 ? 6.675 15.458 31.825 1.00 66.44 643 ASP A CA 1
ATOM 4914 C C . ASP A 1 643 ? 7.668 15.080 30.719 1.00 66.44 643 ASP A C 1
ATOM 4916 O O . ASP A 1 643 ? 7.942 15.880 29.820 1.00 66.44 643 ASP A O 1
ATOM 4920 N N . ALA A 1 644 ? 8.170 13.842 30.761 1.00 62.50 644 ALA A N 1
ATOM 4921 C CA . ALA A 1 644 ? 8.911 13.294 29.633 1.00 62.50 644 ALA A CA 1
ATOM 4922 C C . ALA A 1 644 ? 8.044 13.427 28.366 1.00 62.50 644 ALA A C 1
ATOM 4924 O O . ALA A 1 644 ? 6.853 13.078 28.427 1.00 62.50 644 ALA A O 1
ATOM 4925 N N . PRO A 1 645 ? 8.605 13.918 27.243 1.00 69.12 645 PRO A N 1
ATOM 4926 C CA . PRO A 1 645 ? 7.905 13.974 25.969 1.00 69.12 645 PRO A CA 1
ATOM 4927 C C . PRO A 1 645 ? 7.202 12.646 25.686 1.00 69.12 645 PRO A C 1
ATOM 4929 O O . PRO A 1 645 ? 7.757 11.578 25.946 1.00 69.12 645 PRO A O 1
ATOM 4932 N N . VAL A 1 646 ? 5.987 12.693 25.134 1.00 68.62 646 VAL A N 1
ATOM 4933 C CA . VAL A 1 646 ? 5.195 11.486 24.821 1.00 68.62 646 VAL A CA 1
ATOM 4934 C C . VAL A 1 646 ? 6.024 10.467 24.022 1.00 68.62 646 VAL A C 1
ATOM 4936 O O . VAL A 1 646 ? 5.970 9.274 24.317 1.00 68.62 646 VAL A O 1
ATOM 4939 N N . GLY A 1 647 ? 6.876 10.945 23.107 1.00 70.88 647 GLY A N 1
ATOM 4940 C CA . GLY A 1 647 ? 7.807 10.111 22.342 1.00 70.88 647 GLY A CA 1
ATOM 4941 C C . GLY A 1 647 ? 8.840 9.357 23.192 1.00 70.88 647 GLY A C 1
ATOM 4942 O O . GLY A 1 647 ? 9.142 8.207 22.893 1.00 70.88 647 GLY A O 1
ATOM 4943 N N . GLU A 1 648 ? 9.337 9.926 24.295 1.00 76.50 648 GLU A N 1
ATOM 4944 C CA . GLU A 1 648 ? 10.274 9.229 25.191 1.00 76.50 648 GLU A CA 1
ATOM 4945 C C . GLU A 1 648 ? 9.585 8.107 25.978 1.00 76.50 648 GLU A C 1
ATOM 4947 O O . GLU A 1 648 ? 10.133 7.008 26.099 1.00 76.50 648 GLU A O 1
ATOM 4952 N N . LYS A 1 649 ? 8.362 8.355 26.476 1.00 80.06 649 LYS A N 1
ATOM 4953 C CA . LYS A 1 649 ? 7.549 7.323 27.149 1.00 80.06 649 LYS A CA 1
ATOM 4954 C C . LYS A 1 649 ? 7.221 6.180 26.185 1.00 80.06 649 LYS A C 1
ATOM 4956 O O . LYS A 1 649 ? 7.342 5.011 26.553 1.00 80.06 649 LYS A O 1
ATOM 4961 N N . GLN A 1 650 ? 6.875 6.513 24.942 1.00 82.75 650 GLN A N 1
ATOM 4962 C CA . GLN A 1 650 ? 6.623 5.538 23.886 1.00 82.75 650 GLN A CA 1
ATOM 4963 C C . GLN A 1 650 ? 7.882 4.731 23.538 1.00 82.75 650 GLN A C 1
ATOM 4965 O O . GLN A 1 650 ? 7.814 3.506 23.490 1.00 82.75 650 GLN A O 1
ATOM 4970 N N . ALA A 1 651 ? 9.041 5.376 23.379 1.00 83.81 651 ALA A N 1
ATOM 4971 C CA . ALA A 1 651 ? 10.305 4.693 23.104 1.00 83.81 651 ALA A CA 1
ATOM 4972 C C . ALA A 1 651 ? 10.714 3.737 24.240 1.00 83.81 651 ALA A C 1
ATOM 4974 O O . ALA A 1 651 ? 11.153 2.614 23.985 1.00 83.81 651 ALA A O 1
ATOM 4975 N N . ALA A 1 652 ? 10.535 4.144 25.502 1.00 88.50 652 ALA A N 1
ATOM 4976 C CA . ALA A 1 652 ? 10.788 3.281 26.656 1.00 88.50 652 ALA A CA 1
ATOM 4977 C C . ALA A 1 652 ? 9.847 2.064 26.686 1.00 88.50 652 ALA A C 1
ATOM 4979 O O . ALA A 1 652 ? 10.291 0.948 26.958 1.00 88.50 652 ALA A O 1
ATOM 4980 N N . TRP A 1 653 ? 8.569 2.263 26.359 1.00 91.38 653 TRP A N 1
ATOM 4981 C CA . TRP A 1 653 ? 7.597 1.176 26.257 1.00 91.38 653 TRP A CA 1
ATOM 4982 C C . TRP A 1 653 ? 7.916 0.217 25.098 1.00 91.38 653 TRP A C 1
ATOM 4984 O O . TRP A 1 653 ? 7.895 -0.998 25.288 1.00 91.38 653 TRP A O 1
ATOM 4994 N N . ILE A 1 654 ? 8.290 0.739 23.922 1.00 91.94 654 ILE A N 1
ATOM 4995 C CA . ILE A 1 654 ? 8.728 -0.064 22.767 1.00 91.94 654 ILE A CA 1
ATOM 4996 C C . ILE A 1 654 ? 9.934 -0.927 23.143 1.00 91.94 654 ILE A C 1
ATOM 4998 O O . ILE A 1 654 ? 9.950 -2.120 22.844 1.00 91.94 654 ILE A O 1
ATOM 5002 N N . ARG A 1 655 ? 10.919 -0.355 23.844 1.00 92.00 655 ARG A N 1
ATOM 5003 C CA . ARG A 1 655 ? 12.095 -1.085 24.336 1.00 92.00 655 ARG A CA 1
ATOM 5004 C C . ARG A 1 655 ? 11.721 -2.243 25.256 1.00 92.00 655 ARG A C 1
ATOM 5006 O O . ARG A 1 655 ? 12.239 -3.349 25.086 1.00 92.00 655 ARG A O 1
ATOM 5013 N N . ASP A 1 656 ? 10.826 -2.007 26.213 1.00 93.75 656 ASP A N 1
ATOM 5014 C CA . ASP A 1 656 ? 10.319 -3.049 27.114 1.00 93.75 656 ASP A CA 1
ATOM 5015 C C . ASP A 1 656 ? 9.630 -4.175 26.326 1.00 93.75 656 ASP A C 1
ATOM 5017 O O . ASP A 1 656 ? 9.995 -5.346 26.453 1.00 93.75 656 ASP A O 1
ATOM 5021 N N . ARG A 1 657 ? 8.706 -3.829 25.421 1.00 95.56 657 ARG A N 1
ATOM 5022 C CA . ARG A 1 657 ? 7.996 -4.813 24.591 1.00 95.56 657 ARG A CA 1
ATOM 5023 C C . ARG A 1 657 ? 8.928 -5.586 23.663 1.00 95.56 657 ARG A C 1
ATOM 5025 O O . ARG A 1 657 ? 8.794 -6.800 23.553 1.00 95.56 657 ARG A O 1
ATOM 5032 N N . MET A 1 658 ? 9.893 -4.926 23.027 1.00 94.06 658 MET A N 1
ATOM 5033 C CA . MET A 1 658 ? 10.884 -5.597 22.183 1.00 94.06 658 MET A CA 1
ATOM 5034 C C . MET A 1 658 ? 11.719 -6.588 22.999 1.00 94.06 658 MET A C 1
ATOM 5036 O O . MET A 1 658 ? 11.922 -7.726 22.575 1.00 94.06 658 MET A O 1
ATOM 5040 N N . THR A 1 659 ? 12.133 -6.195 24.207 1.00 92.12 659 THR A N 1
ATOM 5041 C CA . THR A 1 659 ? 12.852 -7.079 25.136 1.00 92.12 659 THR A CA 1
ATOM 5042 C C . THR A 1 659 ? 12.024 -8.325 25.465 1.00 92.12 659 THR A C 1
ATOM 5044 O O . THR A 1 659 ? 12.542 -9.440 25.400 1.00 92.12 659 THR A O 1
ATOM 5047 N N . GLN A 1 660 ? 10.731 -8.159 25.757 1.00 93.12 660 GLN A N 1
ATOM 5048 C CA . GLN A 1 660 ? 9.808 -9.263 26.045 1.00 93.12 660 GLN A CA 1
ATOM 5049 C C . GLN A 1 660 ? 9.543 -10.158 24.825 1.00 93.12 660 GLN A C 1
ATOM 5051 O O . GLN A 1 660 ? 9.549 -11.383 24.943 1.00 93.12 660 GLN A O 1
ATOM 5056 N N . ALA A 1 661 ? 9.354 -9.572 23.639 1.00 93.00 661 ALA A N 1
ATOM 5057 C CA . ALA A 1 661 ? 9.150 -10.323 22.402 1.00 93.00 661 ALA A CA 1
ATOM 5058 C C . ALA A 1 661 ? 10.378 -11.183 22.085 1.00 93.00 661 ALA A C 1
ATOM 5060 O O . ALA A 1 661 ? 10.253 -12.382 21.837 1.00 93.00 661 ALA A O 1
ATOM 5061 N N . LEU A 1 662 ? 11.578 -10.606 22.200 1.00 89.06 662 LEU A N 1
ATOM 5062 C CA . LEU A 1 662 ? 12.814 -11.370 22.102 1.00 89.06 662 LEU A CA 1
ATOM 5063 C C . LEU A 1 662 ? 12.862 -12.432 23.209 1.00 89.06 662 LEU A C 1
ATOM 5065 O O . LEU A 1 662 ? 13.203 -13.567 22.917 1.00 89.06 662 LEU A O 1
ATOM 5069 N N . ALA A 1 663 ? 12.448 -12.146 24.449 1.00 86.62 663 ALA A N 1
ATOM 5070 C CA . ALA A 1 663 ? 12.379 -13.104 25.566 1.00 86.62 663 ALA A CA 1
ATOM 5071 C C . ALA A 1 663 ? 11.475 -14.338 25.346 1.00 86.62 663 ALA A C 1
ATOM 5073 O O . ALA A 1 663 ? 11.616 -15.305 26.094 1.00 86.62 663 ALA A O 1
ATOM 5074 N N . SER A 1 664 ? 10.628 -14.351 24.312 1.00 85.25 664 SER A N 1
ATOM 5075 C CA . SER A 1 664 ? 9.721 -15.457 23.984 1.00 85.25 664 SER A CA 1
ATOM 5076 C C . SER A 1 664 ? 10.403 -16.837 23.987 1.00 85.25 664 SER A C 1
ATOM 5078 O O . SER A 1 664 ? 11.498 -16.999 23.439 1.00 85.25 664 SER A O 1
ATOM 5080 N N . TRP A 1 665 ? 9.720 -17.825 24.580 1.00 77.38 665 TRP A N 1
ATOM 5081 C CA . TRP A 1 665 ? 10.125 -19.239 24.684 1.00 77.38 665 TRP A CA 1
ATOM 5082 C C . TRP A 1 665 ? 11.363 -19.529 25.566 1.00 77.38 665 TRP A C 1
ATOM 5084 O O . TRP A 1 665 ? 11.957 -20.607 25.500 1.00 77.38 665 TRP A O 1
ATOM 5094 N N . ASN A 1 666 ? 11.756 -18.582 26.426 1.00 74.62 666 ASN A N 1
ATOM 5095 C CA . ASN A 1 666 ? 12.879 -18.722 27.365 1.00 74.62 666 ASN A CA 1
ATOM 5096 C C . ASN A 1 666 ? 12.475 -18.562 28.843 1.00 74.62 666 ASN A C 1
ATOM 5098 O O . ASN A 1 666 ? 13.312 -18.224 29.684 1.00 74.62 666 ASN A O 1
ATOM 5102 N N . THR A 1 667 ? 11.208 -18.802 29.180 1.00 72.06 667 THR A N 1
ATOM 5103 C CA . THR A 1 667 ? 10.708 -18.703 30.560 1.00 72.06 667 THR A CA 1
ATOM 5104 C C . THR A 1 667 ? 10.989 -19.982 31.375 1.00 72.06 667 THR A C 1
ATOM 5106 O O . THR A 1 667 ? 11.282 -21.041 30.804 1.00 72.06 667 THR A O 1
ATOM 5109 N N . PRO A 1 668 ? 10.892 -19.939 32.721 1.00 74.56 668 PRO A N 1
ATOM 5110 C CA . PRO A 1 668 ? 10.972 -21.142 33.557 1.00 74.56 668 PRO A CA 1
ATOM 5111 C C . PRO A 1 668 ? 9.902 -22.199 33.230 1.00 74.56 668 PRO A C 1
ATOM 5113 O O . PRO A 1 668 ? 10.158 -23.394 33.357 1.00 74.56 668 PRO A O 1
ATOM 5116 N N . GLU A 1 669 ? 8.720 -21.775 32.783 1.00 74.94 669 GLU A N 1
ATOM 5117 C CA . GLU A 1 669 ? 7.619 -22.656 32.362 1.00 74.94 669 GLU A CA 1
ATOM 5118 C C . GLU A 1 669 ? 7.967 -23.403 31.066 1.00 74.94 669 GLU A C 1
ATOM 5120 O O . GLU A 1 669 ? 7.694 -24.601 30.925 1.00 74.94 669 GLU A O 1
ATOM 5125 N N . ASP A 1 670 ? 8.668 -22.732 30.148 1.00 78.94 670 ASP A N 1
ATOM 5126 C CA . ASP A 1 670 ? 9.192 -23.362 28.936 1.00 78.94 670 ASP A CA 1
ATOM 5127 C C . ASP A 1 670 ? 10.261 -24.404 29.285 1.00 78.94 670 ASP A C 1
ATOM 5129 O O . ASP A 1 670 ? 10.280 -25.486 28.702 1.00 78.94 670 ASP A O 1
ATOM 5133 N N . ALA A 1 671 ? 11.107 -24.131 30.287 1.00 78.56 671 ALA A N 1
ATOM 5134 C CA . ALA A 1 671 ? 12.096 -25.096 30.775 1.00 78.56 671 ALA A CA 1
ATOM 5135 C C . ALA A 1 671 ? 11.442 -26.362 31.349 1.00 78.56 671 ALA A C 1
ATOM 5137 O O . ALA A 1 671 ? 11.890 -27.470 31.065 1.00 78.56 671 ALA A O 1
ATOM 5138 N N . GLN A 1 672 ? 10.340 -26.222 32.092 1.00 79.25 672 GLN A N 1
ATOM 5139 C CA . GLN A 1 672 ? 9.567 -27.374 32.574 1.00 79.25 672 GLN A CA 1
ATOM 5140 C C . GLN A 1 672 ? 8.946 -28.168 31.418 1.00 79.25 672 GLN A C 1
ATOM 5142 O O . GLN A 1 672 ? 8.974 -29.399 31.423 1.00 79.25 672 GLN A O 1
ATOM 5147 N N . THR A 1 673 ? 8.432 -27.468 30.403 1.00 78.94 673 THR A N 1
ATOM 5148 C CA . THR A 1 673 ? 7.875 -28.099 29.198 1.00 78.94 673 THR A CA 1
ATOM 5149 C C . THR A 1 673 ? 8.940 -28.890 28.437 1.00 78.94 673 THR A C 1
ATOM 5151 O O . THR A 1 673 ? 8.677 -30.021 28.032 1.00 78.94 673 THR A O 1
ATOM 5154 N N . ARG A 1 674 ? 10.152 -28.336 28.289 1.00 82.56 674 ARG A N 1
ATOM 5155 C CA . ARG A 1 674 ? 11.298 -29.019 27.668 1.00 82.56 674 ARG A CA 1
ATOM 5156 C C . ARG A 1 674 ? 11.746 -30.236 28.469 1.00 82.56 674 ARG A C 1
ATOM 5158 O O . ARG A 1 674 ? 11.963 -31.300 27.896 1.00 82.56 674 ARG A O 1
ATOM 5165 N N . ALA A 1 675 ? 11.826 -30.107 29.793 1.00 79.31 675 ALA A N 1
ATOM 5166 C CA . ALA A 1 675 ? 12.207 -31.205 30.678 1.00 79.31 675 ALA A CA 1
ATOM 5167 C C . ALA A 1 675 ? 11.262 -32.415 30.549 1.00 79.31 675 ALA A C 1
ATOM 5169 O O . ALA A 1 675 ? 11.708 -33.559 30.649 1.00 79.31 675 ALA A O 1
ATOM 5170 N N . ALA A 1 676 ? 9.976 -32.180 30.260 1.00 81.56 676 ALA A N 1
ATOM 5171 C CA . ALA A 1 676 ? 8.985 -33.234 30.049 1.00 81.56 676 ALA A CA 1
ATOM 5172 C C . ALA A 1 676 ? 9.204 -34.062 28.765 1.00 81.56 676 ALA A C 1
ATOM 5174 O O . ALA A 1 676 ? 8.641 -35.151 28.653 1.00 81.56 676 ALA A O 1
ATOM 5175 N N . TRP A 1 677 ? 10.016 -33.593 27.807 1.00 80.69 677 TRP A N 1
ATOM 5176 C CA . TRP A 1 677 ? 10.351 -34.357 26.595 1.00 80.69 677 TRP A CA 1
ATOM 5177 C C . TRP A 1 677 ? 11.313 -35.515 26.876 1.00 80.69 677 TRP A C 1
ATOM 5179 O O . TRP A 1 677 ? 11.298 -36.511 26.156 1.00 80.69 677 TRP A O 1
ATOM 5189 N N . GLY A 1 678 ? 12.119 -35.404 27.939 1.00 76.38 678 GLY A N 1
ATOM 5190 C CA . GLY A 1 678 ? 13.122 -36.398 28.314 1.00 76.38 678 GLY A CA 1
ATOM 5191 C C . GLY A 1 678 ? 14.256 -36.572 27.292 1.00 76.38 678 GLY A C 1
ATOM 5192 O O . GLY A 1 678 ? 14.279 -35.968 26.218 1.00 76.38 678 GLY A O 1
ATOM 5193 N N . GLY A 1 679 ? 15.231 -37.411 27.654 1.00 81.88 679 GLY A N 1
ATOM 5194 C CA . GLY A 1 679 ? 16.291 -37.879 26.754 1.00 81.88 679 GLY A CA 1
ATOM 5195 C C . GLY A 1 679 ? 17.129 -36.777 26.091 1.00 81.88 679 GLY A C 1
ATOM 5196 O O . GLY A 1 679 ? 17.419 -35.736 26.683 1.00 81.88 679 GLY A O 1
ATOM 5197 N N . SER A 1 680 ? 17.537 -37.035 24.847 1.00 76.69 680 SER A N 1
ATOM 5198 C CA . SER A 1 680 ? 18.347 -36.133 24.018 1.00 76.69 680 SER A CA 1
ATOM 5199 C C . SER A 1 680 ? 17.598 -34.867 23.587 1.00 76.69 680 SER A C 1
ATOM 5201 O O . SER A 1 680 ? 18.223 -33.817 23.464 1.00 76.69 680 SER A O 1
ATOM 5203 N N . CYS A 1 681 ? 16.271 -34.939 23.421 1.00 80.44 681 CYS A N 1
ATOM 5204 C CA . CYS A 1 681 ? 15.409 -33.794 23.105 1.00 80.44 681 CYS A CA 1
ATOM 5205 C C . CYS A 1 681 ? 15.537 -32.675 24.147 1.00 80.44 681 CYS A C 1
ATOM 5207 O O . CYS A 1 681 ? 15.817 -31.529 23.796 1.00 80.44 681 CYS A O 1
ATOM 5209 N N . ALA A 1 682 ? 15.343 -33.011 25.429 1.00 82.31 682 ALA A N 1
ATOM 5210 C CA . ALA A 1 682 ? 15.397 -32.037 26.518 1.00 82.31 682 ALA A CA 1
ATOM 5211 C C . ALA A 1 682 ? 16.795 -31.407 26.641 1.00 82.31 682 ALA A C 1
ATOM 5213 O O . ALA A 1 682 ? 16.923 -30.186 26.708 1.00 82.31 682 ALA A O 1
ATOM 5214 N N . ALA A 1 683 ? 17.846 -32.234 26.583 1.00 81.81 683 ALA A N 1
ATOM 5215 C CA . ALA A 1 683 ? 19.231 -31.774 26.682 1.00 81.81 683 ALA A CA 1
ATOM 5216 C C . ALA A 1 683 ? 19.620 -30.816 25.542 1.00 81.81 683 ALA A C 1
ATOM 5218 O O . ALA A 1 683 ? 20.261 -29.791 25.783 1.00 81.81 683 ALA A O 1
ATOM 5219 N N . LEU A 1 684 ? 19.208 -31.126 24.307 1.00 82.06 684 LEU A N 1
ATOM 5220 C CA . LEU A 1 684 ? 19.474 -30.277 23.148 1.00 82.06 684 LEU A CA 1
ATOM 5221 C C . LEU A 1 684 ? 18.725 -28.944 23.262 1.00 82.06 684 LEU A C 1
ATOM 5223 O O . LEU A 1 684 ? 19.317 -27.880 23.088 1.00 82.06 684 LEU A O 1
ATOM 5227 N N . ALA A 1 685 ? 17.440 -28.992 23.616 1.00 81.06 685 ALA A N 1
ATOM 5228 C CA . ALA A 1 685 ? 16.612 -27.803 23.755 1.00 81.06 685 ALA A CA 1
ATOM 5229 C C . ALA A 1 685 ? 17.116 -26.856 24.863 1.00 81.06 685 ALA A C 1
ATOM 5231 O O . ALA A 1 685 ? 17.154 -25.641 24.659 1.00 81.06 685 ALA A O 1
ATOM 5232 N N . ASP A 1 686 ? 17.565 -27.395 26.000 1.00 83.19 686 ASP A N 1
ATOM 5233 C CA . ASP A 1 686 ? 18.152 -26.599 27.083 1.00 83.19 686 ASP A CA 1
ATOM 5234 C C . ASP A 1 686 ? 19.516 -26.011 26.702 1.00 83.19 686 ASP A C 1
ATOM 5236 O O . ASP A 1 686 ? 19.786 -24.847 27.008 1.00 83.19 686 ASP A O 1
ATOM 5240 N N . SER A 1 687 ? 20.348 -26.759 25.968 1.00 83.94 687 SER A N 1
ATOM 5241 C CA . SER A 1 687 ? 21.615 -26.243 25.435 1.00 83.94 687 SER A CA 1
ATOM 5242 C C . SER A 1 687 ? 21.389 -25.036 24.515 1.00 83.94 687 SER A C 1
ATOM 5244 O O . SER A 1 687 ? 22.015 -23.985 24.695 1.00 83.94 687 SER A O 1
ATOM 5246 N N . TYR A 1 688 ? 20.417 -25.130 23.600 1.00 82.75 688 TYR A N 1
ATOM 5247 C CA . TYR A 1 688 ? 20.033 -24.007 22.743 1.00 82.75 688 TYR A CA 1
ATOM 5248 C C . TYR A 1 688 ? 19.476 -22.828 23.540 1.00 82.75 688 TYR A C 1
ATOM 5250 O O . TYR A 1 688 ? 19.876 -21.690 23.294 1.00 82.75 688 TYR A O 1
ATOM 5258 N N . ALA A 1 689 ? 18.600 -23.067 24.519 1.00 81.75 689 ALA A N 1
ATOM 5259 C CA . ALA A 1 689 ? 18.059 -22.003 25.366 1.00 81.75 689 ALA A CA 1
ATOM 5260 C C . ALA A 1 689 ? 19.173 -21.262 26.134 1.00 81.75 689 ALA A C 1
ATOM 5262 O O . ALA A 1 689 ? 19.189 -20.028 26.189 1.00 81.75 689 ALA A O 1
ATOM 5263 N N . MET A 1 690 ? 20.163 -21.992 26.662 1.00 83.62 690 MET A N 1
ATOM 5264 C CA . MET A 1 690 ? 21.338 -21.406 27.314 1.00 83.62 690 MET A CA 1
ATOM 5265 C C . MET A 1 690 ? 22.189 -20.579 26.343 1.00 83.62 690 MET A C 1
ATOM 5267 O O . MET A 1 690 ? 22.573 -19.452 26.675 1.00 83.62 690 MET A O 1
ATOM 5271 N N . ALA A 1 691 ? 22.455 -21.103 25.142 1.00 82.62 691 ALA A N 1
ATOM 5272 C CA . ALA A 1 691 ? 23.202 -20.395 24.103 1.00 82.62 691 ALA A CA 1
ATOM 5273 C C . ALA A 1 691 ? 22.488 -19.101 23.676 1.00 82.62 691 ALA A C 1
ATOM 5275 O O . ALA A 1 691 ? 23.115 -18.047 23.565 1.00 82.62 691 ALA A O 1
ATOM 5276 N N . MET A 1 692 ? 21.162 -19.147 23.536 1.00 81.00 692 MET A N 1
ATOM 5277 C CA . MET A 1 692 ? 20.323 -17.986 23.241 1.00 81.00 692 MET A CA 1
ATOM 5278 C C . MET A 1 692 ? 20.377 -16.929 24.340 1.00 81.00 692 MET A C 1
ATOM 5280 O O . MET A 1 692 ? 20.563 -15.743 24.058 1.00 81.00 692 MET A O 1
ATOM 5284 N N . ALA A 1 693 ? 20.253 -17.345 25.601 1.00 81.38 693 ALA A N 1
ATOM 5285 C CA . ALA A 1 693 ? 20.353 -16.440 26.739 1.00 81.38 693 ALA A CA 1
ATOM 5286 C C . ALA A 1 693 ? 21.745 -15.789 26.835 1.00 81.38 693 ALA A C 1
ATOM 5288 O O . ALA A 1 693 ? 21.853 -14.612 27.183 1.00 81.38 693 ALA A O 1
ATOM 5289 N N . ALA A 1 694 ? 22.810 -16.529 26.509 1.00 82.69 694 ALA A N 1
ATOM 5290 C CA . ALA A 1 694 ? 24.167 -15.993 26.442 1.00 82.69 694 ALA A CA 1
ATOM 5291 C C . ALA A 1 694 ? 24.334 -14.998 25.283 1.00 82.69 694 ALA A C 1
ATOM 5293 O O . ALA A 1 694 ? 24.840 -13.896 25.504 1.00 82.69 694 ALA A O 1
ATOM 5294 N N . TYR A 1 695 ? 23.848 -15.340 24.085 1.00 81.62 695 TYR A N 1
ATOM 5295 C CA . TYR A 1 695 ? 23.884 -14.465 22.913 1.00 81.62 695 TYR A CA 1
ATOM 5296 C C . TYR A 1 695 ? 23.189 -13.129 23.182 1.00 81.62 695 TYR A C 1
ATOM 5298 O O . TYR A 1 695 ? 23.748 -12.083 22.871 1.00 81.62 695 TYR A O 1
ATOM 5306 N N . ARG A 1 696 ? 22.030 -13.130 23.848 1.00 80.12 696 ARG A N 1
ATOM 5307 C CA . ARG A 1 696 ? 21.284 -11.896 24.162 1.00 80.12 696 ARG A CA 1
ATOM 5308 C C . ARG A 1 696 ? 22.021 -10.921 25.071 1.00 80.12 696 ARG A C 1
ATOM 5310 O O . ARG A 1 696 ? 21.761 -9.727 25.013 1.00 80.12 696 ARG A O 1
ATOM 5317 N N . ARG A 1 697 ? 22.951 -11.412 25.891 1.00 82.38 697 ARG A N 1
ATOM 5318 C CA . ARG A 1 697 ? 23.811 -10.565 26.733 1.00 82.38 697 ARG A CA 1
ATOM 5319 C C . ARG A 1 697 ? 25.047 -10.048 25.993 1.00 82.38 697 ARG A C 1
ATOM 5321 O O . ARG A 1 697 ? 25.812 -9.274 26.562 1.00 82.38 697 ARG A O 1
ATOM 5328 N N . SER A 1 698 ? 25.278 -10.489 24.758 1.00 81.75 698 SER A N 1
ATOM 5329 C CA . SER A 1 698 ? 26.419 -10.054 23.954 1.00 81.75 698 SER A CA 1
ATOM 5330 C C . SER A 1 698 ? 26.195 -8.653 23.374 1.00 81.75 698 SER A C 1
ATOM 5332 O O . SER A 1 698 ? 25.071 -8.269 23.052 1.00 81.75 698 SER A O 1
ATOM 5334 N N . ALA A 1 699 ? 27.277 -7.889 23.192 1.00 75.81 699 ALA A N 1
ATOM 5335 C CA . ALA A 1 699 ? 27.209 -6.554 22.592 1.00 75.81 699 ALA A CA 1
ATOM 5336 C C . ALA A 1 699 ? 26.535 -6.529 21.197 1.00 75.81 699 ALA A C 1
ATOM 5338 O O . ALA A 1 699 ? 25.736 -5.623 20.959 1.00 75.81 699 ALA A O 1
ATOM 5339 N N . PRO A 1 700 ? 26.763 -7.511 20.294 1.00 78.38 700 PRO A N 1
ATOM 5340 C CA . PRO A 1 700 ? 26.039 -7.584 19.024 1.00 78.38 700 PRO A CA 1
ATOM 5341 C C . PRO A 1 700 ? 24.519 -7.695 19.178 1.00 78.38 700 PRO A C 1
ATOM 5343 O O . PRO A 1 700 ? 23.789 -7.045 18.434 1.00 78.38 700 PRO A O 1
ATOM 5346 N N . ALA A 1 701 ? 24.035 -8.477 20.149 1.00 77.81 701 ALA A N 1
ATOM 5347 C CA . ALA A 1 701 ? 22.601 -8.627 20.382 1.00 77.81 701 ALA A CA 1
ATOM 5348 C C . ALA A 1 701 ? 21.973 -7.343 20.942 1.00 77.81 701 ALA A C 1
ATOM 5350 O O . ALA A 1 701 ? 20.886 -6.964 20.517 1.00 77.81 701 ALA A O 1
ATOM 5351 N N . VAL A 1 702 ? 22.680 -6.627 21.824 1.00 83.12 702 VAL A N 1
ATOM 5352 C CA . VAL A 1 702 ? 22.234 -5.317 22.332 1.00 83.12 702 VAL A CA 1
ATOM 5353 C C . VAL A 1 702 ? 22.142 -4.289 21.200 1.00 83.12 702 VAL A C 1
ATOM 5355 O O . VAL A 1 702 ? 21.145 -3.578 21.093 1.00 83.12 702 VAL A O 1
ATOM 5358 N N . ALA A 1 703 ? 23.144 -4.235 20.317 1.00 82.62 703 ALA A N 1
ATOM 5359 C CA . ALA A 1 703 ? 23.126 -3.340 19.160 1.00 82.62 703 ALA A CA 1
ATOM 5360 C C . ALA A 1 703 ? 22.001 -3.694 18.169 1.00 82.62 703 ALA A C 1
ATOM 5362 O O . ALA A 1 703 ? 21.360 -2.801 17.612 1.00 82.62 703 ALA A O 1
ATOM 5363 N N . MET A 1 704 ? 21.734 -4.989 17.961 1.00 82.31 704 MET A N 1
ATOM 5364 C CA . MET A 1 704 ? 20.605 -5.432 17.142 1.00 82.31 704 MET A CA 1
ATOM 5365 C C . MET A 1 704 ? 19.274 -5.016 17.764 1.00 82.31 704 MET A C 1
ATOM 5367 O O . MET A 1 704 ? 18.431 -4.458 17.071 1.00 82.31 704 MET A O 1
ATOM 5371 N N . GLN A 1 705 ? 19.103 -5.211 19.072 1.00 85.00 705 GLN A N 1
ATOM 5372 C CA . GLN A 1 705 ? 17.888 -4.806 19.771 1.00 85.00 705 GLN A CA 1
ATOM 5373 C C . GLN A 1 705 ? 17.622 -3.300 19.619 1.00 85.00 705 GLN A C 1
ATOM 5375 O O . GLN A 1 705 ? 16.518 -2.920 19.240 1.00 85.00 705 GLN A O 1
ATOM 5380 N N . GLN A 1 706 ? 18.636 -2.451 19.815 1.00 86.75 706 GLN A N 1
ATOM 5381 C CA . GLN A 1 706 ? 18.510 -1.000 19.609 1.00 86.75 706 GLN A CA 1
ATOM 5382 C C . GLN A 1 706 ? 18.071 -0.653 18.181 1.00 86.75 706 GLN A C 1
ATOM 5384 O O . GLN A 1 706 ? 17.224 0.213 17.982 1.00 86.75 706 GLN A O 1
ATOM 5389 N N . ARG A 1 707 ? 18.599 -1.362 17.177 1.00 86.44 707 ARG A N 1
ATOM 5390 C CA . ARG A 1 707 ? 18.164 -1.199 15.785 1.00 86.44 707 ARG A CA 1
ATOM 5391 C C . ARG A 1 707 ? 16.705 -1.616 15.593 1.00 86.44 707 ARG A C 1
ATOM 5393 O O . ARG A 1 707 ? 15.979 -0.928 14.883 1.00 86.44 707 ARG A O 1
ATOM 5400 N N . LEU A 1 708 ? 16.278 -2.731 16.188 1.00 85.31 708 LEU A N 1
ATOM 5401 C CA . LEU A 1 708 ? 14.885 -3.180 16.120 1.00 85.31 708 LEU A CA 1
ATOM 5402 C C . LEU A 1 708 ? 13.946 -2.163 16.779 1.00 85.31 708 LEU A C 1
ATOM 5404 O O . LEU A 1 708 ? 12.894 -1.886 16.220 1.00 85.31 708 LEU A O 1
ATOM 5408 N N . GLU A 1 709 ? 14.339 -1.562 17.905 1.00 87.69 709 GLU A N 1
ATOM 5409 C CA . GLU A 1 709 ? 13.587 -0.483 18.565 1.00 87.69 709 GLU A CA 1
ATOM 5410 C C . GLU A 1 709 ? 13.373 0.714 17.625 1.00 87.69 709 GLU A C 1
ATOM 5412 O O . GLU A 1 709 ? 12.240 1.162 17.460 1.00 87.69 709 GLU A O 1
ATOM 5417 N N . THR A 1 710 ? 14.429 1.182 16.948 1.00 86.38 710 THR A N 1
ATOM 5418 C CA . THR A 1 710 ? 14.318 2.251 15.938 1.00 86.38 710 THR A CA 1
ATOM 5419 C C . THR A 1 710 ? 13.400 1.849 14.784 1.00 86.38 710 THR A C 1
ATOM 5421 O O . THR A 1 710 ? 12.559 2.637 14.361 1.00 86.38 710 THR A O 1
ATOM 5424 N N . LEU A 1 711 ? 13.496 0.602 14.313 1.00 85.75 711 LEU A N 1
ATOM 5425 C CA . LEU A 1 711 ? 12.630 0.099 13.246 1.00 85.75 711 LEU A CA 1
ATOM 5426 C C . LEU A 1 711 ? 11.153 0.034 13.665 1.00 85.75 711 LEU A C 1
ATOM 5428 O O . LEU A 1 711 ? 10.295 0.231 12.809 1.00 85.75 711 LEU A O 1
ATOM 5432 N N . VAL A 1 712 ? 10.826 -0.222 14.941 1.00 87.12 712 VAL A N 1
ATOM 5433 C CA . VAL A 1 712 ? 9.429 -0.144 15.420 1.00 87.12 712 VAL A CA 1
ATOM 5434 C C . VAL A 1 712 ? 8.894 1.273 15.232 1.00 87.12 712 VAL A C 1
ATOM 5436 O O . VAL A 1 712 ? 7.808 1.442 14.682 1.00 87.12 712 VAL A O 1
ATOM 5439 N N . ASP A 1 713 ? 9.654 2.279 15.662 1.00 85.00 713 ASP A N 1
ATOM 5440 C CA . ASP A 1 713 ? 9.245 3.685 15.598 1.00 85.00 713 ASP A CA 1
ATOM 5441 C C . ASP A 1 713 ? 9.104 4.178 14.148 1.00 85.00 713 ASP A C 1
ATOM 5443 O O . ASP A 1 713 ? 8.083 4.759 13.770 1.00 85.00 713 ASP A O 1
ATOM 5447 N N . GLU A 1 714 ? 10.068 3.833 13.288 1.00 85.06 714 GLU A N 1
ATOM 5448 C CA . GLU A 1 714 ? 10.001 4.108 11.849 1.00 85.06 714 GLU A CA 1
ATOM 5449 C C . GLU A 1 714 ? 8.774 3.453 11.200 1.00 85.06 714 GLU A C 1
ATOM 5451 O O . GLU A 1 714 ? 8.120 4.056 10.348 1.00 85.06 714 GLU A O 1
ATOM 5456 N N . ARG A 1 715 ? 8.425 2.222 11.599 1.00 84.44 715 ARG A N 1
ATOM 5457 C CA . ARG A 1 715 ? 7.252 1.503 11.074 1.00 84.44 715 ARG A CA 1
ATOM 5458 C C . ARG A 1 715 ? 5.948 2.118 11.550 1.00 84.44 715 ARG A C 1
ATOM 5460 O O . ARG A 1 715 ? 5.043 2.263 10.729 1.00 84.44 715 ARG A O 1
ATOM 5467 N N . ILE A 1 716 ? 5.872 2.526 12.816 1.00 83.94 716 ILE A N 1
ATOM 5468 C CA . ILE A 1 716 ? 4.700 3.233 13.334 1.00 83.94 716 ILE A CA 1
ATOM 5469 C C . ILE A 1 716 ? 4.500 4.544 12.573 1.00 83.94 716 ILE A C 1
ATOM 5471 O O . ILE A 1 716 ? 3.410 4.818 12.069 1.00 83.94 716 ILE A O 1
ATOM 5475 N N . THR A 1 717 ? 5.581 5.305 12.412 1.00 85.94 717 THR A N 1
ATOM 5476 C CA . THR A 1 717 ? 5.585 6.578 11.686 1.00 85.94 717 THR A CA 1
ATOM 5477 C C . THR A 1 717 ? 5.185 6.393 10.221 1.00 85.94 717 THR A C 1
ATOM 5479 O O . THR A 1 717 ? 4.297 7.089 9.731 1.00 85.94 717 THR A O 1
ATOM 5482 N N . MET A 1 718 ? 5.760 5.405 9.522 1.00 86.62 718 MET A N 1
ATOM 5483 C CA . MET A 1 718 ? 5.391 5.075 8.139 1.00 86.62 718 MET A CA 1
ATOM 5484 C C . MET A 1 718 ? 3.939 4.625 7.990 1.00 86.62 718 MET A C 1
ATOM 5486 O O . MET A 1 718 ? 3.321 4.905 6.967 1.00 86.62 718 MET A O 1
ATOM 5490 N N . GLY A 1 719 ? 3.392 3.914 8.973 1.00 84.75 719 GLY A N 1
ATOM 5491 C CA . GLY A 1 719 ? 1.985 3.538 8.961 1.00 84.75 719 GLY A CA 1
ATOM 5492 C C . GLY A 1 719 ? 1.045 4.731 9.165 1.00 84.75 719 GLY A C 1
ATOM 5493 O O . GLY A 1 719 ? -0.092 4.700 8.704 1.00 84.75 719 GLY A O 1
ATOM 5494 N N . GLY A 1 720 ? 1.538 5.813 9.780 1.00 88.50 720 GLY A N 1
ATOM 5495 C CA . GLY A 1 720 ? 0.858 7.107 9.843 1.00 88.50 720 GLY A CA 1
ATOM 5496 C C . GLY A 1 720 ? 0.865 7.883 8.522 1.00 88.50 720 GLY A C 1
ATOM 5497 O O . GLY A 1 720 ? 0.077 8.812 8.367 1.00 88.50 720 GLY A O 1
ATOM 5498 N N . LEU A 1 721 ? 1.716 7.496 7.567 1.00 92.81 721 LEU A N 1
ATOM 5499 C CA . LEU A 1 721 ? 1.757 8.024 6.203 1.00 92.81 721 LEU A CA 1
ATOM 5500 C C . LEU A 1 721 ? 0.893 7.139 5.300 1.00 92.81 721 LEU A C 1
ATOM 5502 O O . LEU A 1 721 ? 1.382 6.194 4.674 1.00 92.81 721 LEU A O 1
ATOM 5506 N N . LEU A 1 722 ? -0.404 7.434 5.263 1.00 92.19 722 LEU A N 1
ATOM 5507 C CA . LEU A 1 722 ? -1.424 6.612 4.623 1.00 92.19 722 LEU A CA 1
ATOM 5508 C C . LEU A 1 722 ? -1.575 6.959 3.132 1.00 92.19 722 LEU A C 1
ATOM 5510 O O . LEU A 1 722 ? -2.115 8.023 2.818 1.00 92.19 722 LEU A O 1
ATOM 5514 N N . PRO A 1 723 ? -1.148 6.099 2.189 1.00 92.50 723 PRO A N 1
ATOM 5515 C CA . PRO A 1 723 ? -1.438 6.300 0.774 1.00 92.50 723 PRO A CA 1
ATOM 5516 C C . PRO A 1 723 ? -2.929 6.053 0.539 1.00 92.50 723 PRO A C 1
ATOM 5518 O O . PRO A 1 723 ? -3.449 5.030 0.975 1.00 92.50 723 PRO A O 1
ATOM 5521 N N . ILE A 1 724 ? -3.614 6.975 -0.139 1.00 89.81 724 ILE A N 1
ATOM 5522 C CA . ILE A 1 724 ? -5.062 6.854 -0.392 1.00 89.81 724 ILE A CA 1
ATOM 5523 C C . ILE A 1 724 ? -5.390 6.777 -1.870 1.00 89.81 724 ILE A C 1
ATOM 5525 O O . ILE A 1 724 ? -6.349 6.108 -2.235 1.00 89.81 724 ILE A O 1
ATOM 5529 N N . GLY A 1 725 ? -4.598 7.417 -2.727 1.00 90.00 725 GLY A N 1
ATOM 5530 C CA . GLY A 1 725 ? -4.816 7.347 -4.164 1.00 90.00 725 GLY A CA 1
ATOM 5531 C C . GLY A 1 725 ? -3.520 7.388 -4.943 1.00 90.00 725 GLY A C 1
ATOM 5532 O O . GLY A 1 725 ? -2.559 8.015 -4.500 1.00 90.00 725 GLY A O 1
ATOM 5533 N N . ARG A 1 726 ? -3.494 6.744 -6.108 1.00 92.31 726 ARG A N 1
ATOM 5534 C CA . ARG A 1 726 ? -2.348 6.750 -7.022 1.00 92.31 726 ARG A CA 1
ATOM 5535 C C . ARG A 1 726 ? -2.816 6.803 -8.466 1.00 92.31 726 ARG A C 1
ATOM 5537 O O . ARG A 1 726 ? -3.782 6.145 -8.813 1.00 92.31 726 ARG A O 1
ATOM 5544 N N . THR A 1 727 ? -2.116 7.543 -9.318 1.00 91.62 727 THR A N 1
ATOM 5545 C CA . THR A 1 727 ? -2.367 7.585 -10.764 1.00 91.62 727 THR A CA 1
ATOM 5546 C C . THR A 1 727 ? -1.061 7.771 -11.535 1.00 91.62 727 THR A C 1
ATOM 5548 O O . THR A 1 727 ? -0.127 8.395 -11.032 1.00 91.62 727 THR A O 1
ATOM 5551 N N . ASP A 1 728 ? -1.001 7.251 -12.761 1.00 92.56 728 ASP A N 1
ATOM 5552 C CA . ASP A 1 728 ? 0.046 7.583 -13.733 1.00 92.56 728 ASP A CA 1
ATOM 5553 C C . ASP A 1 728 ? -0.465 8.766 -14.582 1.00 92.56 728 ASP A C 1
ATOM 5555 O O . ASP A 1 728 ? -1.187 8.586 -15.566 1.00 92.56 728 ASP A O 1
ATOM 5559 N N . ALA A 1 729 ? -0.159 9.985 -14.138 1.00 92.50 729 ALA A N 1
ATOM 5560 C CA . ALA A 1 729 ? -0.651 11.241 -14.698 1.00 92.50 729 ALA A CA 1
ATOM 5561 C C . ALA A 1 729 ? 0.144 11.673 -15.937 1.00 92.50 729 ALA A C 1
ATOM 5563 O O . ALA A 1 729 ? 1.377 11.668 -15.917 1.00 92.50 729 ALA A O 1
ATOM 5564 N N . SER A 1 730 ? -0.552 12.114 -16.985 1.00 91.88 730 SER A N 1
ATOM 5565 C CA . SER A 1 730 ? 0.073 12.861 -18.084 1.00 91.88 730 SER A CA 1
ATOM 5566 C C . SER A 1 730 ? 0.666 14.163 -17.545 1.00 91.88 730 SER A C 1
ATOM 5568 O O . SER A 1 730 ? 0.090 14.782 -16.642 1.00 91.88 730 SER A O 1
ATOM 5570 N N . PHE A 1 731 ? 1.823 14.570 -18.067 1.00 93.31 731 PHE A N 1
ATOM 5571 C CA . PHE A 1 731 ? 2.502 15.780 -17.608 1.00 93.31 731 PHE A CA 1
ATOM 5572 C C . PHE A 1 731 ? 3.030 16.642 -18.754 1.00 93.31 731 PHE A C 1
ATOM 5574 O O . PHE A 1 731 ? 3.355 16.130 -19.829 1.00 93.31 731 PHE A O 1
ATOM 5581 N N . HIS A 1 732 ? 3.148 17.940 -18.467 1.00 91.75 732 HIS A N 1
ATOM 5582 C CA . HIS A 1 732 ? 3.827 18.945 -19.285 1.00 91.75 732 HIS A CA 1
ATOM 5583 C C . HIS A 1 732 ? 4.746 19.783 -18.403 1.00 91.75 732 HIS A C 1
ATOM 5585 O O . HIS A 1 732 ? 4.348 20.219 -17.324 1.00 91.75 732 HIS A O 1
ATOM 5591 N N . LEU A 1 733 ? 5.971 20.008 -18.857 1.00 93.12 733 LEU A N 1
ATOM 5592 C CA . LEU A 1 733 ? 7.007 20.753 -18.164 1.00 93.12 733 LEU A CA 1
ATOM 5593 C C . LEU A 1 733 ? 7.519 21.884 -19.054 1.00 93.12 733 LEU A C 1
ATOM 5595 O O . LEU A 1 733 ? 7.963 21.644 -20.176 1.00 93.12 733 LEU A O 1
ATOM 5599 N N . VAL A 1 734 ? 7.531 23.102 -18.519 1.00 92.00 734 VAL A N 1
ATOM 5600 C CA . VAL A 1 734 ? 8.124 24.269 -19.176 1.00 92.00 734 VAL A CA 1
ATOM 5601 C C . VAL A 1 734 ? 9.293 24.776 -18.362 1.00 92.00 734 VAL A C 1
ATOM 5603 O O . VAL A 1 734 ? 9.108 25.272 -17.249 1.00 92.00 734 VAL A O 1
ATOM 5606 N N . VAL A 1 735 ? 10.487 24.650 -18.932 1.00 91.75 735 VAL A N 1
ATOM 5607 C CA . VAL A 1 735 ? 11.737 25.117 -18.336 1.00 91.75 735 VAL A CA 1
ATOM 5608 C C . VAL A 1 735 ? 12.055 26.501 -18.888 1.00 91.75 735 VAL A C 1
ATOM 5610 O O . VAL A 1 735 ? 12.380 26.652 -20.067 1.00 91.75 735 VAL A O 1
ATOM 5613 N N . ASP A 1 736 ? 11.971 27.511 -18.030 1.00 88.38 736 ASP A N 1
ATOM 5614 C CA . ASP A 1 736 ? 12.413 28.863 -18.351 1.00 88.38 736 ASP A CA 1
ATOM 5615 C C . ASP A 1 736 ? 13.867 29.028 -17.886 1.00 88.38 736 ASP A C 1
ATOM 5617 O O . ASP A 1 736 ? 14.125 28.979 -16.682 1.00 88.38 736 ASP A O 1
ATOM 5621 N N . PRO A 1 737 ? 14.836 29.168 -18.810 1.00 81.94 737 PRO A N 1
ATOM 5622 C CA . PRO A 1 737 ? 16.248 29.264 -18.453 1.00 81.94 737 PRO A CA 1
ATOM 5623 C C . PRO A 1 737 ? 16.588 30.550 -17.686 1.00 81.94 737 PRO A C 1
ATOM 5625 O O . PRO A 1 737 ? 17.627 30.594 -17.029 1.00 81.94 737 PRO A O 1
ATOM 5628 N N . ASP A 1 738 ? 15.730 31.574 -17.762 1.00 86.25 738 ASP A N 1
ATOM 5629 C CA . ASP A 1 738 ? 15.924 32.864 -17.097 1.00 86.25 738 ASP A CA 1
ATOM 5630 C C . ASP A 1 738 ? 15.193 32.938 -15.736 1.00 86.25 738 ASP A C 1
ATOM 5632 O O . ASP A 1 738 ? 15.333 33.929 -15.011 1.00 86.25 738 ASP A O 1
ATOM 5636 N N . ALA A 1 739 ? 14.418 31.908 -15.368 1.00 86.06 739 ALA A N 1
ATOM 5637 C CA . ALA A 1 739 ? 13.652 31.854 -14.125 1.00 86.06 739 ALA A CA 1
ATOM 5638 C C . ALA A 1 739 ? 14.269 30.897 -13.091 1.00 86.06 739 ALA A C 1
ATOM 5640 O O . ALA A 1 739 ? 14.922 29.910 -13.417 1.00 86.06 739 ALA A O 1
ATOM 5641 N N . ALA A 1 740 ? 14.012 31.169 -11.809 1.00 86.81 740 ALA A N 1
ATOM 5642 C CA . ALA A 1 740 ? 14.411 30.276 -10.715 1.00 86.81 740 ALA A CA 1
ATOM 5643 C C . ALA A 1 740 ? 13.535 29.008 -10.623 1.00 86.81 740 ALA A C 1
ATOM 5645 O O . ALA A 1 740 ? 13.928 28.015 -10.007 1.00 86.81 740 ALA A O 1
ATOM 5646 N N . GLU A 1 741 ? 12.350 29.043 -11.234 1.00 88.81 741 GLU A N 1
ATOM 5647 C CA . GLU A 1 741 ? 11.355 27.978 -11.198 1.00 88.81 741 GLU A CA 1
ATOM 5648 C C . GLU A 1 741 ? 10.859 27.662 -12.611 1.00 88.81 741 GLU A C 1
ATOM 5650 O O . GLU A 1 741 ? 10.729 28.544 -13.458 1.00 88.81 741 GLU A O 1
ATOM 5655 N N . ALA A 1 742 ? 10.548 26.392 -12.843 1.00 91.69 742 ALA A N 1
ATOM 5656 C CA . ALA A 1 742 ? 9.876 25.889 -14.033 1.00 91.69 742 ALA A CA 1
ATOM 5657 C C . ALA A 1 742 ? 8.410 25.561 -13.711 1.00 91.69 742 ALA A C 1
ATOM 5659 O O . ALA A 1 742 ? 8.046 25.367 -12.550 1.00 91.69 742 ALA A O 1
ATOM 5660 N N . ALA A 1 743 ? 7.558 25.450 -14.729 1.00 90.38 743 ALA A N 1
ATOM 5661 C CA . ALA A 1 743 ? 6.149 25.105 -14.548 1.00 90.38 743 ALA A CA 1
ATOM 5662 C C . ALA A 1 743 ? 5.895 23.633 -14.884 1.00 90.38 743 ALA A C 1
ATOM 5664 O O . ALA A 1 743 ? 6.057 23.229 -16.035 1.00 90.38 743 ALA A O 1
ATOM 5665 N N . LEU A 1 744 ? 5.454 22.844 -13.898 1.00 92.06 744 LEU A N 1
ATOM 5666 C CA . LEU A 1 744 ? 4.970 21.479 -14.100 1.00 92.06 744 LEU A CA 1
ATOM 5667 C C . LEU A 1 744 ? 3.442 21.457 -14.048 1.00 92.06 744 LEU A C 1
ATOM 5669 O O . LEU A 1 744 ? 2.833 21.858 -13.056 1.00 92.06 744 LEU A O 1
ATOM 5673 N N . THR A 1 745 ? 2.838 20.916 -15.096 1.00 90.88 745 THR A N 1
ATOM 5674 C CA . THR A 1 745 ? 1.403 20.677 -15.201 1.00 90.88 745 THR A CA 1
ATOM 5675 C C . THR A 1 745 ? 1.140 19.176 -15.223 1.00 90.88 745 THR A C 1
ATOM 5677 O O . THR A 1 745 ? 1.808 18.445 -15.948 1.00 90.88 745 THR A O 1
ATOM 5680 N N . LEU A 1 746 ? 0.177 18.711 -14.428 1.00 91.62 746 LEU A N 1
ATOM 5681 C CA . LEU A 1 746 ? -0.205 17.306 -14.292 1.00 91.62 746 LEU A CA 1
ATOM 5682 C C . LEU A 1 746 ? -1.704 17.146 -14.537 1.00 91.62 746 LEU A C 1
ATOM 5684 O O . LEU A 1 746 ? -2.512 17.847 -13.925 1.00 91.62 746 LEU A O 1
ATOM 5688 N N . GLN A 1 747 ? -2.086 16.185 -15.372 1.00 90.06 747 GLN A N 1
ATOM 5689 C CA . GLN A 1 747 ? -3.475 15.762 -15.509 1.00 90.06 747 GLN A CA 1
ATOM 5690 C C . GLN A 1 747 ? -3.748 14.606 -14.546 1.00 90.06 747 GLN A C 1
ATOM 5692 O O . GLN A 1 747 ? -3.360 13.460 -14.768 1.00 90.06 747 GLN A O 1
ATOM 5697 N N . LEU A 1 748 ? -4.402 14.923 -13.432 1.00 90.19 748 LEU A N 1
ATOM 5698 C CA . LEU A 1 748 ? -4.722 13.969 -12.381 1.00 90.19 748 LEU A CA 1
ATOM 5699 C C . LEU A 1 748 ? -6.097 13.363 -12.637 1.00 90.19 748 LEU A C 1
ATOM 5701 O O . LEU A 1 748 ? -7.113 14.058 -12.556 1.00 90.19 748 LEU A O 1
ATOM 5705 N N . ARG A 1 749 ? -6.149 12.053 -12.877 1.00 88.31 749 ARG A N 1
ATOM 5706 C CA . ARG A 1 749 ? -7.402 11.304 -12.754 1.00 88.31 749 ARG A CA 1
ATOM 5707 C C . ARG A 1 749 ? -7.829 11.304 -11.295 1.00 88.31 749 ARG A C 1
ATOM 5709 O O . ARG A 1 749 ? -7.009 11.016 -10.428 1.00 88.31 749 ARG A O 1
ATOM 5716 N N . THR A 1 750 ? -9.098 11.582 -11.029 1.00 84.56 750 THR A N 1
ATOM 5717 C CA . THR A 1 750 ? -9.617 11.695 -9.661 1.00 84.56 750 THR A CA 1
ATOM 5718 C C . THR A 1 750 ? -10.598 10.586 -9.297 1.00 84.56 750 THR A C 1
ATOM 5720 O O . THR A 1 750 ? -10.411 9.982 -8.246 1.00 84.56 750 THR A O 1
ATOM 5723 N N . THR A 1 751 ? -11.536 10.233 -10.186 1.00 77.94 751 THR A N 1
ATOM 5724 C CA . THR A 1 751 ? -12.433 9.053 -10.091 1.00 77.94 751 THR A CA 1
ATOM 5725 C C . THR A 1 751 ? -13.002 8.610 -11.443 1.00 77.94 751 THR A C 1
ATOM 5727 O O . THR A 1 751 ? -12.735 9.217 -12.480 1.00 77.94 751 THR A O 1
ATOM 5730 N N . ASP A 1 752 ? -13.816 7.551 -11.435 1.00 72.94 752 ASP A N 1
ATOM 5731 C CA . ASP A 1 752 ? -14.462 6.984 -12.619 1.00 72.94 752 ASP A CA 1
ATOM 5732 C C . ASP A 1 752 ? -15.411 7.975 -13.320 1.00 72.94 752 ASP A C 1
ATOM 5734 O O . ASP A 1 752 ? -15.371 8.100 -14.543 1.00 72.94 752 ASP A O 1
ATOM 5738 N N . ALA A 1 753 ? -16.262 8.701 -12.577 1.00 80.75 753 ALA A N 1
ATOM 5739 C CA . ALA A 1 753 ? -17.209 9.659 -13.160 1.00 80.75 753 ALA A CA 1
ATOM 5740 C C . ALA A 1 753 ? -17.721 10.722 -12.171 1.00 80.75 753 ALA A C 1
ATOM 5742 O O . ALA A 1 753 ? -17.994 10.436 -10.999 1.00 80.75 753 ALA A O 1
ATOM 5743 N N . HIS A 1 754 ? -17.956 11.938 -12.679 1.00 82.25 754 HIS A N 1
ATOM 5744 C CA . HIS A 1 754 ? -18.686 12.981 -11.951 1.00 82.25 754 HIS A CA 1
ATOM 5745 C C . HIS A 1 754 ? -20.201 12.734 -11.963 1.00 82.25 754 HIS A C 1
ATOM 5747 O O . HIS A 1 754 ? -20.782 12.461 -13.014 1.00 82.25 754 HIS A O 1
ATOM 5753 N N . VAL A 1 755 ? -20.857 12.936 -10.815 1.00 83.12 755 VAL A N 1
ATOM 5754 C CA . VAL A 1 755 ? -22.313 12.775 -10.650 1.00 83.12 755 VAL A CA 1
ATOM 5755 C C . VAL A 1 755 ? -23.124 13.709 -11.556 1.00 83.12 755 VAL A C 1
ATOM 5757 O O . VAL A 1 755 ? -24.160 13.315 -12.078 1.00 83.12 755 VAL A O 1
ATOM 5760 N N . GLU A 1 756 ? -22.642 14.935 -11.774 1.00 82.31 756 GLU A N 1
ATOM 5761 C CA . GLU A 1 756 ? -23.371 15.972 -12.518 1.00 82.31 756 GLU A CA 1
ATOM 5762 C C . GLU A 1 756 ? -23.259 15.804 -14.037 1.00 82.31 756 GLU A C 1
ATOM 5764 O O . GLU A 1 756 ? -24.207 16.080 -14.767 1.00 82.31 756 GLU A O 1
ATOM 5769 N N . THR A 1 757 ? -22.094 15.377 -14.531 1.00 78.81 757 THR A N 1
ATOM 5770 C CA . THR A 1 757 ? -21.801 15.360 -15.973 1.00 78.81 757 THR A CA 1
ATOM 5771 C C . THR A 1 757 ? -21.805 13.960 -16.570 1.00 78.81 757 THR A C 1
ATOM 5773 O O . THR A 1 757 ? -21.842 13.831 -17.793 1.00 78.81 757 THR A O 1
ATOM 5776 N N . GLY A 1 758 ? -21.693 12.918 -15.739 1.00 74.31 758 GLY A N 1
ATOM 5777 C CA . GLY A 1 758 ? -21.462 11.541 -16.178 1.00 74.31 758 GLY A CA 1
ATOM 5778 C C . GLY A 1 758 ? -20.133 11.335 -16.914 1.00 74.31 758 GLY A C 1
ATOM 5779 O O . GLY A 1 758 ? -19.880 10.238 -17.403 1.00 74.31 758 GLY A O 1
ATOM 5780 N N . ARG A 1 759 ? -19.293 12.377 -17.019 1.00 71.19 759 ARG A N 1
ATOM 5781 C CA . ARG A 1 759 ? -18.002 12.331 -17.712 1.00 71.19 759 ARG A CA 1
ATOM 5782 C C . ARG A 1 759 ? -16.889 11.867 -16.767 1.00 71.19 759 ARG A C 1
ATOM 5784 O O . ARG A 1 759 ? -17.021 12.061 -15.552 1.00 71.19 759 ARG A O 1
ATOM 5791 N N . PRO A 1 760 ? -15.784 11.335 -17.316 1.00 70.44 760 PRO A N 1
ATOM 5792 C CA . PRO A 1 760 ? -14.606 10.961 -16.541 1.00 70.44 760 PRO A CA 1
ATOM 5793 C C . PRO A 1 760 ? -14.046 12.121 -15.721 1.00 70.44 760 PRO A C 1
ATOM 5795 O O . PRO A 1 760 ? -14.086 13.282 -16.138 1.00 70.44 760 PRO A O 1
ATOM 5798 N N . SER A 1 761 ? -13.571 11.798 -14.521 1.00 80.06 761 SER A N 1
ATOM 5799 C CA . SER A 1 761 ? -13.156 12.776 -13.520 1.00 80.06 761 SER A CA 1
ATOM 5800 C C . SER A 1 761 ? -11.648 13.020 -13.636 1.00 80.06 761 SER A C 1
ATOM 5802 O O . SER A 1 761 ? -10.839 12.169 -13.262 1.00 80.06 761 SER A O 1
ATOM 5804 N N . SER A 1 762 ? -11.268 14.178 -14.184 1.00 84.56 762 SER A N 1
ATOM 5805 C CA . SER A 1 762 ? -9.877 14.637 -14.269 1.00 84.56 762 SER A CA 1
ATOM 5806 C C . SER A 1 762 ? -9.745 16.079 -13.794 1.00 84.56 762 SER A C 1
ATOM 5808 O O . SER A 1 762 ? -10.595 16.910 -14.121 1.00 84.56 762 SER A O 1
ATOM 5810 N N . ASN A 1 763 ? -8.646 16.392 -13.116 1.00 86.06 763 ASN A N 1
ATOM 5811 C CA . ASN A 1 763 ? -8.263 17.751 -12.753 1.00 86.06 763 ASN A CA 1
ATOM 5812 C C . ASN A 1 763 ? -6.874 18.079 -13.289 1.00 86.06 763 ASN A C 1
ATOM 5814 O O . ASN A 1 763 ? -5.993 17.223 -13.317 1.00 86.06 763 ASN A O 1
ATOM 5818 N N . LEU A 1 764 ? -6.675 19.339 -13.657 1.00 85.25 764 LEU A N 1
ATOM 5819 C CA . LEU A 1 764 ? -5.355 19.865 -13.961 1.00 85.25 764 LEU A CA 1
ATOM 5820 C C . LEU A 1 764 ? -4.732 20.411 -12.676 1.00 85.25 764 LEU A C 1
ATOM 5822 O O . LEU A 1 764 ? -5.338 21.244 -12.003 1.00 85.25 764 LEU A O 1
ATOM 5826 N N . LEU A 1 765 ? -3.531 19.951 -12.351 1.00 87.38 765 LEU A N 1
ATOM 5827 C CA . LEU A 1 765 ? -2.693 20.516 -11.303 1.00 87.38 765 LEU A CA 1
ATOM 5828 C C . LEU A 1 765 ? -1.560 21.292 -11.967 1.00 87.38 765 LEU A C 1
ATOM 5830 O O . LEU A 1 765 ? -0.808 20.726 -12.754 1.00 87.38 765 LEU A O 1
ATOM 5834 N N . TRP A 1 766 ? -1.420 22.566 -11.621 1.00 85.69 766 TRP A N 1
ATOM 5835 C CA . TRP A 1 766 ? -0.279 23.391 -12.005 1.00 85.69 766 TRP A CA 1
ATOM 5836 C C . TRP A 1 766 ? 0.583 23.659 -10.774 1.00 85.69 766 TRP A C 1
ATOM 5838 O O . TRP A 1 766 ? 0.049 24.021 -9.724 1.00 85.69 766 TRP A O 1
ATOM 5848 N N . GLN A 1 767 ? 1.900 23.486 -10.890 1.00 84.75 767 GLN A N 1
ATOM 5849 C CA . GLN A 1 767 ? 2.818 23.768 -9.792 1.00 84.75 767 GLN A CA 1
ATOM 5850 C C . GLN A 1 767 ? 4.197 24.264 -10.268 1.00 84.75 767 GLN A C 1
ATOM 5852 O O . GLN A 1 767 ? 4.750 23.725 -11.233 1.00 84.75 767 GLN A O 1
ATOM 5857 N N . PRO A 1 768 ? 4.809 25.225 -9.555 1.00 87.81 768 PRO A N 1
ATOM 5858 C CA . PRO A 1 768 ? 6.184 25.645 -9.812 1.00 87.81 768 PRO A CA 1
ATOM 5859 C C . PRO A 1 768 ? 7.177 24.621 -9.247 1.00 87.81 768 PRO A C 1
ATOM 5861 O O . PRO A 1 768 ? 7.044 24.224 -8.094 1.00 87.81 768 PRO A O 1
ATOM 5864 N N . ILE A 1 769 ? 8.163 24.145 -10.006 1.00 90.25 769 ILE A N 1
ATOM 5865 C CA . ILE A 1 769 ? 9.267 23.296 -9.504 1.00 90.25 769 ILE A CA 1
ATOM 5866 C C . ILE A 1 769 ? 10.602 24.055 -9.567 1.00 90.25 769 ILE A C 1
ATOM 5868 O O . ILE A 1 769 ? 10.784 24.845 -10.493 1.00 90.25 769 ILE A O 1
ATOM 5872 N N . PRO A 1 770 ? 11.559 23.796 -8.654 1.00 90.75 770 PRO A N 1
ATOM 5873 C CA . PRO A 1 770 ? 12.917 24.321 -8.786 1.00 90.75 770 PRO A CA 1
ATOM 5874 C C . PRO A 1 770 ? 13.534 23.956 -10.142 1.00 90.75 770 PRO A C 1
ATOM 5876 O O . PRO A 1 770 ? 13.327 22.845 -10.639 1.00 90.75 770 PRO A O 1
ATOM 5879 N N . VAL A 1 771 ? 14.309 24.867 -10.735 1.00 90.50 771 VAL A N 1
ATOM 5880 C CA . VAL A 1 771 ? 14.900 24.649 -12.068 1.00 90.50 771 VAL A CA 1
ATOM 5881 C C . VAL A 1 771 ? 15.807 23.410 -12.130 1.00 90.50 771 VAL A C 1
ATOM 5883 O O . VAL A 1 771 ? 15.773 22.690 -13.123 1.00 90.50 771 VAL A O 1
ATOM 5886 N N . ASP A 1 772 ? 16.538 23.092 -11.059 1.00 90.44 772 ASP A N 1
ATOM 5887 C CA . ASP A 1 772 ? 17.395 21.897 -10.995 1.00 90.44 772 ASP A CA 1
ATOM 5888 C C . ASP A 1 772 ? 16.569 20.598 -11.056 1.00 90.44 772 ASP A C 1
ATOM 5890 O O . ASP A 1 772 ? 16.902 19.665 -11.791 1.00 90.44 772 ASP A O 1
ATOM 5894 N N . ASP A 1 773 ? 15.438 20.557 -10.340 1.00 92.19 773 ASP A N 1
ATOM 5895 C CA . ASP A 1 773 ? 14.479 19.447 -10.409 1.00 92.19 773 ASP A CA 1
ATOM 5896 C C . ASP A 1 773 ? 13.862 19.348 -11.812 1.00 92.19 773 ASP A C 1
ATOM 5898 O O . ASP A 1 773 ? 13.702 18.254 -12.357 1.00 92.19 773 ASP A O 1
ATOM 5902 N N . ALA A 1 774 ? 13.557 20.492 -12.429 1.00 93.69 774 ALA A N 1
ATOM 5903 C CA . ALA A 1 774 ? 13.030 20.559 -13.787 1.00 93.69 774 ALA A CA 1
ATOM 5904 C C . ALA A 1 774 ? 14.014 20.005 -14.817 1.00 93.69 774 ALA A C 1
ATOM 5906 O O . ALA A 1 774 ? 13.628 19.222 -15.682 1.00 93.69 774 ALA A O 1
ATOM 5907 N N . GLN A 1 775 ? 15.292 20.364 -14.701 1.00 92.50 775 GLN A N 1
ATOM 5908 C CA . GLN A 1 775 ? 16.354 19.843 -15.556 1.00 92.50 775 GLN A CA 1
ATOM 5909 C C . GLN A 1 775 ? 16.528 18.333 -15.370 1.00 92.50 775 GLN A C 1
ATOM 5911 O O . GLN A 1 775 ? 16.684 17.619 -16.360 1.00 92.50 775 GLN A O 1
ATOM 5916 N N . ALA A 1 776 ? 16.425 17.824 -14.138 1.00 92.50 776 ALA A N 1
ATOM 5917 C CA . ALA A 1 776 ? 16.465 16.386 -13.874 1.00 92.50 776 ALA A CA 1
ATOM 5918 C C . ALA A 1 776 ? 15.289 15.641 -14.536 1.00 92.50 776 ALA A C 1
ATOM 5920 O O . ALA A 1 776 ? 15.495 14.608 -15.179 1.00 92.50 776 ALA A O 1
ATOM 5921 N N . VAL A 1 777 ? 14.066 16.177 -14.439 1.00 95.06 777 VAL A N 1
ATOM 5922 C CA . VAL A 1 777 ? 12.879 15.616 -15.113 1.00 95.06 777 VAL A CA 1
ATOM 5923 C C . VAL A 1 777 ? 13.019 15.698 -16.637 1.00 95.06 777 VAL A C 1
ATOM 5925 O O . VAL A 1 777 ? 12.768 14.708 -17.326 1.00 95.06 777 VAL A O 1
ATOM 5928 N N . ALA A 1 778 ? 13.471 16.838 -17.166 1.00 94.44 778 ALA A N 1
ATOM 5929 C CA . ALA A 1 778 ? 13.697 17.055 -18.593 1.00 94.44 778 ALA A CA 1
ATOM 5930 C C . ALA A 1 778 ? 14.730 16.075 -19.167 1.00 94.44 778 ALA A C 1
ATOM 5932 O O . ALA A 1 778 ? 14.464 15.419 -20.175 1.00 94.44 778 ALA A O 1
ATOM 5933 N N . GLN A 1 779 ? 15.873 15.917 -18.491 1.00 92.44 779 GLN A N 1
ATOM 5934 C CA . GLN A 1 779 ? 16.908 14.959 -18.876 1.00 92.44 779 GLN A CA 1
ATOM 5935 C C . GLN A 1 779 ? 16.365 13.529 -18.834 1.00 92.44 779 GLN A C 1
ATOM 5937 O O . GLN A 1 779 ? 16.516 12.777 -19.795 1.00 92.44 779 GLN A O 1
ATOM 5942 N N . ARG A 1 780 ? 15.641 13.163 -17.769 1.00 93.12 780 ARG A N 1
ATOM 5943 C CA . ARG A 1 780 ? 15.041 11.830 -17.664 1.00 93.12 780 ARG A CA 1
ATOM 5944 C C . ARG A 1 780 ? 14.024 11.564 -18.775 1.00 93.12 780 ARG A C 1
ATOM 5946 O O . ARG A 1 780 ? 13.949 10.440 -19.271 1.00 93.12 780 ARG A O 1
ATOM 5953 N N . HIS A 1 781 ? 13.248 12.568 -19.178 1.00 94.44 781 HIS A N 1
ATOM 5954 C CA . HIS A 1 781 ? 12.321 12.460 -20.304 1.00 94.44 781 HIS A CA 1
ATOM 5955 C C . HIS A 1 781 ? 13.055 12.321 -21.641 1.00 94.44 781 HIS A C 1
ATOM 5957 O O . HIS A 1 781 ? 12.654 11.503 -22.466 1.00 94.44 781 HIS A O 1
ATOM 5963 N N . ALA A 1 782 ? 14.169 13.026 -21.841 1.00 90.06 782 ALA A N 1
ATOM 5964 C CA . ALA A 1 782 ? 15.030 12.798 -23.000 1.00 90.06 782 ALA A CA 1
ATOM 5965 C C . ALA A 1 782 ? 15.576 11.355 -23.029 1.00 90.06 782 ALA A C 1
ATOM 5967 O O . ALA A 1 782 ? 15.618 10.730 -24.088 1.00 90.06 782 ALA A O 1
ATOM 5968 N N . ASP A 1 783 ? 15.908 10.782 -21.870 1.00 86.94 783 ASP A N 1
ATOM 5969 C CA . ASP A 1 783 ? 16.484 9.436 -21.782 1.00 86.94 783 ASP A CA 1
ATOM 5970 C C . ASP A 1 783 ? 15.448 8.315 -21.916 1.00 86.94 783 ASP A C 1
ATOM 5972 O O . ASP A 1 783 ? 15.751 7.273 -22.494 1.00 86.94 783 ASP A O 1
ATOM 5976 N N . THR A 1 784 ? 14.222 8.507 -21.420 1.00 89.88 784 THR A N 1
ATOM 5977 C CA . THR A 1 784 ? 13.194 7.444 -21.328 1.00 89.88 784 THR A CA 1
ATOM 5978 C C . THR A 1 784 ? 11.999 7.639 -22.254 1.00 89.88 784 THR A C 1
ATOM 5980 O O . THR A 1 784 ? 11.465 6.650 -22.752 1.00 89.88 784 THR A O 1
ATOM 5983 N N . ALA A 1 785 ? 11.631 8.893 -22.533 1.00 93.38 785 ALA A N 1
ATOM 5984 C CA . ALA A 1 785 ? 10.393 9.287 -23.202 1.00 93.38 785 ALA A CA 1
ATOM 5985 C C . ALA A 1 785 ? 9.133 8.677 -22.558 1.00 93.38 785 ALA A C 1
ATOM 5987 O O . ALA A 1 785 ? 8.164 8.360 -23.243 1.00 93.38 785 ALA A O 1
ATOM 5988 N N . GLU A 1 786 ? 9.162 8.474 -21.234 1.00 93.69 786 GLU A N 1
ATOM 5989 C CA . GLU A 1 786 ? 7.987 8.058 -20.474 1.00 93.69 786 GLU A CA 1
ATOM 5990 C C . GLU A 1 786 ? 6.967 9.214 -20.442 1.00 93.69 786 GLU A C 1
ATOM 5992 O O . GLU A 1 786 ? 7.251 10.277 -19.899 1.00 93.69 786 GLU A O 1
ATOM 5997 N N . PRO A 1 787 ? 5.752 9.040 -20.984 1.00 92.94 787 PRO A N 1
ATOM 5998 C CA . PRO A 1 787 ? 4.790 10.138 -21.118 1.00 92.94 787 PRO A CA 1
ATOM 5999 C C . PRO A 1 787 ? 4.105 10.521 -19.797 1.00 92.94 787 PRO A C 1
ATOM 6001 O O . PRO A 1 787 ? 3.327 11.473 -19.736 1.00 92.94 787 PRO A O 1
ATOM 6004 N N . ARG A 1 788 ? 4.317 9.737 -18.735 1.00 94.56 788 ARG A N 1
ATOM 6005 C CA . ARG A 1 788 ? 3.495 9.769 -17.525 1.00 94.56 788 ARG A CA 1
ATOM 6006 C C . ARG A 1 788 ? 4.354 9.824 -16.274 1.00 94.56 788 ARG A C 1
ATOM 6008 O O . ARG A 1 788 ? 5.328 9.089 -16.137 1.00 94.56 788 ARG A O 1
ATOM 6015 N N . MET A 1 789 ? 3.940 10.670 -15.339 1.00 95.12 789 MET A N 1
ATOM 6016 C CA . MET A 1 789 ? 4.504 10.796 -14.004 1.00 95.12 789 MET A CA 1
ATOM 6017 C C . MET A 1 789 ? 3.588 10.106 -13.001 1.00 95.12 789 MET A C 1
ATOM 6019 O O . MET A 1 789 ? 2.370 10.270 -13.021 1.00 95.12 789 MET A O 1
ATOM 6023 N N . GLN A 1 790 ? 4.169 9.352 -12.079 1.00 95.69 790 GLN A N 1
ATOM 6024 C CA . GLN A 1 790 ? 3.389 8.730 -11.027 1.00 95.69 790 GLN A CA 1
ATOM 6025 C C . GLN A 1 790 ? 3.099 9.730 -9.919 1.00 95.69 790 GLN A C 1
ATOM 6027 O O . GLN A 1 790 ? 4.018 10.331 -9.365 1.00 95.69 790 GLN A O 1
ATOM 6032 N N . VAL A 1 791 ? 1.829 9.859 -9.560 1.00 95.94 791 VAL A N 1
ATOM 6033 C CA . VAL A 1 791 ? 1.367 10.743 -8.491 1.00 95.94 791 VAL A CA 1
ATOM 6034 C C . VAL A 1 791 ? 0.615 9.908 -7.472 1.00 95.94 791 VAL A C 1
ATOM 6036 O O . VAL A 1 791 ? -0.292 9.159 -7.827 1.00 95.94 791 VAL A O 1
ATOM 6039 N N . THR A 1 792 ? 0.994 10.026 -6.204 1.00 96.06 792 THR A N 1
ATOM 6040 C CA . THR A 1 792 ? 0.329 9.365 -5.080 1.00 96.06 792 THR A CA 1
ATOM 6041 C C . THR A 1 792 ? -0.098 10.411 -4.062 1.00 96.06 792 THR A C 1
ATOM 6043 O O . THR A 1 792 ? 0.725 11.209 -3.616 1.00 96.06 792 THR A O 1
ATOM 6046 N N . ARG A 1 793 ? -1.371 10.404 -3.666 1.00 94.69 793 ARG A N 1
ATOM 6047 C CA . ARG A 1 793 ? -1.866 11.205 -2.543 1.00 94.69 793 ARG A CA 1
ATOM 6048 C C . ARG A 1 793 ? -1.711 10.426 -1.251 1.00 94.69 793 ARG A C 1
ATOM 6050 O O . ARG A 1 793 ? -2.149 9.277 -1.157 1.00 94.69 793 ARG A O 1
ATOM 6057 N N . VAL A 1 794 ? -1.099 11.072 -0.269 1.00 95.38 794 VAL A N 1
ATOM 6058 C CA . VAL A 1 794 ? -0.802 10.506 1.047 1.00 95.38 794 VAL A CA 1
ATOM 6059 C C . VAL A 1 794 ? -1.379 11.417 2.124 1.00 95.38 794 VAL A C 1
ATOM 6061 O O . VAL A 1 794 ? -1.287 12.637 2.002 1.00 95.38 794 VAL A O 1
ATOM 6064 N N . ILE A 1 795 ? -1.969 10.835 3.167 1.00 94.38 795 ILE A N 1
ATOM 6065 C CA . ILE A 1 795 ? -2.320 11.552 4.394 1.00 94.38 795 ILE A CA 1
ATOM 6066 C C . ILE A 1 795 ? -1.245 11.289 5.440 1.00 94.38 795 ILE A C 1
ATOM 6068 O O . ILE A 1 795 ? -0.971 10.142 5.779 1.00 94.38 795 ILE A O 1
ATOM 6072 N N . ASP A 1 796 ? -0.679 12.351 5.987 1.00 93.56 796 ASP A N 1
ATOM 6073 C CA . ASP A 1 796 ? 0.032 12.324 7.256 1.00 93.56 796 ASP A CA 1
ATOM 6074 C C . ASP A 1 796 ? -0.989 12.373 8.398 1.00 93.56 796 ASP A C 1
ATOM 6076 O O . ASP A 1 796 ? -1.475 13.442 8.754 1.00 93.56 796 ASP A O 1
ATOM 6080 N N . LEU A 1 797 ? -1.343 11.211 8.951 1.00 90.44 797 LEU A N 1
ATOM 6081 C CA . LEU A 1 797 ? -2.301 11.068 10.056 1.00 90.44 797 LEU A CA 1
ATOM 6082 C C . LEU A 1 797 ? -1.705 11.430 11.427 1.00 90.44 797 LEU A C 1
ATOM 6084 O O . LEU A 1 797 ? -2.439 11.559 12.415 1.00 90.44 797 LEU A O 1
ATOM 6088 N N . MET A 1 798 ? -0.377 11.539 11.508 1.00 84.50 798 MET A N 1
ATOM 6089 C CA . MET A 1 798 ? 0.352 11.818 12.747 1.00 84.50 798 MET A CA 1
ATOM 6090 C C . MET A 1 798 ? 0.575 13.313 12.969 1.00 84.50 798 MET A C 1
ATOM 6092 O O . MET A 1 798 ? 0.799 13.719 14.109 1.00 84.50 798 MET A O 1
ATOM 6096 N N . GLY A 1 799 ? 0.449 14.127 11.920 1.00 84.69 799 GLY A N 1
ATOM 6097 C CA . GLY A 1 799 ? 0.736 15.556 11.984 1.00 84.69 799 GLY A CA 1
ATOM 6098 C C . GLY A 1 799 ? 2.239 15.824 12.082 1.00 84.69 799 GLY A C 1
ATOM 6099 O O . GLY A 1 799 ? 2.676 16.682 12.845 1.00 84.69 799 GLY A O 1
ATOM 6100 N N . LEU A 1 800 ? 3.045 15.058 11.342 1.00 86.44 800 LEU A N 1
ATOM 6101 C CA . LEU A 1 800 ? 4.478 15.299 11.163 1.00 86.44 800 LEU A CA 1
ATOM 6102 C C . LEU A 1 800 ? 4.734 16.646 10.470 1.00 86.44 800 LEU A C 1
ATOM 6104 O O . LEU A 1 800 ? 5.693 17.344 10.807 1.00 86.44 800 LEU A O 1
ATOM 6108 N N . VAL A 1 801 ? 3.877 17.018 9.512 1.00 87.12 801 VAL A N 1
ATOM 6109 C CA . VAL A 1 801 ? 3.946 18.302 8.797 1.00 87.12 801 VAL A CA 1
ATOM 6110 C C . VAL A 1 801 ? 3.348 19.413 9.653 1.00 87.12 801 VAL A C 1
ATOM 6112 O O . VAL A 1 801 ? 4.051 20.352 10.027 1.00 87.12 801 VAL A O 1
ATOM 6115 N N . VAL A 1 802 ? 2.068 19.281 10.004 1.00 83.19 802 VAL A N 1
ATOM 6116 C CA . VAL A 1 802 ? 1.359 20.211 10.888 1.00 83.19 802 VAL A CA 1
ATOM 6117 C C . VAL A 1 802 ? 1.065 19.493 12.206 1.00 83.19 802 VAL A C 1
ATOM 6119 O O . VAL A 1 802 ? 0.227 18.589 12.219 1.00 83.19 802 VAL A O 1
ATOM 6122 N N . PRO A 1 803 ? 1.729 19.870 13.318 1.00 76.69 803 PRO A N 1
ATOM 6123 C CA . PRO A 1 803 ? 1.535 19.218 14.606 1.00 76.69 803 PRO A CA 1
ATOM 6124 C C . PRO A 1 803 ? 0.059 19.099 14.983 1.00 76.69 803 PRO A C 1
ATOM 6126 O O . PRO A 1 803 ? -0.669 20.088 15.028 1.00 76.69 803 PRO A O 1
ATOM 6129 N N . GLY A 1 804 ? -0.375 17.869 15.254 1.00 69.06 804 GLY A N 1
ATOM 6130 C CA . GLY A 1 804 ? -1.729 17.576 15.721 1.00 69.06 804 GLY A CA 1
ATOM 6131 C C . GLY A 1 804 ? -2.807 17.484 14.637 1.00 69.06 804 GLY A C 1
ATOM 6132 O O . GLY A 1 804 ? -3.898 17.025 14.970 1.00 69.06 804 GLY A O 1
ATOM 6133 N N . GLN A 1 805 ? -2.518 17.823 13.374 1.00 79.06 805 GLN A N 1
ATOM 6134 C CA . GLN A 1 805 ? -3.517 17.877 12.297 1.00 79.06 805 GLN A CA 1
ATOM 6135 C C . GLN A 1 805 ? -3.168 16.946 11.125 1.00 79.06 805 GLN A C 1
ATOM 6137 O O . GLN A 1 805 ? -2.056 17.023 10.589 1.00 79.06 805 GLN A O 1
ATOM 6142 N N . PRO A 1 806 ? -4.112 16.096 10.670 1.00 88.31 806 PRO A N 1
ATOM 6143 C CA . PRO A 1 806 ? -3.955 15.352 9.434 1.00 88.31 806 PRO A CA 1
ATOM 6144 C C . PRO A 1 806 ? -3.637 16.275 8.254 1.00 88.31 806 PRO A C 1
ATOM 6146 O O . PRO A 1 806 ? -4.367 17.229 7.992 1.00 88.31 806 PRO A O 1
ATOM 6149 N N . THR A 1 807 ? -2.556 15.990 7.529 1.00 91.75 807 THR A N 1
ATOM 6150 C CA . THR A 1 807 ? -2.102 16.824 6.403 1.00 91.75 807 THR A CA 1
ATOM 6151 C C . THR A 1 807 ? -2.023 16.003 5.121 1.00 91.75 807 THR A C 1
ATOM 6153 O O . THR A 1 807 ? -1.491 14.896 5.122 1.00 91.75 807 THR A O 1
ATOM 6156 N N . HIS A 1 808 ? -2.534 16.533 4.007 1.00 93.94 808 HIS A N 1
ATOM 6157 C CA . HIS A 1 808 ? -2.479 15.851 2.713 1.00 93.94 808 HIS A CA 1
ATOM 6158 C C . HIS A 1 808 ? -1.287 16.296 1.879 1.00 93.94 808 HIS A C 1
ATOM 6160 O O . HIS A 1 808 ? -0.988 17.486 1.755 1.00 93.94 808 HIS A O 1
ATOM 6166 N N . LEU A 1 809 ? -0.652 15.307 1.259 1.00 95.44 809 LEU A N 1
ATOM 6167 C CA . LEU A 1 809 ? 0.542 15.463 0.451 1.00 95.44 809 LEU A CA 1
ATOM 6168 C C . LEU A 1 809 ? 0.361 14.798 -0.915 1.00 95.44 809 LEU A C 1
ATOM 6170 O O . LEU A 1 809 ? -0.321 13.777 -1.036 1.00 95.44 809 LEU A O 1
ATOM 6174 N N . LEU A 1 810 ? 1.030 15.343 -1.929 1.00 95.25 810 LEU A N 1
ATOM 6175 C CA . LEU A 1 810 ? 1.251 14.693 -3.218 1.00 95.25 810 LEU A CA 1
ATOM 6176 C C . LEU A 1 810 ? 2.711 14.265 -3.312 1.00 95.25 810 LEU A C 1
ATOM 6178 O O . LEU A 1 810 ? 3.616 15.100 -3.310 1.00 95.25 810 LEU A O 1
ATOM 6182 N N . ALA A 1 811 ? 2.930 12.958 -3.408 1.00 96.19 811 ALA A N 1
ATOM 6183 C CA . ALA A 1 811 ? 4.213 12.367 -3.747 1.00 96.19 811 ALA A CA 1
ATOM 6184 C C . ALA A 1 811 ? 4.263 12.118 -5.258 1.00 96.19 811 ALA A C 1
ATOM 6186 O O . ALA A 1 811 ? 3.408 11.423 -5.810 1.00 96.19 811 ALA A O 1
ATOM 6187 N N . MET A 1 812 ? 5.260 12.690 -5.922 1.00 95.88 812 MET A N 1
ATOM 6188 C CA . MET A 1 812 ? 5.454 12.622 -7.366 1.00 95.88 812 MET A CA 1
ATOM 6189 C C . MET A 1 812 ? 6.745 11.883 -7.676 1.00 95.88 812 MET A C 1
ATOM 6191 O O . MET A 1 812 ? 7.780 12.156 -7.065 1.00 95.88 812 MET A O 1
ATOM 6195 N N . ARG A 1 813 ? 6.688 10.963 -8.638 1.00 95.44 813 ARG A N 1
ATOM 6196 C CA . ARG A 1 813 ? 7.836 10.178 -9.081 1.00 95.44 813 ARG A CA 1
ATOM 6197 C C . ARG A 1 813 ? 7.929 10.139 -10.596 1.00 95.44 813 ARG A C 1
ATOM 6199 O O . ARG A 1 813 ? 6.954 9.828 -11.279 1.00 95.44 813 ARG A O 1
ATOM 6206 N N . TYR A 1 814 ? 9.145 10.343 -11.091 1.00 94.50 814 TYR A N 1
ATOM 6207 C CA . TYR A 1 814 ? 9.490 10.177 -12.496 1.00 94.50 814 TYR A CA 1
ATOM 6208 C C . TYR A 1 814 ? 10.889 9.557 -12.618 1.00 94.50 814 TYR A C 1
ATOM 6210 O O . TYR A 1 814 ? 11.898 10.195 -12.319 1.00 94.50 814 TYR A O 1
ATOM 6218 N N . GLY A 1 815 ? 10.958 8.268 -12.967 1.00 89.56 815 GLY A N 1
ATOM 6219 C CA . GLY A 1 815 ? 12.190 7.486 -12.822 1.00 89.56 815 GLY A CA 1
ATOM 6220 C C . GLY A 1 815 ? 12.691 7.463 -11.369 1.00 89.56 815 GLY A C 1
ATOM 6221 O O . GLY A 1 815 ? 11.990 6.970 -10.477 1.00 89.56 815 GLY A O 1
ATOM 6222 N N . ASP A 1 816 ? 13.894 7.998 -11.148 1.00 88.75 816 ASP A N 1
ATOM 6223 C CA . ASP A 1 816 ? 14.539 8.107 -9.830 1.00 88.75 816 ASP A CA 1
ATOM 6224 C C . ASP A 1 816 ? 14.298 9.454 -9.133 1.00 88.75 816 ASP A C 1
ATOM 6226 O O . ASP A 1 816 ? 14.570 9.580 -7.930 1.00 88.75 816 ASP A O 1
ATOM 6230 N N . TRP A 1 817 ? 13.766 10.441 -9.864 1.00 93.56 817 TRP A N 1
ATOM 6231 C CA . TRP A 1 817 ? 13.350 11.721 -9.304 1.00 93.56 817 TRP A CA 1
ATOM 6232 C C . TRP A 1 817 ? 12.096 11.532 -8.445 1.00 93.56 817 TRP A C 1
ATOM 6234 O O . TRP A 1 817 ? 11.159 10.827 -8.835 1.00 93.56 817 TRP A O 1
ATOM 6244 N N . PHE A 1 818 ? 12.097 12.145 -7.259 1.00 94.25 818 PHE A N 1
ATOM 6245 C CA . PHE A 1 818 ? 11.018 12.033 -6.282 1.00 94.25 818 PHE A CA 1
ATOM 6246 C C . PHE A 1 818 ? 10.838 13.346 -5.518 1.00 94.25 818 PHE A C 1
ATOM 6248 O O . PHE A 1 818 ? 11.767 13.816 -4.853 1.00 94.25 818 PHE A O 1
ATOM 6255 N N . ALA A 1 819 ? 9.628 13.895 -5.563 1.00 92.88 819 ALA A N 1
ATOM 6256 C CA . ALA A 1 819 ? 9.260 15.125 -4.874 1.00 92.88 819 ALA A CA 1
ATOM 6257 C C . ALA A 1 819 ? 7.982 14.941 -4.054 1.00 92.88 819 ALA A C 1
ATOM 6259 O O . ALA A 1 819 ? 7.133 14.109 -4.366 1.00 92.88 819 ALA A O 1
ATOM 6260 N N . VAL A 1 820 ? 7.851 15.738 -2.996 1.00 94.38 820 VAL A N 1
ATOM 6261 C CA . VAL A 1 820 ? 6.683 15.753 -2.110 1.00 94.38 820 VAL A CA 1
ATOM 6262 C C . VAL A 1 820 ? 6.244 17.193 -1.929 1.00 94.38 820 VAL A C 1
ATOM 6264 O O . VAL A 1 820 ? 7.093 18.062 -1.731 1.00 94.38 820 VAL A O 1
ATOM 6267 N N . ARG A 1 821 ? 4.932 17.425 -1.979 1.00 91.88 821 ARG A N 1
ATOM 6268 C CA . ARG A 1 821 ? 4.320 18.733 -1.736 1.00 91.88 821 ARG A CA 1
ATOM 6269 C C . ARG A 1 821 ? 3.048 18.649 -0.925 1.00 91.88 821 ARG A C 1
ATOM 6271 O O . ARG A 1 821 ? 2.388 17.611 -0.936 1.00 91.88 821 ARG A O 1
ATOM 6278 N N . GLY A 1 822 ? 2.680 19.760 -0.295 1.00 92.06 822 GLY A N 1
ATOM 6279 C CA . GLY A 1 822 ? 1.337 19.935 0.254 1.00 92.06 822 GLY A CA 1
ATOM 6280 C C . GLY A 1 822 ? 0.279 20.031 -0.846 1.00 92.06 822 GLY A C 1
ATOM 6281 O O . GLY A 1 822 ? 0.537 20.582 -1.913 1.00 92.06 822 GLY A O 1
ATOM 6282 N N . THR A 1 823 ? -0.927 19.510 -0.600 1.00 89.88 823 THR A N 1
ATOM 6283 C CA . THR A 1 823 ? -2.047 19.671 -1.552 1.00 89.88 823 THR A CA 1
ATOM 6284 C C . THR A 1 823 ? -2.668 21.071 -1.525 1.00 89.88 823 THR A C 1
ATOM 6286 O O . THR A 1 823 ? -3.402 21.434 -2.443 1.00 89.88 823 THR A O 1
ATOM 6289 N N . THR A 1 824 ? -2.369 21.863 -0.490 1.00 85.88 824 THR A N 1
ATOM 6290 C CA . THR A 1 824 ? -2.782 23.264 -0.338 1.00 85.88 824 THR A CA 1
ATOM 6291 C C . THR A 1 824 ? -1.566 24.155 -0.056 1.00 85.88 824 THR A C 1
ATOM 6293 O O . THR A 1 824 ? -0.567 23.666 0.477 1.00 85.88 824 THR A O 1
ATOM 6296 N N . PRO A 1 825 ? -1.643 25.476 -0.319 1.00 84.12 825 PRO A N 1
ATOM 6297 C CA . PRO A 1 825 ? -0.565 26.413 0.001 1.00 84.12 825 PRO A CA 1
ATOM 6298 C C . PRO A 1 825 ? -0.163 26.403 1.479 1.00 84.12 825 PRO A C 1
ATOM 6300 O O . PRO A 1 825 ? 1.000 26.602 1.803 1.00 84.12 825 PRO A O 1
ATOM 6303 N N . GLN A 1 826 ? -1.113 26.151 2.386 1.00 83.75 826 GLN A N 1
ATOM 6304 C CA . GLN A 1 826 ? -0.841 26.078 3.824 1.00 83.75 826 GLN A CA 1
ATOM 6305 C C . GLN A 1 826 ? -0.049 24.818 4.180 1.00 83.75 826 GLN A C 1
ATOM 6307 O O . GLN A 1 826 ? 0.936 24.903 4.909 1.00 83.75 826 GLN A O 1
ATOM 6312 N N . ALA A 1 827 ? -0.457 23.663 3.644 1.00 87.56 827 ALA A N 1
ATOM 6313 C CA . ALA A 1 827 ? 0.257 22.406 3.841 1.00 87.56 827 ALA A CA 1
ATOM 6314 C C . ALA A 1 827 ? 1.664 22.466 3.232 1.00 87.56 827 ALA A C 1
ATOM 6316 O O . ALA A 1 827 ? 2.620 21.990 3.839 1.00 87.56 827 ALA A O 1
ATOM 6317 N N . ASP A 1 828 ? 1.799 23.084 2.055 1.00 89.38 828 ASP A N 1
ATOM 6318 C CA . ASP A 1 828 ? 3.091 23.223 1.390 1.00 89.38 828 ASP A CA 1
ATOM 6319 C C . ASP A 1 828 ? 4.007 24.188 2.152 1.00 89.38 828 ASP A C 1
ATOM 6321 O O . ASP A 1 828 ? 5.142 23.838 2.452 1.00 89.38 828 ASP A O 1
ATOM 6325 N N . ALA A 1 829 ? 3.499 25.342 2.598 1.00 89.56 829 ALA A N 1
ATOM 6326 C CA . ALA A 1 829 ? 4.264 26.261 3.440 1.00 89.56 829 ALA A CA 1
ATOM 632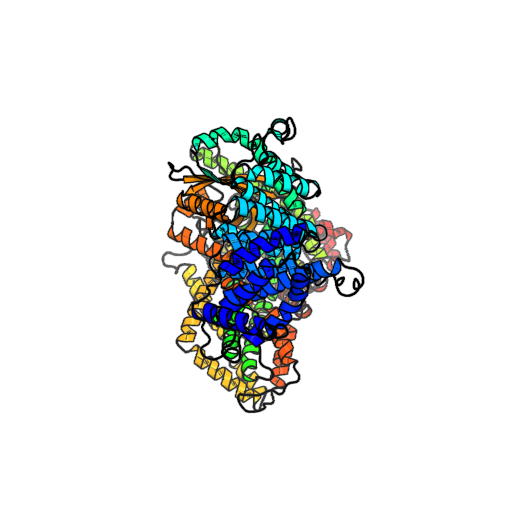7 C C . ALA A 1 829 ? 4.724 25.606 4.756 1.00 89.56 829 ALA A C 1
ATOM 6329 O O . ALA A 1 829 ? 5.866 25.803 5.169 1.00 89.56 829 ALA A O 1
ATOM 6330 N N . ALA A 1 830 ? 3.868 24.799 5.394 1.00 88.94 830 ALA A N 1
ATOM 6331 C CA . ALA A 1 830 ? 4.234 24.049 6.596 1.00 88.94 830 ALA A CA 1
ATOM 6332 C C . ALA A 1 830 ? 5.326 23.004 6.318 1.00 88.94 830 ALA A C 1
ATOM 6334 O O . ALA A 1 830 ? 6.249 22.854 7.117 1.00 88.94 830 ALA A O 1
ATOM 6335 N N . LEU A 1 831 ? 5.263 22.327 5.167 1.00 90.44 831 LEU A N 1
ATOM 6336 C CA . LEU A 1 831 ? 6.298 21.396 4.726 1.00 90.44 831 LEU A CA 1
ATOM 6337 C C . LEU A 1 831 ? 7.632 22.113 4.468 1.00 90.44 831 LEU A C 1
ATOM 6339 O O . LEU A 1 831 ? 8.673 21.625 4.899 1.00 90.44 831 LEU A O 1
ATOM 6343 N N . GLN A 1 832 ? 7.611 23.270 3.801 1.00 89.06 832 GLN A N 1
ATOM 6344 C CA . GLN A 1 832 ? 8.823 24.023 3.454 1.00 89.06 832 GLN A CA 1
ATOM 6345 C C . GLN A 1 832 ? 9.429 24.809 4.629 1.00 89.06 832 GLN A C 1
ATOM 6347 O O . GLN A 1 832 ? 10.569 25.261 4.533 1.00 89.06 832 GLN A O 1
ATOM 6352 N N . ALA A 1 833 ? 8.709 24.966 5.746 1.00 90.38 833 ALA A N 1
ATOM 6353 C CA . ALA A 1 833 ? 9.192 25.706 6.914 1.00 90.38 833 ALA A CA 1
ATOM 6354 C C . ALA A 1 833 ? 10.441 25.078 7.570 1.00 90.38 833 ALA A C 1
ATOM 6356 O O . ALA A 1 833 ? 11.214 25.784 8.218 1.00 90.38 833 ALA A O 1
ATOM 6357 N N . ASP A 1 834 ? 10.651 23.769 7.400 1.00 87.44 834 ASP A N 1
ATOM 6358 C CA . ASP A 1 834 ? 11.785 23.019 7.949 1.00 87.44 834 ASP A CA 1
ATOM 6359 C C . ASP A 1 834 ? 12.339 22.051 6.890 1.00 87.44 834 ASP A C 1
ATOM 6361 O O . ASP A 1 834 ? 11.834 20.943 6.692 1.00 87.44 834 ASP A O 1
ATOM 6365 N N . ALA A 1 835 ? 13.410 22.468 6.207 1.00 88.06 835 ALA A N 1
ATOM 6366 C CA . ALA A 1 835 ? 14.026 21.693 5.130 1.00 88.06 835 ALA A CA 1
ATOM 6367 C C . ALA A 1 835 ? 14.545 20.316 5.591 1.00 88.06 835 ALA A C 1
ATOM 6369 O O . ALA A 1 835 ? 14.499 19.351 4.824 1.00 88.06 835 ALA A O 1
ATOM 6370 N N . GLY A 1 836 ? 15.014 20.203 6.841 1.00 88.88 836 GLY A N 1
ATOM 6371 C CA . GLY A 1 836 ? 15.491 18.940 7.406 1.00 88.88 836 GLY A CA 1
ATOM 6372 C C . GLY A 1 836 ? 14.343 17.953 7.607 1.00 88.88 836 GLY A C 1
ATOM 6373 O O . GLY A 1 836 ? 14.426 16.795 7.186 1.00 88.88 836 GLY A O 1
ATOM 6374 N N . ARG A 1 837 ? 13.230 18.436 8.167 1.00 85.69 837 ARG A N 1
ATOM 6375 C CA . ARG A 1 837 ? 11.999 17.651 8.314 1.00 85.69 837 ARG A CA 1
ATOM 6376 C C . ARG A 1 837 ? 11.404 17.257 6.966 1.00 85.69 837 ARG A C 1
ATOM 6378 O O . ARG A 1 837 ? 11.025 16.099 6.793 1.00 85.69 837 ARG A O 1
ATOM 6385 N N . ALA A 1 838 ? 11.377 18.175 6.001 1.00 88.44 838 ALA A N 1
ATOM 6386 C CA . ALA A 1 838 ? 10.908 17.897 4.646 1.00 88.44 838 ALA A CA 1
ATOM 6387 C C . ALA A 1 838 ? 11.745 16.804 3.962 1.00 88.44 838 ALA A C 1
ATOM 6389 O O . ALA A 1 838 ? 11.189 15.908 3.322 1.00 88.44 838 ALA A O 1
ATOM 6390 N N . ALA A 1 839 ? 13.074 16.838 4.117 1.00 90.88 839 ALA A N 1
ATOM 6391 C CA . ALA A 1 839 ? 13.970 15.812 3.588 1.00 90.88 839 ALA A CA 1
ATOM 6392 C C . ALA A 1 839 ? 13.745 14.446 4.259 1.00 90.88 839 ALA A C 1
ATOM 6394 O O . ALA A 1 839 ? 13.654 13.430 3.566 1.00 90.88 839 ALA A O 1
ATOM 6395 N N . HIS A 1 840 ? 13.592 14.420 5.586 1.00 89.12 840 HIS A N 1
ATOM 6396 C CA . HIS A 1 840 ? 13.305 13.194 6.331 1.00 89.12 840 HIS A CA 1
ATOM 6397 C C . HIS A 1 840 ? 11.956 12.577 5.929 1.00 89.12 840 HIS A C 1
ATOM 6399 O O . HIS A 1 840 ? 11.890 11.395 5.587 1.00 89.12 840 HIS A O 1
ATOM 6405 N N . LEU A 1 841 ? 10.893 13.384 5.866 1.00 91.38 841 LEU A N 1
ATOM 6406 C CA . LEU A 1 841 ? 9.572 12.947 5.412 1.00 91.38 841 LEU A CA 1
ATOM 6407 C C . LEU A 1 841 ? 9.603 12.441 3.964 1.00 91.38 841 LEU A C 1
ATOM 6409 O O . LEU A 1 841 ? 9.010 11.408 3.658 1.00 91.38 841 LEU A O 1
ATOM 6413 N N . ARG A 1 842 ? 10.336 13.120 3.073 1.00 93.38 842 ARG A N 1
ATOM 6414 C CA . ARG A 1 842 ? 10.534 12.675 1.686 1.00 93.38 842 ARG A CA 1
ATOM 6415 C C . ARG A 1 842 ? 11.214 11.308 1.621 1.00 93.38 842 ARG A C 1
ATOM 6417 O O . ARG A 1 842 ? 10.782 10.467 0.837 1.00 93.38 842 ARG A O 1
ATOM 6424 N N . ALA A 1 843 ? 12.237 11.069 2.444 1.00 91.19 843 ALA A N 1
ATOM 6425 C CA . ALA A 1 843 ? 12.905 9.772 2.526 1.00 91.19 843 ALA A CA 1
ATOM 6426 C C . ALA A 1 843 ? 11.954 8.672 3.029 1.00 91.19 843 ALA A C 1
ATOM 6428 O O . ALA A 1 843 ? 11.865 7.615 2.403 1.00 91.19 843 ALA A O 1
ATOM 6429 N N . MET A 1 844 ? 11.175 8.945 4.084 1.00 90.12 844 MET A N 1
ATOM 6430 C CA . MET A 1 844 ? 10.167 8.007 4.595 1.00 90.12 844 MET A CA 1
ATOM 6431 C C . MET A 1 844 ? 9.085 7.693 3.558 1.00 90.12 844 MET A C 1
ATOM 6433 O O . MET A 1 844 ? 8.756 6.528 3.349 1.00 90.12 844 MET A O 1
ATOM 6437 N N . LEU A 1 845 ? 8.562 8.706 2.860 1.00 92.75 845 LEU A N 1
ATOM 6438 C CA . LEU A 1 845 ? 7.567 8.521 1.801 1.00 92.75 845 LEU A CA 1
ATOM 6439 C C . LEU A 1 845 ? 8.133 7.740 0.616 1.00 92.75 845 LEU A C 1
ATOM 6441 O O . LEU A 1 845 ? 7.448 6.871 0.079 1.00 92.75 845 LEU A O 1
ATOM 6445 N N . ARG A 1 846 ? 9.387 7.997 0.227 1.00 92.31 846 ARG A N 1
ATOM 6446 C CA . ARG A 1 846 ? 10.061 7.226 -0.824 1.00 92.31 846 ARG A CA 1
ATOM 6447 C C . ARG A 1 846 ? 10.185 5.757 -0.425 1.00 92.31 846 ARG A C 1
ATOM 6449 O O . ARG A 1 846 ? 9.785 4.901 -1.206 1.00 92.31 846 ARG A O 1
ATOM 6456 N N . MET A 1 847 ? 10.658 5.474 0.789 1.00 86.75 847 MET A N 1
ATOM 6457 C CA . MET A 1 847 ? 10.757 4.110 1.324 1.00 86.75 847 MET A CA 1
ATOM 6458 C C . MET A 1 847 ? 9.382 3.434 1.423 1.00 86.75 847 MET A C 1
ATOM 6460 O O . MET A 1 847 ? 9.246 2.250 1.125 1.00 86.75 847 MET A O 1
ATOM 6464 N N . ARG A 1 848 ? 8.341 4.184 1.799 1.00 86.69 848 ARG A N 1
ATOM 6465 C CA . ARG A 1 848 ? 6.969 3.682 1.930 1.00 86.69 848 ARG A CA 1
ATOM 6466 C C . ARG A 1 848 ? 6.326 3.341 0.584 1.00 86.69 848 ARG A C 1
ATOM 6468 O O . ARG A 1 848 ? 5.710 2.287 0.460 1.00 86.69 848 ARG A O 1
ATOM 6475 N N . LEU A 1 849 ? 6.434 4.230 -0.400 1.00 88.88 849 LEU A N 1
ATOM 6476 C CA . LEU A 1 849 ? 5.737 4.114 -1.688 1.00 88.88 849 LEU A CA 1
ATOM 6477 C C . LEU A 1 849 ? 6.542 3.345 -2.737 1.00 88.88 849 LEU A C 1
ATOM 6479 O O . LEU A 1 849 ? 5.982 2.676 -3.609 1.00 88.88 849 LEU A O 1
ATOM 6483 N N . HIS A 1 850 ? 7.865 3.465 -2.678 1.00 86.44 850 HIS A N 1
ATOM 6484 C CA . HIS A 1 850 ? 8.798 2.907 -3.649 1.00 86.44 850 HIS A CA 1
ATOM 6485 C C . HIS A 1 850 ? 9.981 2.242 -2.946 1.00 86.44 850 HIS A C 1
ATOM 6487 O O . HIS A 1 850 ? 11.129 2.604 -3.220 1.00 86.44 850 HIS A O 1
ATOM 6493 N N . PRO A 1 851 ? 9.719 1.258 -2.067 1.00 80.88 851 PRO A N 1
ATOM 6494 C CA . PRO A 1 851 ? 10.795 0.540 -1.418 1.00 80.88 851 PRO A CA 1
ATOM 6495 C C . PRO A 1 851 ? 11.684 -0.116 -2.479 1.00 80.88 851 PRO A C 1
ATOM 6497 O O . PRO A 1 851 ? 11.191 -0.727 -3.444 1.00 80.88 851 PRO A O 1
ATOM 6500 N N . THR A 1 852 ? 12.997 0.005 -2.287 1.00 76.06 852 THR A N 1
ATOM 6501 C CA . THR A 1 852 ? 14.007 -0.772 -3.014 1.00 76.06 852 THR A CA 1
ATOM 6502 C C . THR A 1 852 ? 13.700 -2.267 -2.896 1.00 76.06 852 THR A C 1
ATOM 6504 O O . THR A 1 852 ? 12.995 -2.669 -1.969 1.00 76.06 852 THR A O 1
ATOM 6507 N N . PRO A 1 853 ? 14.230 -3.131 -3.782 1.00 65.50 853 PRO A N 1
ATOM 6508 C CA . PRO A 1 853 ? 14.050 -4.571 -3.636 1.00 65.50 853 PRO A CA 1
ATOM 6509 C C . PRO A 1 853 ? 14.383 -5.052 -2.223 1.00 65.50 853 PRO A C 1
ATOM 6511 O O . PRO A 1 853 ? 13.565 -5.747 -1.647 1.00 65.50 853 PRO A O 1
ATOM 6514 N N . ALA A 1 854 ? 15.482 -4.584 -1.620 1.00 63.62 854 ALA A N 1
ATOM 6515 C CA . ALA A 1 854 ? 15.862 -4.925 -0.249 1.00 63.62 854 ALA A CA 1
ATOM 6516 C C . ALA A 1 854 ? 14.868 -4.419 0.818 1.00 63.62 854 ALA A C 1
ATOM 6518 O O . ALA A 1 854 ? 14.558 -5.142 1.760 1.00 63.62 854 ALA A O 1
ATOM 6519 N N . GLU A 1 855 ? 14.334 -3.203 0.687 1.00 68.25 855 GLU A N 1
ATOM 6520 C CA . GLU A 1 855 ? 13.339 -2.660 1.629 1.00 68.25 855 GLU A CA 1
ATOM 6521 C C . GLU A 1 855 ? 11.964 -3.315 1.476 1.00 68.25 855 GLU A C 1
ATOM 6523 O O . GLU A 1 855 ? 11.272 -3.534 2.471 1.00 68.25 855 GLU A O 1
ATOM 6528 N N . ARG A 1 856 ? 11.563 -3.623 0.236 1.00 65.50 856 ARG A N 1
ATOM 6529 C CA . ARG A 1 856 ? 10.269 -4.232 -0.093 1.00 65.50 856 ARG A CA 1
ATOM 6530 C C . ARG A 1 856 ? 10.218 -5.631 0.460 1.00 65.50 856 ARG A C 1
ATOM 6532 O O . ARG A 1 856 ? 9.279 -5.992 1.134 1.00 65.50 856 ARG A O 1
ATOM 6539 N N . MET A 1 857 ? 11.281 -6.358 0.212 1.00 59.72 857 MET A N 1
ATOM 6540 C CA . MET A 1 857 ? 11.581 -7.664 0.739 1.00 59.72 857 MET A CA 1
ATOM 6541 C C . MET A 1 857 ? 11.543 -7.713 2.265 1.00 59.72 857 MET A C 1
ATOM 6543 O O . MET A 1 857 ? 10.837 -8.535 2.835 1.00 59.72 857 MET A O 1
ATOM 6547 N N . VAL A 1 858 ? 12.234 -6.782 2.926 1.00 57.38 858 VAL A N 1
ATOM 6548 C CA . VAL A 1 858 ? 12.152 -6.595 4.375 1.00 57.38 858 VAL A CA 1
ATOM 6549 C C . VAL A 1 858 ? 10.689 -6.342 4.792 1.00 57.38 858 VAL A C 1
ATOM 6551 O O . VAL A 1 858 ? 10.193 -7.017 5.683 1.00 57.38 858 VAL A O 1
ATOM 6554 N N . GLY A 1 859 ? 9.958 -5.465 4.091 1.00 57.28 859 GLY A N 1
ATOM 6555 C CA . GLY A 1 859 ? 8.535 -5.173 4.312 1.00 57.28 859 GLY A CA 1
ATOM 6556 C C . GLY A 1 859 ? 7.583 -6.362 4.119 1.00 57.28 859 GLY A C 1
ATOM 6557 O O . GLY A 1 859 ? 6.849 -6.698 5.032 1.00 57.28 859 GLY A O 1
ATOM 6558 N N . GLU A 1 860 ? 7.585 -7.016 2.963 1.00 59.06 860 GLU A N 1
ATOM 6559 C CA . GLU A 1 860 ? 6.714 -8.145 2.611 1.00 59.06 860 GLU A CA 1
ATOM 6560 C C . GLU A 1 860 ? 7.001 -9.370 3.497 1.00 59.06 860 GLU A C 1
ATOM 6562 O O . GLU A 1 860 ? 6.074 -10.066 3.910 1.00 59.06 860 GLU A O 1
ATOM 6567 N N . GLN A 1 861 ? 8.262 -9.603 3.883 1.00 55.28 861 GLN A N 1
ATOM 6568 C CA . GLN A 1 861 ? 8.642 -10.721 4.755 1.00 55.28 861 GLN A CA 1
ATOM 6569 C C . GLN A 1 861 ? 8.461 -10.468 6.248 1.00 55.28 861 GLN A C 1
ATOM 6571 O O . GLN A 1 861 ? 8.258 -11.432 6.983 1.00 55.28 861 GLN A O 1
ATOM 6576 N N . PHE A 1 862 ? 8.472 -9.213 6.719 1.00 54.03 862 PHE A N 1
ATOM 6577 C CA . PHE A 1 862 ? 8.076 -8.900 8.103 1.00 54.03 862 PHE A CA 1
ATOM 6578 C C . PHE A 1 862 ? 6.664 -9.407 8.438 1.00 54.03 862 PHE A C 1
ATOM 6580 O O . PHE A 1 862 ? 6.288 -9.501 9.605 1.00 54.03 862 PHE A O 1
ATOM 6587 N N . PHE A 1 863 ? 5.876 -9.685 7.405 1.00 56.62 863 PHE A N 1
ATOM 6588 C CA . PHE A 1 863 ? 4.440 -9.525 7.414 1.00 56.62 863 PHE A CA 1
ATOM 6589 C C . PHE A 1 863 ? 3.706 -10.707 6.756 1.00 56.62 863 PHE A C 1
ATOM 6591 O O . PHE A 1 863 ? 2.611 -11.061 7.191 1.00 56.62 863 PHE A O 1
ATOM 6598 N N . ALA A 1 864 ? 4.339 -11.417 5.818 1.00 59.97 864 ALA A N 1
ATOM 6599 C CA . ALA A 1 864 ? 3.862 -12.691 5.279 1.00 59.97 864 ALA A CA 1
ATOM 6600 C C . ALA A 1 864 ? 4.188 -13.885 6.208 1.00 59.97 864 ALA A C 1
ATOM 6602 O O . ALA A 1 864 ? 4.918 -14.808 5.840 1.00 59.97 864 ALA A O 1
ATOM 6603 N N . GLU A 1 865 ? 3.629 -13.884 7.424 1.00 67.00 865 GLU A N 1
ATOM 6604 C CA . GLU A 1 865 ? 3.835 -14.940 8.435 1.00 67.00 865 GLU A CA 1
ATOM 6605 C C . GLU A 1 865 ? 3.476 -16.350 7.915 1.00 67.00 865 GLU A C 1
ATOM 6607 O O . GLU A 1 865 ? 4.095 -17.338 8.311 1.00 67.00 865 GLU A O 1
ATOM 6612 N N . ASP A 1 866 ? 2.504 -16.456 7.000 1.00 80.50 866 ASP A N 1
ATOM 6613 C CA . ASP A 1 866 ? 2.044 -17.740 6.454 1.00 80.50 866 ASP A CA 1
ATOM 6614 C C . ASP A 1 866 ? 3.134 -18.487 5.675 1.00 80.50 866 ASP A C 1
ATOM 6616 O O . ASP A 1 866 ? 3.202 -19.711 5.772 1.00 80.50 866 ASP A O 1
ATOM 6620 N N . GLY A 1 867 ? 4.015 -17.787 4.949 1.00 82.44 867 GLY A N 1
ATOM 6621 C CA . GLY A 1 867 ? 5.059 -18.436 4.146 1.00 82.44 867 GLY A CA 1
ATOM 6622 C C . GLY A 1 867 ? 6.069 -19.194 5.013 1.00 82.44 867 GLY A C 1
ATOM 6623 O O . GLY A 1 867 ? 6.395 -20.350 4.739 1.00 82.44 867 GLY A O 1
ATOM 6624 N N . ALA A 1 868 ? 6.522 -18.571 6.104 1.00 84.50 868 ALA A N 1
ATOM 6625 C CA . ALA A 1 868 ? 7.447 -19.186 7.055 1.00 84.50 868 ALA A CA 1
ATOM 6626 C C . ALA A 1 868 ? 6.807 -20.373 7.793 1.00 84.50 868 ALA A C 1
ATOM 6628 O O . ALA A 1 868 ? 7.438 -21.423 7.939 1.00 84.50 868 ALA A O 1
ATOM 6629 N N . LEU A 1 869 ? 5.538 -20.237 8.195 1.00 89.94 869 LEU A N 1
ATOM 6630 C CA . LEU A 1 869 ? 4.770 -21.312 8.825 1.00 89.94 869 LEU A CA 1
ATOM 6631 C C . LEU A 1 869 ? 4.559 -22.497 7.869 1.00 89.94 869 LEU A C 1
ATOM 6633 O O . LEU A 1 869 ? 4.778 -23.642 8.259 1.00 89.94 869 LEU A O 1
ATOM 6637 N N . GLN A 1 870 ? 4.180 -22.244 6.612 1.00 91.12 870 GLN A N 1
ATOM 6638 C CA . GLN A 1 870 ? 3.997 -23.287 5.597 1.00 91.12 870 GLN A CA 1
ATOM 6639 C C . GLN A 1 870 ? 5.301 -24.032 5.307 1.00 91.12 870 GLN A C 1
ATOM 6641 O O . GLN A 1 870 ? 5.302 -25.264 5.294 1.00 91.12 870 GLN A O 1
ATOM 6646 N N . ARG A 1 871 ? 6.419 -23.307 5.153 1.00 91.38 871 ARG A N 1
ATOM 6647 C CA . ARG A 1 871 ? 7.754 -23.908 5.011 1.00 91.38 871 ARG A CA 1
ATOM 6648 C C . ARG A 1 871 ? 8.080 -24.806 6.202 1.00 91.38 871 ARG A C 1
ATOM 6650 O O . ARG A 1 871 ? 8.479 -25.949 6.006 1.00 91.38 871 ARG A O 1
ATOM 6657 N N . THR A 1 872 ? 7.905 -24.312 7.428 1.00 92.81 872 THR A N 1
ATOM 6658 C CA . THR A 1 872 ? 8.178 -25.103 8.635 1.00 92.81 872 THR A CA 1
ATOM 6659 C C . THR A 1 872 ? 7.308 -26.359 8.687 1.00 92.81 872 THR A C 1
ATOM 6661 O O . THR A 1 872 ? 7.822 -27.433 8.976 1.00 92.81 872 THR A O 1
ATOM 6664 N N . LEU A 1 873 ? 6.018 -26.271 8.351 1.00 93.94 873 LEU A N 1
ATOM 6665 C CA . LEU A 1 873 ? 5.139 -27.442 8.329 1.00 93.94 873 LEU A CA 1
ATOM 6666 C C . LEU A 1 873 ? 5.556 -28.471 7.270 1.00 93.94 873 LEU A C 1
ATOM 6668 O O . LEU A 1 873 ? 5.513 -29.668 7.541 1.00 93.94 873 LEU A O 1
ATOM 6672 N N . HIS A 1 874 ? 5.958 -28.007 6.085 1.00 92.94 874 HIS A N 1
ATOM 6673 C CA . HIS A 1 874 ? 6.466 -28.871 5.024 1.00 92.94 874 HIS A CA 1
ATOM 6674 C C . HIS A 1 874 ? 7.737 -29.606 5.465 1.00 92.94 874 HIS A C 1
ATOM 6676 O O . HIS A 1 874 ? 7.779 -30.831 5.395 1.00 92.94 874 HIS A O 1
ATOM 6682 N N . TRP A 1 875 ? 8.708 -28.869 6.012 1.00 93.75 875 TRP A N 1
ATOM 6683 C CA . TRP A 1 875 ? 9.973 -29.404 6.520 1.00 93.75 875 TRP A CA 1
ATOM 6684 C C . TRP A 1 875 ? 9.774 -30.475 7.602 1.00 93.75 875 TRP A C 1
ATOM 6686 O O . TRP A 1 875 ? 10.377 -31.542 7.543 1.00 93.75 875 TRP A O 1
ATOM 6696 N N . LEU A 1 876 ? 8.864 -30.241 8.554 1.00 92.69 876 LEU A N 1
ATOM 6697 C CA . LEU A 1 876 ? 8.547 -31.207 9.617 1.00 92.69 876 LEU A CA 1
ATOM 6698 C C . LEU A 1 876 ? 7.842 -32.475 9.104 1.00 92.69 876 LEU A C 1
ATOM 6700 O O . LEU A 1 876 ? 7.757 -33.460 9.837 1.00 92.69 876 LEU A O 1
ATOM 6704 N N . GLY A 1 877 ? 7.298 -32.444 7.883 1.00 88.88 877 GLY A N 1
ATOM 6705 C CA . GLY A 1 877 ? 6.625 -33.572 7.240 1.00 88.88 877 GLY A CA 1
ATOM 6706 C C . GLY A 1 877 ? 7.541 -34.464 6.397 1.00 88.88 877 GLY A C 1
ATOM 6707 O O . GLY A 1 877 ? 7.080 -35.499 5.912 1.00 88.88 877 GLY A O 1
ATOM 6708 N N . GLU A 1 878 ? 8.809 -34.090 6.201 1.00 88.31 878 GLU A N 1
ATOM 6709 C CA . GLU A 1 878 ? 9.751 -34.875 5.401 1.00 88.31 878 GLU A CA 1
ATOM 6710 C C . GLU A 1 878 ? 10.182 -36.163 6.134 1.00 88.31 878 GLU A C 1
ATOM 6712 O O . GLU A 1 878 ? 10.531 -36.121 7.317 1.00 88.31 878 GLU A O 1
ATOM 6717 N N . PRO A 1 879 ? 10.204 -37.332 5.462 1.00 82.81 879 PRO A N 1
ATOM 6718 C CA . PRO A 1 879 ? 10.553 -38.611 6.081 1.00 82.81 879 PRO A CA 1
ATOM 6719 C C . PRO A 1 879 ? 12.079 -38.799 6.180 1.00 82.81 879 PRO A C 1
ATOM 6721 O O . PRO A 1 879 ? 12.635 -39.749 5.628 1.00 82.81 879 PRO A O 1
ATOM 6724 N N . VAL A 1 880 ? 12.768 -37.881 6.861 1.00 84.12 880 VAL A N 1
ATOM 6725 C CA . VAL A 1 880 ? 14.236 -37.862 6.992 1.00 84.12 880 VAL A CA 1
ATOM 6726 C C . VAL A 1 880 ? 14.629 -38.000 8.471 1.00 84.12 880 VAL A C 1
ATOM 6728 O O . VAL A 1 880 ? 13.969 -37.412 9.330 1.00 84.12 880 VAL A O 1
ATOM 6731 N N . PRO A 1 881 ? 15.668 -38.791 8.815 1.00 85.12 881 PRO A N 1
ATOM 6732 C CA . PRO A 1 881 ? 16.154 -38.881 10.189 1.00 85.12 881 PRO A CA 1
ATOM 6733 C C . PRO A 1 881 ? 16.707 -37.539 10.681 1.00 85.12 881 PRO A C 1
ATOM 6735 O O . PRO A 1 881 ? 17.379 -36.824 9.939 1.00 85.12 881 PRO A O 1
ATOM 6738 N N . TRP A 1 882 ? 16.454 -37.232 11.952 1.00 89.31 882 TRP A N 1
ATOM 6739 C CA . TRP A 1 882 ? 16.949 -36.021 12.597 1.00 89.31 882 TRP A CA 1
ATOM 6740 C C . TRP A 1 882 ? 18.381 -36.206 13.094 1.00 89.31 882 TRP A C 1
ATOM 6742 O O . TRP A 1 882 ? 18.720 -37.265 13.623 1.00 89.31 882 TRP A O 1
ATOM 6752 N N . HIS A 1 883 ? 19.214 -35.180 12.940 1.00 86.00 883 HIS A N 1
ATOM 6753 C CA . HIS A 1 883 ? 20.626 -35.185 13.303 1.00 86.00 883 HIS A CA 1
ATOM 6754 C C . HIS A 1 883 ? 21.048 -33.879 13.985 1.00 86.00 883 HIS A C 1
ATOM 6756 O O . HIS A 1 883 ? 20.467 -32.816 13.765 1.00 86.00 883 HIS A O 1
ATOM 6762 N N . THR A 1 884 ? 22.061 -33.981 14.840 1.00 81.44 884 THR A N 1
ATOM 6763 C CA . THR A 1 884 ? 22.966 -32.874 15.194 1.00 81.44 884 THR A CA 1
ATOM 6764 C C . THR A 1 884 ? 24.268 -33.044 14.404 1.00 81.44 884 THR A C 1
ATOM 6766 O O . THR A 1 884 ? 24.424 -34.069 13.750 1.00 81.44 884 THR A O 1
ATOM 6769 N N . GLU A 1 885 ? 25.206 -32.085 14.468 1.00 69.44 885 GLU A N 1
ATOM 6770 C CA . GLU A 1 885 ? 26.452 -31.988 13.663 1.00 69.44 885 GLU A CA 1
ATOM 6771 C C . GLU A 1 885 ? 27.198 -33.307 13.316 1.00 69.44 885 GLU A C 1
ATOM 6773 O O . GLU A 1 885 ? 27.937 -33.324 12.332 1.00 69.44 885 GLU A O 1
ATOM 6778 N N . ALA A 1 886 ? 27.015 -34.408 14.063 1.00 64.06 886 ALA A N 1
ATOM 6779 C CA . ALA A 1 886 ? 27.501 -35.741 13.692 1.00 64.06 886 ALA A CA 1
ATOM 6780 C C . ALA A 1 886 ? 26.585 -36.946 14.035 1.00 64.06 886 ALA A C 1
ATOM 6782 O O . ALA A 1 886 ? 26.889 -38.050 13.581 1.00 64.06 886 ALA A O 1
ATOM 6783 N N . ASP A 1 887 ? 25.489 -36.786 14.792 1.00 79.50 887 ASP A N 1
ATOM 6784 C CA . ASP A 1 887 ? 24.771 -37.918 15.406 1.00 79.50 887 ASP A CA 1
ATOM 6785 C C . ASP A 1 887 ? 23.260 -37.910 15.118 1.00 79.50 887 ASP A C 1
ATOM 6787 O O . ASP A 1 887 ? 22.627 -36.854 15.190 1.00 79.50 887 ASP A O 1
ATOM 6791 N N . PRO A 1 888 ? 22.637 -39.075 14.845 1.00 82.94 888 PRO A N 1
ATOM 6792 C CA . PRO A 1 888 ? 21.187 -39.185 14.764 1.00 82.94 888 PRO A CA 1
ATOM 6793 C C . PRO A 1 888 ? 20.551 -39.000 16.148 1.00 82.94 888 PRO A C 1
ATOM 6795 O O . PRO A 1 888 ? 20.994 -39.589 17.138 1.00 82.94 888 PRO A O 1
ATOM 6798 N N . VAL A 1 889 ? 19.475 -38.218 16.212 1.00 85.62 889 VAL A N 1
ATOM 6799 C CA . VAL A 1 889 ? 18.772 -37.886 17.457 1.00 85.62 889 VAL A CA 1
ATOM 6800 C C . VAL A 1 889 ? 17.283 -38.176 17.306 1.00 85.62 889 VAL A C 1
ATOM 6802 O O . VAL A 1 889 ? 16.674 -37.837 16.295 1.00 85.62 889 VAL A O 1
ATOM 6805 N N . ASP A 1 890 ? 16.666 -38.787 18.320 1.00 86.00 890 ASP A N 1
ATOM 6806 C CA . ASP A 1 890 ? 15.207 -38.901 18.364 1.00 86.00 890 ASP A CA 1
ATOM 6807 C C . ASP A 1 890 ? 14.593 -37.547 18.737 1.00 86.00 890 ASP A C 1
ATOM 6809 O O . ASP A 1 890 ? 14.757 -37.073 19.864 1.00 86.00 890 ASP A O 1
ATOM 6813 N N . MET A 1 891 ? 13.912 -36.935 17.764 1.00 87.69 891 MET A N 1
ATOM 6814 C CA . MET A 1 891 ? 13.258 -35.627 17.866 1.00 87.69 891 MET A CA 1
ATOM 6815 C C . MET A 1 891 ? 11.729 -35.712 17.768 1.00 87.69 891 MET A C 1
ATOM 6817 O O . MET A 1 891 ? 11.054 -34.679 17.740 1.00 87.69 891 MET A O 1
ATOM 6821 N N . ALA A 1 892 ? 11.154 -36.922 17.714 1.00 86.88 892 ALA A N 1
ATOM 6822 C CA . ALA A 1 892 ? 9.741 -37.118 17.390 1.00 86.88 892 ALA A CA 1
ATOM 6823 C C . ALA A 1 892 ? 8.764 -36.326 18.292 1.00 86.88 892 ALA A C 1
ATOM 6825 O O . ALA A 1 892 ? 7.847 -35.703 17.744 1.00 86.88 892 ALA A O 1
ATOM 6826 N N . PRO A 1 893 ? 8.946 -36.254 19.632 1.00 85.50 893 PRO A N 1
ATOM 6827 C CA . PRO A 1 893 ? 8.052 -35.477 20.495 1.00 85.50 893 PRO A CA 1
ATOM 6828 C C . PRO A 1 893 ? 8.084 -33.970 20.203 1.00 85.50 893 PRO A C 1
ATOM 6830 O O . PRO A 1 893 ? 7.041 -33.311 20.204 1.00 85.50 893 PRO A O 1
ATOM 6833 N N . TRP A 1 894 ? 9.270 -33.420 19.926 1.00 88.00 894 TRP A N 1
ATOM 6834 C CA . TRP A 1 894 ? 9.444 -31.994 19.656 1.00 88.00 894 TRP A CA 1
ATOM 6835 C C . TRP A 1 894 ? 8.908 -31.630 18.265 1.00 88.00 894 TRP A C 1
ATOM 6837 O O . TRP A 1 894 ? 8.123 -30.693 18.129 1.00 88.00 894 TRP A O 1
ATOM 6847 N N . VAL A 1 895 ? 9.221 -32.431 17.245 1.00 91.12 895 VAL A N 1
ATOM 6848 C CA . VAL A 1 895 ? 8.715 -32.260 15.872 1.00 91.12 895 VAL A CA 1
ATOM 6849 C C . VAL A 1 895 ? 7.189 -32.289 15.834 1.00 91.12 895 VAL A C 1
ATOM 6851 O O . VAL A 1 895 ? 6.569 -31.388 15.265 1.00 91.12 895 VAL A O 1
ATOM 6854 N N . ALA A 1 896 ? 6.567 -33.270 16.498 1.00 90.00 896 ALA A N 1
ATOM 6855 C CA . ALA A 1 896 ? 5.111 -33.380 16.571 1.00 90.00 896 ALA A CA 1
ATOM 6856 C C . ALA A 1 896 ? 4.470 -32.141 17.216 1.00 90.00 896 ALA A C 1
ATOM 6858 O O . ALA A 1 896 ? 3.435 -31.661 16.744 1.00 90.00 896 ALA A O 1
ATOM 6859 N N . ARG A 1 897 ? 5.105 -31.590 18.258 1.00 88.69 897 ARG A N 1
ATOM 6860 C CA . ARG A 1 897 ? 4.667 -30.356 18.919 1.00 88.69 897 ARG A CA 1
ATOM 6861 C C . ARG A 1 897 ? 4.747 -29.150 17.989 1.00 88.69 897 ARG A C 1
ATOM 6863 O O . ARG A 1 897 ? 3.760 -28.423 17.882 1.00 88.69 897 ARG A O 1
ATOM 6870 N N . VAL A 1 898 ? 5.894 -28.920 17.343 1.00 91.81 898 VAL A N 1
ATOM 6871 C CA . VAL A 1 898 ? 6.047 -27.773 16.432 1.00 91.81 898 VAL A CA 1
ATOM 6872 C C . VAL A 1 898 ? 5.042 -27.901 15.289 1.00 91.81 898 VAL A C 1
ATOM 6874 O O . VAL A 1 898 ? 4.314 -26.952 15.024 1.00 91.81 898 VAL A O 1
ATOM 6877 N N . ALA A 1 899 ? 4.882 -29.094 14.708 1.00 94.50 899 ALA A N 1
ATOM 6878 C CA . ALA A 1 899 ? 3.922 -29.337 13.633 1.00 94.50 899 ALA A CA 1
ATOM 6879 C C . ALA A 1 899 ? 2.462 -29.111 14.064 1.00 94.50 899 ALA A C 1
ATOM 6881 O O . ALA A 1 899 ? 1.657 -28.598 13.285 1.00 94.50 899 ALA A O 1
ATOM 6882 N N . ASP A 1 900 ? 2.081 -29.505 15.284 1.00 93.44 900 ASP A N 1
ATOM 6883 C CA . ASP A 1 900 ? 0.754 -29.212 15.841 1.00 93.44 900 ASP A CA 1
ATOM 6884 C C . ASP A 1 900 ? 0.534 -27.706 16.024 1.00 93.44 900 ASP A C 1
ATOM 6886 O O . ASP A 1 900 ? -0.465 -27.166 15.545 1.00 93.44 900 ASP A O 1
ATOM 6890 N N . ARG A 1 901 ? 1.501 -27.003 16.623 1.00 91.62 901 ARG A N 1
ATOM 6891 C CA . ARG A 1 901 ? 1.447 -25.544 16.797 1.00 91.62 901 ARG A CA 1
ATOM 6892 C C . ARG A 1 901 ? 1.340 -24.817 15.461 1.00 91.62 901 ARG A C 1
ATOM 6894 O O . ARG A 1 901 ? 0.434 -24.008 15.285 1.00 91.62 901 ARG A O 1
ATOM 6901 N N . THR A 1 902 ? 2.196 -25.147 14.496 1.00 94.56 902 THR A N 1
ATOM 6902 C CA . THR A 1 902 ? 2.179 -24.539 13.160 1.00 94.56 902 THR A CA 1
ATOM 6903 C C . THR A 1 902 ? 0.828 -24.736 12.474 1.00 94.56 902 THR A C 1
ATOM 6905 O O . THR A 1 902 ? 0.271 -23.775 11.941 1.00 94.56 902 THR A O 1
ATOM 6908 N N . ARG A 1 903 ? 0.247 -25.945 12.544 1.00 95.00 903 ARG A N 1
ATOM 6909 C CA . ARG A 1 903 ? -1.092 -26.218 11.995 1.00 95.00 903 ARG A CA 1
ATOM 6910 C C . ARG A 1 903 ? -2.172 -25.376 12.668 1.00 95.00 903 ARG A C 1
ATOM 6912 O O . ARG A 1 903 ? -2.959 -24.754 11.963 1.00 95.00 903 ARG A O 1
ATOM 6919 N N . ARG A 1 904 ? -2.186 -25.293 14.003 1.00 91.75 904 ARG A N 1
ATOM 6920 C CA . ARG A 1 904 ? -3.163 -24.469 14.744 1.00 91.75 904 ARG A CA 1
ATOM 6921 C C . ARG A 1 904 ? -3.047 -22.977 14.425 1.00 91.75 904 ARG A C 1
ATOM 6923 O O . ARG A 1 904 ? -4.059 -22.277 14.423 1.00 91.75 904 ARG A O 1
ATOM 6930 N N . THR A 1 905 ? -1.837 -22.485 14.163 1.00 90.94 905 THR A N 1
ATOM 6931 C CA . THR A 1 905 ? -1.595 -21.087 13.778 1.00 90.94 905 THR A CA 1
ATOM 6932 C C . THR A 1 905 ? -2.104 -20.787 12.361 1.00 90.94 905 THR A C 1
ATOM 6934 O O . THR A 1 905 ? -2.639 -19.701 12.127 1.00 90.94 905 THR A O 1
ATOM 6937 N N . LEU A 1 906 ? -1.994 -21.746 11.432 1.00 90.62 906 LEU A N 1
ATOM 6938 C CA . LEU A 1 906 ? -2.490 -21.644 10.049 1.00 90.62 906 LEU A CA 1
ATOM 6939 C C . LEU A 1 906 ? -4.006 -21.901 9.904 1.00 90.62 906 LEU A C 1
ATOM 6941 O O . LEU A 1 906 ? -4.597 -21.558 8.881 1.00 90.62 906 LEU A O 1
ATOM 6945 N N . ASP A 1 907 ? -4.651 -22.504 10.902 1.00 91.81 907 ASP A N 1
ATOM 6946 C CA . ASP A 1 907 ? -6.052 -22.922 10.825 1.00 91.81 907 ASP A CA 1
ATOM 6947 C C . ASP A 1 907 ? -7.041 -21.733 10.900 1.00 91.81 907 ASP A C 1
ATOM 6949 O O . ASP A 1 907 ? -7.198 -21.056 11.923 1.00 91.81 907 ASP A O 1
ATOM 6953 N N . THR A 1 908 ? -7.776 -21.502 9.805 1.00 87.50 908 THR A N 1
ATOM 6954 C CA . THR A 1 908 ? -8.798 -20.438 9.710 1.00 87.50 908 THR A CA 1
ATOM 6955 C C . THR A 1 908 ? -10.046 -20.691 10.566 1.00 87.50 908 THR A C 1
ATOM 6957 O O . THR A 1 908 ? -10.748 -19.744 10.934 1.00 87.50 908 THR A O 1
ATOM 6960 N N . GLY A 1 909 ? -10.357 -21.948 10.881 1.00 89.31 909 GLY A N 1
ATOM 6961 C CA . GLY A 1 909 ? -11.410 -22.330 11.820 1.00 89.31 909 GLY A CA 1
ATOM 6962 C C . GLY A 1 909 ? -11.026 -21.975 13.254 1.00 89.31 909 GLY A C 1
ATOM 6963 O O . GLY A 1 909 ? -11.830 -21.379 13.971 1.00 89.31 909 GLY A O 1
ATOM 6964 N N . MET A 1 910 ? -9.771 -22.230 13.638 1.00 89.38 910 MET A N 1
ATOM 6965 C CA . MET A 1 910 ? -9.232 -21.816 14.941 1.00 89.38 910 MET A CA 1
ATOM 6966 C C . MET A 1 910 ? -9.237 -20.296 15.105 1.00 89.38 910 MET A C 1
ATOM 6968 O O . MET A 1 910 ? -9.632 -19.795 16.157 1.00 89.38 910 MET A O 1
ATOM 6972 N N . ARG A 1 911 ? -8.880 -19.553 14.050 1.00 89.44 911 ARG A N 1
ATOM 6973 C CA . ARG A 1 911 ? -8.995 -18.088 14.034 1.00 89.44 911 ARG A CA 1
ATOM 6974 C C . ARG A 1 911 ? -10.425 -17.624 14.323 1.00 89.44 911 ARG A C 1
ATOM 6976 O O . ARG A 1 911 ? -10.646 -16.829 15.232 1.00 89.44 911 ARG A O 1
ATOM 6983 N N . ARG A 1 912 ? -11.413 -18.179 13.611 1.00 89.06 912 ARG A N 1
ATOM 6984 C CA . ARG A 1 912 ? -12.837 -17.877 13.849 1.00 89.06 912 ARG A CA 1
ATOM 6985 C C . ARG A 1 912 ? -13.269 -18.203 15.282 1.00 89.06 912 ARG A C 1
ATOM 6987 O O . ARG A 1 912 ? -13.990 -17.413 15.888 1.00 89.06 912 ARG A O 1
ATOM 6994 N N . ALA A 1 913 ? -12.799 -19.319 15.840 1.00 90.44 913 ALA A N 1
ATOM 6995 C CA . ALA A 1 913 ? -13.087 -19.703 17.220 1.00 90.44 913 ALA A CA 1
ATOM 6996 C C . ALA A 1 913 ? -12.471 -18.736 18.248 1.00 90.44 913 ALA A C 1
ATOM 6998 O O . ALA A 1 913 ? -13.144 -18.373 19.213 1.00 90.44 913 ALA A O 1
ATOM 6999 N N . ARG A 1 914 ? -11.230 -18.271 18.037 1.00 91.38 914 ARG A N 1
ATOM 7000 C CA . ARG A 1 914 ? -10.577 -17.276 18.907 1.00 91.38 914 ARG A CA 1
ATOM 7001 C C . ARG A 1 914 ? -11.307 -15.940 18.897 1.00 91.38 914 ARG A C 1
ATOM 7003 O O . ARG A 1 914 ? -11.593 -15.407 19.966 1.00 91.38 914 ARG A O 1
ATOM 7010 N N . VAL A 1 915 ? -11.666 -15.447 17.711 1.00 92.62 915 VAL A N 1
ATOM 7011 C CA . VAL A 1 915 ? -12.444 -14.210 17.555 1.00 92.62 915 VAL A CA 1
ATOM 7012 C C . VAL A 1 915 ? -13.788 -14.329 18.287 1.00 92.62 915 VAL A C 1
ATOM 7014 O O . VAL A 1 915 ? -14.133 -13.451 19.073 1.00 92.62 915 VAL A O 1
ATOM 7017 N N . ALA A 1 916 ? -14.514 -15.441 18.120 1.00 91.38 916 ALA A N 1
ATOM 7018 C CA . ALA A 1 916 ? -15.768 -15.677 18.840 1.00 91.38 916 ALA A CA 1
ATOM 7019 C C . ALA A 1 916 ? -15.566 -15.727 20.366 1.00 91.38 916 ALA A C 1
ATOM 7021 O O . ALA A 1 916 ? -16.321 -15.115 21.121 1.00 91.38 916 ALA A O 1
ATOM 7022 N N . ALA A 1 917 ? -14.521 -16.410 20.842 1.00 92.62 917 ALA A N 1
ATOM 7023 C CA . ALA A 1 917 ? -14.209 -16.479 22.265 1.00 92.62 917 ALA A CA 1
ATOM 7024 C C . ALA A 1 917 ? -13.841 -15.105 22.857 1.00 92.62 917 ALA A C 1
ATOM 7026 O O . ALA A 1 917 ? -14.188 -14.819 24.005 1.00 92.62 917 ALA A O 1
ATOM 7027 N N . ALA A 1 918 ? -13.173 -14.249 22.080 1.00 94.25 918 ALA A N 1
ATOM 7028 C CA . ALA A 1 918 ? -12.901 -12.866 22.450 1.00 94.25 918 ALA A CA 1
ATOM 7029 C C . ALA A 1 918 ? -14.185 -12.024 22.496 1.00 94.25 918 ALA A C 1
ATOM 7031 O O . ALA A 1 918 ? -14.403 -11.321 23.482 1.00 94.25 918 ALA A O 1
ATOM 7032 N N . SER A 1 919 ? -15.082 -12.162 21.511 1.00 93.81 919 SER A N 1
ATOM 7033 C CA . SER A 1 919 ? -16.401 -11.514 21.530 1.00 93.81 919 SER A CA 1
ATOM 7034 C C . SER A 1 919 ? -17.221 -11.904 22.765 1.00 93.81 919 SER A C 1
ATOM 7036 O O . SER A 1 919 ? -17.796 -11.033 23.418 1.00 93.81 919 SER A O 1
ATOM 7038 N N . HIS A 1 920 ? -17.233 -13.193 23.129 1.00 92.56 920 HIS A N 1
ATOM 7039 C CA . HIS A 1 920 ? -17.884 -13.681 24.351 1.00 92.56 920 HIS A CA 1
ATOM 7040 C C . HIS A 1 920 ? -17.291 -13.047 25.610 1.00 92.56 920 HIS A C 1
ATOM 7042 O O . HIS A 1 920 ? -18.040 -12.564 26.456 1.00 92.56 920 HIS A O 1
ATOM 7048 N N . ALA A 1 921 ? -15.961 -13.023 25.736 1.00 93.31 921 ALA A N 1
ATOM 7049 C CA . ALA A 1 921 ? -15.287 -12.454 26.904 1.00 93.31 921 ALA A CA 1
ATOM 7050 C C . ALA A 1 921 ? -15.552 -10.946 27.054 1.00 93.31 921 ALA A C 1
ATOM 7052 O O . ALA A 1 921 ? -15.859 -10.487 28.154 1.00 93.31 921 ALA A O 1
ATOM 7053 N N . MET A 1 922 ? -15.500 -10.202 25.946 1.00 94.62 922 MET A N 1
ATOM 7054 C CA . MET A 1 922 ? -15.798 -8.768 25.897 1.00 94.62 922 MET A CA 1
ATOM 7055 C C . MET A 1 922 ? -17.230 -8.472 26.360 1.00 94.62 922 MET A C 1
ATOM 7057 O O . MET A 1 922 ? -17.443 -7.663 27.262 1.00 94.62 922 MET A O 1
ATOM 7061 N N . LEU A 1 923 ? -18.224 -9.160 25.785 1.00 92.75 923 LEU A N 1
ATOM 7062 C CA . LEU A 1 923 ? -19.627 -8.947 26.145 1.00 92.75 923 LEU A CA 1
ATOM 7063 C C . LEU A 1 923 ? -19.939 -9.416 27.568 1.00 92.75 923 LEU A C 1
ATOM 7065 O O . LEU A 1 923 ? -20.697 -8.750 28.266 1.00 92.75 923 LEU A O 1
ATOM 7069 N N . ALA A 1 924 ? -19.347 -10.522 28.027 1.00 91.62 924 ALA A N 1
ATOM 7070 C CA . ALA A 1 924 ? -19.514 -10.989 29.402 1.00 91.62 924 ALA A CA 1
ATOM 7071 C C . ALA A 1 924 ? -18.947 -9.993 30.427 1.00 91.62 924 ALA A C 1
ATOM 7073 O O . ALA A 1 924 ? -19.515 -9.847 31.509 1.00 91.62 924 ALA A O 1
ATOM 7074 N N . ALA A 1 925 ? -17.855 -9.300 30.089 1.00 90.81 925 ALA A N 1
ATOM 7075 C CA . ALA A 1 925 ? -17.269 -8.281 30.951 1.00 90.81 925 ALA A CA 1
ATOM 7076 C C . ALA A 1 925 ? -18.121 -7.011 31.050 1.00 90.81 925 ALA A C 1
ATOM 7078 O O . ALA A 1 925 ? -18.170 -6.418 32.125 1.00 90.81 925 ALA A O 1
ATOM 7079 N N . LEU A 1 926 ? -18.793 -6.624 29.961 1.00 91.31 926 LEU A N 1
ATOM 7080 C CA . LEU A 1 926 ? -19.655 -5.440 29.908 1.00 91.31 926 LEU A CA 1
ATOM 7081 C C . LEU A 1 926 ? -21.070 -5.708 30.441 1.00 91.31 926 LEU A C 1
ATOM 7083 O O . LEU A 1 926 ? -21.672 -4.837 31.065 1.00 91.31 926 LEU A O 1
ATOM 7087 N N . LEU A 1 927 ? -21.613 -6.903 30.206 1.00 87.88 927 LEU A N 1
ATOM 7088 C CA . LEU A 1 927 ? -23.007 -7.253 30.494 1.00 87.88 927 LEU A CA 1
ATOM 7089 C C . LEU A 1 927 ? -23.106 -8.467 31.442 1.00 87.88 927 LEU A C 1
ATOM 7091 O O . LEU A 1 927 ? -23.684 -9.501 31.071 1.00 87.88 927 LEU A O 1
ATOM 7095 N N . PRO A 1 928 ? -22.557 -8.380 32.672 1.00 72.81 928 PRO A N 1
ATOM 7096 C CA . PRO A 1 928 ? -22.632 -9.461 33.647 1.00 72.81 928 PRO A CA 1
ATOM 7097 C C . PRO A 1 928 ? -24.101 -9.724 34.014 1.00 72.81 928 PRO A C 1
ATOM 7099 O O . PRO A 1 928 ? -24.776 -8.889 34.606 1.00 72.81 928 PRO A O 1
ATOM 7102 N N . GLY A 1 929 ? -24.618 -10.889 33.616 1.00 74.19 929 GLY A N 1
ATOM 7103 C CA . GLY A 1 929 ? -26.031 -11.265 33.778 1.00 74.19 929 GLY A CA 1
ATOM 7104 C C . GLY A 1 929 ? -26.821 -11.371 32.469 1.00 74.19 929 GLY A C 1
ATOM 7105 O O . GLY A 1 929 ? -27.877 -11.998 32.452 1.00 74.19 929 GLY A O 1
ATOM 7106 N N . ALA A 1 930 ? -26.283 -10.879 31.348 1.00 80.12 930 ALA A N 1
ATOM 7107 C CA . ALA A 1 930 ? -26.892 -11.001 30.021 1.00 80.12 930 ALA A CA 1
ATOM 7108 C C . ALA A 1 930 ? -26.249 -12.124 29.179 1.00 80.12 930 ALA A C 1
ATOM 7110 O O . ALA A 1 930 ? -26.072 -11.997 27.970 1.00 80.12 930 ALA A O 1
ATOM 7111 N N . ALA A 1 931 ? -25.898 -13.256 29.801 1.00 79.12 931 ALA A N 1
ATOM 7112 C CA . ALA A 1 931 ? -25.212 -14.360 29.117 1.00 79.12 931 ALA A CA 1
ATOM 7113 C C . ALA A 1 931 ? -26.009 -14.925 27.923 1.00 79.12 931 ALA A C 1
ATOM 7115 O O . ALA A 1 931 ? -25.424 -15.372 26.940 1.00 79.12 931 ALA A O 1
ATOM 7116 N N . ALA A 1 932 ? -27.345 -14.896 27.992 1.00 81.00 932 ALA A N 1
ATOM 7117 C CA . ALA A 1 932 ? -28.206 -15.290 26.878 1.00 81.00 932 ALA A CA 1
ATOM 7118 C C . ALA A 1 932 ? -28.097 -14.321 25.689 1.00 81.00 932 ALA A C 1
ATOM 7120 O O . ALA A 1 932 ? -28.002 -14.775 24.553 1.00 81.00 932 ALA A O 1
ATOM 7121 N N . LEU A 1 933 ? -28.033 -13.011 25.958 1.00 82.19 933 LEU A N 1
ATOM 7122 C CA . LEU A 1 933 ? -27.802 -11.991 24.937 1.00 82.19 933 LEU A CA 1
ATOM 7123 C C . LEU A 1 933 ? -26.424 -12.184 24.299 1.00 82.19 933 LEU A C 1
ATOM 7125 O O . LEU A 1 933 ? -26.342 -12.304 23.085 1.00 82.19 933 LEU A O 1
ATOM 7129 N N . ALA A 1 934 ? -25.358 -12.296 25.098 1.00 83.75 934 ALA A N 1
ATOM 7130 C CA . ALA A 1 934 ? -24.003 -12.489 24.579 1.00 83.75 934 ALA A CA 1
ATOM 7131 C C . ALA A 1 934 ? -23.895 -13.725 23.665 1.00 83.75 934 ALA A C 1
ATOM 7133 O O . ALA A 1 934 ? -23.355 -13.628 22.564 1.00 83.75 934 ALA A O 1
ATOM 7134 N N . ARG A 1 935 ? -24.496 -14.857 24.066 1.00 84.19 935 ARG A N 1
ATOM 7135 C CA . ARG A 1 935 ? -24.580 -16.056 23.215 1.00 84.19 935 ARG A CA 1
ATOM 7136 C C . ARG A 1 935 ? -25.374 -15.827 21.936 1.00 84.19 935 ARG A C 1
ATOM 7138 O O . ARG A 1 935 ? -24.886 -16.173 20.868 1.00 84.19 935 ARG A O 1
ATOM 7145 N N . GLY A 1 936 ? -26.545 -15.198 22.012 1.00 83.88 936 GLY A N 1
ATOM 7146 C CA . GLY A 1 936 ? -27.335 -14.878 20.819 1.00 83.88 936 GLY A CA 1
ATOM 7147 C C . GLY A 1 936 ? -26.574 -13.987 19.828 1.00 83.88 936 GLY A C 1
ATOM 7148 O O . GLY A 1 936 ? -26.574 -14.237 18.625 1.00 83.88 936 GLY A O 1
ATOM 7149 N N . LEU A 1 937 ? -25.845 -12.984 20.322 1.00 85.00 937 LEU A N 1
ATOM 7150 C CA . LEU A 1 937 ? -25.065 -12.080 19.474 1.00 85.00 937 LEU A CA 1
ATOM 7151 C C . LEU A 1 937 ? -23.894 -12.797 18.780 1.00 85.00 937 LEU A C 1
ATOM 7153 O O . LEU A 1 937 ? -23.694 -12.612 17.580 1.00 85.00 937 LEU A O 1
ATOM 7157 N N . VAL A 1 938 ? -23.141 -13.621 19.517 1.00 88.31 938 VAL A N 1
ATOM 7158 C CA . VAL A 1 938 ? -21.895 -14.240 19.029 1.00 88.31 938 VAL A CA 1
ATOM 7159 C C . VAL A 1 938 ? -22.128 -15.567 18.302 1.00 88.31 938 VAL A C 1
ATOM 7161 O O . VAL A 1 938 ? -21.514 -15.814 17.264 1.00 88.31 938 VAL A O 1
ATOM 7164 N N . ASP A 1 939 ? -23.004 -16.427 18.820 1.00 87.00 939 ASP A N 1
ATOM 7165 C CA . ASP A 1 939 ? -23.187 -17.792 18.314 1.00 87.00 939 ASP A CA 1
ATOM 7166 C C . ASP A 1 939 ? -24.279 -17.864 17.243 1.00 87.00 939 ASP A C 1
ATOM 7168 O O . ASP A 1 939 ? -24.155 -18.630 16.288 1.00 87.00 939 ASP A O 1
ATOM 7172 N N . GLU A 1 940 ? -25.331 -17.053 17.364 1.00 84.50 940 GLU A N 1
ATOM 7173 C CA . GLU A 1 940 ? -26.480 -17.080 16.454 1.00 84.50 940 GLU A CA 1
ATOM 7174 C C . GLU A 1 940 ? -26.375 -15.983 15.379 1.00 84.50 940 GLU A C 1
ATOM 7176 O O . GLU A 1 940 ? -26.600 -16.247 14.192 1.00 84.50 940 GLU A O 1
ATOM 7181 N N . GLY A 1 941 ? -25.936 -14.780 15.764 1.00 82.75 941 GLY A N 1
ATOM 7182 C CA . GLY A 1 941 ? -25.869 -13.599 14.897 1.00 82.75 941 GLY A CA 1
ATOM 7183 C C . GLY A 1 941 ? -27.231 -12.920 14.720 1.00 82.75 941 GLY A C 1
ATOM 7184 O O . GLY A 1 941 ? -28.269 -13.486 15.053 1.00 82.75 941 GLY A O 1
ATOM 7185 N N . PHE A 1 942 ? -27.254 -11.699 14.172 1.00 85.50 942 PHE A N 1
ATOM 7186 C CA . PHE A 1 942 ? -28.453 -10.844 14.181 1.00 85.50 942 PHE A CA 1
ATOM 7187 C C . PHE A 1 942 ? -29.694 -11.497 13.557 1.00 85.50 942 PHE A C 1
ATOM 7189 O O . PHE A 1 942 ? -30.785 -11.423 14.124 1.00 85.50 942 PHE A O 1
ATOM 7196 N N . ALA A 1 943 ? -29.542 -12.169 12.410 1.00 83.69 943 ALA A N 1
ATOM 7197 C CA . ALA A 1 943 ? -30.661 -12.811 11.725 1.00 83.69 943 ALA A CA 1
ATOM 7198 C C . ALA A 1 943 ? -31.308 -13.907 12.588 1.00 83.69 943 ALA A C 1
ATOM 7200 O O . ALA A 1 943 ? -32.529 -13.925 12.743 1.00 83.69 943 ALA A O 1
ATOM 7201 N N . GLN A 1 944 ? -30.508 -14.789 13.183 1.00 83.12 944 GLN A N 1
ATOM 7202 C CA . GLN A 1 944 ? -31.027 -15.874 14.010 1.00 83.12 944 GLN A CA 1
ATOM 7203 C C . GLN A 1 944 ? -31.513 -15.362 15.375 1.00 83.12 944 GLN A C 1
ATOM 7205 O O . GLN A 1 944 ? -32.599 -15.738 15.808 1.00 83.12 944 GLN A O 1
ATOM 7210 N N . PHE A 1 945 ? -30.792 -14.412 15.977 1.00 81.19 945 PHE 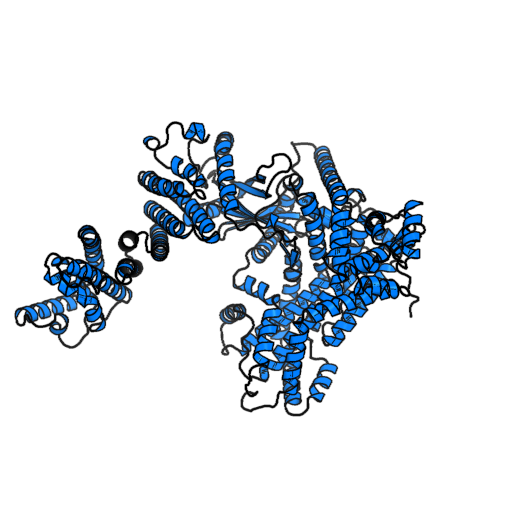A N 1
ATOM 7211 C CA . PHE A 1 945 ? -31.168 -13.750 17.229 1.00 81.19 945 PHE A CA 1
ATOM 7212 C C . PHE A 1 945 ? -32.541 -13.058 17.148 1.00 81.19 945 PHE A C 1
ATOM 7214 O O . PHE A 1 945 ? -33.279 -12.991 18.125 1.00 81.19 945 PHE A O 1
ATOM 7221 N N . THR A 1 946 ? -32.924 -12.584 15.959 1.00 86.31 946 THR A N 1
ATOM 7222 C CA . THR A 1 946 ? -34.227 -11.950 15.689 1.00 86.31 946 THR A CA 1
ATOM 7223 C C . THR A 1 946 ? -35.198 -12.862 14.925 1.00 86.31 946 THR A C 1
ATOM 7225 O O . THR A 1 946 ? -36.177 -12.385 14.349 1.00 86.31 946 THR A O 1
ATOM 7228 N N . ALA A 1 947 ? -34.963 -14.180 14.887 1.00 86.50 947 ALA A N 1
ATOM 7229 C CA . ALA A 1 947 ? -35.778 -15.119 14.108 1.00 86.50 947 ALA A CA 1
ATOM 7230 C C . ALA A 1 947 ? -37.248 -15.195 14.557 1.00 86.50 947 ALA A C 1
ATOM 7232 O O . ALA A 1 947 ? -38.112 -15.483 13.732 1.00 86.50 947 ALA A O 1
ATOM 7233 N N . GLY A 1 948 ? -37.545 -14.900 15.829 1.00 86.06 948 GLY A N 1
ATOM 7234 C CA . GLY A 1 948 ? -38.919 -14.814 16.342 1.00 86.06 948 GLY A CA 1
ATOM 7235 C C . GLY A 1 948 ? -39.680 -13.559 15.894 1.00 86.06 948 GLY A C 1
ATOM 7236 O O . GLY A 1 948 ? -40.904 -13.528 15.959 1.00 86.06 948 GLY A O 1
ATOM 7237 N N . VAL A 1 949 ? -38.969 -12.538 15.407 1.00 90.25 949 VAL A N 1
ATOM 7238 C CA . VAL A 1 949 ? -39.515 -11.222 15.032 1.00 90.25 949 VAL A CA 1
ATOM 7239 C C . VAL A 1 949 ? -38.879 -10.682 13.740 1.00 90.25 949 VAL A C 1
ATOM 7241 O O . VAL A 1 949 ? -38.390 -9.553 13.700 1.00 90.25 949 VAL A O 1
ATOM 7244 N N . PRO A 1 950 ? -38.888 -11.443 12.627 1.00 88.81 950 PRO A N 1
ATOM 7245 C CA . PRO A 1 950 ? -38.182 -11.050 11.407 1.00 88.81 950 PRO A CA 1
ATOM 7246 C C . PRO A 1 950 ? -38.725 -9.751 10.795 1.00 88.81 950 PRO A C 1
ATOM 7248 O O . PRO A 1 950 ? -37.980 -9.030 10.135 1.00 88.81 950 PRO A O 1
ATOM 7251 N N . HIS A 1 951 ? -40.002 -9.444 11.042 1.00 90.06 951 HIS A N 1
ATOM 7252 C CA . HIS A 1 951 ? -40.669 -8.222 10.596 1.00 90.06 951 HIS A CA 1
ATOM 7253 C C . HIS A 1 951 ? -40.193 -6.960 11.339 1.00 90.06 951 HIS A C 1
ATOM 7255 O O . HIS A 1 951 ? -40.323 -5.879 10.784 1.00 90.06 951 HIS A O 1
ATOM 7261 N N . LEU A 1 952 ? -39.591 -7.088 12.533 1.00 90.56 952 LEU A N 1
ATOM 7262 C CA . LEU A 1 952 ? -39.076 -5.960 13.329 1.00 90.56 952 LEU A CA 1
ATOM 7263 C C . LEU A 1 952 ? -37.601 -5.635 13.048 1.00 90.56 952 LEU A C 1
ATOM 7265 O O . LEU A 1 952 ? -37.039 -4.730 13.662 1.00 90.56 952 LEU A O 1
ATOM 7269 N N . ARG A 1 953 ? -36.925 -6.377 12.159 1.00 89.81 953 ARG A N 1
ATOM 7270 C CA . ARG A 1 953 ? -35.475 -6.216 11.932 1.00 89.81 953 ARG A CA 1
ATOM 7271 C C . ARG A 1 953 ? -35.102 -4.835 11.403 1.00 89.81 953 ARG A C 1
ATOM 7273 O O . ARG A 1 953 ? -34.113 -4.282 11.868 1.00 89.81 953 ARG A O 1
ATOM 7280 N N . SER A 1 954 ? -35.878 -4.299 10.458 1.00 89.50 954 SER A N 1
ATOM 7281 C CA . SER A 1 954 ? -35.635 -2.954 9.915 1.00 89.50 954 SER A CA 1
ATOM 7282 C C . SER A 1 954 ? -35.780 -1.907 11.015 1.00 89.50 954 SER A C 1
ATOM 7284 O O . SER A 1 954 ? -34.838 -1.172 11.277 1.00 89.50 954 SER A O 1
ATOM 7286 N N . ASP A 1 955 ? -36.892 -1.949 11.754 1.00 90.56 955 ASP A N 1
ATOM 7287 C CA . ASP A 1 955 ? -37.149 -1.025 12.863 1.00 90.56 955 ASP A CA 1
ATOM 7288 C C . ASP A 1 955 ? -36.068 -1.124 13.953 1.00 90.56 955 ASP A C 1
ATOM 7290 O O . ASP A 1 955 ? -35.668 -0.126 14.549 1.00 90.56 955 ASP A O 1
ATOM 7294 N N . THR A 1 956 ? -35.543 -2.331 14.198 1.00 90.44 956 THR A N 1
ATOM 7295 C CA . THR A 1 956 ? -34.435 -2.563 15.140 1.00 90.44 956 THR A CA 1
ATOM 7296 C C . THR A 1 956 ? -33.144 -1.894 14.669 1.00 90.44 956 THR A C 1
ATOM 7298 O O . THR A 1 956 ? -32.438 -1.299 15.481 1.00 90.44 956 THR A O 1
ATOM 7301 N N . ILE A 1 957 ? -32.828 -1.977 13.373 1.00 90.44 957 ILE A N 1
ATOM 7302 C CA . ILE A 1 957 ? -31.666 -1.310 12.766 1.00 90.44 957 ILE A CA 1
ATOM 7303 C C . ILE A 1 957 ? -31.826 0.207 12.842 1.00 90.44 957 ILE A C 1
ATOM 7305 O O . ILE A 1 957 ? -30.893 0.899 13.252 1.00 90.44 957 ILE A O 1
ATOM 7309 N N . ASP A 1 958 ? -33.015 0.716 12.530 1.00 90.38 958 ASP A N 1
ATOM 7310 C CA . ASP A 1 958 ? -33.318 2.143 12.614 1.00 90.38 958 ASP A CA 1
ATOM 7311 C C . ASP A 1 958 ? -33.189 2.653 14.057 1.00 90.38 958 ASP A C 1
ATOM 7313 O O . ASP A 1 958 ? -32.577 3.698 14.295 1.00 90.38 958 ASP A O 1
ATOM 7317 N N . LEU A 1 959 ? -33.666 1.881 15.044 1.00 90.88 959 LEU A N 1
ATOM 7318 C CA . LEU A 1 959 ? -33.495 2.213 16.459 1.00 90.88 959 LEU A CA 1
ATOM 7319 C C . LEU A 1 959 ? -32.023 2.146 16.894 1.00 90.88 959 LEU A C 1
ATOM 7321 O O . LEU A 1 959 ? -31.573 3.031 17.627 1.00 90.88 959 LEU A O 1
ATOM 7325 N N . LEU A 1 960 ? -31.249 1.152 16.435 1.00 91.94 960 LEU A N 1
ATOM 7326 C CA . LEU A 1 960 ? -29.803 1.092 16.683 1.00 91.94 960 LEU A CA 1
ATOM 7327 C C . LEU A 1 960 ? -29.112 2.349 16.147 1.00 91.94 960 LEU A C 1
ATOM 7329 O O . LEU A 1 960 ? -28.346 2.967 16.881 1.00 91.94 960 LEU A O 1
ATOM 7333 N N . LEU A 1 961 ? -29.408 2.773 14.919 1.00 91.38 961 LEU A N 1
ATOM 7334 C CA . LEU A 1 961 ? -28.806 3.967 14.320 1.00 91.38 961 LEU A CA 1
ATOM 7335 C C . LEU A 1 961 ? -29.212 5.256 15.030 1.00 91.38 961 LEU A C 1
ATOM 7337 O O . LEU A 1 961 ? -28.351 6.085 15.330 1.00 91.38 961 LEU A O 1
ATOM 7341 N N . ALA A 1 962 ? -30.501 5.414 15.332 1.00 89.69 962 ALA A N 1
ATOM 7342 C CA . ALA A 1 962 ? -31.008 6.591 16.029 1.00 89.69 962 ALA A CA 1
ATOM 7343 C C . ALA A 1 962 ? -30.333 6.743 17.399 1.00 89.69 962 ALA A C 1
ATOM 7345 O O . ALA A 1 962 ? -29.746 7.785 17.692 1.00 89.69 962 ALA A O 1
ATOM 7346 N N . THR A 1 963 ? -30.327 5.661 18.184 1.00 90.81 963 THR A N 1
ATOM 7347 C CA . THR A 1 963 ? -29.703 5.642 19.513 1.00 90.81 963 THR A CA 1
ATOM 7348 C C . THR A 1 963 ? -28.180 5.778 19.451 1.00 90.81 963 THR A C 1
ATOM 7350 O O . THR A 1 963 ? -27.581 6.260 20.405 1.00 90.81 963 THR A O 1
ATOM 7353 N N . ALA A 1 964 ? -27.516 5.420 18.342 1.00 91.44 964 ALA A N 1
ATOM 7354 C CA . ALA A 1 964 ? -26.071 5.625 18.186 1.00 91.44 964 ALA A CA 1
ATOM 7355 C C . ALA A 1 964 ? -25.714 7.113 18.232 1.00 91.44 964 ALA A C 1
ATOM 7357 O O . ALA A 1 964 ? -24.794 7.522 18.943 1.00 91.44 964 ALA A O 1
ATOM 7358 N N . ARG A 1 965 ? -26.492 7.926 17.513 1.00 88.94 965 ARG A N 1
ATOM 7359 C CA . ARG A 1 965 ? -26.251 9.364 17.349 1.00 88.94 965 ARG A CA 1
ATOM 7360 C C . ARG A 1 965 ? -26.602 10.154 18.605 1.00 88.94 965 ARG A C 1
ATOM 7362 O O . ARG A 1 965 ? -25.839 11.038 18.995 1.00 88.94 965 ARG A O 1
ATOM 7369 N N . ALA A 1 966 ? -27.723 9.826 19.245 1.00 85.81 966 ALA A N 1
ATOM 7370 C CA . ALA A 1 966 ? -28.161 10.430 20.500 1.00 85.81 966 ALA A CA 1
ATOM 7371 C C . ALA A 1 966 ? -29.176 9.523 21.225 1.00 85.81 966 ALA A C 1
ATOM 7373 O O . ALA A 1 966 ? -29.862 8.748 20.562 1.00 85.81 966 ALA A O 1
ATOM 7374 N N . PRO A 1 967 ? -29.326 9.630 22.558 1.00 80.94 967 PRO A N 1
ATOM 7375 C CA . PRO A 1 967 ? -30.407 8.960 23.286 1.00 80.94 967 PRO A CA 1
ATOM 7376 C C . PRO A 1 967 ? -31.791 9.287 22.699 1.00 80.94 967 PRO A C 1
ATOM 7378 O O . PRO A 1 967 ? -32.059 10.443 22.365 1.00 80.94 967 PRO A O 1
ATOM 7381 N N . LEU A 1 968 ? -32.677 8.288 22.585 1.00 83.19 968 LEU A N 1
ATOM 7382 C CA . LEU A 1 968 ? -34.001 8.459 21.969 1.00 83.19 968 LEU A CA 1
ATOM 7383 C C . LEU A 1 968 ? -35.129 8.315 22.998 1.00 83.19 968 LEU A C 1
ATOM 7385 O O . LEU A 1 968 ? -35.288 7.262 23.609 1.00 83.19 968 LEU A O 1
ATOM 7389 N N . ALA A 1 969 ? -35.955 9.347 23.162 1.00 78.69 969 ALA A N 1
ATOM 7390 C CA . ALA A 1 969 ? -37.177 9.282 23.966 1.00 78.69 969 ALA A CA 1
ATOM 7391 C C . ALA A 1 969 ? -38.417 9.119 23.070 1.00 78.69 969 ALA A C 1
ATOM 7393 O O . ALA A 1 969 ? -38.472 9.694 21.982 1.00 78.69 969 ALA A O 1
ATOM 7394 N N . GLY A 1 970 ? -39.435 8.387 23.536 1.00 79.00 970 GLY A N 1
ATOM 7395 C CA . GLY A 1 970 ? -40.762 8.382 22.914 1.00 79.00 970 GLY A CA 1
ATOM 7396 C C . GLY A 1 970 ? -41.432 7.013 22.793 1.00 79.00 970 GLY A C 1
ATOM 7397 O O . GLY A 1 970 ? -40.790 5.965 22.836 1.00 79.00 970 GLY A O 1
ATOM 7398 N N . THR A 1 971 ? -42.743 7.055 22.542 1.00 76.81 971 THR A N 1
ATOM 7399 C CA . THR A 1 971 ? -43.648 5.893 22.520 1.00 76.81 971 THR A CA 1
ATOM 7400 C C . THR A 1 971 ? -43.313 4.853 21.451 1.00 76.81 971 THR A C 1
ATOM 7402 O O . THR A 1 971 ? -43.607 3.675 21.632 1.00 76.81 971 THR A O 1
ATOM 7405 N N . ALA A 1 972 ? -42.693 5.259 20.340 1.00 80.94 972 ALA A N 1
ATOM 7406 C CA . ALA A 1 972 ? -42.277 4.340 19.279 1.00 80.94 972 ALA A CA 1
ATOM 7407 C C . ALA A 1 972 ? -41.091 3.458 19.709 1.00 80.94 972 ALA A C 1
ATOM 7409 O O . ALA A 1 972 ? -41.097 2.255 19.454 1.00 80.94 972 ALA A O 1
ATOM 7410 N N . ALA A 1 973 ? -40.111 4.039 20.412 1.00 84.00 973 ALA A N 1
ATOM 7411 C CA . ALA A 1 973 ? -38.996 3.290 20.985 1.00 84.00 973 ALA A CA 1
ATOM 7412 C C . ALA A 1 973 ? -39.483 2.358 22.106 1.00 84.00 973 ALA A C 1
ATOM 7414 O O . ALA A 1 973 ? -39.085 1.195 22.138 1.00 84.00 973 ALA A O 1
ATOM 7415 N N . ASP A 1 974 ? -40.410 2.835 22.950 1.00 86.06 974 ASP A N 1
ATOM 7416 C CA . ASP A 1 974 ? -41.052 2.023 23.993 1.00 86.06 974 ASP A CA 1
ATOM 7417 C C . ASP A 1 974 ? -41.753 0.791 23.399 1.00 86.06 974 ASP A C 1
ATOM 7419 O O . ASP A 1 974 ? -41.550 -0.334 23.860 1.00 86.06 974 ASP A O 1
ATOM 7423 N N . ALA A 1 975 ? -42.561 0.993 22.351 1.00 86.75 975 ALA A N 1
ATOM 7424 C CA . ALA A 1 975 ? -43.322 -0.073 21.707 1.00 86.75 975 ALA A CA 1
ATOM 7425 C C . ALA A 1 975 ? -42.412 -1.114 21.042 1.00 86.75 975 ALA A C 1
ATOM 7427 O O . ALA A 1 975 ? -42.627 -2.316 21.215 1.00 86.75 975 ALA A O 1
ATOM 7428 N N . LEU A 1 976 ? -41.381 -0.667 20.316 1.00 89.81 976 LEU A N 1
ATOM 7429 C CA . LEU A 1 976 ? -40.439 -1.569 19.657 1.00 89.81 976 LEU A CA 1
ATOM 7430 C C . LEU A 1 976 ? -39.614 -2.359 20.677 1.00 89.81 976 LEU A C 1
ATOM 7432 O O . LEU A 1 976 ? -39.511 -3.580 20.568 1.00 89.81 976 LEU A O 1
ATOM 7436 N N . ALA A 1 977 ? -39.065 -1.691 21.694 1.00 86.88 977 ALA A N 1
ATOM 7437 C CA . ALA A 1 977 ? -38.288 -2.360 22.728 1.00 86.88 977 ALA A CA 1
ATOM 7438 C C . ALA A 1 977 ? -39.138 -3.379 23.504 1.00 86.88 977 ALA A C 1
ATOM 7440 O O . ALA A 1 977 ? -38.684 -4.501 23.727 1.00 86.88 977 ALA A O 1
ATOM 7441 N N . ALA A 1 978 ? -40.389 -3.044 23.840 1.00 87.56 978 ALA A N 1
ATOM 7442 C CA . ALA A 1 978 ? -41.318 -3.983 24.468 1.00 87.56 978 ALA A CA 1
ATOM 7443 C C . ALA A 1 978 ? -41.631 -5.189 23.561 1.00 87.56 978 ALA A C 1
ATOM 7445 O O . ALA A 1 978 ? -41.647 -6.327 24.035 1.00 87.56 978 ALA A O 1
ATOM 7446 N N . ALA A 1 979 ? -41.834 -4.967 22.257 1.00 88.81 979 ALA A N 1
ATOM 7447 C CA . ALA A 1 979 ? -42.092 -6.037 21.292 1.00 88.81 979 ALA A CA 1
ATOM 7448 C C . ALA A 1 979 ? -40.894 -6.991 21.136 1.00 88.81 979 ALA A C 1
ATOM 7450 O O . ALA A 1 979 ? -41.080 -8.210 21.081 1.00 88.81 979 ALA A O 1
ATOM 7451 N N . LEU A 1 980 ? -39.671 -6.452 21.120 1.00 88.75 980 LEU A N 1
ATOM 7452 C CA . LEU A 1 980 ? -38.431 -7.232 21.107 1.00 88.75 980 LEU A CA 1
ATOM 7453 C C . LEU A 1 980 ? -38.276 -8.053 22.396 1.00 88.75 980 LEU A C 1
ATOM 7455 O O . LEU A 1 980 ? -38.063 -9.267 22.341 1.00 88.75 980 LEU A O 1
ATOM 7459 N N . GLN A 1 981 ? -38.468 -7.425 23.557 1.00 88.50 981 GLN A N 1
ATOM 7460 C CA . GLN A 1 981 ? -38.357 -8.088 24.859 1.00 88.50 981 GLN A CA 1
ATOM 7461 C C . GLN A 1 981 ? -39.398 -9.202 25.042 1.00 88.50 981 GLN A C 1
ATOM 7463 O O . GLN A 1 981 ? -39.071 -10.250 25.598 1.00 88.50 981 GLN A O 1
ATOM 7468 N N . ALA A 1 982 ? -40.619 -9.033 24.519 1.00 87.56 982 ALA A N 1
ATOM 7469 C CA . ALA A 1 982 ? -41.655 -10.072 24.534 1.00 87.56 982 ALA A CA 1
ATOM 7470 C C . ALA A 1 982 ? -41.239 -11.359 23.793 1.00 87.56 982 ALA A C 1
ATOM 7472 O O . ALA A 1 982 ? -41.784 -12.428 24.063 1.00 87.56 982 ALA A O 1
ATOM 7473 N N . HIS A 1 983 ? -40.254 -11.265 22.896 1.00 85.25 983 HIS A N 1
ATOM 7474 C CA . HIS A 1 983 ? -39.688 -12.385 22.144 1.00 85.25 983 HIS A CA 1
ATOM 7475 C C . HIS A 1 983 ? -38.270 -12.758 22.610 1.00 85.25 983 HIS A C 1
ATOM 7477 O O . HIS A 1 983 ? -37.541 -13.434 21.887 1.00 85.25 983 HIS A O 1
ATOM 7483 N N . GLY A 1 984 ? -37.866 -12.326 23.811 1.00 81.94 984 GLY A N 1
ATOM 7484 C CA . GLY A 1 984 ? -36.562 -12.650 24.401 1.00 81.94 984 GLY A CA 1
ATOM 7485 C C . GLY A 1 984 ? -35.382 -11.850 23.837 1.00 81.94 984 GLY A C 1
ATOM 7486 O O . GLY A 1 984 ? -34.232 -12.158 24.148 1.00 81.94 984 GLY A O 1
ATOM 7487 N N . VAL A 1 985 ? -35.638 -10.812 23.033 1.00 84.00 985 VAL A N 1
ATOM 7488 C CA . VAL A 1 985 ? -34.606 -9.932 22.469 1.00 84.00 985 VAL A CA 1
ATOM 7489 C C . VAL A 1 985 ? -34.398 -8.732 23.397 1.00 84.00 985 VAL A C 1
ATOM 7491 O O . VAL A 1 985 ? -35.064 -7.703 23.295 1.00 84.00 985 VAL A O 1
ATOM 7494 N N . HIS A 1 986 ? -33.452 -8.862 24.327 1.00 84.88 986 HIS A N 1
ATOM 7495 C CA . HIS A 1 986 ? -33.128 -7.836 25.327 1.00 84.88 986 HIS A CA 1
ATOM 7496 C C . HIS A 1 986 ? -31.926 -6.979 24.900 1.00 84.88 986 HIS A C 1
ATOM 7498 O O . HIS A 1 986 ? -30.886 -7.021 25.543 1.00 84.88 986 HIS A O 1
ATOM 7504 N N . LEU A 1 987 ? -32.042 -6.246 23.787 1.00 85.62 987 LEU A N 1
ATOM 7505 C CA . LEU A 1 987 ? -30.937 -5.434 23.245 1.00 85.62 987 LEU A CA 1
ATOM 7506 C C . LEU A 1 987 ? -30.904 -3.991 23.777 1.00 85.62 987 LEU A C 1
ATOM 7508 O O . LEU A 1 987 ? -29.838 -3.380 23.831 1.00 85.62 987 LEU A O 1
ATOM 7512 N N . PHE A 1 988 ? -32.062 -3.448 24.159 1.00 89.56 988 PHE A N 1
ATOM 7513 C CA . PHE A 1 988 ? -32.224 -2.055 24.574 1.00 89.56 988 PHE A CA 1
ATOM 7514 C C . PHE A 1 988 ? -32.699 -1.942 26.023 1.00 89.56 988 PHE A C 1
ATOM 7516 O O . PHE A 1 988 ? -33.464 -2.786 26.504 1.00 89.56 988 PHE A O 1
ATOM 7523 N N . GLN A 1 989 ? -32.299 -0.858 26.690 1.00 87.56 989 GLN A N 1
ATOM 7524 C CA . GLN A 1 989 ? -32.720 -0.525 28.049 1.00 87.56 989 GLN A CA 1
ATOM 7525 C C . GLN A 1 989 ? -33.028 0.979 28.176 1.00 87.56 989 GLN A C 1
ATOM 7527 O O . GLN A 1 989 ? -32.334 1.796 27.563 1.00 87.56 989 GLN A O 1
ATOM 7532 N N . PRO A 1 990 ? -34.028 1.374 28.987 1.00 83.12 990 PRO A N 1
ATOM 7533 C CA . PRO A 1 990 ? -34.241 2.778 29.307 1.00 83.12 990 PRO A CA 1
ATOM 7534 C C . PRO A 1 990 ? -33.096 3.332 30.170 1.00 83.12 990 PRO A C 1
ATOM 7536 O O . PRO A 1 990 ? -32.650 2.706 31.136 1.00 83.12 990 PRO A O 1
ATOM 7539 N N . THR A 1 991 ? -32.654 4.542 29.842 1.00 76.94 991 THR A N 1
ATOM 7540 C CA . THR A 1 991 ? -31.688 5.352 30.597 1.00 76.94 991 THR A CA 1
ATOM 7541 C C . THR A 1 991 ? -32.328 6.695 30.979 1.00 76.94 991 THR A C 1
ATOM 7543 O O . THR A 1 991 ? -33.358 7.058 30.402 1.00 76.94 991 THR A O 1
ATOM 7546 N N . PRO A 1 992 ? -31.736 7.481 31.901 1.00 74.69 992 PRO A N 1
ATOM 7547 C CA . PRO A 1 992 ? -32.244 8.817 32.228 1.00 74.69 992 PRO A CA 1
ATOM 7548 C C . PRO A 1 992 ? -32.371 9.760 31.018 1.00 74.69 992 PRO A C 1
ATOM 7550 O O . PRO A 1 992 ? -33.194 10.669 31.044 1.00 74.69 992 PRO A O 1
ATOM 7553 N N . ALA A 1 993 ? -31.583 9.538 29.960 1.00 70.44 993 ALA A N 1
ATOM 7554 C CA . ALA A 1 993 ? -31.588 10.351 28.745 1.00 70.44 993 ALA A CA 1
ATOM 7555 C C . ALA A 1 993 ? -32.506 9.804 27.628 1.00 70.44 993 ALA A C 1
ATOM 7557 O O . ALA A 1 993 ? -32.671 10.463 26.606 1.00 70.44 993 ALA A O 1
ATOM 7558 N N . GLY A 1 994 ? -33.099 8.615 27.796 1.00 83.19 994 GLY A N 1
ATOM 7559 C CA . GLY A 1 994 ? -33.884 7.915 26.770 1.00 83.19 994 GLY A CA 1
ATOM 7560 C C . GLY A 1 994 ? -33.461 6.454 26.598 1.00 83.19 994 GLY A C 1
ATOM 7561 O O . GLY A 1 994 ? -32.730 5.907 27.421 1.00 83.19 994 GLY A O 1
ATOM 7562 N N . TRP A 1 995 ? -33.914 5.802 25.532 1.00 86.25 995 TRP A N 1
ATOM 7563 C CA . TRP A 1 995 ? -33.499 4.448 25.168 1.00 86.25 995 TRP A CA 1
ATOM 7564 C C . TRP A 1 995 ? -32.091 4.429 24.578 1.00 86.25 995 TRP A C 1
ATOM 7566 O O . TRP A 1 995 ? -31.728 5.292 23.776 1.00 86.25 995 TRP A O 1
ATOM 7576 N N . ASP A 1 996 ? -31.329 3.402 24.947 1.00 88.19 996 ASP A N 1
ATOM 7577 C CA . ASP A 1 996 ? -30.043 3.060 24.340 1.00 88.19 996 ASP A CA 1
ATOM 7578 C C . ASP A 1 996 ? -29.856 1.533 24.333 1.00 88.19 996 ASP A C 1
ATOM 7580 O O . ASP A 1 996 ? -30.672 0.786 24.890 1.00 88.19 996 ASP A O 1
ATOM 7584 N N . VAL A 1 997 ? -28.785 1.061 23.693 1.00 88.31 997 VAL A N 1
ATOM 7585 C CA . VAL A 1 997 ? -28.311 -0.324 23.834 1.00 88.31 997 VAL A CA 1
ATOM 7586 C C . VAL A 1 997 ? -28.038 -0.607 25.307 1.00 88.31 997 VAL A C 1
ATOM 7588 O O . VAL A 1 997 ? -27.643 0.300 26.039 1.00 88.31 997 VAL A O 1
ATOM 7591 N N . CYS A 1 998 ? -28.251 -1.854 25.741 1.00 85.06 998 CYS A N 1
ATOM 7592 C CA . CYS A 1 998 ? -27.999 -2.279 27.114 1.00 85.06 998 CYS A CA 1
ATOM 7593 C C . CYS A 1 998 ? -26.653 -1.725 27.620 1.00 85.06 998 CYS A C 1
ATOM 7595 O O . CYS A 1 998 ? -25.598 -2.119 27.111 1.00 85.06 998 CYS A O 1
ATOM 7597 N N . PRO A 1 999 ? -26.677 -0.785 28.575 1.00 79.31 999 PRO A N 1
ATOM 7598 C CA . PRO A 1 999 ? -25.471 -0.177 29.110 1.00 79.31 999 PRO A CA 1
ATOM 7599 C C . PRO A 1 999 ? -24.648 -1.203 29.870 1.00 79.31 999 PRO A C 1
ATOM 7601 O O . PRO A 1 999 ? -25.197 -2.136 30.466 1.00 79.31 999 PRO A O 1
ATOM 7604 N N . ALA A 1 1000 ? -23.335 -0.982 29.904 1.00 78.56 1000 ALA A N 1
ATOM 7605 C CA . ALA A 1 1000 ? -22.477 -1.778 30.760 1.00 78.56 1000 ALA A CA 1
ATOM 7606 C C . ALA A 1 1000 ? -23.000 -1.744 32.208 1.00 78.56 1000 ALA A C 1
ATOM 7608 O O . ALA A 1 1000 ? -23.484 -0.711 32.703 1.00 78.56 1000 ALA A O 1
ATOM 7609 N N . THR A 1 1001 ? -22.993 -2.903 32.860 1.00 73.94 1001 THR A N 1
ATOM 7610 C CA . THR A 1 1001 ? -23.404 -3.001 34.263 1.00 73.94 1001 THR A CA 1
ATOM 7611 C C . THR A 1 1001 ? -22.149 -2.848 35.110 1.00 73.94 1001 THR A C 1
ATOM 7613 O O . THR A 1 1001 ? -21.222 -3.630 34.897 1.00 73.94 1001 THR A O 1
ATOM 7616 N N . PRO A 1 1002 ? -22.092 -1.882 36.046 1.00 56.50 1002 PRO A N 1
ATOM 7617 C CA . PRO A 1 1002 ? -20.917 -1.719 36.888 1.00 56.50 1002 PRO A CA 1
ATOM 7618 C C . PRO A 1 1002 ? -20.680 -3.024 37.647 1.00 56.50 1002 PRO A C 1
ATOM 7620 O O . PRO A 1 1002 ? -21.549 -3.505 38.382 1.00 56.50 1002 PRO A O 1
ATOM 7623 N N . GLY A 1 1003 ? -19.518 -3.629 37.420 1.00 49.78 1003 GLY A N 1
ATOM 7624 C CA . GLY A 1 1003 ? -19.085 -4.771 38.205 1.00 49.78 1003 GLY A CA 1
ATOM 7625 C C . GLY A 1 1003 ? -18.779 -4.281 39.613 1.00 49.78 1003 GLY A C 1
ATOM 7626 O O . GLY A 1 1003 ? -17.980 -3.364 39.785 1.00 49.78 1003 GLY A O 1
ATOM 7627 N N . HIS A 1 1004 ? -19.385 -4.881 40.639 1.00 35.19 1004 HIS A N 1
ATOM 7628 C CA . HIS A 1 1004 ? -18.782 -4.780 41.965 1.00 35.19 1004 HIS A CA 1
ATOM 7629 C C . HIS A 1 1004 ? -17.345 -5.310 41.850 1.00 35.19 1004 HIS A C 1
ATOM 7631 O O . HIS A 1 1004 ? -17.177 -6.397 41.291 1.00 35.19 1004 HIS A O 1
ATOM 7637 N N . PRO A 1 1005 ? -16.323 -4.571 42.320 1.00 33.66 1005 PRO A N 1
ATOM 7638 C CA . PRO A 1 1005 ? -14.956 -5.064 42.286 1.00 33.66 1005 PRO A CA 1
ATOM 7639 C C . PRO A 1 1005 ? -14.913 -6.360 43.099 1.00 33.66 1005 PRO A C 1
ATOM 7641 O O . PRO A 1 1005 ? -15.221 -6.353 44.293 1.00 33.66 1005 PRO A O 1
ATOM 7644 N N . THR A 1 1006 ? -14.630 -7.470 42.422 1.00 28.70 1006 THR A N 1
ATOM 7645 C CA . THR A 1 1006 ? -14.337 -8.766 43.044 1.00 28.70 1006 THR A CA 1
ATOM 7646 C C . THR A 1 1006 ? -12.879 -8.842 43.428 1.00 28.70 1006 THR A C 1
ATOM 7648 O O . THR A 1 1006 ? -12.056 -8.507 42.545 1.00 28.70 1006 THR A O 1
#

Secondary structure (DSSP, 8-state):
-HHHHHHHHHHHHHHHTTS---HHHHHHHHHHHHHHHH-TTS-HHHHT-SSSPPBHHHHHHHHHHHHTTTTSHHHHHHHTTHHHHHHHSPPBS-HHHHHHHHHHHHHHHHHHHHHHTTSSS-TTTS-STHHHHHHHHHHHHHHHHHHHTT-HHHHHHHHHHHHHHHTTT-HHHHHHHHHHHHHHHHHTT-HHHHHHHHHHHHHHHHHHHTT-HHHHHHHHHHHHHHHHHHHHSPTTHHHHHHHHHHHHHHT-TTTGGGHHHHHHHS-GGGSPTTHHHHHT-SS---SEEES-HHHHHHHTTTHHHHHHHHHHHHHHHHHHSPPPP-PPPEEETTTTEEE-TTTTT----TT-GGGBTTHHHHHHHHHHHHHHHHHHTSHHHHHHHHHHHHHHHHHHHHHHHHS-TT--HHHHHHHHTTSSPP--TTBGGGHHHHHHHHHHHHHHHHHHHHHHHHHHHHHHHHHHH--GGG-TT---HHHHHHHTTS-----SS--HHHHHHHHHHHHHHHHHHHHHHHHHHHHHHHHHIIIII-HHHHHHHHHHHHHHHHHHHHH-S---HHHHHHHHHHHHHHS-GGGS--TTS-HHHHHHHHHHHHHHHHHHHHT--HHHHHHHHSPPPTTSSS---EEETTEEEPPPTTPPPHHHHHHHHHHHHHHHHHHTT-SHHHHHHHHTT-HHHHHHHHHHHHHHHHHHTSHHHHHHHHHHHHHHHHHHHHHTEEEEEEEEEEEEEEE-TTSSEEEEEEEEEEES-BTTT-S-EEEEEEEEEEHHHHHHHHHHHHHH---EEEEEEEEESS-SSSTTS-EEEEEEEETTEEEEEESSHHHHHHHHT-HHHHHHHHHHHHHHHS--HHHHHHHHHTT-HHHHHHHHHHHHTS----B-SSSB---HHHHHHHHHHHHHHH-HHHHHHHHHHHHHHHHHHHSTT-HHHHHIIIIIHHHHHTTT-GGGHHHHHHHHHHHHHS-B-SHHHHHHHHHHHTTT---EEEETTEEEE-PPPPPP--

Radius of gyration: 36.35 Å; chains: 1; bounding box: 95×79×101 Å

Foldseek 3Di:
DCVLCVLVLVLLLVLLVLQDDDPVLVVLQVQLVVQCVVPVPDDSQVSSDDDDAAALNNLSVVLNVLSVCVPPLVSLVVLLCLLVVCVVGPHDDDPLSSQLSNLSSLLSNLVSVVSVVVDDDPPPPNPPPVSLQVNLVSLQSNLVSCVVVVNLVSSLSSLVSSLVSNPLVNLVSQLVSLVVQLVSCLVVVPLLSNLLSLLSNLLSLLSVPPVDLVSLLVSLLSLLLSLLSLVVDDPPSSQVSLVVSLVSQCVDPLRNLSNLLSLLSHDPVPHDPCSCVVLLANHNDHQEAADDPVVVVVCVVSCVSVLVSLQVSVVSSVVSDDQQPPDQWDADLQLLATDHRFFQAFAQAAALLVQDQCNLRCLLSLLLSVLSLLLLLFPLVLLLLLLLLLLLVLQLVLLCVQDDPPPDPVVSLVVSQVFGRADDFQAPLCLLSLLLNLFSLLLSLLSCLLCVLQSLLLSLLRSQFQQQVLCPLDRALSLLLVLQSHFDDAPDPDDPVSSVVSVSVSSVVSSVSSNVSSVVCSLVSLCCQQPPPALSNLLNNLLLQQLVLLLCQQQVDKDFSNLSSSVSSVCSRAQCLQLQDQLQDGSVVNSVSNLQSLLVLSQLSSVQHNVQSCVSVPRDPPPNLDQPWHDDNSHTDGDDVPPDPPVVVVLVSSLSSSVRSNNHCLDVVSLVVLVVVDDPSSVSSVVVSVVSVVVCPDPVNVVVSVVSSVVSVLSSQLSLWHWDHKHFWFWHWYQHVVDQWIKIKTWGFHGQAGSPPRDGRIDIDIDTDGNVLSVVLVVLCVSRVSRTKMKIKIWNSCCLLHHNGIFIKIWIDDPPRIDIAGSYPVSRCSLVVDPVSVVVVRVSVCCSVPNDSSSVSVSVSSRPSLRSLVSLLVSLPDPGFHDHPPDTDPCVVSSVVSNVSSCCSVDPVNSLVSSLVSSLSNCCSQAVPVNVQSCCSRVVTDCRSCVVPNVCSSVVSVVQSVVSRIADADDSCVVSCVVCVVVVNNQWDAHSRHITGNHGDNDDDD